Protein 6KSU (pdb70)

Radius of gyration: 32.56 Å; Cα contacts (8 Å, |Δi|>4): 2115; chains: 2; bounding box: 61×90×106 Å

InterPro domains:
  IPR001466 Beta-lactamase-related [PF00144] (13-337)
  IPR012338 Beta-lactamase/transpeptidase-like [G3DSA:3.40.710.10] (4-351)
  IPR012338 Beta-lactamase/transpeptidase-like [SSF56601] (9-341)
  IPR018506 Cytochrome b5, heme-binding site [PS00191] (429-436)
  IPR050491 Beta-lactamase AmpC-like [PTHR46825] (16-335)

Organism: NCBI:txid1886

Sequence (881 aa):
GAEGAERDAVGALFEELVREHRVTGAQLSVYRDGALSEYATGLASVRTGEPVTPRTGFPFGSVTKFLTAELVMQFVCDGDLDLDDPLAGLLPPLGTATVRQLLSHTAGVVDSIEYDEMRGPSYRRFAAACARQPALFPPGLAFSYSNTGYCLLGAVIEAASGMDWWTAMDSCLLRPLGIEPAFLHDPRPGQGGAARPVAEGHALRAGGERAEHVDHMASLSLAAAGGLVGSATDLVTAARPHLADRKTFAQHDLLPEDAVLAMRTCVPDAEPFGLADGWGLGLMRHGTGDGAWYGHDGAVGGASCNLRIHPDRSLALALTANSTAGPKLWEALVARLPEAGLDVGHYALPVPDSAPLAPDAGHLGTYANGDLEELMVTHDAAGDLFLTRESYSDYRLSLHEDDLFVARSGEPGALPITGRFVREHPAGPVALLQYGGRAMHRLAEGAERDAVGALFEELVREHRVTGAQLSVYRDGALSEYATGLASVRTGEPVTPRTGFPFGSVTKFLTAELVMQFVCDGDLDLDDPLAGLPLGTATVRQLLSHTAGVVDSIEYDEMRGPSYRRFAAACARQPALFPPGLAFSYSNTGYCLLGAVIEAASGMDWWTAMDSCLLRPLGIEPAFLHDPRPGQGGAARPVAEGHALRAGGERAEHVDHMASLSLAAAGGLVGSATDLVTAARPHLADRKTFAQHDLLPEDAVLAMRTCVPDAEPFGLADGWGLGLMRHGTGDGAWYGHDGAVGGASCNLRIHPDRSLALALTANSTAGPKLWEALVARLPEAGLDVGHYALPVPDSAPLAPDAGHLGTYANGDLELMVTHDAAGDLFLTRESYSDYRLSLHEDDLFVARSGEPGALPITGRFVREHPAGPVALLQYGGRAMHRL

Structure (mmCIF, N/CA/C/O backbone):
data_6KSU
#
_entry.id   6KSU
#
_cell.length_a   49.738
_cell.length_b   150.370
_cell.length_c   64.771
_cell.angle_alpha   90.000
_cell.angle_beta   110.710
_cell.angle_gamma   90.000
#
_symmetry.space_group_name_H-M   'P 1 21 1'
#
loop_
_entity.id
_entity.type
_entity.pdbx_description
1 polymer 'Alpha/beta hydrolase'
2 non-polymer 'SULFATE ION'
3 non-polymer 'MALONATE ION'
4 non-polymer 'YTTRIUM (III) ION'
5 water water
#
loop_
_atom_site.group_PDB
_atom_site.id
_atom_site.type_symbol
_atom_site.label_atom_id
_atom_site.label_alt_id
_atom_site.label_comp_id
_atom_site.label_asym_id
_atom_site.label_entity_id
_atom_site.label_seq_id
_atom_site.pdbx_PDB_ins_code
_atom_site.Cartn_x
_atom_site.Cartn_y
_atom_site.Cartn_z
_atom_site.occupancy
_atom_site.B_iso_or_equiv
_atom_site.auth_seq_id
_atom_site.auth_comp_id
_atom_site.auth_asym_id
_atom_site.auth_atom_id
_atom_site.pdbx_PDB_model_num
ATOM 1 N N . GLY A 1 22 ? 23.051 -19.442 -9.223 1.00 68.04 2 GLY A N 1
ATOM 2 C CA . GLY A 1 22 ? 24.365 -19.188 -9.781 1.00 64.30 2 GLY A CA 1
ATOM 3 C C . GLY A 1 22 ? 24.511 -19.656 -11.215 1.00 65.80 2 GLY A C 1
ATOM 4 O O . GLY A 1 22 ? 24.019 -19.008 -12.143 1.00 68.50 2 GLY A O 1
ATOM 5 N N . ALA A 1 23 ? 25.190 -20.793 -11.399 1.00 62.05 3 ALA A N 1
ATOM 6 C CA . ALA A 1 23 ? 25.480 -21.301 -12.735 1.00 63.76 3 ALA A CA 1
ATOM 7 C C . ALA A 1 23 ? 24.277 -21.969 -13.404 1.00 60.72 3 ALA A C 1
ATOM 8 O O . ALA A 1 23 ? 24.250 -22.069 -14.636 1.00 58.91 3 ALA A O 1
ATOM 10 N N . GLU A 1 24 ? 23.290 -22.438 -12.633 1.00 61.00 4 GLU A N 1
ATOM 11 C CA . GLU A 1 24 ? 22.051 -22.910 -13.245 1.00 53.64 4 GLU A CA 1
ATOM 12 C C . GLU A 1 24 ? 21.264 -21.750 -13.853 1.00 50.84 4 GLU A C 1
ATOM 13 O O . GLU A 1 24 ? 20.732 -21.866 -14.965 1.00 46.32 4 GLU A O 1
ATOM 19 N N . GLY A 1 25 ? 21.207 -20.613 -13.153 1.00 51.19 5 GLY A N 1
ATOM 20 C CA . GLY A 1 25 ? 20.531 -19.447 -13.702 1.00 44.24 5 GLY A CA 1
ATOM 21 C C . GLY A 1 25 ? 21.167 -18.955 -14.985 1.00 44.12 5 GLY A C 1
ATOM 22 O O . GLY A 1 25 ? 20.473 -18.529 -15.914 1.00 40.53 5 GLY A O 1
ATOM 23 N N . ALA A 1 26 ? 22.498 -19.011 -15.061 1.00 48.92 6 ALA A N 1
ATOM 24 C CA . ALA A 1 26 ? 23.175 -18.698 -16.312 1.00 45.73 6 ALA A CA 1
ATOM 25 C C . ALA A 1 26 ? 22.710 -19.617 -17.443 1.00 46.63 6 ALA A C 1
ATOM 26 O O . ALA A 1 26 ? 22.524 -19.167 -18.581 1.00 40.44 6 ALA A O 1
ATOM 28 N N . GLU A 1 27 ? 22.508 -20.910 -17.149 1.00 47.85 7 GLU A N 1
ATOM 29 C CA . GLU A 1 27 ? 22.145 -21.853 -18.205 1.00 42.49 7 GLU A CA 1
ATOM 30 C C . GLU A 1 27 ? 20.755 -21.563 -18.758 1.00 41.19 7 GLU A C 1
ATOM 31 O O . GLU A 1 27 ? 20.563 -21.533 -19.983 1.00 40.11 7 GLU A O 1
ATOM 37 N N . ARG A 1 28 ? 19.772 -21.347 -17.875 1.00 44.29 8 ARG A N 1
ATOM 38 C CA . ARG A 1 28 ? 18.426 -21.034 -18.346 1.00 39.66 8 ARG A CA 1
ATOM 39 C C . ARG A 1 28 ? 18.432 -19.777 -19.201 1.00 34.86 8 ARG A C 1
ATOM 40 O O . ARG A 1 28 ? 17.689 -19.680 -20.183 1.00 35.82 8 ARG A O 1
ATOM 48 N N . ASP A 1 29 ? 19.259 -18.796 -18.836 1.00 39.91 9 ASP A N 1
ATOM 49 C CA . ASP A 1 29 ? 19.383 -17.590 -19.650 1.00 35.32 9 ASP A CA 1
ATOM 50 C C . ASP A 1 29 ? 19.954 -17.917 -21.011 1.00 33.34 9 ASP A C 1
ATOM 51 O O . ASP A 1 29 ? 19.450 -17.447 -22.036 1.00 33.36 9 ASP A O 1
ATOM 56 N N . ALA A 1 30 ? 21.004 -18.743 -21.042 1.00 35.73 10 ALA A N 1
ATOM 57 C CA . ALA A 1 30 ? 21.586 -19.136 -22.316 1.00 35.05 10 ALA A CA 1
ATOM 58 C C . ALA A 1 30 ? 20.596 -19.910 -23.169 1.00 31.27 10 ALA A C 1
ATOM 59 O O . ALA A 1 30 ? 20.604 -19.778 -24.394 1.00 37.37 10 ALA A O 1
ATOM 61 N N . VAL A 1 31 ? 19.731 -20.714 -22.558 1.00 31.74 11 VAL A N 1
ATOM 62 C CA . VAL A 1 31 ? 18.799 -21.493 -23.367 1.00 35.66 11 VAL A CA 1
ATOM 63 C C . VAL A 1 31 ? 17.773 -20.569 -24.013 1.00 29.95 11 VAL A C 1
ATOM 64 O O . VAL A 1 31 ? 17.581 -20.582 -25.237 1.00 25.50 11 VAL A O 1
ATOM 68 N N . GLY A 1 32 ? 17.117 -19.738 -23.203 1.00 31.61 12 GLY A N 1
ATOM 69 C CA . GLY A 1 32 ? 16.206 -18.751 -23.760 1.00 30.85 12 GLY A CA 1
ATOM 70 C C . GLY A 1 32 ? 16.855 -17.882 -24.821 1.00 32.24 12 GLY A C 1
ATOM 71 O O . GLY A 1 32 ? 16.268 -17.628 -25.878 1.00 30.97 12 GLY A O 1
ATOM 72 N N . ALA A 1 33 ? 18.075 -17.415 -24.556 1.00 28.65 13 ALA A N 1
ATOM 73 C CA . ALA A 1 33 ? 18.768 -16.609 -25.553 1.00 31.92 13 ALA A CA 1
ATOM 74 C C . ALA A 1 33 ? 19.067 -17.430 -26.797 1.00 33.26 13 ALA A C 1
ATOM 75 O O . ALA A 1 33 ? 18.962 -16.920 -27.918 1.00 36.79 13 ALA A O 1
ATOM 77 N N . LEU A 1 34 ? 19.396 -18.710 -26.623 1.00 31.69 14 LEU A N 1
ATOM 78 C CA . LEU A 1 34 ? 19.629 -19.577 -27.769 1.00 31.08 14 LEU A CA 1
ATOM 79 C C . LEU A 1 34 ? 18.342 -19.788 -28.554 1.00 34.28 14 LEU A C 1
ATOM 80 O O . LEU A 1 34 ? 18.313 -19.616 -29.781 1.00 29.40 14 LEU A O 1
ATOM 85 N N . PHE A 1 35 ? 17.261 -20.134 -27.846 1.00 30.79 15 PHE A N 1
ATOM 86 C CA . PHE A 1 35 ? 15.950 -20.338 -28.464 1.00 28.60 15 PHE A CA 1
ATOM 87 C C . PHE A 1 35 ? 15.514 -19.124 -29.278 1.00 29.49 15 PHE A C 1
ATOM 88 O O . PHE A 1 35 ? 15.032 -19.258 -30.407 1.00 28.74 15 PHE A O 1
ATOM 96 N N . GLU A 1 36 ? 15.689 -17.923 -28.722 1.00 35.81 16 GLU A N 1
ATOM 97 C CA . GLU A 1 36 ? 15.293 -16.709 -29.433 1.00 38.19 16 GLU A CA 1
ATOM 98 C C . GLU A 1 36 ? 16.107 -16.520 -30.706 1.00 33.75 16 GLU A C 1
ATOM 99 O O . GLU A 1 36 ? 15.548 -16.285 -31.790 1.00 31.09 16 GLU A O 1
ATOM 105 N N . GLU A 1 37 ? 17.437 -16.630 -30.598 1.00 36.62 17 GLU A N 1
ATOM 106 C CA . GLU A 1 37 ? 18.282 -16.495 -31.784 1.00 35.28 17 GLU A CA 1
ATOM 107 C C . GLU A 1 37 ? 17.854 -17.478 -32.864 1.00 34.48 17 GLU A C 1
ATOM 108 O O . GLU A 1 37 ? 17.714 -17.102 -34.035 1.00 30.33 17 GLU A O 1
ATOM 114 N N . LEU A 1 38 ? 17.616 -18.751 -32.481 1.00 27.48 18 LEU A N 1
ATOM 115 C CA . LEU A 1 38 ? 17.367 -19.766 -33.500 1.00 27.85 18 LEU A CA 1
ATOM 116 C C . LEU A 1 38 ? 15.971 -19.661 -34.099 1.00 27.76 18 LEU A C 1
ATOM 117 O O . LEU A 1 38 ? 15.781 -19.997 -35.270 1.00 27.48 18 LEU A O 1
ATOM 122 N N . VAL A 1 39 ? 14.977 -19.219 -33.326 1.00 24.33 19 VAL A N 1
ATOM 123 C CA . VAL A 1 39 ? 13.645 -19.011 -33.899 1.00 27.12 19 VAL A CA 1
ATOM 124 C C . VAL A 1 39 ? 13.710 -17.945 -34.995 1.00 32.68 19 VAL A C 1
ATOM 125 O O . VAL A 1 39 ? 13.167 -18.112 -36.095 1.00 24.04 19 VAL A O 1
ATOM 129 N N . ARG A 1 40 ? 14.387 -16.832 -34.706 1.00 30.88 20 ARG A N 1
ATOM 130 C CA . ARG A 1 40 ? 14.525 -15.764 -35.687 1.00 36.05 20 ARG A CA 1
ATOM 131 C C . ARG A 1 40 ? 15.353 -16.227 -36.883 1.00 32.63 20 ARG A C 1
ATOM 132 O O . ARG A 1 40 ? 14.911 -16.135 -38.032 1.00 28.21 20 ARG A O 1
ATOM 140 N N . GLU A 1 41 ? 16.532 -16.784 -36.619 1.00 38.91 21 GLU A N 1
ATOM 141 C CA . GLU A 1 41 ? 17.425 -17.226 -37.685 1.00 39.89 21 GLU A CA 1
ATOM 142 C C . GLU A 1 41 ? 16.746 -18.181 -38.675 1.00 36.60 21 GLU A C 1
ATOM 143 O O . GLU A 1 41 ? 16.996 -18.103 -39.880 1.00 39.90 21 GLU A O 1
ATOM 149 N N . HIS A 1 42 ? 15.878 -19.078 -38.202 1.00 36.70 22 HIS A N 1
ATOM 150 C CA . HIS A 1 42 ? 15.109 -19.929 -39.115 1.00 32.39 22 HIS A CA 1
ATOM 151 C C . HIS A 1 42 ? 13.721 -19.361 -39.422 1.00 30.13 22 HIS A C 1
ATOM 152 O O . HIS A 1 42 ? 12.942 -19.996 -40.144 1.00 30.10 22 HIS A O 1
ATOM 159 N N . ARG A 1 43 ? 13.410 -18.173 -38.905 1.00 31.56 23 ARG A N 1
ATOM 160 C CA . ARG A 1 43 ? 12.142 -17.480 -39.141 1.00 32.46 23 ARG A CA 1
ATOM 161 C C . ARG A 1 43 ? 10.925 -18.385 -38.926 1.00 27.23 23 ARG A C 1
ATOM 162 O O . ARG A 1 43 ? 10.022 -18.488 -39.760 1.00 21.91 23 ARG A O 1
ATOM 170 N N . VAL A 1 44 ? 10.892 -19.004 -37.743 1.00 24.69 24 VAL A N 1
ATOM 171 C CA . VAL A 1 44 ? 9.708 -19.710 -37.269 1.00 24.91 24 VAL A CA 1
ATOM 172 C C . VAL A 1 44 ? 8.619 -18.716 -36.891 1.00 22.60 24 VAL A C 1
ATOM 173 O O . VAL A 1 44 ? 8.884 -17.719 -36.208 1.00 22.67 24 VAL A O 1
ATOM 177 N N . THR A 1 45 ? 7.383 -18.984 -37.334 1.00 21.66 25 THR A N 1
ATOM 178 C CA . THR A 1 45 ? 6.264 -18.106 -36.991 1.00 24.49 25 THR A CA 1
ATOM 179 C C . THR A 1 45 ? 6.110 -17.952 -35.483 1.00 24.08 25 THR A C 1
ATOM 180 O O . THR A 1 45 ? 5.996 -16.830 -34.972 1.00 24.16 25 THR A O 1
ATOM 184 N N . GLY A 1 46 ? 6.099 -19.066 -34.756 1.00 25.20 26 GLY A N 1
ATOM 185 C CA . GLY A 1 46 ? 5.939 -19.067 -33.311 1.00 18.80 26 GLY A CA 1
ATOM 186 C C . GLY A 1 46 ? 6.417 -20.393 -32.765 1.00 22.37 26 GLY A C 1
ATOM 187 O O . GLY A 1 46 ? 6.477 -21.404 -33.478 1.00 21.59 26 GLY A O 1
ATOM 188 N N . ALA A 1 47 ? 6.789 -20.382 -31.490 1.00 22.83 27 ALA A N 1
ATOM 189 C CA . ALA A 1 47 ? 7.363 -21.596 -30.928 1.00 19.49 27 ALA A CA 1
ATOM 190 C C . ALA A 1 47 ? 7.249 -21.551 -29.419 1.00 22.91 27 ALA A C 1
ATOM 191 O O . ALA A 1 47 ? 7.134 -20.481 -28.808 1.00 23.35 27 ALA A O 1
ATOM 193 N N . GLN A 1 48 ? 7.255 -22.740 -28.828 1.00 16.51 28 GLN A N 1
ATOM 194 C CA . GLN A 1 48 ? 7.376 -22.892 -27.385 1.00 22.19 28 GLN A CA 1
ATOM 195 C C . GLN A 1 48 ? 8.484 -23.887 -27.120 1.00 19.33 28 GLN A C 1
ATOM 196 O O . GLN A 1 48 ? 8.612 -24.884 -27.838 1.00 18.70 28 GLN A O 1
ATOM 202 N N . LEU A 1 49 ? 9.291 -23.593 -26.106 1.00 18.51 29 LEU A N 1
ATOM 203 C CA . LEU A 1 49 ? 10.296 -24.510 -25.596 1.00 23.33 29 LEU A CA 1
ATOM 204 C C . LEU A 1 49 ? 10.145 -24.548 -24.086 1.00 20.89 29 LEU A C 1
ATOM 205 O O . LEU A 1 49 ? 10.129 -23.503 -23.423 1.00 21.12 29 LEU A O 1
ATOM 210 N N . SER A 1 50 ? 9.966 -25.737 -23.543 1.00 22.34 30 SER A N 1
ATOM 211 C CA . SER A 1 50 ? 9.871 -25.889 -22.099 1.00 17.71 30 SER A CA 1
ATOM 212 C C . SER A 1 50 ? 10.905 -26.909 -21.677 1.00 17.12 30 SER A C 1
ATOM 213 O O . SER A 1 50 ? 11.009 -27.960 -22.300 1.00 16.04 30 SER A O 1
ATOM 216 N N . VAL A 1 51 ? 11.675 -26.587 -20.644 1.00 22.21 31 VAL A N 1
ATOM 217 C CA . VAL A 1 51 ? 12.733 -27.450 -20.133 1.00 22.25 31 VAL A CA 1
ATOM 218 C C . VAL A 1 51 ? 12.522 -27.644 -18.644 1.00 25.37 31 VAL A C 1
ATOM 219 O O . VAL A 1 51 ? 12.490 -26.664 -17.890 1.00 23.68 31 VAL A O 1
ATOM 223 N N . TYR A 1 52 ? 12.385 -28.900 -18.215 1.00 23.70 32 TYR A N 1
ATOM 224 C CA . TYR A 1 52 ? 12.423 -29.234 -16.802 1.00 23.50 32 TYR A CA 1
ATOM 225 C C . TYR A 1 52 ? 13.811 -29.778 -16.499 1.00 27.26 32 TYR A C 1
ATOM 226 O O . TYR A 1 52 ? 14.272 -30.717 -17.154 1.00 25.47 32 TYR A O 1
ATOM 235 N N . ARG A 1 53 ? 14.487 -29.163 -15.531 1.00 31.19 33 ARG A N 1
ATOM 236 C CA . ARG A 1 53 ? 15.865 -29.515 -15.227 1.00 31.60 33 ARG A CA 1
ATOM 237 C C . ARG A 1 53 ? 16.221 -28.980 -13.845 1.00 35.32 33 ARG A C 1
ATOM 238 O O . ARG A 1 53 ? 15.901 -27.834 -13.510 1.00 35.38 33 ARG A O 1
ATOM 246 N N . ASP A 1 54 ? 16.859 -29.827 -13.043 1.00 40.12 34 ASP A N 1
ATOM 247 C CA . ASP A 1 54 ? 17.262 -29.482 -11.679 1.00 38.22 34 ASP A CA 1
ATOM 248 C C . ASP A 1 54 ? 16.057 -29.155 -10.805 1.00 42.72 34 ASP A C 1
ATOM 249 O O . ASP A 1 54 ? 16.106 -28.261 -9.956 1.00 44.18 34 ASP A O 1
ATOM 254 N N . GLY A 1 55 ? 14.974 -29.908 -11.002 1.00 37.35 35 GLY A N 1
ATOM 255 C CA . GLY A 1 55 ? 13.761 -29.759 -10.228 1.00 32.69 35 GLY A CA 1
ATOM 256 C C . GLY A 1 55 ? 12.882 -28.580 -10.591 1.00 33.66 35 GLY A C 1
ATOM 257 O O . GLY A 1 55 ? 11.841 -28.391 -9.960 1.00 34.12 35 GLY A O 1
ATOM 258 N N . ALA A 1 56 ? 13.243 -27.772 -11.583 1.00 32.87 36 ALA A N 1
ATOM 259 C CA . ALA A 1 56 ? 12.410 -26.622 -11.883 1.00 29.09 36 ALA A CA 1
ATOM 260 C C . ALA A 1 56 ? 12.217 -26.475 -13.383 1.00 28.58 36 ALA A C 1
ATOM 261 O O . ALA A 1 56 ? 12.985 -26.999 -14.194 1.00 28.34 36 ALA A O 1
ATOM 263 N N . LEU A 1 57 ? 11.185 -25.720 -13.735 1.00 26.66 37 LEU A N 1
ATOM 264 C CA . LEU A 1 57 ? 10.706 -25.602 -15.098 1.00 23.56 37 LEU A CA 1
ATOM 265 C C . LEU A 1 57 ? 11.073 -24.240 -15.682 1.00 28.38 37 LEU A C 1
ATOM 266 O O . LEU A 1 57 ? 10.909 -23.209 -15.020 1.00 23.89 37 LEU A O 1
ATOM 271 N N . SER A 1 58 ? 11.566 -24.245 -16.922 1.00 23.99 38 SER A N 1
ATOM 272 C CA . SER A 1 58 ? 11.770 -23.039 -17.719 1.00 27.28 38 SER A CA 1
ATOM 273 C C . SER A 1 58 ? 10.772 -23.068 -18.863 1.00 29.03 38 SER A C 1
ATOM 274 O O . SER A 1 58 ? 10.641 -24.097 -19.533 1.00 24.21 38 SER A O 1
ATOM 277 N N . GLU A 1 59 ? 10.087 -21.947 -19.102 1.00 29.00 39 GLU A N 1
ATOM 278 C CA . GLU A 1 59 ? 9.074 -21.860 -20.152 1.00 28.89 39 GLU A CA 1
ATOM 279 C C . GLU A 1 59 ? 9.409 -20.703 -21.076 1.00 28.78 39 GLU A C 1
ATOM 280 O O . GLU A 1 59 ? 9.350 -19.539 -20.667 1.00 29.49 39 GLU A O 1
ATOM 286 N N . TYR A 1 60 ? 9.733 -21.020 -22.321 1.00 21.55 40 TYR A N 1
ATOM 287 C CA . TYR A 1 60 ? 10.032 -20.013 -23.317 1.00 22.85 40 TYR A CA 1
ATOM 288 C C . TYR A 1 60 ? 8.942 -20.070 -24.372 1.00 26.36 40 TYR A C 1
ATOM 289 O O . TYR A 1 60 ? 8.431 -21.150 -24.683 1.00 29.75 40 TYR A O 1
ATOM 298 N N . ALA A 1 61 ? 8.559 -18.907 -24.893 1.00 23.98 41 ALA A N 1
ATOM 299 C CA . ALA A 1 61 ? 7.495 -18.824 -25.883 1.00 22.42 41 ALA A CA 1
ATOM 300 C C . ALA A 1 61 ? 7.654 -17.520 -26.632 1.00 27.25 41 ALA A C 1
ATOM 301 O O . ALA A 1 61 ? 7.898 -16.484 -26.012 1.00 23.45 41 ALA A O 1
ATOM 303 N N . THR A 1 62 ? 7.481 -17.568 -27.955 1.00 23.54 42 THR A N 1
ATOM 304 C CA . THR A 1 62 ? 7.715 -16.385 -28.765 1.00 24.12 42 THR A CA 1
ATOM 305 C C . THR A 1 62 ? 6.877 -16.466 -30.030 1.00 26.00 42 THR A C 1
ATOM 306 O O . THR A 1 62 ? 6.388 -17.536 -30.416 1.00 20.84 42 THR A O 1
ATOM 310 N N . GLY A 1 63 ? 6.699 -15.306 -30.664 1.00 21.79 43 GLY A N 1
ATOM 311 C CA . GLY A 1 63 ? 6.133 -15.275 -31.996 1.00 17.31 43 GLY A CA 1
ATOM 312 C C . GLY A 1 63 ? 4.620 -15.310 -32.017 1.00 17.60 43 GLY A C 1
ATOM 313 O O . GLY A 1 63 ? 3.945 -14.972 -31.049 1.00 20.75 43 GLY A O 1
ATOM 314 N N . LEU A 1 64 ? 4.085 -15.739 -33.161 1.00 23.78 44 LEU A N 1
ATOM 315 C CA . LEU A 1 64 ? 2.685 -15.544 -33.528 1.00 19.86 44 LEU A CA 1
ATOM 316 C C . LEU A 1 64 ? 1.947 -16.875 -33.588 1.00 25.58 44 LEU A C 1
ATOM 317 O O . LEU A 1 64 ? 2.406 -17.810 -34.255 1.00 22.47 44 LEU A O 1
ATOM 322 N N . ALA A 1 65 ? 0.799 -16.950 -32.901 1.00 23.78 45 ALA A N 1
ATOM 323 C CA . ALA A 1 65 ? -0.071 -18.115 -33.020 1.00 21.62 45 ALA A CA 1
ATOM 324 C C . ALA A 1 65 ? -0.680 -18.193 -34.405 1.00 26.32 45 ALA A C 1
ATOM 325 O O . ALA A 1 65 ? -0.891 -19.291 -34.945 1.00 27.77 45 ALA A O 1
ATOM 327 N N . SER A 1 66 ? -0.979 -17.033 -34.988 1.00 23.47 46 SER A N 1
ATOM 328 C CA . SER A 1 66 ? -1.480 -16.924 -36.347 1.00 31.60 46 SER A CA 1
ATOM 329 C C . SER A 1 66 ? -0.864 -15.671 -36.955 1.00 32.88 46 SER A C 1
ATOM 330 O O . SER A 1 66 ? -0.681 -14.660 -36.267 1.00 24.34 46 SER A O 1
ATOM 333 N N . VAL A 1 67 ? -0.466 -15.757 -38.218 1.00 29.63 47 VAL A N 1
ATOM 334 C CA . VAL A 1 67 ? 0.005 -14.539 -38.858 1.00 31.30 47 VAL A CA 1
ATOM 335 C C . VAL A 1 67 ? -1.180 -13.690 -39.274 1.00 32.69 47 VAL A C 1
ATOM 336 O O . VAL A 1 67 ? -1.122 -12.463 -39.164 1.00 31.86 47 VAL A O 1
ATOM 340 N N . ARG A 1 68 ? -2.259 -14.338 -39.735 1.00 35.23 48 ARG A N 1
ATOM 341 C CA . ARG A 1 68 ? -3.493 -13.651 -40.101 1.00 35.94 48 ARG A CA 1
ATOM 342 C C . ARG A 1 68 ? -3.994 -12.796 -38.950 1.00 38.00 48 ARG A C 1
ATOM 343 O O . ARG A 1 68 ? -4.026 -11.561 -39.037 1.00 45.18 48 ARG A O 1
ATOM 351 N N . THR A 1 69 ? -4.413 -13.448 -37.865 1.00 37.68 49 THR A N 1
ATOM 352 C CA . THR A 1 69 ? -4.587 -12.801 -36.568 1.00 39.31 49 THR A CA 1
ATOM 353 C C . THR A 1 69 ? -3.265 -12.126 -36.246 1.00 37.80 49 THR A C 1
ATOM 354 O O . THR A 1 69 ? -2.242 -12.485 -36.819 1.00 40.92 49 THR A O 1
ATOM 358 N N . GLY A 1 70 ? -3.224 -11.176 -35.349 1.00 34.88 50 GLY A N 1
ATOM 359 C CA . GLY A 1 70 ? -1.861 -10.959 -34.934 1.00 33.93 50 GLY A CA 1
ATOM 360 C C . GLY A 1 70 ? -1.457 -11.719 -33.693 1.00 34.36 50 GLY A C 1
ATOM 361 O O . GLY A 1 70 ? -0.418 -11.397 -33.106 1.00 46.41 50 GLY A O 1
ATOM 362 N N . GLU A 1 71 ? -2.231 -12.720 -33.271 1.00 33.05 51 GLU A N 1
ATOM 363 C CA . GLU A 1 71 ? -2.199 -13.134 -31.857 1.00 31.02 51 GLU A CA 1
ATOM 364 C C . GLU A 1 71 ? -0.841 -13.711 -31.459 1.00 28.81 51 GLU A C 1
ATOM 365 O O . GLU A 1 71 ? -0.296 -14.565 -32.165 1.00 28.88 51 GLU A O 1
ATOM 371 N N . PRO A 1 72 ? -0.266 -13.266 -30.351 1.00 29.13 52 PRO A N 1
ATOM 372 C CA . PRO A 1 72 ? 0.966 -13.889 -29.853 1.00 29.59 52 PRO A CA 1
ATOM 373 C C . PRO A 1 72 ? 0.789 -15.305 -29.299 1.00 29.06 52 PRO A C 1
ATOM 374 O O . PRO A 1 72 ? -0.268 -15.695 -28.789 1.00 28.93 52 PRO A O 1
ATOM 378 N N . VAL A 1 73 ? 1.884 -16.058 -29.392 1.00 25.21 53 VAL A N 1
ATOM 379 C CA . VAL A 1 73 ? 2.039 -17.330 -28.700 1.00 26.96 53 VAL A CA 1
ATOM 380 C C . VAL A 1 73 ? 2.226 -17.057 -27.216 1.00 25.01 53 VAL A C 1
ATOM 381 O O . VAL A 1 73 ? 3.107 -16.284 -26.828 1.00 28.81 53 VAL A O 1
ATOM 385 N N . THR A 1 74 ? 1.429 -17.711 -26.384 1.00 22.59 54 THR A N 1
ATOM 386 C CA . THR A 1 74 ? 1.651 -17.716 -24.951 1.00 28.10 54 THR A CA 1
ATOM 387 C C . THR A 1 74 ? 1.903 -19.142 -24.499 1.00 28.01 54 THR A C 1
ATOM 388 O O . THR A 1 74 ? 1.746 -20.086 -25.281 1.00 28.02 54 THR A O 1
ATOM 392 N N . PRO A 1 75 ? 2.348 -19.344 -23.255 1.00 32.37 55 PRO A N 1
ATOM 393 C CA . PRO A 1 75 ? 2.478 -20.727 -22.755 1.00 32.84 55 PRO A CA 1
ATOM 394 C C . PRO A 1 75 ? 1.161 -21.485 -22.735 1.00 25.97 55 PRO A C 1
ATOM 395 O O . PRO A 1 75 ? 1.172 -22.715 -22.730 1.00 29.22 55 PRO A O 1
ATOM 399 N N . ARG A 1 76 ? 0.031 -20.786 -22.769 1.00 26.96 56 ARG A N 1
ATOM 400 C CA . ARG A 1 76 ? -1.264 -21.437 -22.877 1.00 26.03 56 ARG A CA 1
ATOM 401 C C . ARG A 1 76 ? -1.526 -21.973 -24.283 1.00 26.01 56 ARG A C 1
ATOM 402 O O . ARG A 1 76 ? -2.250 -22.967 -24.432 1.00 23.77 56 ARG A O 1
ATOM 410 N N . THR A 1 77 ? -0.998 -21.302 -25.312 1.00 19.64 57 THR A N 1
ATOM 411 C CA . THR A 1 77 ? -1.259 -21.668 -26.698 1.00 20.37 57 THR A CA 1
ATOM 412 C C . THR A 1 77 ? -1.013 -23.160 -26.928 1.00 23.08 57 THR A C 1
ATOM 413 O O . THR A 1 77 ? 0.026 -23.707 -26.553 1.00 24.12 57 THR A O 1
ATOM 417 N N . GLY A 1 78 ? -1.998 -23.820 -27.548 1.00 19.59 58 GLY A N 1
ATOM 418 C CA . GLY A 1 78 ? -1.848 -25.196 -27.959 1.00 22.41 58 GLY A CA 1
ATOM 419 C C . GLY A 1 78 ? -1.393 -25.346 -29.401 1.00 22.39 58 GLY A C 1
ATOM 420 O O . GLY A 1 78 ? -1.949 -24.724 -30.315 1.00 14.21 58 GLY A O 1
ATOM 421 N N . PHE A 1 79 ? -0.411 -26.215 -29.599 1.00 18.19 59 PHE A N 1
ATOM 422 C CA . PHE A 1 79 ? 0.156 -26.609 -30.875 1.00 19.94 59 PHE A CA 1
ATOM 423 C C . PHE A 1 79 ? -0.205 -28.057 -31.181 1.00 20.70 59 PHE A C 1
ATOM 424 O O . PHE A 1 79 ? -0.336 -28.876 -30.270 1.00 19.36 59 PHE A O 1
ATOM 432 N N . PRO A 1 80 ? -0.360 -28.424 -32.444 1.00 22.20 60 PRO A N 1
ATOM 433 C CA . PRO A 1 80 ? -0.587 -29.848 -32.759 1.00 18.89 60 PRO A CA 1
ATOM 434 C C . PRO A 1 80 ? 0.610 -30.688 -32.348 1.00 18.81 60 PRO A C 1
ATOM 435 O O . PRO A 1 80 ? 1.750 -30.408 -32.722 1.00 20.71 60 PRO A O 1
ATOM 439 N N . PHE A 1 81 ? 0.346 -31.725 -31.552 1.00 20.42 61 PHE A N 1
ATOM 440 C CA . PHE A 1 81 ? 1.421 -32.622 -31.184 1.00 19.65 61 PHE A CA 1
ATOM 441 C C . PHE A 1 81 ? 1.835 -33.520 -32.350 1.00 20.74 61 PHE A C 1
ATOM 442 O O . PHE A 1 81 ? 2.927 -34.096 -32.313 1.00 19.46 61 PHE A O 1
ATOM 450 N N . GLY A 1 82 ? 1.005 -33.633 -33.381 1.00 13.71 62 GLY A N 1
ATOM 451 C CA . GLY A 1 82 ? 1.227 -34.687 -34.352 1.00 23.54 62 GLY A CA 1
ATOM 452 C C . GLY A 1 82 ? 1.351 -36.046 -33.700 1.00 20.18 62 GLY A C 1
ATOM 453 O O . GLY A 1 82 ? 0.660 -36.377 -32.724 1.00 20.11 62 GLY A O 1
ATOM 454 N N . SER A 1 83 ? 2.278 -36.841 -34.221 1.00 19.50 63 SER A N 1
ATOM 455 C CA . SER A 1 83 ? 2.520 -38.178 -33.699 1.00 18.06 63 SER A CA 1
ATOM 456 C C . SER A 1 83 ? 3.028 -38.177 -32.264 1.00 17.80 63 SER A C 1
ATOM 457 O O . SER A 1 83 ? 3.058 -39.249 -31.636 1.00 20.32 63 SER A O 1
ATOM 460 N N . VAL A 1 84 ? 3.414 -37.018 -31.715 1.00 15.36 64 VAL A N 1
ATOM 461 C CA . VAL A 1 84 ? 3.769 -37.007 -30.297 1.00 20.17 64 VAL A CA 1
ATOM 462 C C . VAL A 1 84 ? 2.556 -37.432 -29.467 1.00 15.79 64 VAL A C 1
ATOM 463 O O . VAL A 1 84 ? 2.718 -37.910 -28.340 1.00 16.82 64 VAL A O 1
ATOM 467 N N . THR A 1 85 ? 1.346 -37.340 -30.046 1.00 15.58 65 THR A N 1
ATOM 468 C CA . THR A 1 85 ? 0.135 -37.854 -29.408 1.00 18.19 65 THR A CA 1
ATOM 469 C C . THR A 1 85 ? 0.295 -39.301 -28.927 1.00 21.09 65 THR A C 1
ATOM 470 O O . THR A 1 85 ? -0.356 -39.718 -27.955 1.00 20.81 65 THR A O 1
ATOM 474 N N . LYS A 1 86 ? 1.131 -40.090 -29.613 1.00 26.56 66 LYS A N 1
ATOM 475 C CA . LYS A 1 86 ? 1.263 -41.510 -29.281 1.00 20.85 66 LYS A CA 1
ATOM 476 C C . LYS A 1 86 ? 1.831 -41.707 -27.883 1.00 20.16 66 LYS A C 1
ATOM 477 O O . LYS A 1 86 ? 1.569 -42.731 -27.237 1.00 20.34 66 LYS A O 1
ATOM 483 N N . PHE A 1 87 ? 2.627 -40.757 -27.407 1.00 20.27 67 PHE A N 1
ATOM 484 C CA . PHE A 1 87 ? 3.153 -40.869 -26.054 1.00 22.91 67 PHE A CA 1
ATOM 485 C C . PHE A 1 87 ? 2.040 -40.715 -25.016 1.00 20.60 67 PHE A C 1
ATOM 486 O O . PHE A 1 87 ? 2.061 -41.380 -23.983 1.00 21.96 67 PHE A O 1
ATOM 494 N N . LEU A 1 88 ? 1.026 -39.909 -25.301 1.00 17.81 68 LEU A N 1
ATOM 495 C CA . LEU A 1 88 ? -0.057 -39.757 -24.331 1.00 20.57 68 LEU A CA 1
ATOM 496 C C . LEU A 1 88 ? -1.041 -40.907 -24.434 1.00 20.49 68 LEU A C 1
ATOM 497 O O . LEU A 1 88 ? -1.523 -41.411 -23.410 1.00 21.58 68 LEU A O 1
ATOM 502 N N . THR A 1 89 ? -1.309 -41.354 -25.662 1.00 20.17 69 THR A N 1
ATOM 503 C CA . THR A 1 89 ? -2.096 -42.561 -25.867 1.00 21.05 69 THR A CA 1
ATOM 504 C C . THR A 1 89 ? -1.443 -43.756 -25.182 1.00 18.90 69 THR A C 1
ATOM 505 O O . THR A 1 89 ? -2.119 -44.555 -24.516 1.00 18.86 69 THR A O 1
ATOM 509 N N . ALA A 1 90 ? -0.120 -43.895 -25.342 1.00 19.47 70 ALA A N 1
ATOM 510 C CA . ALA A 1 90 ? 0.592 -44.958 -24.644 1.00 18.50 70 ALA A CA 1
ATOM 511 C C . ALA A 1 90 ? 0.449 -44.791 -23.147 1.00 20.54 70 ALA A C 1
ATOM 512 O O . ALA A 1 90 ? 0.231 -45.768 -22.418 1.00 17.76 70 ALA A O 1
ATOM 514 N N . GLU A 1 91 ? 0.562 -43.550 -22.675 1.00 19.45 71 GLU A N 1
ATOM 515 C CA . GLU A 1 91 ? 0.410 -43.288 -21.259 1.00 22.67 71 GLU A CA 1
ATOM 516 C C . GLU A 1 91 ? -0.994 -43.658 -20.787 1.00 19.73 71 GLU A C 1
ATOM 517 O O . GLU A 1 91 ? -1.168 -44.245 -19.713 1.00 21.01 71 GLU A O 1
ATOM 523 N N . LEU A 1 92 ? -1.998 -43.342 -21.599 1.00 16.41 72 LEU A N 1
ATOM 524 C CA . LEU A 1 92 ? -3.369 -43.698 -21.291 1.00 18.96 72 LEU A CA 1
ATOM 525 C C . LEU A 1 92 ? -3.534 -45.212 -21.233 1.00 28.21 72 LEU A C 1
ATOM 526 O O . LEU A 1 92 ? -4.113 -45.751 -20.280 1.00 24.87 72 LEU A O 1
ATOM 531 N N . VAL A 1 93 ? -3.001 -45.919 -22.238 1.00 25.35 73 VAL A N 1
ATOM 532 C CA . VAL A 1 93 ? -3.094 -47.378 -22.266 1.00 25.74 73 VAL A CA 1
ATOM 533 C C . VAL A 1 93 ? -2.413 -47.975 -21.039 1.00 24.05 73 VAL A C 1
ATOM 534 O O . VAL A 1 93 ? -2.928 -48.914 -20.409 1.00 21.06 73 VAL A O 1
ATOM 538 N N . MET A 1 94 ? -1.243 -47.437 -20.679 1.00 19.87 74 MET A N 1
ATOM 539 C CA . MET A 1 94 ? -0.523 -47.991 -19.541 1.00 23.57 74 MET A CA 1
ATOM 540 C C . MET A 1 94 ? -1.281 -47.788 -18.232 1.00 30.14 74 MET A C 1
ATOM 541 O O . MET A 1 94 ? -1.142 -48.609 -17.321 1.00 27.68 74 MET A O 1
ATOM 546 N N . GLN A 1 95 ? -2.069 -46.706 -18.107 1.00 26.45 75 GLN A N 1
ATOM 547 C CA . GLN A 1 95 ? -2.902 -46.538 -16.914 1.00 29.34 75 GLN A CA 1
ATOM 548 C C . GLN A 1 95 ? -3.857 -47.708 -16.731 1.00 34.74 75 GLN A C 1
ATOM 549 O O . GLN A 1 95 ? -4.031 -48.210 -15.610 1.00 31.71 75 GLN A O 1
ATOM 555 N N . PHE A 1 96 ? -4.518 -48.131 -17.820 1.00 33.28 76 PHE A N 1
ATOM 556 C CA . PHE A 1 96 ? -5.506 -49.202 -17.719 1.00 30.48 76 PHE A CA 1
ATOM 557 C C . PHE A 1 96 ? -4.844 -50.520 -17.365 1.00 34.51 76 PHE A C 1
ATOM 558 O O . PHE A 1 96 ? -5.414 -51.328 -16.627 1.00 38.32 76 PHE A O 1
ATOM 566 N N . VAL A 1 97 ? -3.630 -50.729 -17.860 1.00 30.72 77 VAL A N 1
ATOM 567 C CA . VAL A 1 97 ? -2.860 -51.913 -17.510 1.00 33.27 77 VAL A CA 1
ATOM 568 C C . VAL A 1 97 ? -2.613 -51.945 -16.008 1.00 34.52 77 VAL A C 1
ATOM 569 O O . VAL A 1 97 ? -2.838 -52.960 -15.345 1.00 36.52 77 VAL A O 1
ATOM 573 N N . CYS A 1 98 ? -2.206 -50.813 -15.443 1.00 32.30 78 CYS A N 1
ATOM 574 C CA . CYS A 1 98 ? -1.845 -50.796 -14.029 1.00 36.52 78 CYS A CA 1
ATOM 575 C C . CYS A 1 98 ? -3.060 -51.007 -13.126 1.00 36.62 78 CYS A C 1
ATOM 576 O O . CYS A 1 98 ? -2.965 -51.689 -12.100 1.00 35.88 78 CYS A O 1
ATOM 579 N N . ASP A 1 99 ? -4.211 -50.457 -13.489 1.00 37.63 79 ASP A N 1
ATOM 580 C CA . ASP A 1 99 ? -5.400 -50.806 -12.726 1.00 37.90 79 ASP A CA 1
ATOM 581 C C . ASP A 1 99 ? -5.862 -52.236 -12.985 1.00 41.17 79 ASP A C 1
ATOM 582 O O . ASP A 1 99 ? -6.901 -52.639 -12.441 1.00 40.84 79 ASP A O 1
ATOM 587 N N . GLY A 1 100 ? -5.125 -53.005 -13.789 1.00 38.99 80 GLY A N 1
ATOM 588 C CA . GLY A 1 100 ? -5.505 -54.354 -14.136 1.00 31.06 80 GLY A CA 1
ATOM 589 C C . GLY A 1 100 ? -6.681 -54.458 -15.069 1.00 35.44 80 GLY A C 1
ATOM 590 O O . GLY A 1 100 ? -7.125 -55.575 -15.362 1.00 40.05 80 GLY A O 1
ATOM 591 N N . ASP A 1 101 ? -7.194 -53.327 -15.549 1.00 32.68 81 ASP A N 1
ATOM 592 C CA . ASP A 1 101 ? -8.265 -53.290 -16.540 1.00 37.49 81 ASP A CA 1
ATOM 593 C C . ASP A 1 101 ? -7.836 -53.752 -17.933 1.00 36.02 81 ASP A C 1
ATOM 594 O O . ASP A 1 101 ? -8.698 -53.883 -18.803 1.00 46.70 81 ASP A O 1
ATOM 599 N N . LEU A 1 102 ? -6.549 -53.978 -18.187 1.00 32.26 82 LEU A N 1
ATOM 600 C CA . LEU A 1 102 ? -6.093 -54.226 -19.552 1.00 37.21 82 LEU A CA 1
ATOM 601 C C . LEU A 1 102 ? -4.792 -55.009 -19.527 1.00 35.22 82 LEU A C 1
ATOM 602 O O . LEU A 1 102 ? -3.866 -54.665 -18.787 1.00 33.41 82 LEU A O 1
ATOM 607 N N . ASP A 1 103 ? -4.713 -56.036 -20.362 1.00 30.06 83 ASP A N 1
ATOM 608 C CA . ASP A 1 103 ? -3.584 -56.952 -20.352 1.00 35.97 83 ASP A CA 1
ATOM 609 C C . ASP A 1 103 ? -2.652 -56.679 -21.526 1.00 32.65 83 ASP A C 1
ATOM 610 O O . ASP A 1 103 ? -3.062 -56.757 -22.688 1.00 29.11 83 ASP A O 1
ATOM 615 N N . LEU A 1 104 ? -1.388 -56.404 -21.212 1.00 31.84 84 LEU A N 1
ATOM 616 C CA . LEU A 1 104 ? -0.423 -55.980 -22.218 1.00 36.34 84 LEU A CA 1
ATOM 617 C C . LEU A 1 104 ? -0.149 -57.082 -23.232 1.00 34.20 84 LEU A C 1
ATOM 618 O O . LEU A 1 104 ? 0.208 -56.794 -24.375 1.00 31.74 84 LEU A O 1
ATOM 623 N N . ASP A 1 105 ? -0.346 -58.338 -22.838 1.00 36.73 85 ASP A N 1
ATOM 624 C CA . ASP A 1 105 ? -0.171 -59.496 -23.698 1.00 30.94 85 ASP A CA 1
ATOM 625 C C . ASP A 1 105 ? -1.502 -60.146 -24.038 1.00 35.82 85 ASP A C 1
ATOM 626 O O . ASP A 1 105 ? -1.535 -61.323 -24.401 1.00 35.89 85 ASP A O 1
ATOM 631 N N . ASP A 1 106 ? -2.605 -59.404 -23.920 1.00 35.68 86 ASP A N 1
ATOM 632 C CA . ASP A 1 106 ? -3.788 -60.110 -24.399 1.00 40.70 86 ASP A CA 1
ATOM 633 C C . ASP A 1 106 ? -3.946 -59.949 -25.912 1.00 44.35 86 ASP A C 1
ATOM 634 O O . ASP A 1 106 ? -3.673 -58.873 -26.462 1.00 41.67 86 ASP A O 1
ATOM 639 N N . PRO A 1 107 ? -4.381 -61.010 -26.588 1.00 44.96 87 PRO A N 1
ATOM 640 C CA . PRO A 1 107 ? -4.633 -60.913 -28.029 1.00 42.89 87 PRO A CA 1
ATOM 641 C C . PRO A 1 107 ? -5.844 -60.045 -28.321 1.00 42.53 87 PRO A C 1
ATOM 642 O O . PRO A 1 107 ? -6.869 -60.129 -27.641 1.00 51.05 87 PRO A O 1
ATOM 646 N N . LEU A 1 108 ? -5.727 -59.229 -29.373 1.00 40.98 88 LEU A N 1
ATOM 647 C CA . LEU A 1 108 ? -6.786 -58.287 -29.716 1.00 41.40 88 LEU A CA 1
ATOM 648 C C . LEU A 1 108 ? -8.121 -58.963 -30.006 1.00 48.24 88 LEU A C 1
ATOM 649 O O . LEU A 1 108 ? -9.159 -58.291 -29.955 1.00 51.28 88 LEU A O 1
ATOM 654 N N . ALA A 1 109 ? -8.125 -60.264 -30.326 1.00 48.44 89 ALA A N 1
ATOM 655 C CA . ALA A 1 109 ? -9.380 -60.942 -30.648 1.00 43.00 89 ALA A CA 1
ATOM 656 C C . ALA A 1 109 ? -10.313 -60.978 -29.446 1.00 55.09 89 ALA A C 1
ATOM 657 O O . ALA A 1 109 ? -11.525 -60.778 -29.590 1.00 57.66 89 ALA A O 1
ATOM 659 N N . GLY A 1 110 ? -9.764 -61.221 -28.252 1.00 56.56 90 GLY A N 1
ATOM 660 C CA . GLY A 1 110 ? -10.568 -61.210 -27.041 1.00 55.74 90 GLY A CA 1
ATOM 661 C C . GLY A 1 110 ? -11.054 -59.835 -26.629 1.00 57.51 90 GLY A C 1
ATOM 662 O O . GLY A 1 110 ? -12.001 -59.733 -25.841 1.00 57.97 90 GLY A O 1
ATOM 663 N N . LEU A 1 111 ? -10.430 -58.777 -27.148 1.00 56.74 91 LEU A N 1
ATOM 664 C CA . LEU A 1 111 ? -10.820 -57.416 -26.809 1.00 55.00 91 LEU A CA 1
ATOM 665 C C . LEU A 1 111 ? -11.842 -56.841 -27.775 1.00 55.26 91 LEU A C 1
ATOM 666 O O . LEU A 1 111 ? -12.689 -56.042 -27.360 1.00 57.58 91 LEU A O 1
ATOM 671 N N . LEU A 1 112 ? -11.793 -57.234 -29.048 1.00 53.57 92 LEU A N 1
ATOM 672 C CA . LEU A 1 112 ? -12.708 -56.684 -30.039 1.00 56.52 92 LEU A CA 1
ATOM 673 C C . LEU A 1 112 ? -12.830 -57.620 -31.238 1.00 57.42 92 LEU A C 1
ATOM 674 O O . LEU A 1 112 ? -11.857 -57.811 -31.981 1.00 52.27 92 LEU A O 1
ATOM 679 N N . PRO A 1 113 ? -14.019 -58.209 -31.470 1.00 63.92 93 PRO A N 1
ATOM 680 C CA . PRO A 1 113 ? -14.333 -59.224 -32.491 1.00 65.60 93 PRO A CA 1
ATOM 681 C C . PRO A 1 113 ? -13.686 -58.977 -33.852 1.00 61.46 93 PRO A C 1
ATOM 682 O O . PRO A 1 113 ? -14.329 -58.354 -34.699 1.00 59.34 93 PRO A O 1
ATOM 686 N N . PRO A 1 122 ? -6.632 -62.835 -37.909 1.00 51.93 102 PRO A N 1
ATOM 687 C CA . PRO A 1 122 ? -5.187 -62.648 -38.109 1.00 52.43 102 PRO A CA 1
ATOM 688 C C . PRO A 1 122 ? -4.629 -61.522 -37.231 1.00 51.14 102 PRO A C 1
ATOM 689 O O . PRO A 1 122 ? -3.768 -61.767 -36.376 1.00 46.61 102 PRO A O 1
ATOM 693 N N . LEU A 1 123 ? -5.117 -60.294 -37.441 1.00 49.26 103 LEU A N 1
ATOM 694 C CA . LEU A 1 123 ? -4.746 -59.202 -36.552 1.00 45.70 103 LEU A CA 1
ATOM 695 C C . LEU A 1 123 ? -5.213 -59.486 -35.133 1.00 42.05 103 LEU A C 1
ATOM 696 O O . LEU A 1 123 ? -4.666 -58.918 -34.183 1.00 41.26 103 LEU A O 1
ATOM 701 N N . GLY A 1 124 ? -6.180 -60.396 -34.973 1.00 40.13 104 GLY A N 1
ATOM 702 C CA . GLY A 1 124 ? -6.655 -60.776 -33.656 1.00 43.44 104 GLY A CA 1
ATOM 703 C C . GLY A 1 124 ? -5.615 -61.451 -32.793 1.00 37.36 104 GLY A C 1
ATOM 704 O O . GLY A 1 124 ? -5.805 -61.543 -31.581 1.00 39.45 104 GLY A O 1
ATOM 705 N N . THR A 1 125 ? -4.519 -61.915 -33.385 1.00 38.53 105 THR A N 1
ATOM 706 C CA . THR A 1 125 ? -3.452 -62.558 -32.635 1.00 36.50 105 THR A CA 1
ATOM 707 C C . THR A 1 125 ? -2.346 -61.595 -32.220 1.00 36.84 105 THR A C 1
ATOM 708 O O . THR A 1 125 ? -1.437 -62.000 -31.488 1.00 31.66 105 THR A O 1
ATOM 712 N N . ALA A 1 126 ? -2.397 -60.333 -32.659 1.00 35.56 106 ALA A N 1
ATOM 713 C CA . ALA A 1 126 ? -1.454 -59.336 -32.171 1.00 32.27 106 ALA A CA 1
ATOM 714 C C . ALA A 1 126 ? -1.877 -58.841 -30.784 1.00 31.17 106 ALA A C 1
ATOM 715 O O . ALA A 1 126 ? -2.998 -59.073 -30.335 1.00 33.10 106 ALA A O 1
ATOM 717 N N . THR A 1 127 ? -0.968 -58.135 -30.105 1.00 28.39 107 THR A N 1
ATOM 718 C CA . THR A 1 127 ? -1.174 -57.703 -28.730 1.00 24.47 107 THR A CA 1
ATOM 719 C C . THR A 1 127 ? -1.024 -56.191 -28.555 1.00 26.87 107 THR A C 1
ATOM 720 O O . THR A 1 127 ? -0.318 -55.502 -29.304 1.00 22.44 107 THR A O 1
ATOM 724 N N . VAL A 1 128 ? -1.692 -55.685 -27.519 1.00 27.16 108 VAL A N 1
ATOM 725 C CA . VAL A 1 128 ? -1.467 -54.310 -27.072 1.00 26.97 108 VAL A CA 1
ATOM 726 C C . VAL A 1 128 ? 0.030 -54.008 -26.961 1.00 26.20 108 VAL A C 1
ATOM 727 O O . VAL A 1 128 ? 0.501 -52.962 -27.419 1.00 22.03 108 VAL A O 1
ATOM 731 N N . ARG A 1 129 ? 0.811 -54.927 -26.388 1.00 22.80 109 ARG A N 1
ATOM 732 C CA . ARG A 1 129 ? 2.248 -54.675 -26.280 1.00 25.66 109 ARG A CA 1
ATOM 733 C C . ARG A 1 129 ? 2.898 -54.481 -27.651 1.00 26.79 109 ARG A C 1
ATOM 734 O O . ARG A 1 129 ? 3.772 -53.618 -27.816 1.00 20.66 109 ARG A O 1
ATOM 742 N N . GLN A 1 130 ? 2.500 -55.292 -28.641 1.00 20.72 110 GLN A N 1
ATOM 743 C CA . GLN A 1 130 ? 3.039 -55.124 -29.983 1.00 25.07 110 GLN A CA 1
ATOM 744 C C . GLN A 1 130 ? 2.547 -53.842 -30.631 1.00 21.87 110 GLN A C 1
ATOM 745 O O . GLN A 1 130 ? 3.285 -53.224 -31.399 1.00 17.55 110 GLN A O 1
ATOM 751 N N . LEU A 1 131 ? 1.286 -53.469 -30.392 1.00 22.81 111 LEU A N 1
ATOM 752 C CA . LEU A 1 131 ? 0.780 -52.221 -30.949 1.00 25.10 111 LEU A CA 1
ATOM 753 C C . LEU A 1 131 ? 1.589 -51.036 -30.428 1.00 21.88 111 LEU A C 1
ATOM 754 O O . LEU A 1 131 ? 2.113 -50.237 -31.213 1.00 21.56 111 LEU A O 1
ATOM 759 N N . LEU A 1 132 ? 1.772 -50.965 -29.112 1.00 18.24 112 LEU A N 1
ATOM 760 C CA . LEU A 1 132 ? 2.530 -49.873 -28.503 1.00 23.45 112 LEU A CA 1
ATOM 761 C C . LEU A 1 132 ? 3.900 -49.702 -29.144 1.00 23.21 112 LEU A C 1
ATOM 762 O O . LEU A 1 132 ? 4.405 -48.572 -29.267 1.00 19.99 112 LEU A O 1
ATOM 767 N N . SER A 1 133 ? 4.509 -50.810 -29.561 1.00 16.95 113 SER A N 1
ATOM 768 C CA . SER A 1 133 ? 5.899 -50.849 -29.974 1.00 22.13 113 SER A CA 1
ATOM 769 C C . SER A 1 133 ? 6.046 -50.886 -31.481 1.00 18.71 113 SER A C 1
ATOM 770 O O . SER A 1 133 ? 7.170 -50.986 -31.981 1.00 16.04 113 SER A O 1
ATOM 773 N N . HIS A 1 134 ? 4.931 -50.824 -32.205 1.00 17.47 114 HIS A N 1
ATOM 774 C CA . HIS A 1 134 ? 4.932 -50.892 -33.662 1.00 20.43 114 HIS A CA 1
ATOM 775 C C . HIS A 1 134 ? 5.494 -52.227 -34.157 1.00 22.56 114 HIS A C 1
ATOM 776 O O . HIS A 1 134 ? 6.154 -52.304 -35.197 1.00 20.02 114 HIS A O 1
ATOM 783 N N . THR A 1 135 ? 5.249 -53.303 -33.425 1.00 24.76 115 THR A N 1
ATOM 784 C CA . THR A 1 135 ? 5.732 -54.608 -33.851 1.00 22.71 115 THR A CA 1
ATOM 785 C C . THR A 1 135 ? 4.574 -55.550 -34.129 1.00 24.79 115 THR A C 1
ATOM 786 O O . THR A 1 135 ? 4.712 -56.761 -33.988 1.00 32.96 115 THR A O 1
ATOM 790 N N . ALA A 1 136 ? 3.414 -55.019 -34.492 1.00 21.82 116 ALA A N 1
ATOM 791 C CA . ALA A 1 136 ? 2.260 -55.877 -34.696 1.00 23.77 116 ALA A CA 1
ATOM 792 C C . ALA A 1 136 ? 2.036 -56.236 -36.156 1.00 29.49 116 ALA A C 1
ATOM 793 O O . ALA A 1 136 ? 1.142 -57.040 -36.450 1.00 27.72 116 ALA A O 1
ATOM 795 N N . GLY A 1 137 ? 2.820 -55.676 -37.071 1.00 28.22 117 GLY A N 1
ATOM 796 C CA . GLY A 1 137 ? 2.619 -55.976 -38.467 1.00 30.88 117 GLY A CA 1
ATOM 797 C C . GLY A 1 137 ? 1.457 -55.256 -39.103 1.00 34.29 117 GLY A C 1
ATOM 798 O O . GLY A 1 137 ? 1.049 -55.627 -40.208 1.00 39.19 117 GLY A O 1
ATOM 799 N N . VAL A 1 138 ? 0.916 -54.241 -38.445 1.00 27.72 118 VAL A N 1
ATOM 800 C CA . VAL A 1 138 ? -0.124 -53.409 -39.037 1.00 27.85 118 VAL A CA 1
ATOM 801 C C . VAL A 1 138 ? 0.507 -52.445 -40.038 1.00 23.87 118 VAL A C 1
ATOM 802 O O . VAL A 1 138 ? 1.586 -51.886 -39.798 1.00 23.34 118 VAL A O 1
ATOM 806 N N . VAL A 1 139 ? -0.166 -52.248 -41.169 1.00 18.92 119 VAL A N 1
ATOM 807 C CA . VAL A 1 139 ? 0.249 -51.246 -42.144 1.00 25.16 119 VAL A CA 1
ATOM 808 C C . VAL A 1 139 ? 0.175 -49.848 -41.517 1.00 25.05 119 VAL A C 1
ATOM 809 O O . VAL A 1 139 ? -0.437 -49.651 -40.461 1.00 20.70 119 VAL A O 1
ATOM 813 N N . ASP A 1 140 ? 0.776 -48.866 -42.177 1.00 22.05 120 ASP A N 1
ATOM 814 C CA . ASP A 1 140 ? 0.860 -47.532 -41.593 1.00 25.21 120 ASP A CA 1
ATOM 815 C C . ASP A 1 140 ? -0.470 -46.781 -41.700 1.00 25.80 120 ASP A C 1
ATOM 816 O O . ASP A 1 140 ? -1.000 -46.313 -40.688 1.00 27.02 120 ASP A O 1
ATOM 821 N N . SER A 1 141 ? -1.057 -46.710 -42.894 1.00 25.80 121 SER A N 1
ATOM 822 C CA . SER A 1 141 ? -2.255 -45.916 -43.137 1.00 27.13 121 SER A CA 1
ATOM 823 C C . SER A 1 141 ? -3.325 -46.747 -43.822 1.00 35.46 121 SER A C 1
ATOM 824 O O . SER A 1 141 ? -3.038 -47.477 -44.776 1.00 38.11 121 SER A O 1
ATOM 827 N N . ILE A 1 142 ? -4.564 -46.599 -43.346 1.00 43.04 122 ILE A N 1
ATOM 828 C CA . ILE A 1 142 ? -5.747 -47.255 -43.898 1.00 47.58 122 ILE A CA 1
ATOM 829 C C . ILE A 1 142 ? -6.848 -46.209 -44.048 1.00 55.48 122 ILE A C 1
ATOM 830 O O . ILE A 1 142 ? -7.174 -45.512 -43.080 1.00 54.68 122 ILE A O 1
ATOM 835 N N . GLU A 1 143 ? -7.420 -46.100 -45.253 1.00 55.43 123 GLU A N 1
ATOM 836 C CA . GLU A 1 143 ? -8.575 -45.236 -45.490 1.00 53.39 123 GLU A CA 1
ATOM 837 C C . GLU A 1 143 ? -9.701 -45.553 -44.519 1.00 55.02 123 GLU A C 1
ATOM 838 O O . GLU A 1 143 ? -10.296 -46.633 -44.579 1.00 56.90 123 GLU A O 1
ATOM 844 N N . TYR A 1 144 ? -10.000 -44.629 -43.618 1.00 49.84 124 TYR A N 1
ATOM 845 C CA . TYR A 1 144 ? -11.271 -44.674 -42.920 1.00 51.60 124 TYR A CA 1
ATOM 846 C C . TYR A 1 144 ? -11.791 -43.256 -42.742 1.00 53.29 124 TYR A C 1
ATOM 847 O O . TYR A 1 144 ? -12.154 -42.827 -41.647 1.00 51.25 124 TYR A O 1
ATOM 856 N N . ASP A 1 145 ? -11.846 -42.514 -43.848 1.00 53.82 125 ASP A N 1
ATOM 857 C CA . ASP A 1 145 ? -12.533 -41.231 -43.865 1.00 54.70 125 ASP A CA 1
ATOM 858 C C . ASP A 1 145 ? -14.030 -41.386 -43.679 1.00 54.91 125 ASP A C 1
ATOM 859 O O . ASP A 1 145 ? -14.757 -40.386 -43.640 1.00 57.37 125 ASP A O 1
ATOM 864 N N . GLU A 1 146 ? -14.486 -42.623 -43.532 1.00 53.44 126 GLU A N 1
ATOM 865 C CA . GLU A 1 146 ? -15.872 -42.964 -43.284 1.00 49.41 126 GLU A CA 1
ATOM 866 C C . GLU A 1 146 ? -16.254 -42.869 -41.798 1.00 52.15 126 GLU A C 1
ATOM 867 O O . GLU A 1 146 ? -17.437 -43.023 -41.472 1.00 51.96 126 GLU A O 1
ATOM 873 N N . MET A 1 147 ? -15.303 -42.568 -40.901 1.00 48.82 127 MET A N 1
ATOM 874 C CA . MET A 1 147 ? -15.580 -42.440 -39.469 1.00 43.96 127 MET A CA 1
ATOM 875 C C . MET A 1 147 ? -16.182 -41.083 -39.143 1.00 47.36 127 MET A C 1
ATOM 876 O O . MET A 1 147 ? -15.652 -40.046 -39.555 1.00 44.74 127 MET A O 1
ATOM 881 N N . ARG A 1 148 ? -17.234 -41.080 -38.345 1.00 48.10 128 ARG A N 1
ATOM 882 C CA . ARG A 1 148 ? -17.835 -39.783 -38.052 1.00 51.95 128 ARG A CA 1
ATOM 883 C C . ARG A 1 148 ? -18.016 -39.501 -36.568 1.00 49.87 128 ARG A C 1
ATOM 884 O O . ARG A 1 148 ? -17.837 -38.358 -36.148 1.00 53.91 128 ARG A O 1
ATOM 892 N N . GLY A 1 149 ? -18.372 -40.496 -35.767 1.00 50.08 129 GLY A N 1
ATOM 893 C CA . GLY A 1 149 ? -18.586 -40.272 -34.354 1.00 48.30 129 GLY A CA 1
ATOM 894 C C . GLY A 1 149 ? -17.305 -40.434 -33.565 1.00 44.09 129 GLY A C 1
ATOM 895 O O . GLY A 1 149 ? -16.220 -40.578 -34.140 1.00 36.35 129 GLY A O 1
ATOM 896 N N . PRO A 1 150 ? -17.402 -40.402 -32.227 1.00 44.19 130 PRO A N 1
ATOM 897 C CA . PRO A 1 150 ? -16.218 -40.655 -31.385 1.00 39.25 130 PRO A CA 1
ATOM 898 C C . PRO A 1 150 ? -15.835 -42.121 -31.224 1.00 35.50 130 PRO A C 1
ATOM 899 O O . PRO A 1 150 ? -14.774 -42.390 -30.650 1.00 36.42 130 PRO A O 1
ATOM 903 N N . SER A 1 151 ? -16.640 -43.077 -31.676 1.00 38.55 131 SER A N 1
ATOM 904 C CA . SER A 1 151 ? -16.275 -44.483 -31.508 1.00 37.56 131 SER A CA 1
ATOM 905 C C . SER A 1 151 ? -15.301 -44.945 -32.584 1.00 33.84 131 SER A C 1
ATOM 906 O O . SER A 1 151 ? -15.445 -44.610 -33.761 1.00 33.39 131 SER A O 1
ATOM 909 N N . TYR A 1 152 ? -14.328 -45.748 -32.174 1.00 37.79 132 TYR A N 1
ATOM 910 C CA . TYR A 1 152 ? -13.399 -46.403 -33.084 1.00 33.90 132 TYR A CA 1
ATOM 911 C C . TYR A 1 152 ? -13.832 -47.826 -33.455 1.00 35.52 132 TYR A C 1
ATOM 912 O O . TYR A 1 152 ? -13.021 -48.576 -34.009 1.00 35.60 132 TYR A O 1
ATOM 921 N N . ARG A 1 153 ? -15.082 -48.213 -33.177 1.00 36.73 133 ARG A N 1
ATOM 922 C CA . ARG A 1 153 ? -15.476 -49.619 -33.334 1.00 40.97 133 ARG A CA 1
ATOM 923 C C . ARG A 1 153 ? -15.529 -50.035 -34.801 1.00 40.08 133 ARG A C 1
ATOM 924 O O . ARG A 1 153 ? -14.895 -51.021 -35.194 1.00 44.72 133 ARG A O 1
ATOM 932 N N . ARG A 1 154 ? -16.286 -49.306 -35.629 1.00 37.62 134 ARG A N 1
ATOM 933 C CA . ARG A 1 154 ? -16.316 -49.614 -37.056 1.00 41.04 134 ARG A CA 1
ATOM 934 C C . ARG A 1 154 ? -14.911 -49.615 -37.650 1.00 41.25 134 ARG A C 1
ATOM 935 O O . ARG A 1 154 ? -14.622 -50.384 -38.574 1.00 40.38 134 ARG A O 1
ATOM 943 N N . PHE A 1 155 ? -14.025 -48.757 -37.136 1.00 42.24 135 PHE A N 1
ATOM 944 C CA . PHE A 1 155 ? -12.679 -48.649 -37.688 1.00 38.56 135 PHE A CA 1
ATOM 945 C C . PHE A 1 155 ? -11.892 -49.914 -37.416 1.00 36.31 135 PHE A C 1
ATOM 946 O O . PHE A 1 155 ? -11.112 -50.363 -38.264 1.00 34.20 135 PHE A O 1
ATOM 954 N N . ALA A 1 156 ? -12.059 -50.467 -36.218 1.00 36.43 136 ALA A N 1
ATOM 955 C CA . ALA A 1 156 ? -11.443 -51.737 -35.861 1.00 40.37 136 ALA A CA 1
ATOM 956 C C . ALA A 1 156 ? -11.737 -52.807 -36.902 1.00 40.43 136 ALA A C 1
ATOM 957 O O . ALA A 1 156 ? -10.832 -53.523 -37.347 1.00 42.26 136 ALA A O 1
ATOM 959 N N . ALA A 1 157 ? -13.006 -52.931 -37.299 1.00 43.63 137 ALA A N 1
ATOM 960 C CA . ALA A 1 157 ? -13.372 -53.913 -38.319 1.00 43.14 137 ALA A CA 1
ATOM 961 C C . ALA A 1 157 ? -12.601 -53.675 -39.607 1.00 44.21 137 ALA A C 1
ATOM 962 O O . ALA A 1 157 ? -12.001 -54.602 -40.160 1.00 50.71 137 ALA A O 1
ATOM 964 N N . ALA A 1 158 ? -12.577 -52.422 -40.079 1.00 47.28 138 ALA A N 1
ATOM 965 C CA . ALA A 1 158 ? -11.952 -52.106 -41.361 1.00 40.30 138 ALA A CA 1
ATOM 966 C C . ALA A 1 158 ? -10.486 -52.506 -41.387 1.00 45.03 138 ALA A C 1
ATOM 967 O O . ALA A 1 158 ? -9.965 -52.897 -42.438 1.00 51.24 138 ALA A O 1
ATOM 969 N N . CYS A 1 159 ? -9.792 -52.410 -40.250 1.00 40.76 139 CYS A N 1
ATOM 970 C CA . CYS A 1 159 ? -8.408 -52.882 -40.223 1.00 44.87 139 CYS A CA 1
ATOM 971 C C . CYS A 1 159 ? -8.340 -54.376 -40.493 1.00 47.17 139 CYS A C 1
ATOM 972 O O . CYS A 1 159 ? -7.411 -54.855 -41.158 1.00 47.78 139 CYS A O 1
ATOM 975 N N . ALA A 1 160 ? -9.315 -55.127 -39.970 1.00 42.07 140 ALA A N 1
ATOM 976 C CA . ALA A 1 160 ? -9.290 -56.578 -40.091 1.00 45.62 140 ALA A CA 1
ATOM 977 C C . ALA A 1 160 ? -9.304 -57.010 -41.552 1.00 49.40 140 ALA A C 1
ATOM 978 O O . ALA A 1 160 ? -8.626 -57.975 -41.925 1.00 56.64 140 ALA A O 1
ATOM 980 N N . ARG A 1 161 ? -10.050 -56.301 -42.398 1.00 47.71 141 ARG A N 1
ATOM 981 C CA . ARG A 1 161 ? -10.064 -56.584 -43.834 1.00 53.52 141 ARG A CA 1
ATOM 982 C C . ARG A 1 161 ? -8.867 -55.973 -44.560 1.00 53.53 141 ARG A C 1
ATOM 983 O O . ARG A 1 161 ? -8.991 -55.459 -45.673 1.00 58.34 141 ARG A O 1
ATOM 991 N N . GLN A 1 162 ? -7.687 -56.020 -43.947 1.00 53.03 142 GLN A N 1
ATOM 992 C CA . GLN A 1 162 ? -6.488 -55.451 -44.527 1.00 51.83 142 GLN A CA 1
ATOM 993 C C . GLN A 1 162 ? -5.368 -56.452 -44.287 1.00 45.59 142 GLN A C 1
ATOM 994 O O . GLN A 1 162 ? -5.153 -56.867 -43.137 1.00 45.73 142 GLN A O 1
ATOM 1000 N N . PRO A 1 163 ? -4.643 -56.852 -45.326 1.00 43.84 143 PRO A N 1
ATOM 1001 C CA . PRO A 1 163 ? -3.547 -57.808 -45.131 1.00 45.48 143 PRO A CA 1
ATOM 1002 C C . PRO A 1 163 ? -2.492 -57.254 -44.186 1.00 42.85 143 PRO A C 1
ATOM 1003 O O . PRO A 1 163 ? -2.093 -56.094 -44.283 1.00 36.93 143 PRO A O 1
ATOM 1007 N N . ALA A 1 164 ? -2.053 -58.094 -43.257 1.00 47.28 144 ALA A N 1
ATOM 1008 C CA . ALA A 1 164 ? -0.970 -57.717 -42.368 1.00 40.12 144 ALA A CA 1
ATOM 1009 C C . ALA A 1 164 ? 0.343 -57.614 -43.142 1.00 43.11 144 ALA A C 1
ATOM 1010 O O . ALA A 1 164 ? 0.465 -58.039 -44.298 1.00 45.69 144 ALA A O 1
ATOM 1012 N N . LEU A 1 165 ? 1.347 -57.058 -42.473 1.00 38.43 145 LEU A N 1
ATOM 1013 C CA . LEU A 1 165 ? 2.639 -56.824 -43.099 1.00 38.04 145 LEU A CA 1
ATOM 1014 C C . LEU A 1 165 ? 3.529 -58.060 -43.029 1.00 41.23 145 LEU A C 1
ATOM 1015 O O . LEU A 1 165 ? 4.327 -58.306 -43.943 1.00 39.65 145 LEU A O 1
ATOM 1020 N N . PHE A 1 166 ? 3.390 -58.833 -41.959 1.00 34.54 146 PHE A N 1
ATOM 1021 C CA . PHE A 1 166 ? 4.126 -60.032 -41.583 1.00 31.91 146 PHE A CA 1
ATOM 1022 C C . PHE A 1 166 ? 3.477 -60.477 -40.278 1.00 35.17 146 PHE A C 1
ATOM 1023 O O . PHE A 1 166 ? 2.603 -59.756 -39.777 1.00 34.49 146 PHE A O 1
ATOM 1031 N N . PRO A 1 167 ? 3.819 -61.638 -39.708 1.00 37.05 147 PRO A N 1
ATOM 1032 C CA . PRO A 1 167 ? 3.144 -62.061 -38.469 1.00 42.49 147 PRO A CA 1
ATOM 1033 C C . PRO A 1 167 ? 3.556 -61.202 -37.295 1.00 36.45 147 PRO A C 1
ATOM 1034 O O . PRO A 1 167 ? 4.698 -60.702 -37.229 1.00 33.58 147 PRO A O 1
ATOM 1038 N N . PRO A 1 168 ? 2.671 -61.009 -36.318 1.00 35.46 148 PRO A N 1
ATOM 1039 C CA . PRO A 1 168 ? 2.945 -60.062 -35.229 1.00 30.65 148 PRO A CA 1
ATOM 1040 C C . PRO A 1 168 ? 4.221 -60.399 -34.471 1.00 33.68 148 PRO A C 1
ATOM 1041 O O . PRO A 1 168 ? 4.386 -61.505 -33.954 1.00 33.41 148 PRO A O 1
ATOM 1045 N N . GLY A 1 169 ? 5.133 -59.432 -34.414 1.00 31.16 149 GLY A N 1
ATOM 1046 C CA . GLY A 1 169 ? 6.329 -59.556 -33.604 1.00 29.39 149 GLY A CA 1
ATOM 1047 C C . GLY A 1 169 ? 7.624 -59.728 -34.369 1.00 27.86 149 GLY A C 1
ATOM 1048 O O . GLY A 1 169 ? 8.694 -59.678 -33.749 1.00 29.93 149 GLY A O 1
ATOM 1049 N N . LEU A 1 170 ? 7.566 -59.902 -35.693 1.00 30.95 150 LEU A N 1
ATOM 1050 C CA . LEU A 1 170 ? 8.766 -60.246 -36.450 1.00 32.40 150 LEU A CA 1
ATOM 1051 C C . LEU A 1 170 ? 9.634 -59.026 -36.755 1.00 34.96 150 LEU A C 1
ATOM 1052 O O . LEU A 1 170 ? 10.847 -59.176 -36.929 1.00 38.86 150 LEU A O 1
ATOM 1057 N N . ALA A 1 171 ? 9.064 -57.818 -36.779 1.00 37.20 151 ALA A N 1
ATOM 1058 C CA . ALA A 1 171 ? 9.873 -56.649 -37.108 1.00 30.44 151 ALA A CA 1
ATOM 1059 C C . ALA A 1 171 ? 9.151 -55.350 -36.736 1.00 28.56 151 ALA A C 1
ATOM 1060 O O . ALA A 1 171 ? 7.922 -55.283 -36.681 1.00 27.14 151 ALA A O 1
ATOM 1062 N N . PHE A 1 172 ? 9.942 -54.305 -36.529 1.00 30.83 152 PHE A N 1
ATOM 1063 C CA . PHE A 1 172 ? 9.397 -52.974 -36.303 1.00 24.82 152 PHE A CA 1
ATOM 1064 C C . PHE A 1 172 ? 8.852 -52.396 -37.609 1.00 25.56 152 PHE A C 1
ATOM 1065 O O . PHE A 1 172 ? 9.513 -52.456 -38.649 1.00 25.59 152 PHE A O 1
ATOM 1073 N N . SER A 1 173 ? 7.632 -51.867 -37.564 1.00 23.33 153 SER A N 1
ATOM 1074 C CA . SER A 1 173 ? 7.144 -51.028 -38.652 1.00 21.68 153 SER A CA 1
ATOM 1075 C C . SER A 1 173 ? 6.215 -49.966 -38.075 1.00 21.45 153 SER A C 1
ATOM 1076 O O . SER A 1 173 ? 5.183 -50.293 -37.483 1.00 21.37 153 SER A O 1
ATOM 1079 N N . TYR A 1 174 ? 6.571 -48.696 -38.264 1.00 21.64 154 TYR A N 1
ATOM 1080 C CA . TYR A 1 174 ? 5.792 -47.614 -37.676 1.00 21.01 154 TYR A CA 1
ATOM 1081 C C . TYR A 1 174 ? 4.385 -47.604 -38.258 1.00 21.02 154 TYR A C 1
ATOM 1082 O O . TYR A 1 174 ? 4.197 -47.799 -39.460 1.00 20.07 154 TYR A O 1
ATOM 1091 N N . SER A 1 175 ? 3.391 -47.376 -37.401 1.00 19.19 155 SER A N 1
ATOM 1092 C CA . SER A 1 175 ? 1.998 -47.563 -37.810 1.00 22.96 155 SER A CA 1
ATOM 1093 C C . SER A 1 175 ? 1.107 -46.590 -37.038 1.00 22.28 155 SER A C 1
ATOM 1094 O O . SER A 1 175 ? 0.926 -46.734 -35.830 1.00 22.13 155 SER A O 1
ATOM 1097 N N . ASN A 1 176 ? 0.576 -45.584 -37.733 1.00 23.95 156 ASN A N 1
ATOM 1098 C CA . ASN A 1 176 ? -0.466 -44.753 -37.148 1.00 23.30 156 ASN A CA 1
ATOM 1099 C C . ASN A 1 176 ? -1.710 -45.577 -36.867 1.00 23.31 156 ASN A C 1
ATOM 1100 O O . ASN A 1 176 ? -2.393 -45.379 -35.853 1.00 21.51 156 ASN A O 1
ATOM 1105 N N . THR A 1 177 ? -2.028 -46.492 -37.779 1.00 22.52 157 THR A N 1
ATOM 1106 C CA . THR A 1 177 ? -3.199 -47.344 -37.632 1.00 22.54 157 THR A CA 1
ATOM 1107 C C . THR A 1 177 ? -3.086 -48.230 -36.403 1.00 21.43 157 THR A C 1
ATOM 1108 O O . THR A 1 177 ? -4.085 -48.492 -35.720 1.00 23.78 157 THR A O 1
ATOM 1112 N N . GLY A 1 178 ? -1.877 -48.700 -36.104 1.00 19.71 158 GLY A N 1
ATOM 1113 C CA . GLY A 1 178 ? -1.689 -49.454 -34.880 1.00 21.76 158 GLY A CA 1
ATOM 1114 C C . GLY A 1 178 ? -2.149 -48.679 -33.660 1.00 23.46 158 GLY A C 1
ATOM 1115 O O . GLY A 1 178 ? -2.767 -49.238 -32.745 1.00 21.23 158 GLY A O 1
ATOM 1116 N N . TYR A 1 179 ? -1.892 -47.374 -33.643 1.00 25.02 159 TYR A N 1
ATOM 1117 C CA . TYR A 1 179 ? -2.313 -46.616 -32.483 1.00 23.23 159 TYR A CA 1
ATOM 1118 C C . TYR A 1 179 ? -3.789 -46.268 -32.551 1.00 22.30 159 TYR A C 1
ATOM 1119 O O . TYR A 1 179 ? -4.443 -46.190 -31.509 1.00 21.89 159 TYR A O 1
ATOM 1128 N N . CYS A 1 180 ? -4.345 -46.128 -33.755 1.00 20.33 160 CYS A N 1
ATOM 1129 C CA . CYS A 1 180 ? -5.788 -45.960 -33.851 1.00 22.43 160 CYS A CA 1
ATOM 1130 C C . CYS A 1 180 ? -6.512 -47.185 -33.313 1.00 26.68 160 CYS A C 1
ATOM 1131 O O . CYS A 1 180 ? -7.580 -47.064 -32.701 1.00 27.72 160 CYS A O 1
ATOM 1134 N N . LEU A 1 181 ? -5.930 -48.374 -33.502 1.00 25.61 161 LEU A N 1
ATOM 1135 C CA . LEU A 1 181 ? -6.468 -49.567 -32.852 1.00 26.77 161 LEU A CA 1
ATOM 1136 C C . LEU A 1 181 ? -6.330 -49.487 -31.341 1.00 28.81 161 LEU A C 1
ATOM 1137 O O . LEU A 1 181 ? -7.170 -50.028 -30.613 1.00 25.08 161 LEU A O 1
ATOM 1142 N N . LEU A 1 182 ? -5.282 -48.825 -30.845 1.00 24.44 162 LEU A N 1
ATOM 1143 C CA . LEU A 1 182 ? -5.187 -48.637 -29.405 1.00 24.91 162 LEU A CA 1
ATOM 1144 C C . LEU A 1 182 ? -6.341 -47.779 -28.890 1.00 27.81 162 LEU A C 1
ATOM 1145 O O . LEU A 1 182 ? -6.800 -47.969 -27.755 1.00 25.47 162 LEU A O 1
ATOM 1150 N N . GLY A 1 183 ? -6.843 -46.857 -29.718 1.00 27.00 163 GLY A N 1
ATOM 1151 C CA . GLY A 1 183 ? -8.045 -46.127 -29.355 1.00 25.81 163 GLY A CA 1
ATOM 1152 C C . GLY A 1 183 ? -9.256 -47.036 -29.219 1.00 29.85 163 GLY A C 1
ATOM 1153 O O . GLY A 1 183 ? -10.063 -46.888 -28.296 1.00 23.60 163 GLY A O 1
ATOM 1154 N N . ALA A 1 184 ? -9.405 -47.989 -30.135 1.00 30.65 164 ALA A N 1
ATOM 1155 C CA . ALA A 1 184 ? -10.495 -48.949 -30.001 1.00 29.27 164 ALA A CA 1
ATOM 1156 C C . ALA A 1 184 ? -10.315 -49.803 -28.747 1.00 25.48 164 ALA A C 1
ATOM 1157 O O . ALA A 1 184 ? -11.279 -50.072 -28.020 1.00 31.16 164 ALA A O 1
ATOM 1159 N N . VAL A 1 185 ? -9.074 -50.177 -28.439 1.00 22.48 165 VAL A N 1
ATOM 1160 C CA . VAL A 1 185 ? -8.802 -50.964 -27.239 1.00 29.40 165 VAL A CA 1
ATOM 1161 C C . VAL A 1 185 ? -9.190 -50.189 -25.987 1.00 29.31 165 VAL A C 1
ATOM 1162 O O . VAL A 1 185 ? -9.918 -50.697 -25.127 1.00 32.41 165 VAL A O 1
ATOM 1166 N N . ILE A 1 186 ? -8.701 -48.948 -25.865 1.00 27.49 166 ILE A N 1
ATOM 1167 C CA . ILE A 1 186 ? -9.057 -48.089 -24.737 1.00 28.49 166 ILE A CA 1
ATOM 1168 C C . ILE A 1 186 ? -10.567 -47.980 -24.613 1.00 31.26 166 ILE A C 1
ATOM 1169 O O . ILE A 1 186 ? -11.124 -48.019 -23.507 1.00 34.41 166 ILE A O 1
ATOM 1174 N N . GLU A 1 187 ? -11.258 -47.860 -25.751 1.00 30.51 167 GLU A N 1
ATOM 1175 C CA . GLU A 1 187 ? -12.707 -47.702 -25.720 1.00 33.91 167 GLU A CA 1
ATOM 1176 C C . GLU A 1 187 ? -13.390 -48.979 -25.239 1.00 37.66 167 GLU A C 1
ATOM 1177 O O . GLU A 1 187 ? -14.339 -48.915 -24.451 1.00 36.64 167 GLU A O 1
ATOM 1183 N N . ALA A 1 188 ? -12.920 -50.151 -25.684 1.00 34.66 168 ALA A N 1
ATOM 1184 C CA . ALA A 1 188 ? -13.502 -51.391 -25.171 1.00 34.66 168 ALA A CA 1
ATOM 1185 C C . ALA A 1 188 ? -13.091 -51.682 -23.729 1.00 41.11 168 ALA A C 1
ATOM 1186 O O . ALA A 1 188 ? -13.825 -52.383 -23.027 1.00 41.80 168 ALA A O 1
ATOM 1188 N N . ALA A 1 189 ? -11.946 -51.165 -23.269 1.00 37.77 169 ALA A N 1
ATOM 1189 C CA . ALA A 1 189 ? -11.435 -51.500 -21.941 1.00 36.66 169 ALA A CA 1
ATOM 1190 C C . ALA A 1 189 ? -12.077 -50.634 -20.864 1.00 42.87 169 ALA A C 1
ATOM 1191 O O . ALA A 1 189 ? -12.687 -51.144 -19.917 1.00 43.97 169 ALA A O 1
ATOM 1193 N N . SER A 1 190 ? -11.939 -49.320 -20.982 1.00 41.77 170 SER A N 1
ATOM 1194 C CA . SER A 1 190 ? -12.881 -48.420 -20.337 1.00 35.25 170 SER A CA 1
ATOM 1195 C C . SER A 1 190 ? -14.215 -48.601 -21.052 1.00 36.70 170 SER A C 1
ATOM 1196 O O . SER A 1 190 ? -14.371 -49.454 -21.926 1.00 46.10 170 SER A O 1
ATOM 1199 N N . GLY A 1 191 ? -15.198 -47.793 -20.712 1.00 33.40 171 GLY A N 1
ATOM 1200 C CA . GLY A 1 191 ? -16.372 -47.782 -21.554 1.00 31.40 171 GLY A CA 1
ATOM 1201 C C . GLY A 1 191 ? -16.507 -46.439 -22.231 1.00 37.19 171 GLY A C 1
ATOM 1202 O O . GLY A 1 191 ? -17.598 -46.066 -22.666 1.00 40.52 171 GLY A O 1
ATOM 1203 N N . MET A 1 192 ? -15.411 -45.692 -22.323 1.00 33.95 172 MET A N 1
ATOM 1204 C CA . MET A 1 192 ? -15.453 -44.361 -22.911 1.00 38.27 172 MET A CA 1
ATOM 1205 C C . MET A 1 192 ? -14.663 -44.298 -24.209 1.00 34.09 172 MET A C 1
ATOM 1206 O O . MET A 1 192 ? -13.664 -45.002 -24.391 1.00 30.58 172 MET A O 1
ATOM 1211 N N . ASP A 1 193 ? -15.105 -43.410 -25.097 1.00 34.37 173 ASP A N 1
ATOM 1212 C CA . ASP A 1 193 ? -14.359 -43.133 -26.314 1.00 32.21 173 ASP A CA 1
ATOM 1213 C C . ASP A 1 193 ? -12.976 -42.563 -25.981 1.00 31.66 173 ASP A C 1
ATOM 1214 O O . ASP A 1 193 ? -12.714 -42.095 -24.861 1.00 27.64 173 ASP A O 1
ATOM 1219 N N . TRP A 1 194 ? -12.082 -42.606 -26.975 1.00 27.67 174 TRP A N 1
ATOM 1220 C CA . TRP A 1 194 ? -10.695 -42.206 -26.739 1.00 28.56 174 TRP A CA 1
ATOM 1221 C C . TRP A 1 194 ? -10.590 -40.769 -26.229 1.00 23.85 174 TRP A C 1
ATOM 1222 O O . TRP A 1 194 ? -9.802 -40.492 -25.322 1.00 26.33 174 TRP A O 1
ATOM 1233 N N . TRP A 1 195 ? -11.358 -39.840 -26.810 1.00 22.25 175 TRP A N 1
ATOM 1234 C CA . TRP A 1 195 ? -11.331 -38.449 -26.342 1.00 28.13 175 TRP A CA 1
ATOM 1235 C C . TRP A 1 195 ? -11.713 -38.350 -24.867 1.00 27.48 175 TRP A C 1
ATOM 1236 O O . TRP A 1 195 ? -10.979 -37.764 -24.056 1.00 25.17 175 TRP A O 1
ATOM 1247 N N . THR A 1 196 ? -12.875 -38.906 -24.507 1.00 26.38 176 THR A N 1
ATOM 1248 C CA . THR A 1 196 ? -13.352 -38.799 -23.136 1.00 25.84 176 THR A CA 1
ATOM 1249 C C . THR A 1 196 ? -12.351 -39.415 -22.170 1.00 24.83 176 THR A C 1
ATOM 1250 O O . THR A 1 196 ? -12.045 -38.833 -21.125 1.00 24.08 176 THR A O 1
ATOM 1254 N N . ALA A 1 197 ? -11.808 -40.577 -22.519 1.00 26.83 177 ALA A N 1
ATOM 1255 C CA . ALA A 1 197 ? -10.868 -41.255 -21.637 1.00 22.52 177 ALA A CA 1
ATOM 1256 C C . ALA A 1 197 ? -9.551 -40.495 -21.547 1.00 24.49 177 ALA A C 1
ATOM 1257 O O . ALA A 1 197 ? -8.992 -40.342 -20.452 1.00 17.61 177 ALA A O 1
ATOM 1259 N N . MET A 1 198 ? -9.031 -40.017 -22.689 1.00 18.28 178 MET A N 1
ATOM 1260 C CA . MET A 1 198 ? -7.828 -39.191 -22.663 1.00 19.57 178 MET A CA 1
ATOM 1261 C C . MET A 1 198 ? -8.016 -37.981 -21.748 1.00 20.86 178 MET A C 1
ATOM 1262 O O . MET A 1 198 ? -7.158 -37.669 -20.910 1.00 19.43 178 MET A O 1
ATOM 1267 N N . ASP A 1 199 ? -9.146 -37.293 -21.887 1.00 19.16 179 ASP A N 1
ATOM 1268 C CA . ASP A 1 199 ? -9.420 -36.143 -21.028 1.00 24.13 179 ASP A CA 1
ATOM 1269 C C . ASP A 1 199 ? -9.497 -36.564 -19.558 1.00 25.81 179 ASP A C 1
ATOM 1270 O O . ASP A 1 199 ? -8.656 -36.178 -18.739 1.00 25.96 179 ASP A O 1
ATOM 1275 N N . SER A 1 200 ? -10.466 -37.413 -19.220 1.00 26.05 180 SER A N 1
ATOM 1276 C CA . SER A 1 200 ? -10.763 -37.683 -17.813 1.00 30.16 180 SER A CA 1
ATOM 1277 C C . SER A 1 200 ? -9.694 -38.525 -17.119 1.00 27.32 180 SER A C 1
ATOM 1278 O O . SER A 1 200 ? -9.549 -38.439 -15.899 1.00 30.73 180 SER A O 1
ATOM 1281 N N . CYS A 1 201 ? -8.955 -39.365 -17.836 1.00 27.11 181 CYS A N 1
ATOM 1282 C CA . CYS A 1 201 ? -8.014 -40.231 -17.130 1.00 25.29 181 CYS A CA 1
ATOM 1283 C C . CYS A 1 201 ? -6.593 -39.692 -17.079 1.00 25.82 181 CYS A C 1
ATOM 1284 O O . CYS A 1 201 ? -5.804 -40.163 -16.254 1.00 31.67 181 CYS A O 1
ATOM 1287 N N . LEU A 1 202 ? -6.237 -38.725 -17.927 1.00 25.09 182 LEU A N 1
ATOM 1288 C CA . LEU A 1 202 ? -4.835 -38.349 -18.027 1.00 24.36 182 LEU A CA 1
ATOM 1289 C C . LEU A 1 202 ? -4.641 -36.843 -18.139 1.00 21.45 182 LEU A C 1
ATOM 1290 O O . LEU A 1 202 ? -3.865 -36.255 -17.387 1.00 23.86 182 LEU A O 1
ATOM 1295 N N . LEU A 1 203 ? -5.292 -36.219 -19.115 1.00 24.21 183 LEU A N 1
ATOM 1296 C CA . LEU A 1 203 ? -5.110 -34.783 -19.307 1.00 24.00 183 LEU A CA 1
ATOM 1297 C C . LEU A 1 203 ? -5.609 -34.004 -18.093 1.00 22.63 183 LEU A C 1
ATOM 1298 O O . LEU A 1 203 ? -4.875 -33.187 -17.526 1.00 22.87 183 LEU A O 1
ATOM 1303 N N . ARG A 1 204 ? -6.834 -34.303 -17.634 1.00 26.25 184 ARG A N 1
ATOM 1304 C CA . ARG A 1 204 ? -7.398 -33.567 -16.502 1.00 27.98 184 ARG A CA 1
ATOM 1305 C C . ARG A 1 204 ? -6.559 -33.685 -15.234 1.00 31.87 184 ARG A C 1
ATOM 1306 O O . ARG A 1 204 ? -6.168 -32.641 -14.682 1.00 31.64 184 ARG A O 1
ATOM 1314 N N . PRO A 1 205 ? -6.249 -34.884 -14.713 1.00 22.77 185 PRO A N 1
ATOM 1315 C CA . PRO A 1 205 ? -5.418 -34.937 -13.497 1.00 26.71 185 PRO A CA 1
ATOM 1316 C C . PRO A 1 205 ? -4.036 -34.348 -13.682 1.00 28.57 185 PRO A C 1
ATOM 1317 O O . PRO A 1 205 ? -3.427 -33.945 -12.686 1.00 28.02 185 PRO A O 1
ATOM 1321 N N . LEU A 1 206 ? -3.521 -34.255 -14.918 1.00 24.81 186 LEU A N 1
ATOM 1322 C CA . LEU A 1 206 ? -2.224 -33.616 -15.124 1.00 26.42 186 LEU A CA 1
ATOM 1323 C C . LEU A 1 206 ? -2.322 -32.094 -15.136 1.00 25.00 186 LEU A C 1
ATOM 1324 O O . LEU A 1 206 ? -1.299 -31.414 -14.993 1.00 31.03 186 LEU A O 1
ATOM 1329 N N . GLY A 1 207 ? -3.517 -31.542 -15.286 1.00 23.74 187 GLY A N 1
ATOM 1330 C CA . GLY A 1 207 ? -3.663 -30.108 -15.413 1.00 26.71 187 GLY A CA 1
ATOM 1331 C C . GLY A 1 207 ? -3.641 -29.606 -16.835 1.00 28.19 187 GLY A C 1
ATOM 1332 O O . GLY A 1 207 ? -3.520 -28.392 -17.040 1.00 29.33 187 GLY A O 1
ATOM 1333 N N . ILE A 1 208 ? -3.777 -30.500 -17.819 1.00 19.20 188 ILE A N 1
ATOM 1334 C CA . ILE A 1 208 ? -3.675 -30.147 -19.234 1.00 24.89 188 ILE A CA 1
ATOM 1335 C C . ILE A 1 208 ? -5.059 -29.794 -19.750 1.00 21.96 188 ILE A C 1
ATOM 1336 O O . ILE A 1 208 ? -5.982 -30.611 -19.680 1.00 21.27 188 ILE A O 1
ATOM 1341 N N . GLU A 1 209 ? -5.199 -28.593 -20.287 1.00 19.17 189 GLU A N 1
ATOM 1342 C CA . GLU A 1 209 ? -6.431 -28.242 -20.966 1.00 24.70 189 GLU A CA 1
ATOM 1343 C C . GLU A 1 209 ? -6.560 -29.056 -22.252 1.00 24.66 189 GLU A C 1
ATOM 1344 O O . GLU A 1 209 ? -5.712 -28.933 -23.145 1.00 27.24 189 GLU A O 1
ATOM 1350 N N . PRO A 1 210 ? -7.595 -29.878 -22.389 1.00 26.04 190 PRO A N 1
ATOM 1351 C CA . PRO A 1 210 ? -7.703 -30.762 -23.555 1.00 26.44 190 PRO A CA 1
ATOM 1352 C C . PRO A 1 210 ? -8.031 -29.991 -24.825 1.00 30.39 190 PRO A C 1
ATOM 1353 O O . PRO A 1 210 ? -8.908 -29.131 -24.837 1.00 29.47 190 PRO A O 1
ATOM 1357 N N . ALA A 1 211 ? -7.345 -30.337 -25.906 1.00 24.11 191 ALA A N 1
ATOM 1358 C CA . ALA A 1 211 ? -7.669 -29.782 -27.204 1.00 24.80 191 ALA A CA 1
ATOM 1359 C C . ALA A 1 211 ? -7.277 -30.802 -28.266 1.00 24.18 191 ALA A C 1
ATOM 1360 O O . ALA A 1 211 ? -6.337 -31.589 -28.087 1.00 18.05 191 ALA A O 1
ATOM 1362 N N . PHE A 1 212 ? -8.021 -30.794 -29.367 1.00 21.58 192 PHE A N 1
ATOM 1363 C CA . PHE A 1 212 ? -7.871 -31.799 -30.400 1.00 23.15 192 PHE A CA 1
ATOM 1364 C C . PHE A 1 212 ? -7.936 -31.119 -31.755 1.00 24.35 192 PHE A C 1
ATOM 1365 O O . PHE A 1 212 ? -8.584 -30.081 -31.903 1.00 17.86 192 PHE A O 1
ATOM 1373 N N . LEU A 1 213 ? -7.243 -31.715 -32.738 1.00 25.66 193 LEU A N 1
ATOM 1374 C CA . LEU A 1 213 ? -7.451 -31.355 -34.136 1.00 28.12 193 LEU A CA 1
ATOM 1375 C C . LEU A 1 213 ? -8.931 -31.422 -34.488 1.00 27.89 193 LEU A C 1
ATOM 1376 O O . LEU A 1 213 ? -9.498 -30.471 -35.032 1.00 28.73 193 LEU A O 1
ATOM 1381 N N . HIS A 1 214 ? -9.579 -32.535 -34.162 1.00 28.51 194 HIS A N 1
ATOM 1382 C CA . HIS A 1 214 ? -11.014 -32.694 -34.370 1.00 28.58 194 HIS A CA 1
ATOM 1383 C C . HIS A 1 214 ? -11.629 -33.388 -33.174 1.00 30.71 194 HIS A C 1
ATOM 1384 O O . HIS A 1 214 ? -11.186 -34.477 -32.788 1.00 32.67 194 HIS A O 1
ATOM 1391 N N . ASP A 1 215 ? -12.671 -32.780 -32.623 1.00 32.19 195 ASP A N 1
ATOM 1392 C CA . ASP A 1 215 ? -13.445 -33.371 -31.534 1.00 32.06 195 ASP A CA 1
ATOM 1393 C C . ASP A 1 215 ? -14.846 -33.691 -32.039 1.00 32.09 195 ASP A C 1
ATOM 1394 O O . ASP A 1 215 ? -15.659 -32.765 -32.224 1.00 33.71 195 ASP A O 1
ATOM 1399 N N . PRO A 1 216 ? -15.182 -34.960 -32.285 1.00 36.94 196 PRO A N 1
ATOM 1400 C CA . PRO A 1 216 ? -16.517 -35.299 -32.803 1.00 34.79 196 PRO A CA 1
ATOM 1401 C C . PRO A 1 216 ? -17.613 -35.333 -31.749 1.00 32.02 196 PRO A C 1
ATOM 1402 O O . PRO A 1 216 ? -18.753 -35.661 -32.091 1.00 37.66 196 PRO A O 1
ATOM 1406 N N . ARG A 1 217 ? -17.315 -35.022 -30.494 1.00 31.20 197 ARG A N 1
ATOM 1407 C CA . ARG A 1 217 ? -18.402 -35.084 -29.523 1.00 35.48 197 ARG A CA 1
ATOM 1408 C C . ARG A 1 217 ? -19.106 -33.736 -29.432 1.00 38.17 197 ARG A C 1
ATOM 1409 O O . ARG A 1 217 ? -18.472 -32.688 -29.594 1.00 40.10 197 ARG A O 1
ATOM 1417 N N . PRO A 1 218 ? -20.422 -33.705 -29.205 1.00 41.20 198 PRO A N 1
ATOM 1418 C CA . PRO A 1 218 ? -21.042 -32.407 -28.887 1.00 43.86 198 PRO A CA 1
ATOM 1419 C C . PRO A 1 218 ? -20.404 -31.806 -27.656 1.00 43.05 198 PRO A C 1
ATOM 1420 O O . PRO A 1 218 ? -19.865 -30.696 -27.718 1.00 38.52 198 PRO A O 1
ATOM 1424 N N . GLY A 1 219 ? -20.383 -32.561 -26.559 1.00 50.11 199 GLY A N 1
ATOM 1425 C CA . GLY A 1 219 ? -19.644 -32.150 -25.379 1.00 53.36 199 GLY A CA 1
ATOM 1426 C C . GLY A 1 219 ? -20.408 -31.111 -24.602 1.00 56.57 199 GLY A C 1
ATOM 1427 O O . GLY A 1 219 ? -21.614 -31.249 -24.366 1.00 56.60 199 GLY A O 1
ATOM 1428 N N . GLN A 1 220 ? -19.697 -30.072 -24.179 1.00 62.62 200 GLN A N 1
ATOM 1429 C CA . GLN A 1 220 ? -20.319 -28.886 -23.608 1.00 63.85 200 GLN A CA 1
ATOM 1430 C C . GLN A 1 220 ? -19.815 -27.689 -24.413 1.00 56.83 200 GLN A C 1
ATOM 1431 O O . GLN A 1 220 ? -19.282 -27.832 -25.524 1.00 47.49 200 GLN A O 1
ATOM 1437 N N . GLY A 1 221 ? -19.995 -26.493 -23.846 1.00 48.49 201 GLY A N 1
ATOM 1438 C CA . GLY A 1 221 ? -19.562 -25.264 -24.447 1.00 55.34 201 GLY A CA 1
ATOM 1439 C C . GLY A 1 221 ? -18.434 -24.615 -23.674 1.00 60.95 201 GLY A C 1
ATOM 1440 O O . GLY A 1 221 ? -17.697 -25.268 -22.921 1.00 58.08 201 GLY A O 1
ATOM 1441 N N . GLY A 1 222 ? -18.303 -23.312 -23.853 1.00 69.94 202 GLY A N 1
ATOM 1442 C CA . GLY A 1 222 ? -17.226 -22.550 -23.256 1.00 65.69 202 GLY A CA 1
ATOM 1443 C C . GLY A 1 222 ? -16.216 -22.098 -24.297 1.00 68.56 202 GLY A C 1
ATOM 1444 O O . GLY A 1 222 ? -16.213 -22.540 -25.446 1.00 68.95 202 GLY A O 1
ATOM 1445 N N . ALA A 1 223 ? -15.347 -21.187 -23.864 1.00 63.79 203 ALA A N 1
ATOM 1446 C CA . ALA A 1 223 ? -14.305 -20.679 -24.747 1.00 63.56 203 ALA A CA 1
ATOM 1447 C C . ALA A 1 223 ? -13.324 -21.793 -25.100 1.00 59.11 203 ALA A C 1
ATOM 1448 O O . ALA A 1 223 ? -12.913 -22.569 -24.231 1.00 61.27 203 ALA A O 1
ATOM 1450 N N . ALA A 1 224 ? -12.968 -21.890 -26.379 1.00 54.40 204 ALA A N 1
ATOM 1451 C CA . ALA A 1 224 ? -12.017 -22.910 -26.802 1.00 53.40 204 ALA A CA 1
ATOM 1452 C C . ALA A 1 224 ? -10.600 -22.495 -26.429 1.00 40.23 204 ALA A C 1
ATOM 1453 O O . ALA A 1 224 ? -10.306 -21.317 -26.223 1.00 34.83 204 ALA A O 1
ATOM 1455 N N . ARG A 1 225 ? -9.724 -23.490 -26.317 1.00 38.73 205 ARG A N 1
ATOM 1456 C CA . ARG A 1 225 ? -8.341 -23.188 -25.992 1.00 35.10 205 ARG A CA 1
ATOM 1457 C C . ARG A 1 225 ? -7.703 -22.461 -27.172 1.00 23.31 205 ARG A C 1
ATOM 1458 O O . ARG A 1 225 ? -7.917 -22.853 -28.313 1.00 35.73 205 ARG A O 1
ATOM 1466 N N . PRO A 1 226 ? -6.962 -21.378 -26.938 1.00 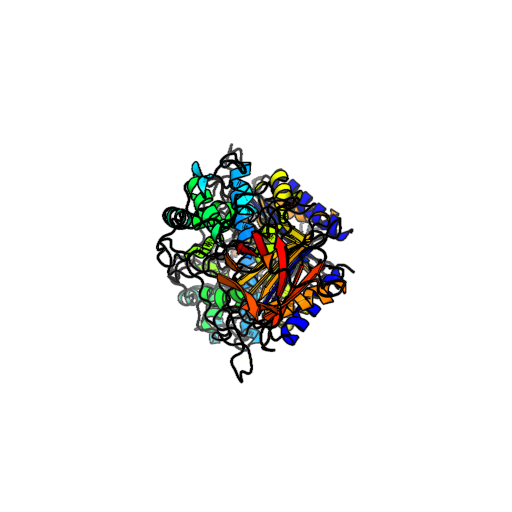25.55 206 PRO A N 1
ATOM 1467 C CA . PRO A 1 226 ? -6.286 -20.721 -28.060 1.00 26.87 206 PRO A CA 1
ATOM 1468 C C . PRO A 1 226 ? -5.279 -21.686 -28.673 1.00 26.22 206 PRO A C 1
ATOM 1469 O O . PRO A 1 226 ? -4.521 -22.359 -27.966 1.00 22.54 206 PRO A O 1
ATOM 1473 N N . VAL A 1 227 ? -5.326 -21.793 -29.994 1.00 22.55 207 VAL A N 1
ATOM 1474 C CA . VAL A 1 227 ? -4.522 -22.753 -30.730 1.00 26.70 207 VAL A CA 1
ATOM 1475 C C . VAL A 1 227 ? -3.656 -22.008 -31.731 1.00 24.30 207 VAL A C 1
ATOM 1476 O O . VAL A 1 227 ? -4.005 -20.919 -32.207 1.00 22.18 207 VAL A O 1
ATOM 1480 N N . ALA A 1 228 ? -2.524 -22.629 -32.067 1.00 19.19 208 ALA A N 1
ATOM 1481 C CA . ALA A 1 228 ? -1.647 -22.128 -33.099 1.00 23.22 208 ALA A CA 1
ATOM 1482 C C . ALA A 1 228 ? -2.045 -22.729 -34.425 1.00 23.51 208 ALA A C 1
ATOM 1483 O O . ALA A 1 228 ? -2.354 -23.917 -34.509 1.00 22.89 208 ALA A O 1
ATOM 1485 N N . GLU A 1 229 ? -2.030 -21.899 -35.459 1.00 23.66 209 GLU A N 1
ATOM 1486 C CA . GLU A 1 229 ? -2.137 -22.367 -36.828 1.00 29.19 209 GLU A CA 1
ATOM 1487 C C . GLU A 1 229 ? -0.756 -22.685 -37.400 1.00 23.76 209 GLU A C 1
ATOM 1488 O O . GLU A 1 229 ? 0.284 -22.234 -36.895 1.00 15.75 209 GLU A O 1
ATOM 1494 N N . GLY A 1 230 ? -0.765 -23.512 -38.460 1.00 23.70 210 GLY A N 1
ATOM 1495 C CA . GLY A 1 230 ? 0.449 -23.847 -39.179 1.00 27.18 210 GLY A CA 1
ATOM 1496 C C . GLY A 1 230 ? 0.769 -22.865 -40.317 1.00 27.33 210 GLY A C 1
ATOM 1497 O O . GLY A 1 230 ? -0.104 -22.181 -40.855 1.00 25.98 210 GLY A O 1
ATOM 1498 N N . HIS A 1 231 ? 2.050 -22.820 -40.682 1.00 21.95 211 HIS A N 1
ATOM 1499 C CA . HIS A 1 231 ? 2.586 -21.807 -41.571 1.00 23.07 211 HIS A CA 1
ATOM 1500 C C . HIS A 1 231 ? 3.676 -22.425 -42.431 1.00 27.92 211 HIS A C 1
ATOM 1501 O O . HIS A 1 231 ? 4.341 -23.378 -42.022 1.00 27.45 211 HIS A O 1
ATOM 1508 N N . ALA A 1 232 ? 3.836 -21.880 -43.638 1.00 24.74 212 ALA A N 1
ATOM 1509 C CA . ALA A 1 232 ? 4.866 -22.312 -44.576 1.00 31.40 212 ALA A CA 1
ATOM 1510 C C . ALA A 1 232 ? 5.195 -21.165 -45.520 1.00 28.94 212 ALA A C 1
ATOM 1511 O O . ALA A 1 232 ? 4.300 -20.441 -45.959 1.00 34.38 212 ALA A O 1
ATOM 1513 N N . LEU A 1 233 ? 6.476 -21.014 -45.835 1.00 35.19 213 LEU A N 1
ATOM 1514 C CA . LEU A 1 233 ? 6.892 -19.997 -46.798 1.00 37.86 213 LEU A CA 1
ATOM 1515 C C . LEU A 1 233 ? 6.366 -20.326 -48.188 1.00 33.17 213 LEU A C 1
ATOM 1516 O O . LEU A 1 233 ? 6.569 -21.428 -48.699 1.00 44.26 213 LEU A O 1
ATOM 1521 N N . ARG A 1 234 ? 5.667 -19.382 -48.786 1.00 33.01 214 ARG A N 1
ATOM 1522 C CA . ARG A 1 234 ? 5.237 -19.510 -50.165 1.00 43.48 214 ARG A CA 1
ATOM 1523 C C . ARG A 1 234 ? 6.216 -18.811 -51.104 1.00 37.10 214 ARG A C 1
ATOM 1524 O O . ARG A 1 234 ? 6.934 -17.890 -50.712 1.00 35.47 214 ARG A O 1
ATOM 1532 N N . ALA A 1 235 ? 6.256 -19.293 -52.343 1.00 40.75 215 ALA A N 1
ATOM 1533 C CA . ALA A 1 235 ? 7.154 -18.782 -53.372 1.00 47.21 215 ALA A CA 1
ATOM 1534 C C . ALA A 1 235 ? 7.134 -17.258 -53.428 1.00 41.97 215 ALA A C 1
ATOM 1535 O O . ALA A 1 235 ? 6.073 -16.642 -53.570 1.00 42.62 215 ALA A O 1
ATOM 1537 N N . GLY A 1 236 ? 8.309 -16.650 -53.293 1.00 42.47 216 GLY A N 1
ATOM 1538 C CA . GLY A 1 236 ? 8.416 -15.205 -53.308 1.00 46.99 216 GLY A CA 1
ATOM 1539 C C . GLY A 1 236 ? 7.928 -14.530 -52.047 1.00 52.47 216 GLY A C 1
ATOM 1540 O O . GLY A 1 236 ? 7.994 -13.299 -51.959 1.00 50.84 216 GLY A O 1
ATOM 1541 N N . GLY A 1 237 ? 7.449 -15.300 -51.071 1.00 44.04 217 GLY A N 1
ATOM 1542 C CA . GLY A 1 237 ? 6.980 -14.718 -49.841 1.00 48.94 217 GLY A CA 1
ATOM 1543 C C . GLY A 1 237 ? 8.121 -14.299 -48.938 1.00 46.55 217 GLY A C 1
ATOM 1544 O O . GLY A 1 237 ? 9.222 -14.848 -48.977 1.00 48.45 217 GLY A O 1
ATOM 1545 N N . GLU A 1 238 ? 7.829 -13.306 -48.103 1.00 38.86 218 GLU A N 1
ATOM 1546 C CA . GLU A 1 238 ? 8.784 -12.742 -47.165 1.00 42.76 218 GLU A CA 1
ATOM 1547 C C . GLU A 1 238 ? 8.726 -13.396 -45.785 1.00 44.53 218 GLU A C 1
ATOM 1548 O O . GLU A 1 238 ? 9.712 -13.336 -45.038 1.00 45.63 218 GLU A O 1
ATOM 1554 N N . ARG A 1 239 ? 7.594 -14.002 -45.428 1.00 34.11 219 ARG A N 1
ATOM 1555 C CA . ARG A 1 239 ? 7.412 -14.665 -44.148 1.00 33.91 219 ARG A CA 1
ATOM 1556 C C . ARG A 1 239 ? 6.497 -15.857 -44.381 1.00 30.86 219 ARG A C 1
ATOM 1557 O O . ARG A 1 239 ? 5.716 -15.876 -45.335 1.00 26.01 219 ARG A O 1
ATOM 1565 N N . ALA A 1 240 ? 6.590 -16.848 -43.489 1.00 29.41 220 ALA A N 1
ATOM 1566 C CA . ALA A 1 240 ? 5.716 -18.014 -43.570 1.00 29.82 220 ALA A CA 1
ATOM 1567 C C . ALA A 1 240 ? 4.257 -17.579 -43.418 1.00 22.92 220 ALA A C 1
ATOM 1568 O O . ALA A 1 240 ? 3.932 -16.762 -42.558 1.00 23.75 220 ALA A O 1
ATOM 1570 N N . GLU A 1 241 ? 3.372 -18.108 -44.257 1.00 28.57 221 GLU A N 1
ATOM 1571 C CA . GLU A 1 241 ? 1.964 -17.753 -44.172 1.00 34.77 221 GLU A CA 1
ATOM 1572 C C . GLU A 1 241 ? 1.148 -18.994 -43.824 1.00 30.58 221 GLU A C 1
ATOM 1573 O O . GLU A 1 241 ? 1.628 -20.118 -43.945 1.00 32.43 221 GLU A O 1
ATOM 1579 N N . HIS A 1 242 ? -0.073 -18.763 -43.328 1.00 36.42 222 HIS A N 1
ATOM 1580 C CA . HIS A 1 242 ? -1.035 -19.817 -43.008 1.00 36.38 222 HIS A CA 1
ATOM 1581 C C . HIS A 1 242 ? -1.025 -20.930 -44.052 1.00 35.59 222 HIS A C 1
ATOM 1582 O O . HIS A 1 242 ? -0.992 -20.674 -45.260 1.00 36.08 222 HIS A O 1
ATOM 1589 N N . VAL A 1 243 ? -1.032 -22.173 -43.574 1.00 30.01 223 VAL A N 1
ATOM 1590 C CA . VAL A 1 243 ? -1.160 -23.339 -44.435 1.00 32.75 223 VAL A CA 1
ATOM 1591 C C . VAL A 1 243 ? -2.281 -24.197 -43.870 1.00 39.89 223 VAL A C 1
ATOM 1592 O O . VAL A 1 243 ? -2.364 -24.417 -42.651 1.00 34.93 223 VAL A O 1
ATOM 1596 N N . ASP A 1 244 ? -3.186 -24.611 -44.745 1.00 40.20 224 ASP A N 1
ATOM 1597 C CA . ASP A 1 244 ? -4.257 -25.509 -44.353 1.00 48.46 224 ASP A CA 1
ATOM 1598 C C . ASP A 1 244 ? -3.734 -26.934 -44.310 1.00 48.55 224 ASP A C 1
ATOM 1599 O O . ASP A 1 244 ? -3.038 -27.373 -45.230 1.00 44.60 224 ASP A O 1
ATOM 1604 N N . HIS A 1 245 ? -4.048 -27.638 -43.225 1.00 48.50 225 HIS A N 1
ATOM 1605 C CA . HIS A 1 245 ? -3.800 -29.067 -43.097 1.00 58.45 225 HIS A CA 1
ATOM 1606 C C . HIS A 1 245 ? -5.136 -29.795 -43.103 1.00 62.51 225 HIS A C 1
ATOM 1607 O O . HIS A 1 245 ? -6.076 -29.386 -42.409 1.00 62.53 225 HIS A O 1
ATOM 1614 N N . MET A 1 246 ? -5.229 -30.847 -43.906 1.00 62.00 226 MET A N 1
ATOM 1615 C CA . MET A 1 246 ? -6.322 -31.802 -43.809 1.00 62.36 226 MET A CA 1
ATOM 1616 C C . MET A 1 246 ? -5.824 -32.964 -42.960 1.00 60.22 226 MET A C 1
ATOM 1617 O O . MET A 1 246 ? -4.790 -33.569 -43.268 1.00 60.25 226 MET A O 1
ATOM 1622 N N . ALA A 1 247 ? -6.528 -33.238 -41.869 1.00 58.73 227 ALA A N 1
ATOM 1623 C CA . ALA A 1 247 ? -6.192 -34.338 -40.977 1.00 54.27 227 ALA A CA 1
ATOM 1624 C C . ALA A 1 247 ? -7.466 -35.125 -40.728 1.00 54.55 227 ALA A C 1
ATOM 1625 O O . ALA A 1 247 ? -8.436 -34.583 -40.186 1.00 53.35 227 ALA A O 1
ATOM 1627 N N . SER A 1 248 ? -7.478 -36.383 -41.158 1.00 48.03 228 SER A N 1
ATOM 1628 C CA . SER A 1 248 ? -8.680 -37.184 -41.026 1.00 49.03 228 SER A CA 1
ATOM 1629 C C . SER A 1 248 ? -9.020 -37.397 -39.553 1.00 50.95 228 SER A C 1
ATOM 1630 O O . SER A 1 248 ? -8.144 -37.440 -38.687 1.00 41.52 228 SER A O 1
ATOM 1633 N N . LEU A 1 249 ? -10.322 -37.511 -39.282 1.00 40.05 229 LEU A N 1
ATOM 1634 C CA . LEU A 1 249 ? -10.806 -37.706 -37.922 1.00 41.57 229 LEU A CA 1
ATOM 1635 C C . LEU A 1 249 ? -10.235 -38.976 -37.297 1.00 35.23 229 LEU A C 1
ATOM 1636 O O . LEU A 1 249 ? -9.856 -38.980 -36.120 1.00 30.36 229 LEU A O 1
ATOM 1641 N N . SER A 1 250 ? -10.154 -40.057 -38.073 1.00 36.77 230 SER A N 1
ATOM 1642 C CA . SER A 1 250 ? -9.728 -41.354 -37.553 1.00 35.69 230 SER A CA 1
ATOM 1643 C C . SER A 1 250 ? -8.286 -41.369 -37.059 1.00 29.38 230 SER A C 1
ATOM 1644 O O . SER A 1 250 ? -7.909 -42.299 -36.345 1.00 28.22 230 SER A O 1
ATOM 1647 N N . LEU A 1 251 ? -7.471 -40.376 -37.404 1.00 28.15 231 LEU A N 1
ATOM 1648 C CA . LEU A 1 251 ? -6.089 -40.378 -36.933 1.00 29.45 231 LEU A CA 1
ATOM 1649 C C . LEU A 1 251 ? -5.942 -39.943 -35.475 1.00 25.44 231 LEU A C 1
ATOM 1650 O O . LEU A 1 251 ? -4.824 -40.004 -34.945 1.00 20.12 231 LEU A O 1
ATOM 1655 N N . ALA A 1 252 ? -7.050 -39.593 -34.805 1.00 24.46 232 ALA A N 1
ATOM 1656 C CA . ALA A 1 252 ? -7.011 -38.868 -33.532 1.00 26.01 232 ALA A CA 1
ATOM 1657 C C . ALA A 1 252 ? -6.119 -39.529 -32.487 1.00 22.00 232 ALA A C 1
ATOM 1658 O O . ALA A 1 252 ? -5.265 -38.864 -31.887 1.00 19.71 232 ALA A O 1
ATOM 1660 N N . ALA A 1 253 ? -6.326 -40.830 -32.216 1.00 22.45 233 ALA A N 1
ATOM 1661 C CA . ALA A 1 253 ? -5.530 -41.501 -31.189 1.00 20.62 233 ALA A CA 1
ATOM 1662 C C . ALA A 1 253 ? -4.061 -41.622 -31.583 1.00 22.42 233 ALA A C 1
ATOM 1663 O O . ALA A 1 253 ? -3.217 -41.937 -30.729 1.00 21.02 233 ALA A O 1
ATOM 1665 N N . ALA A 1 254 ? -3.740 -41.402 -32.854 1.00 26.46 234 ALA A N 1
ATOM 1666 C CA . ALA A 1 254 ? -2.362 -41.448 -33.313 1.00 23.30 234 ALA A CA 1
ATOM 1667 C C . ALA A 1 254 ? -1.736 -40.064 -33.497 1.00 19.64 234 ALA A C 1
ATOM 1668 O O . ALA A 1 254 ? -0.512 -39.950 -33.413 1.00 19.11 234 ALA A O 1
ATOM 1670 N N . GLY A 1 255 ? -2.528 -39.010 -33.723 1.00 20.52 235 GLY A N 1
ATOM 1671 C CA . GLY A 1 255 ? -1.926 -37.706 -33.985 1.00 15.55 235 GLY A CA 1
ATOM 1672 C C . GLY A 1 255 ? -2.754 -36.459 -33.712 1.00 18.24 235 GLY A C 1
ATOM 1673 O O . GLY A 1 255 ? -2.312 -35.350 -34.037 1.00 20.27 235 GLY A O 1
ATOM 1674 N N . GLY A 1 256 ? -3.936 -36.601 -33.125 1.00 16.16 236 GLY A N 1
ATOM 1675 C CA . GLY A 1 256 ? -4.875 -35.499 -33.060 1.00 18.81 236 GLY A CA 1
ATOM 1676 C C . GLY A 1 256 ? -4.867 -34.607 -31.833 1.00 19.76 236 GLY A C 1
ATOM 1677 O O . GLY A 1 256 ? -5.749 -33.752 -31.730 1.00 23.80 236 GLY A O 1
ATOM 1678 N N . LEU A 1 257 ? -3.933 -34.785 -30.896 1.00 22.71 237 LEU A N 1
ATOM 1679 C CA . LEU A 1 257 ? -3.858 -33.951 -29.707 1.00 20.50 237 LEU A CA 1
ATOM 1680 C C . LEU A 1 257 ? -3.193 -32.607 -29.992 1.00 20.20 237 LEU A C 1
ATOM 1681 O O . LEU A 1 257 ? -2.300 -32.483 -30.839 1.00 20.97 237 LEU A O 1
ATOM 1686 N N . VAL A 1 258 ? -3.625 -31.601 -29.242 1.00 21.83 238 VAL A N 1
ATOM 1687 C CA . VAL A 1 258 ? -3.223 -30.204 -29.417 1.00 18.06 238 VAL A CA 1
ATOM 1688 C C . VAL A 1 258 ? -2.901 -29.637 -28.038 1.00 19.98 238 VAL A C 1
ATOM 1689 O O . VAL A 1 258 ? -3.774 -29.593 -27.164 1.00 24.65 238 VAL A O 1
ATOM 1693 N N . GLY A 1 259 ? -1.657 -29.244 -27.819 1.00 17.47 239 GLY A N 1
ATOM 1694 C CA . GLY A 1 259 ? -1.312 -28.681 -26.531 1.00 20.56 239 GLY A CA 1
ATOM 1695 C C . GLY A 1 259 ? 0.036 -28.010 -26.564 1.00 20.56 239 GLY A C 1
ATOM 1696 O O . GLY A 1 259 ? 0.613 -27.784 -27.633 1.00 18.52 239 GLY A O 1
ATOM 1697 N N . SER A 1 260 ? 0.561 -27.747 -25.375 1.00 14.62 240 SER A N 1
ATOM 1698 C CA . SER A 1 260 ? 1.734 -26.904 -25.234 1.00 18.57 240 SER A CA 1
ATOM 1699 C C . SER A 1 260 ? 2.998 -27.708 -24.984 1.00 15.98 240 SER A C 1
ATOM 1700 O O . SER A 1 260 ? 2.969 -28.847 -24.518 1.00 18.26 240 SER A O 1
ATOM 1703 N N . ALA A 1 261 ? 4.126 -27.054 -25.235 1.00 19.76 241 ALA A N 1
ATOM 1704 C CA . ALA A 1 261 ? 5.409 -27.597 -24.801 1.00 22.06 241 ALA A CA 1
ATOM 1705 C C . ALA A 1 261 ? 5.363 -27.983 -23.335 1.00 16.21 241 ALA A C 1
ATOM 1706 O O . ALA A 1 261 ? 5.872 -29.033 -22.943 1.00 17.07 241 ALA A O 1
ATOM 1708 N N . THR A 1 262 ? 4.772 -27.122 -22.502 1.00 17.84 242 THR A N 1
ATOM 1709 C CA . THR A 1 262 ? 4.763 -27.349 -21.061 1.00 20.37 242 THR A CA 1
ATOM 1710 C C . THR A 1 262 ? 3.892 -28.544 -20.693 1.00 22.41 242 THR A C 1
ATOM 1711 O O . THR A 1 262 ? 4.225 -29.295 -19.768 1.00 22.07 242 THR A O 1
ATOM 1715 N N . ASP A 1 263 ? 2.768 -28.724 -21.397 1.00 17.57 243 ASP A N 1
ATOM 1716 C CA . ASP A 1 263 ? 1.944 -29.924 -21.223 1.00 20.70 243 ASP A CA 1
ATOM 1717 C C . ASP A 1 263 ? 2.768 -31.203 -21.434 1.00 19.82 243 ASP A C 1
ATOM 1718 O O . ASP A 1 263 ? 2.684 -32.145 -20.637 1.00 19.66 243 ASP A O 1
ATOM 1723 N N . LEU A 1 264 ? 3.587 -31.242 -22.501 1.00 15.66 244 LEU A N 1
ATOM 1724 C CA . LEU A 1 264 ? 4.362 -32.439 -22.806 1.00 18.52 244 LEU A CA 1
ATOM 1725 C C . LEU A 1 264 ? 5.415 -32.703 -21.747 1.00 19.07 244 LEU A C 1
ATOM 1726 O O . LEU A 1 264 ? 5.689 -33.865 -21.414 1.00 17.60 244 LEU A O 1
ATOM 1731 N N . VAL A 1 265 ? 6.054 -31.645 -21.246 1.00 18.11 245 VAL A N 1
ATOM 1732 C CA . VAL A 1 265 ? 7.009 -31.815 -20.150 1.00 18.60 245 VAL A CA 1
ATOM 1733 C C . VAL A 1 265 ? 6.291 -32.341 -18.905 1.00 22.53 245 VAL A C 1
ATOM 1734 O O . VAL A 1 265 ? 6.798 -33.218 -18.196 1.00 21.93 245 VAL A O 1
ATOM 1738 N N . THR A 1 266 ? 5.078 -31.854 -18.653 1.00 18.78 246 THR A N 1
ATOM 1739 C CA . THR A 1 266 ? 4.335 -32.312 -17.486 1.00 19.81 246 THR A CA 1
ATOM 1740 C C . THR A 1 266 ? 4.055 -33.807 -17.580 1.00 22.58 246 THR A C 1
ATOM 1741 O O . THR A 1 266 ? 4.292 -34.553 -16.627 1.00 21.62 246 THR A O 1
ATOM 1745 N N . ALA A 1 267 ? 3.591 -34.273 -18.750 1.00 20.58 247 ALA A N 1
ATOM 1746 C CA . ALA A 1 267 ? 3.334 -35.700 -18.947 1.00 22.85 247 ALA A CA 1
ATOM 1747 C C . ALA A 1 267 ? 4.606 -36.536 -18.833 1.00 18.97 247 ALA A C 1
ATOM 1748 O O . ALA A 1 267 ? 4.538 -37.728 -18.530 1.00 22.27 247 ALA A O 1
ATOM 1750 N N . ALA A 1 268 ? 5.768 -35.936 -19.069 1.00 17.92 248 ALA A N 1
ATOM 1751 C CA . ALA A 1 268 ? 7.040 -36.619 -18.878 1.00 18.44 248 ALA A CA 1
ATOM 1752 C C . ALA A 1 268 ? 7.460 -36.695 -17.415 1.00 26.47 248 ALA A C 1
ATOM 1753 O O . ALA A 1 268 ? 8.333 -37.508 -17.081 1.00 23.17 248 ALA A O 1
ATOM 1755 N N . ARG A 1 269 ? 6.855 -35.878 -16.534 1.00 22.20 249 ARG A N 1
ATOM 1756 C CA . ARG A 1 269 ? 7.311 -35.824 -15.147 1.00 22.26 249 ARG A CA 1
ATOM 1757 C C . ARG A 1 269 ? 7.339 -37.187 -14.466 1.00 24.33 249 ARG A C 1
ATOM 1758 O O . ARG A 1 269 ? 8.359 -37.497 -13.832 1.00 24.91 249 ARG A O 1
ATOM 1766 N N . PRO A 1 270 ? 6.303 -38.040 -14.543 1.00 23.41 250 PRO A N 1
ATOM 1767 C CA . PRO A 1 270 ? 6.400 -39.366 -13.894 1.00 28.31 250 PRO A CA 1
ATOM 1768 C C . PRO A 1 270 ? 7.507 -40.261 -14.439 1.00 25.90 250 PRO A C 1
ATOM 1769 O O . PRO A 1 270 ? 7.766 -41.312 -13.839 1.00 27.81 250 PRO A O 1
ATOM 1773 N N . HIS A 1 271 ? 8.149 -39.908 -15.551 1.00 24.52 251 HIS A N 1
ATOM 1774 C CA . HIS A 1 271 ? 9.182 -40.759 -16.117 1.00 25.76 251 HIS A CA 1
ATOM 1775 C C . HIS A 1 271 ? 10.552 -40.507 -15.526 1.00 23.53 251 HIS A C 1
ATOM 1776 O O . HIS A 1 271 ? 11.472 -41.265 -15.805 1.00 21.65 251 HIS A O 1
ATOM 1783 N N . LEU A 1 272 ? 10.713 -39.491 -14.705 1.00 23.88 252 LEU A N 1
ATOM 1784 C CA . LEU A 1 272 ? 12.053 -39.098 -14.314 1.00 24.04 252 LEU A CA 1
ATOM 1785 C C . LEU A 1 272 ? 12.420 -39.682 -12.966 1.00 24.96 252 LEU A C 1
ATOM 1786 O O . LEU A 1 272 ? 11.559 -40.101 -12.182 1.00 22.32 252 LEU A O 1
ATOM 1791 N N . ALA A 1 273 ? 13.734 -39.716 -12.728 1.00 23.82 253 ALA A N 1
ATOM 1792 C CA . ALA A 1 273 ? 14.277 -40.182 -11.454 1.00 28.69 253 ALA A CA 1
ATOM 1793 C C . ALA A 1 273 ? 13.580 -39.518 -10.278 1.00 26.18 253 ALA A C 1
ATOM 1794 O O . ALA A 1 273 ? 13.141 -40.189 -9.338 1.00 28.82 253 ALA A O 1
ATOM 1796 N N . ASP A 1 274 ? 13.462 -38.187 -10.317 1.00 29.98 254 ASP A N 1
ATOM 1797 C CA . ASP A 1 274 ? 12.898 -37.410 -9.220 1.00 29.95 254 ASP A CA 1
ATOM 1798 C C . ASP A 1 274 ? 11.367 -37.420 -9.198 1.00 31.03 254 ASP A C 1
ATOM 1799 O O . ASP A 1 274 ? 10.760 -36.493 -8.648 1.00 42.16 254 ASP A O 1
ATOM 1804 N N . ARG A 1 275 ? 10.735 -38.439 -9.777 1.00 28.08 255 ARG A N 1
ATOM 1805 C CA . ARG A 1 275 ? 9.283 -38.459 -9.923 1.00 31.44 255 ARG A CA 1
ATOM 1806 C C . ARG A 1 275 ? 8.536 -38.410 -8.587 1.00 33.30 255 ARG A C 1
ATOM 1807 O O . ARG A 1 275 ? 7.339 -38.099 -8.575 1.00 24.17 255 ARG A O 1
ATOM 1815 N N . LYS A 1 276 ? 9.191 -38.735 -7.467 1.00 35.75 256 LYS A N 1
ATOM 1816 C CA . LYS A 1 276 ? 8.480 -38.662 -6.188 1.00 39.18 256 LYS A CA 1
ATOM 1817 C C . LYS A 1 276 ? 8.199 -37.217 -5.770 1.00 41.03 256 LYS A C 1
ATOM 1818 O O . LYS A 1 276 ? 7.345 -36.992 -4.910 1.00 44.02 256 LYS A O 1
ATOM 1824 N N . THR A 1 277 ? 8.881 -36.234 -6.368 1.00 42.98 257 THR A N 1
ATOM 1825 C CA . THR A 1 277 ? 8.564 -34.831 -6.130 1.00 38.75 257 THR A CA 1
ATOM 1826 C C . THR A 1 277 ? 7.364 -34.351 -6.931 1.00 42.47 257 THR A C 1
ATOM 1827 O O . THR A 1 277 ? 6.854 -33.259 -6.659 1.00 39.98 257 THR A O 1
ATOM 1831 N N . PHE A 1 278 ? 6.917 -35.113 -7.921 1.00 36.29 258 PHE A N 1
ATOM 1832 C CA . PHE A 1 278 ? 5.779 -34.719 -8.740 1.00 32.96 258 PHE A CA 1
ATOM 1833 C C . PHE A 1 278 ? 4.500 -35.190 -8.051 1.00 37.37 258 PHE A C 1
ATOM 1834 O O . PHE A 1 278 ? 4.353 -36.383 -7.756 1.00 44.07 258 PHE A O 1
ATOM 1842 N N . ALA A 1 279 ? 3.577 -34.255 -7.792 1.00 33.41 259 ALA A N 1
ATOM 1843 C CA . ALA A 1 279 ? 2.402 -34.591 -6.990 1.00 37.84 259 ALA A CA 1
ATOM 1844 C C . ALA A 1 279 ? 1.534 -35.647 -7.660 1.00 37.97 259 ALA A C 1
ATOM 1845 O O . ALA A 1 279 ? 0.845 -36.413 -6.979 1.00 37.50 259 ALA A O 1
ATOM 1847 N N . GLN A 1 280 ? 1.548 -35.716 -8.989 1.00 41.18 260 GLN A N 1
ATOM 1848 C CA . GLN A 1 280 ? 0.692 -36.656 -9.696 1.00 40.22 260 GLN A CA 1
ATOM 1849 C C . GLN A 1 280 ? 1.462 -37.878 -10.202 1.00 37.79 260 GLN A C 1
ATOM 1850 O O . GLN A 1 280 ? 1.084 -38.477 -11.212 1.00 39.60 260 GLN A O 1
ATOM 1856 N N . HIS A 1 281 ? 2.529 -38.274 -9.507 1.00 36.13 261 HIS A N 1
ATOM 1857 C CA . HIS A 1 281 ? 3.290 -39.436 -9.950 1.00 36.91 261 HIS A CA 1
ATOM 1858 C C . HIS A 1 281 ? 2.482 -40.732 -9.849 1.00 38.78 261 HIS A C 1
ATOM 1859 O O . HIS A 1 281 ? 2.711 -41.654 -10.639 1.00 34.52 261 HIS A O 1
ATOM 1866 N N . ASP A 1 282 ? 1.525 -40.823 -8.911 1.00 43.63 262 ASP A N 1
ATOM 1867 C CA . ASP A 1 282 ? 0.683 -42.019 -8.814 1.00 38.07 262 ASP A CA 1
ATOM 1868 C C . ASP A 1 282 ? -0.072 -42.284 -10.110 1.00 40.32 262 ASP A C 1
ATOM 1869 O O . ASP A 1 282 ? -0.490 -43.424 -10.356 1.00 37.13 262 ASP A O 1
ATOM 1874 N N . LEU A 1 283 ? -0.243 -41.249 -10.942 1.00 35.87 263 LEU A N 1
ATOM 1875 C CA . LEU A 1 283 ? -1.008 -41.369 -12.179 1.00 37.04 263 LEU A CA 1
ATOM 1876 C C . LEU A 1 283 ? -0.367 -42.342 -13.162 1.00 38.79 263 LEU A C 1
ATOM 1877 O O . LEU A 1 283 ? -1.067 -42.976 -13.964 1.00 35.11 263 LEU A O 1
ATOM 1882 N N . LEU A 1 284 ? 0.959 -42.452 -13.140 1.00 31.64 264 LEU A N 1
ATOM 1883 C CA . LEU A 1 284 ? 1.667 -43.437 -13.947 1.00 33.36 264 LEU A CA 1
ATOM 1884 C C . LEU A 1 284 ? 2.732 -44.068 -13.060 1.00 35.07 264 LEU A C 1
ATOM 1885 O O . LEU A 1 284 ? 3.809 -43.478 -12.847 1.00 27.26 264 LEU A O 1
ATOM 1890 N N . PRO A 1 285 ? 2.454 -45.263 -12.523 1.00 34.62 265 PRO A N 1
ATOM 1891 C CA . PRO A 1 285 ? 3.399 -45.960 -11.641 1.00 33.98 265 PRO A CA 1
ATOM 1892 C C . PRO A 1 285 ? 4.767 -46.193 -12.266 1.00 36.07 265 PRO A C 1
ATOM 1893 O O . PRO A 1 285 ? 4.944 -46.191 -13.484 1.00 35.28 265 PRO A O 1
ATOM 1897 N N . GLU A 1 286 ? 5.738 -46.433 -11.384 1.00 31.28 266 GLU A N 1
ATOM 1898 C CA . GLU A 1 286 ? 7.119 -46.624 -11.804 1.00 38.49 266 GLU A CA 1
ATOM 1899 C C . GLU A 1 286 ? 7.270 -47.815 -12.750 1.00 36.67 266 GLU A C 1
ATOM 1900 O O . GLU A 1 286 ? 8.077 -47.773 -13.688 1.00 28.23 266 GLU A O 1
ATOM 1906 N N . ASP A 1 287 ? 6.513 -48.890 -12.526 1.00 30.67 267 ASP A N 1
ATOM 1907 C CA . ASP A 1 287 ? 6.679 -50.053 -13.394 1.00 34.75 267 ASP A CA 1
ATOM 1908 C C . ASP A 1 287 ? 6.220 -49.743 -14.817 1.00 32.34 267 ASP A C 1
ATOM 1909 O O . ASP A 1 287 ? 6.855 -50.165 -15.787 1.00 29.08 267 ASP A O 1
ATOM 1914 N N . ALA A 1 288 ? 5.136 -48.979 -14.962 1.00 32.63 268 ALA A N 1
ATOM 1915 C CA . ALA A 1 288 ? 4.698 -48.593 -16.301 1.00 32.07 268 ALA A CA 1
ATOM 1916 C C . ALA A 1 288 ? 5.720 -47.678 -16.978 1.00 31.28 268 ALA A C 1
ATOM 1917 O O . ALA A 1 288 ? 6.057 -47.872 -18.152 1.00 23.73 268 ALA A O 1
ATOM 1919 N N . VAL A 1 289 ? 6.234 -46.692 -16.242 1.00 36.15 269 VAL A N 1
ATOM 1920 C CA . VAL A 1 289 ? 7.278 -45.808 -16.758 1.00 29.57 269 VAL A CA 1
ATOM 1921 C C . VAL A 1 289 ? 8.441 -46.619 -17.321 1.00 31.50 269 VAL A C 1
ATOM 1922 O O . VAL A 1 289 ? 8.962 -46.330 -18.411 1.00 25.07 269 VAL A O 1
ATOM 1926 N N . LEU A 1 290 ? 8.880 -47.629 -16.567 1.00 28.99 270 LEU A N 1
ATOM 1927 C CA . LEU A 1 290 ? 10.016 -48.438 -16.996 1.00 34.02 270 LEU A CA 1
ATOM 1928 C C . LEU A 1 290 ? 9.667 -49.260 -18.227 1.00 27.00 270 LEU A C 1
ATOM 1929 O O . LEU A 1 290 ? 10.492 -49.414 -19.135 1.00 39.58 270 LEU A O 1
ATOM 1934 N N . ALA A 1 291 ? 8.432 -49.752 -18.297 1.00 29.75 271 ALA A N 1
ATOM 1935 C CA . ALA A 1 291 ? 7.986 -50.498 -19.472 1.00 32.72 271 ALA A CA 1
ATOM 1936 C C . ALA A 1 291 ? 7.959 -49.626 -20.736 1.00 28.83 271 ALA A C 1
ATOM 1937 O O . ALA A 1 291 ? 8.436 -50.048 -21.805 1.00 22.13 271 ALA A O 1
ATOM 1939 N N . MET A 1 292 ? 7.401 -48.407 -20.635 1.00 25.12 272 MET A N 1
ATOM 1940 C CA . MET A 1 292 ? 7.381 -47.482 -21.774 1.00 23.74 272 MET A CA 1
ATOM 1941 C C . MET A 1 292 ? 8.777 -47.212 -22.305 1.00 22.73 272 MET A C 1
ATOM 1942 O O . MET A 1 292 ? 8.961 -47.022 -23.516 1.00 23.15 272 MET A O 1
ATOM 1947 N N . ARG A 1 293 ? 9.757 -47.205 -21.405 1.00 22.04 273 ARG A N 1
ATOM 1948 C CA . ARG A 1 293 ? 11.159 -46.961 -21.695 1.00 28.26 273 ARG A CA 1
ATOM 1949 C C . ARG A 1 293 ? 11.907 -48.212 -22.164 1.00 28.19 273 ARG A C 1
ATOM 1950 O O . ARG A 1 293 ? 12.961 -48.088 -22.794 1.00 36.60 273 ARG A O 1
ATOM 1958 N N . THR A 1 294 ? 11.422 -49.410 -21.847 1.00 27.61 274 THR A N 1
ATOM 1959 C CA . THR A 1 294 ? 12.186 -50.626 -22.139 1.00 35.55 274 THR A CA 1
ATOM 1960 C C . THR A 1 294 ? 11.991 -51.034 -23.600 1.00 35.23 274 THR A C 1
ATOM 1961 O O . THR A 1 294 ? 10.879 -51.369 -24.018 1.00 32.56 274 THR A O 1
ATOM 1965 N N . CYS A 1 295 ? 13.068 -51.001 -24.375 1.00 21.28 275 CYS A N 1
ATOM 1966 C CA . CYS A 1 295 ? 12.948 -51.235 -25.803 1.00 26.79 275 CYS A CA 1
ATOM 1967 C C . CYS A 1 295 ? 12.733 -52.718 -26.109 1.00 31.82 275 CYS A C 1
ATOM 1968 O O . CYS A 1 295 ? 13.157 -53.606 -25.362 1.00 30.15 275 CYS A O 1
ATOM 1971 N N . VAL A 1 296 ? 12.011 -52.968 -27.192 1.00 29.51 276 VAL A N 1
ATOM 1972 C CA . VAL A 1 296 ? 11.797 -54.330 -27.688 1.00 31.34 276 VAL A CA 1
ATOM 1973 C C . VAL A 1 296 ? 13.111 -54.870 -28.238 1.00 34.18 276 VAL A C 1
ATOM 1974 O O . VAL A 1 296 ? 13.719 -54.223 -29.105 1.00 28.57 276 VAL A O 1
ATOM 1978 N N . PRO A 1 297 ? 13.583 -56.033 -27.779 1.00 34.98 277 PRO A N 1
ATOM 1979 C CA . PRO A 1 297 ? 14.794 -56.618 -28.361 1.00 40.02 277 PRO A CA 1
ATOM 1980 C C . PRO A 1 297 ? 14.560 -57.172 -29.754 1.00 37.72 277 PRO A C 1
ATOM 1981 O O . PRO A 1 297 ? 13.452 -57.579 -30.118 1.00 37.32 277 PRO A O 1
ATOM 1985 N N . ASP A 1 298 ? 15.638 -57.174 -30.533 1.00 40.15 278 ASP A N 1
ATOM 1986 C CA . ASP A 1 298 ? 15.674 -57.822 -31.839 1.00 42.99 278 ASP A CA 1
ATOM 1987 C C . ASP A 1 298 ? 14.651 -57.230 -32.805 1.00 42.75 278 ASP A C 1
ATOM 1988 O O . ASP A 1 298 ? 14.139 -57.933 -33.679 1.00 46.56 278 ASP A O 1
ATOM 1993 N N . ALA A 1 299 ? 14.335 -55.927 -32.662 1.00 40.98 279 ALA A N 1
ATOM 1994 C CA . ALA A 1 299 ? 13.465 -55.265 -33.645 1.00 37.73 279 ALA A CA 1
ATOM 1995 C C . ALA A 1 299 ? 13.848 -53.783 -33.720 1.00 35.03 279 ALA A C 1
ATOM 1996 O O . ALA A 1 299 ? 13.153 -52.907 -33.211 1.00 37.24 279 ALA A O 1
ATOM 1998 N N . GLU A 1 300 ? 14.960 -53.499 -34.391 1.00 32.31 280 GLU A N 1
ATOM 1999 C CA . GLU A 1 300 ? 15.436 -52.119 -34.481 1.00 37.13 280 GLU A CA 1
ATOM 2000 C C . GLU A 1 300 ? 14.517 -51.268 -35.365 1.00 35.79 280 GLU A C 1
ATOM 2001 O O . GLU A 1 300 ? 14.154 -51.694 -36.468 1.00 30.43 280 GLU A O 1
ATOM 2007 N N . PRO A 1 301 ? 14.114 -50.047 -34.914 1.00 33.40 281 PRO A N 1
ATOM 2008 C CA . PRO A 1 301 ? 13.348 -49.105 -35.776 1.00 30.15 281 PRO A CA 1
ATOM 2009 C C . PRO A 1 301 ? 14.249 -48.436 -36.805 1.00 29.66 281 PRO A C 1
ATOM 2010 O O . PRO A 1 301 ? 14.609 -47.255 -36.707 1.00 32.91 281 PRO A O 1
ATOM 2014 N N . PHE A 1 302 ? 14.614 -49.210 -37.830 1.00 33.54 282 PHE A N 1
ATOM 2015 C CA . PHE A 1 302 ? 15.694 -48.825 -38.732 1.00 32.86 282 PHE A CA 1
ATOM 2016 C C . PHE A 1 302 ? 15.359 -47.552 -39.503 1.00 31.24 282 PHE A C 1
ATOM 2017 O O . PHE A 1 302 ? 14.369 -47.498 -40.236 1.00 30.53 282 PHE A O 1
ATOM 2025 N N . GLY A 1 303 ? 16.200 -46.537 -39.357 1.00 23.28 283 GLY A N 1
ATOM 2026 C CA . GLY A 1 303 ? 15.982 -45.268 -40.021 1.00 29.08 283 GLY A CA 1
ATOM 2027 C C . GLY A 1 303 ? 15.176 -44.239 -39.247 1.00 30.33 283 GLY A C 1
ATOM 2028 O O . GLY A 1 303 ? 14.863 -43.182 -39.807 1.00 34.87 283 GLY A O 1
ATOM 2029 N N . LEU A 1 304 ? 14.817 -44.518 -37.978 1.00 27.75 284 LEU A N 1
ATOM 2030 C CA . LEU A 1 304 ? 14.060 -43.605 -37.110 1.00 29.84 284 LEU A CA 1
ATOM 2031 C C . LEU A 1 304 ? 14.679 -43.441 -35.728 1.00 23.15 284 LEU A C 1
ATOM 2032 O O . LEU A 1 304 ? 14.830 -42.311 -35.270 1.00 23.66 284 LEU A O 1
ATOM 2037 N N . ALA A 1 305 ? 15.043 -44.533 -35.057 1.00 22.57 285 ALA A N 1
ATOM 2038 C CA . ALA A 1 305 ? 15.645 -44.474 -33.732 1.00 22.32 285 ALA A CA 1
ATOM 2039 C C . ALA A 1 305 ? 16.491 -45.723 -33.523 1.00 30.57 285 ALA A C 1
ATOM 2040 O O . ALA A 1 305 ? 16.468 -46.661 -34.331 1.00 28.98 285 ALA A O 1
ATOM 2042 N N . ASP A 1 306 ? 17.207 -45.752 -32.392 1.00 26.42 286 ASP A N 1
ATOM 2043 C CA . ASP A 1 306 ? 17.973 -46.940 -32.025 1.00 28.69 286 ASP A CA 1
ATOM 2044 C C . ASP A 1 306 ? 17.126 -48.020 -31.361 1.00 28.60 286 ASP A C 1
ATOM 2045 O O . ASP A 1 306 ? 17.489 -49.199 -31.419 1.00 28.29 286 ASP A O 1
ATOM 2050 N N . GLY A 1 307 ? 16.004 -47.658 -30.758 1.00 26.14 287 GLY A N 1
ATOM 2051 C CA . GLY A 1 307 ? 15.098 -48.647 -30.206 1.00 23.30 287 GLY A CA 1
ATOM 2052 C C . GLY A 1 307 ? 13.743 -48.024 -29.978 1.00 25.92 287 GLY A C 1
ATOM 2053 O O . GLY A 1 307 ? 13.603 -46.796 -29.942 1.00 27.20 287 GLY A O 1
ATOM 2054 N N . TRP A 1 308 ? 12.737 -48.879 -29.823 1.00 20.26 288 TRP A N 1
ATOM 2055 C CA . TRP A 1 308 ? 11.393 -48.419 -29.501 1.00 23.24 288 TRP A CA 1
ATOM 2056 C C . TRP A 1 308 ? 10.858 -49.219 -28.328 1.00 25.47 288 TRP A C 1
ATOM 2057 O O . TRP A 1 308 ? 11.049 -50.440 -28.251 1.00 22.83 288 TRP A O 1
ATOM 2068 N N . GLY A 1 309 ? 10.172 -48.531 -27.436 1.00 21.50 289 GLY A N 1
ATOM 2069 C CA . GLY A 1 309 ? 9.538 -49.178 -26.306 1.00 18.88 289 GLY A CA 1
ATOM 2070 C C . GLY A 1 309 ? 8.031 -49.121 -26.440 1.00 20.50 289 GLY A C 1
ATOM 2071 O O . GLY A 1 309 ? 7.491 -49.384 -27.512 1.00 18.63 289 GLY A O 1
ATOM 2072 N N . LEU A 1 310 ? 7.327 -48.772 -25.373 1.00 21.08 290 LEU A N 1
ATOM 2073 C CA . LEU A 1 310 ? 5.877 -48.609 -25.440 1.00 23.77 290 LEU A CA 1
ATOM 2074 C C . LEU A 1 310 ? 5.595 -47.108 -25.500 1.00 24.99 290 LEU A C 1
ATOM 2075 O O . LEU A 1 310 ? 5.505 -46.438 -24.479 1.00 24.98 290 LEU A O 1
ATOM 2080 N N . GLY A 1 311 ? 5.479 -46.578 -26.713 1.00 21.97 291 GLY A N 1
ATOM 2081 C CA . GLY A 1 311 ? 5.167 -45.178 -26.910 1.00 29.50 291 GLY A CA 1
ATOM 2082 C C . GLY A 1 311 ? 6.328 -44.223 -26.758 1.00 25.84 291 GLY A C 1
ATOM 2083 O O . GLY A 1 311 ? 6.116 -43.011 -26.836 1.00 25.96 291 GLY A O 1
ATOM 2084 N N . LEU A 1 312 ? 7.532 -44.722 -26.507 1.00 21.08 292 LEU A N 1
ATOM 2085 C CA . LEU A 1 312 ? 8.757 -43.938 -26.549 1.00 18.63 292 LEU A CA 1
ATOM 2086 C C . LEU A 1 312 ? 9.763 -44.616 -27.472 1.00 24.65 292 LEU A C 1
ATOM 2087 O O . LEU A 1 312 ? 9.862 -45.845 -27.493 1.00 23.17 292 LEU A O 1
ATOM 2092 N N . MET A 1 313 ? 10.506 -43.815 -28.225 1.00 15.58 293 MET A N 1
ATOM 2093 C CA . MET A 1 313 ? 11.696 -44.262 -28.934 1.00 22.40 293 MET A CA 1
ATOM 2094 C C . MET A 1 313 ? 12.950 -43.889 -28.139 1.00 24.37 293 MET A C 1
ATOM 2095 O O . MET A 1 313 ? 12.917 -43.026 -27.258 1.00 23.87 293 MET A O 1
ATOM 2100 N N . ARG A 1 314 ? 14.070 -44.528 -28.492 1.00 23.07 294 ARG A N 1
ATOM 2101 C CA . ARG A 1 314 ? 15.365 -44.308 -27.858 1.00 22.86 294 ARG A CA 1
ATOM 2102 C C . ARG A 1 314 ? 16.384 -43.813 -28.882 1.00 27.72 294 ARG A C 1
ATOM 2103 O O . ARG A 1 314 ? 16.513 -44.395 -29.967 1.00 22.88 294 ARG A O 1
ATOM 2111 N N . HIS A 1 315 ? 17.096 -42.734 -28.539 1.00 25.54 295 HIS A N 1
ATOM 2112 C CA . HIS A 1 315 ? 18.259 -42.262 -29.279 1.00 26.28 295 HIS A CA 1
ATOM 2113 C C . HIS A 1 315 ? 19.465 -42.341 -28.352 1.00 28.51 295 HIS A C 1
ATOM 2114 O O . HIS A 1 315 ? 19.438 -41.777 -27.251 1.00 27.54 295 HIS A O 1
ATOM 2121 N N . GLY A 1 316 ? 20.524 -43.036 -28.789 1.00 30.95 296 GLY A N 1
ATOM 2122 C CA . GLY A 1 316 ? 21.673 -43.262 -27.921 1.00 32.85 296 GLY A CA 1
ATOM 2123 C C . GLY A 1 316 ? 21.532 -44.528 -27.097 1.00 34.32 296 GLY A C 1
ATOM 2124 O O . GLY A 1 316 ? 20.526 -45.245 -27.160 1.00 32.72 296 GLY A O 1
ATOM 2125 N N . THR A 1 317 ? 22.554 -44.813 -26.279 1.00 38.28 297 THR A N 1
ATOM 2126 C CA . THR A 1 317 ? 22.509 -46.183 -25.762 1.00 33.54 297 THR A CA 1
ATOM 2127 C C . THR A 1 317 ? 22.600 -46.316 -24.245 1.00 45.91 297 THR A C 1
ATOM 2128 O O . THR A 1 317 ? 21.887 -47.153 -23.668 1.00 50.21 297 THR A O 1
ATOM 2132 N N . GLY A 1 318 ? 23.445 -45.538 -23.570 1.00 36.87 298 GLY A N 1
ATOM 2133 C CA . GLY A 1 318 ? 23.622 -45.881 -22.166 1.00 40.41 298 GLY A CA 1
ATOM 2134 C C . GLY A 1 318 ? 23.281 -44.784 -21.187 1.00 43.92 298 GLY A C 1
ATOM 2135 O O . GLY A 1 318 ? 22.112 -44.522 -20.876 1.00 41.15 298 GLY A O 1
ATOM 2136 N N . ASP A 1 319 ? 24.323 -44.143 -20.672 1.00 42.64 299 ASP A N 1
ATOM 2137 C CA . ASP A 1 319 ? 24.120 -42.872 -20.009 1.00 43.87 299 ASP A CA 1
ATOM 2138 C C . ASP A 1 319 ? 23.710 -41.802 -21.000 1.00 41.21 299 ASP A C 1
ATOM 2139 O O . ASP A 1 319 ? 23.064 -40.824 -20.610 1.00 39.73 299 ASP A O 1
ATOM 2144 N N . GLY A 1 320 ? 24.042 -41.979 -22.271 1.00 35.30 300 GLY A N 1
ATOM 2145 C CA . GLY A 1 320 ? 23.698 -41.022 -23.298 1.00 38.02 300 GLY A CA 1
ATOM 2146 C C . GLY A 1 320 ? 22.399 -41.316 -24.008 1.00 33.19 300 GLY A C 1
ATOM 2147 O O . GLY A 1 320 ? 22.122 -40.728 -25.055 1.00 34.49 300 GLY A O 1
ATOM 2148 N N . ALA A 1 321 ? 21.590 -42.214 -23.469 1.00 32.09 301 ALA A N 1
ATOM 2149 C CA . ALA A 1 321 ? 20.340 -42.602 -24.103 1.00 34.98 301 ALA A CA 1
ATOM 2150 C C . ALA A 1 321 ? 19.239 -41.607 -23.751 1.00 33.10 301 ALA A C 1
ATOM 2151 O O . ALA A 1 321 ? 18.978 -41.347 -22.570 1.00 29.41 301 ALA A O 1
ATOM 2153 N N . TRP A 1 322 ? 18.584 -41.061 -24.770 1.00 27.33 302 TRP A N 1
ATOM 2154 C CA . TRP A 1 322 ? 17.439 -40.190 -24.560 1.00 27.07 302 TRP A CA 1
ATOM 2155 C C . TRP A 1 322 ? 16.200 -40.824 -25.158 1.00 28.30 302 TRP A C 1
ATOM 2156 O O . TRP A 1 322 ? 16.276 -41.558 -26.149 1.00 25.39 302 TRP A O 1
ATOM 2167 N N . TYR A 1 323 ? 15.053 -40.511 -24.561 1.00 23.41 303 TYR A N 1
ATOM 2168 C CA . TYR A 1 323 ? 13.787 -41.044 -25.019 1.00 22.03 303 TYR A CA 1
ATOM 2169 C C . TYR A 1 323 ? 12.874 -39.901 -25.422 1.00 21.18 303 TYR A C 1
ATOM 2170 O O . TYR A 1 323 ? 12.966 -38.798 -24.879 1.00 28.07 303 TYR A O 1
ATOM 2179 N N . GLY A 1 324 ? 11.984 -40.181 -26.371 1.00 19.24 304 GLY A N 1
ATOM 2180 C CA . GLY A 1 324 ? 10.963 -39.220 -26.711 1.00 23.33 304 GLY A CA 1
ATOM 2181 C C . GLY A 1 324 ? 10.107 -39.625 -27.888 1.00 24.00 304 GLY A C 1
ATOM 2182 O O . GLY A 1 324 ? 9.804 -40.807 -28.075 1.00 21.73 304 GLY A O 1
ATOM 2183 N N . HIS A 1 325 ? 9.710 -38.640 -28.683 1.00 21.88 305 HIS A N 1
ATOM 2184 C CA . HIS A 1 325 ? 8.822 -38.846 -29.817 1.00 20.36 305 HIS A CA 1
ATOM 2185 C C . HIS A 1 325 ? 8.857 -37.576 -30.643 1.00 24.90 305 HIS A C 1
ATOM 2186 O O . HIS A 1 325 ? 9.141 -36.494 -30.126 1.00 21.57 305 HIS A O 1
ATOM 2193 N N . ASP A 1 326 ? 8.566 -37.725 -31.931 1.00 22.12 306 ASP A N 1
ATOM 2194 C CA . ASP A 1 326 ? 8.527 -36.623 -32.867 1.00 19.10 306 ASP A CA 1
ATOM 2195 C C . ASP A 1 326 ? 7.149 -36.568 -33.503 1.00 20.71 306 ASP A C 1
ATOM 2196 O O . ASP A 1 326 ? 6.367 -37.519 -33.451 1.00 17.03 306 ASP A O 1
ATOM 2201 N N . GLY A 1 327 ? 6.860 -35.437 -34.108 1.00 16.83 307 GLY A N 1
ATOM 2202 C CA . GLY A 1 327 ? 5.602 -35.283 -34.797 1.00 21.12 307 GLY A CA 1
ATOM 2203 C C . GLY A 1 327 ? 5.573 -34.016 -35.611 1.00 23.41 307 GLY A C 1
ATOM 2204 O O . GLY A 1 327 ? 6.296 -33.054 -35.307 1.00 16.46 307 GLY A O 1
ATOM 2205 N N . ALA A 1 328 ? 4.742 -34.024 -36.656 1.00 24.53 308 ALA A N 1
ATOM 2206 C CA . ALA A 1 328 ? 4.530 -32.856 -37.507 1.00 23.27 308 ALA A CA 1
ATOM 2207 C C . ALA A 1 328 ? 3.195 -32.998 -38.226 1.00 23.42 308 ALA A C 1
ATOM 2208 O O . ALA A 1 328 ? 2.939 -34.011 -38.879 1.00 30.12 308 ALA A O 1
ATOM 2210 N N . VAL A 1 329 ? 2.340 -31.997 -38.110 1.00 28.75 309 VAL A N 1
ATOM 2211 C CA . VAL A 1 329 ? 1.117 -31.935 -38.895 1.00 28.06 309 VAL A CA 1
ATOM 2212 C C . VAL A 1 329 ? 1.152 -30.605 -39.635 1.00 26.87 309 VAL A C 1
ATOM 2213 O O . VAL A 1 329 ? 1.372 -29.548 -39.020 1.00 28.19 309 VAL A O 1
ATOM 2217 N N . GLY A 1 330 ? 0.972 -30.660 -40.954 1.00 27.52 310 GLY A N 1
ATOM 2218 C CA . GLY A 1 330 ? 1.052 -29.454 -41.765 1.00 33.31 310 GLY A CA 1
ATOM 2219 C C . GLY A 1 330 ? 2.274 -28.612 -41.451 1.00 30.71 310 GLY A C 1
ATOM 2220 O O . GLY A 1 330 ? 3.378 -29.141 -41.270 1.00 40.25 310 GLY A O 1
ATOM 2221 N N . GLY A 1 331 ? 2.084 -27.304 -41.347 1.00 28.35 311 GLY A N 1
ATOM 2222 C CA . GLY A 1 331 ? 3.191 -26.418 -41.047 1.00 27.24 311 GLY A CA 1
ATOM 2223 C C . GLY A 1 331 ? 3.511 -26.341 -39.567 1.00 27.33 311 GLY A C 1
ATOM 2224 O O . GLY A 1 331 ? 3.723 -25.254 -39.041 1.00 28.40 311 GLY A O 1
ATOM 2225 N N . ALA A 1 332 ? 3.533 -27.478 -38.871 1.00 26.57 312 ALA A N 1
ATOM 2226 C CA . ALA A 1 332 ? 3.821 -27.468 -37.447 1.00 26.40 312 ALA A CA 1
ATOM 2227 C C . ALA A 1 332 ? 4.595 -28.726 -37.079 1.00 25.87 312 ALA A C 1
ATOM 2228 O O . ALA A 1 332 ? 4.459 -29.766 -37.713 1.00 22.69 312 ALA A O 1
ATOM 2230 N N . SER A 1 333 ? 5.438 -28.607 -36.065 1.00 27.93 313 SER A N 1
ATOM 2231 C CA . SER A 1 333 ? 6.254 -29.718 -35.615 1.00 21.06 313 SER A CA 1
ATOM 2232 C C . SER A 1 333 ? 6.219 -29.730 -34.099 1.00 25.79 313 SER A C 1
ATOM 2233 O O . SER A 1 333 ? 5.865 -28.728 -33.452 1.00 15.63 313 SER A O 1
ATOM 2236 N N . CYS A 1 334 ? 6.633 -30.870 -33.545 1.00 21.57 314 CYS A N 1
ATOM 2237 C CA . CYS A 1 334 ? 6.605 -31.075 -32.104 1.00 22.91 314 CYS A CA 1
ATOM 2238 C C . CYS A 1 334 ? 7.615 -32.151 -31.725 1.00 18.09 314 CYS A C 1
ATOM 2239 O O . CYS A 1 334 ? 7.606 -33.227 -32.311 1.00 17.43 314 CYS A O 1
ATOM 2242 N N . ASN A 1 335 ? 8.470 -31.870 -30.740 1.00 20.12 315 ASN A N 1
ATOM 2243 C CA . ASN A 1 335 ? 9.502 -32.805 -30.309 1.00 21.10 315 ASN A CA 1
ATOM 2244 C C . ASN A 1 335 ? 9.542 -32.860 -28.793 1.00 22.46 315 ASN A C 1
ATOM 2245 O O . ASN A 1 335 ? 9.523 -31.822 -28.141 1.00 20.80 315 ASN A O 1
ATOM 2250 N N . LEU A 1 336 ? 9.635 -34.080 -28.253 1.00 20.19 316 LEU A N 1
ATOM 2251 C CA . LEU A 1 336 ? 9.727 -34.344 -26.826 1.00 23.25 316 LEU A CA 1
ATOM 2252 C C . LEU A 1 336 ? 10.953 -35.202 -26.552 1.00 23.18 316 LEU A C 1
ATOM 2253 O O . LEU A 1 336 ? 11.251 -36.136 -27.309 1.00 22.17 316 LEU A O 1
ATOM 2258 N N . ARG A 1 337 ? 11.657 -34.898 -25.459 1.00 20.12 317 ARG A N 1
ATOM 2259 C CA . ARG A 1 337 ? 12.868 -35.636 -25.113 1.00 23.04 317 ARG A CA 1
ATOM 2260 C C . ARG A 1 337 ? 12.985 -35.739 -23.607 1.00 24.83 317 ARG A C 1
ATOM 2261 O O . ARG A 1 337 ? 12.843 -34.732 -22.903 1.00 20.97 317 ARG A O 1
ATOM 2269 N N . ILE A 1 338 ? 13.284 -36.947 -23.124 1.00 22.30 318 ILE A N 1
ATOM 2270 C CA . ILE A 1 338 ? 13.310 -37.261 -21.696 1.00 22.14 318 ILE A CA 1
ATOM 2271 C C . ILE A 1 338 ? 14.609 -37.985 -21.378 1.00 25.11 318 ILE A C 1
ATOM 2272 O O . ILE A 1 338 ? 14.975 -38.940 -22.071 1.00 24.89 318 ILE A O 1
ATOM 2277 N N . HIS A 1 339 ? 15.292 -37.563 -20.325 1.00 28.77 319 HIS A N 1
ATOM 2278 C CA . HIS A 1 339 ? 16.435 -38.314 -19.809 1.00 26.64 319 HIS A CA 1
ATOM 2279 C C . HIS A 1 339 ? 16.108 -38.691 -18.379 1.00 25.99 319 HIS A C 1
ATOM 2280 O O . HIS A 1 339 ? 16.356 -37.895 -17.459 1.00 28.45 319 HIS A O 1
ATOM 2287 N N . PRO A 1 340 ? 15.571 -39.889 -18.138 1.00 26.60 320 PRO A N 1
ATOM 2288 C CA . PRO A 1 340 ? 15.087 -40.205 -16.787 1.00 27.83 320 PRO A CA 1
ATOM 2289 C C . PRO A 1 340 ? 16.150 -40.055 -15.715 1.00 33.09 320 PRO A C 1
ATOM 2290 O O . PRO A 1 340 ? 15.860 -39.517 -14.630 1.00 28.72 320 PRO A O 1
ATOM 2294 N N . ASP A 1 341 ? 17.387 -40.466 -15.995 1.00 26.65 321 ASP A N 1
ATOM 2295 C CA . ASP A 1 341 ? 18.332 -40.557 -14.887 1.00 35.98 321 ASP A CA 1
ATOM 2296 C C . ASP A 1 341 ? 18.786 -39.180 -14.431 1.00 35.97 321 ASP A C 1
ATOM 2297 O O . ASP A 1 341 ? 18.983 -38.961 -13.228 1.00 36.75 321 ASP A O 1
ATOM 2302 N N . ARG A 1 342 ? 18.905 -38.238 -15.357 1.00 27.66 322 ARG A N 1
ATOM 2303 C CA . ARG A 1 342 ? 19.205 -36.859 -15.012 1.00 30.53 322 ARG A CA 1
ATOM 2304 C C . ARG A 1 342 ? 17.956 -36.033 -14.696 1.00 26.90 322 ARG A C 1
ATOM 2305 O O . ARG A 1 342 ? 18.080 -34.830 -14.450 1.00 29.43 322 ARG A O 1
ATOM 2313 N N . SER A 1 343 ? 16.767 -36.643 -14.681 1.00 26.29 323 SER A N 1
ATOM 2314 C CA . SER A 1 343 ? 15.517 -35.943 -14.380 1.00 28.50 323 SER A CA 1
ATOM 2315 C C . SER A 1 343 ? 15.360 -34.716 -15.276 1.00 31.27 323 SER A C 1
ATOM 2316 O O . SER A 1 343 ? 15.147 -33.587 -14.808 1.00 24.96 323 SER A O 1
ATOM 2319 N N . LEU A 1 344 ? 15.494 -34.945 -16.588 1.00 26.97 324 LEU A N 1
ATOM 2320 C CA . LEU A 1 344 ? 15.476 -33.859 -17.554 1.00 25.06 324 LEU A CA 1
ATOM 2321 C C . LEU A 1 344 ? 14.457 -34.159 -18.645 1.00 29.99 324 LEU A C 1
ATOM 2322 O O . LEU A 1 344 ? 14.453 -35.256 -19.217 1.00 28.99 324 LEU A O 1
ATOM 2327 N N . ALA A 1 345 ? 13.611 -33.176 -18.942 1.00 27.19 325 ALA A N 1
ATOM 2328 C CA . ALA A 1 345 ? 12.654 -33.262 -20.032 1.00 21.37 325 ALA A CA 1
ATOM 2329 C C . ALA A 1 345 ? 12.561 -31.907 -20.712 1.00 26.33 325 ALA A C 1
ATOM 2330 O O . ALA A 1 345 ? 12.588 -30.863 -20.052 1.00 22.52 325 ALA A O 1
ATOM 2332 N N . LEU A 1 346 ? 12.458 -31.933 -22.034 1.00 24.52 326 LEU A N 1
ATOM 2333 C CA . LEU A 1 346 ? 12.316 -30.714 -22.806 1.00 22.04 326 LEU A CA 1
ATOM 2334 C C . LEU A 1 346 ? 11.430 -31.005 -24.003 1.00 20.55 326 LEU A C 1
ATOM 2335 O O . LEU A 1 346 ? 11.471 -32.094 -24.584 1.00 23.74 326 LEU A O 1
ATOM 2340 N N . ALA A 1 347 ? 10.614 -30.040 -24.345 1.00 14.92 327 ALA A N 1
ATOM 2341 C CA . ALA A 1 347 ? 9.648 -30.180 -25.413 1.00 15.38 327 ALA A CA 1
ATOM 2342 C C . ALA A 1 347 ? 9.713 -28.923 -26.241 1.00 22.00 327 ALA A C 1
ATOM 2343 O O . ALA A 1 347 ? 9.953 -27.835 -25.709 1.00 17.32 327 ALA A O 1
ATOM 2345 N N . LEU A 1 348 ? 9.529 -29.081 -27.546 1.00 17.01 328 LEU A N 1
ATOM 2346 C CA . LEU A 1 348 ? 9.540 -27.950 -28.458 1.00 19.23 328 LEU A CA 1
ATOM 2347 C C . LEU A 1 348 ? 8.295 -28.052 -29.314 1.00 20.55 328 LEU A C 1
ATOM 2348 O O . LEU A 1 348 ? 8.015 -29.128 -29.862 1.00 14.92 328 LEU A O 1
ATOM 2353 N N . THR A 1 349 ? 7.519 -26.963 -29.388 1.00 14.87 329 THR A N 1
ATOM 2354 C CA . THR A 1 349 ? 6.467 -26.857 -30.393 1.00 15.32 329 THR A CA 1
ATOM 2355 C C . THR A 1 349 ? 6.798 -25.704 -31.331 1.00 22.43 329 THR A C 1
ATOM 2356 O O . THR A 1 349 ? 7.373 -24.696 -30.913 1.00 17.10 329 THR A O 1
ATOM 2360 N N . ALA A 1 350 ? 6.488 -25.887 -32.613 1.00 18.22 330 ALA A N 1
ATOM 2361 C CA . ALA A 1 350 ? 6.709 -24.844 -33.596 1.00 22.32 330 ALA A CA 1
ATOM 2362 C C . ALA A 1 350 ? 5.574 -24.918 -34.596 1.00 23.74 330 ALA A C 1
ATOM 2363 O O . ALA A 1 350 ? 5.025 -25.991 -34.847 1.00 27.90 330 ALA A O 1
ATOM 2365 N N . ASN A 1 351 ? 5.210 -23.767 -35.148 1.00 22.22 331 ASN A N 1
ATOM 2366 C CA . ASN A 1 351 ? 4.062 -23.702 -36.034 1.00 22.98 331 ASN A CA 1
ATOM 2367 C C . ASN A 1 351 ? 4.436 -23.144 -37.409 1.00 24.87 331 ASN A C 1
ATOM 2368 O O . ASN A 1 351 ? 3.604 -22.530 -38.075 1.00 21.59 331 ASN A O 1
ATOM 2373 N N . SER A 1 352 ? 5.653 -23.412 -37.883 1.00 24.50 332 SER A N 1
ATOM 2374 C CA . SER A 1 352 ? 5.947 -23.252 -39.308 1.00 24.61 332 SER A CA 1
ATOM 2375 C C . SER A 1 352 ? 6.752 -24.451 -39.819 1.00 26.55 332 SER A C 1
ATOM 2376 O O . SER A 1 352 ? 7.352 -25.198 -39.048 1.00 24.66 332 SER A O 1
ATOM 2379 N N . THR A 1 353 ? 6.780 -24.618 -41.144 1.00 23.51 333 THR A N 1
ATOM 2380 C CA . THR A 1 353 ? 7.547 -25.704 -41.737 1.00 26.11 333 THR A CA 1
ATOM 2381 C C . THR A 1 353 ? 9.025 -25.662 -41.350 1.00 27.71 333 THR A C 1
ATOM 2382 O O . THR A 1 353 ? 9.718 -26.666 -41.523 1.00 36.33 333 THR A O 1
ATOM 2386 N N . ALA A 1 354 ? 9.523 -24.556 -40.801 1.00 25.57 334 ALA A N 1
ATOM 2387 C CA . ALA A 1 354 ? 10.914 -24.514 -40.361 1.00 28.43 334 ALA A CA 1
ATOM 2388 C C . ALA A 1 354 ? 11.138 -25.148 -38.992 1.00 30.08 334 ALA A C 1
ATOM 2389 O O . ALA A 1 354 ? 12.298 -25.264 -38.562 1.00 26.58 334 ALA A O 1
ATOM 2391 N N . GLY A 1 355 ? 10.070 -25.535 -38.293 1.00 26.13 335 GLY A N 1
ATOM 2392 C CA . GLY A 1 355 ? 10.177 -26.254 -37.038 1.00 24.82 335 GLY A CA 1
ATOM 2393 C C . GLY A 1 355 ? 11.244 -27.331 -36.987 1.00 25.84 335 GLY A C 1
ATOM 2394 O O . GLY A 1 355 ? 12.067 -27.364 -36.063 1.00 25.97 335 GLY A O 1
ATOM 2395 N N . PRO A 1 356 ? 11.252 -28.242 -37.971 1.00 27.56 336 PRO A N 1
ATOM 2396 C CA . PRO A 1 356 ? 12.282 -29.296 -37.969 1.00 25.06 336 PRO A CA 1
ATOM 2397 C C . PRO A 1 356 ? 13.708 -28.783 -37.980 1.00 28.99 336 PRO A C 1
ATOM 2398 O O . PRO A 1 356 ? 14.546 -29.341 -37.262 1.00 27.04 336 PRO A O 1
ATOM 2402 N N . LYS A 1 357 ? 14.022 -27.739 -38.753 1.00 23.67 337 LYS A N 1
ATOM 2403 C CA . LYS A 1 357 ? 15.396 -27.253 -38.729 1.00 25.17 337 LYS A CA 1
ATOM 2404 C C . LYS A 1 357 ? 15.697 -26.527 -37.426 1.00 28.47 337 LYS A C 1
ATOM 2405 O O . LYS A 1 357 ? 16.828 -26.583 -36.936 1.00 33.21 337 LYS A O 1
ATOM 2411 N N . LEU A 1 358 ? 14.691 -25.890 -36.824 1.00 28.95 338 LEU A N 1
ATOM 2412 C CA . LEU A 1 358 ? 14.868 -25.321 -35.489 1.00 34.54 338 LEU A CA 1
ATOM 2413 C C . LEU A 1 358 ? 15.157 -26.410 -34.461 1.00 26.34 338 LEU A C 1
ATOM 2414 O O . LEU A 1 358 ? 16.000 -26.236 -33.566 1.00 26.23 338 LEU A O 1
ATOM 2419 N N . TRP A 1 359 ? 14.456 -27.536 -34.553 1.00 23.46 339 TRP A N 1
ATOM 2420 C CA . TRP A 1 359 ? 14.764 -28.635 -33.642 1.00 25.97 339 TRP A CA 1
ATOM 2421 C C . TRP A 1 359 ? 16.199 -29.108 -33.837 1.00 27.44 339 TRP A C 1
ATOM 2422 O O . TRP A 1 359 ? 16.950 -29.268 -32.866 1.00 22.28 339 TRP A O 1
ATOM 2433 N N . GLU A 1 360 ? 16.602 -29.312 -35.098 1.00 28.12 340 GLU A N 1
ATOM 2434 C CA . GLU A 1 360 ? 17.957 -29.780 -35.389 1.00 30.88 340 GLU A CA 1
ATOM 2435 C C . GLU A 1 360 ? 19.004 -28.801 -34.858 1.00 28.54 340 GLU A C 1
ATOM 2436 O O . GLU A 1 360 ? 19.930 -29.195 -34.138 1.00 32.14 340 GLU A O 1
ATOM 2442 N N . ALA A 1 361 ? 18.846 -27.513 -35.165 1.00 23.89 341 ALA A N 1
ATOM 2443 C CA . ALA A 1 361 ? 19.788 -26.510 -34.675 1.00 28.31 341 ALA A CA 1
ATOM 2444 C C . ALA A 1 361 ? 19.788 -26.432 -33.151 1.00 30.15 341 ALA A C 1
ATOM 2445 O O . ALA A 1 361 ? 20.839 -26.227 -32.533 1.00 32.07 341 ALA A O 1
ATOM 2447 N N . LEU A 1 362 ? 18.619 -26.602 -32.531 1.00 27.90 342 LEU A N 1
ATOM 2448 C CA . LEU A 1 362 ? 18.540 -26.669 -31.075 1.00 30.13 342 LEU A CA 1
ATOM 2449 C C . LEU A 1 362 ? 19.329 -27.858 -30.530 1.00 32.71 342 LEU A C 1
ATOM 2450 O O . LEU A 1 362 ? 20.027 -27.745 -29.518 1.00 33.37 342 LEU A O 1
ATOM 2455 N N . VAL A 1 363 ? 19.256 -29.004 -31.202 1.00 30.92 343 VAL A N 1
ATOM 2456 C CA . VAL A 1 363 ? 19.967 -30.174 -30.694 1.00 33.81 343 VAL A CA 1
ATOM 2457 C C . VAL A 1 363 ? 21.473 -29.960 -30.776 1.00 32.29 343 VAL A C 1
ATOM 2458 O O . VAL A 1 363 ? 22.218 -30.316 -29.856 1.00 34.29 343 VAL A O 1
ATOM 2462 N N . ALA A 1 364 ? 21.941 -29.339 -31.855 1.00 27.54 344 ALA A N 1
ATOM 2463 C CA . ALA A 1 364 ? 23.372 -29.127 -32.024 1.00 30.45 344 ALA A CA 1
ATOM 2464 C C . ALA A 1 364 ? 23.906 -28.007 -31.149 1.00 32.97 344 ALA A C 1
ATOM 2465 O O . ALA A 1 364 ? 25.063 -28.068 -30.725 1.00 37.54 344 ALA A O 1
ATOM 2467 N N . ARG A 1 365 ? 23.100 -26.988 -30.849 1.00 35.02 345 ARG A N 1
ATOM 2468 C CA . ARG A 1 365 ? 23.612 -25.836 -30.109 1.00 32.89 345 ARG A CA 1
ATOM 2469 C C . ARG A 1 365 ? 23.300 -25.861 -28.615 1.00 37.54 345 ARG A C 1
ATOM 2470 O O . ARG A 1 365 ? 24.076 -25.302 -27.829 1.00 36.47 345 ARG A O 1
ATOM 2478 N N . LEU A 1 366 ? 22.215 -26.532 -28.183 1.00 35.20 346 LEU A N 1
ATOM 2479 C CA . LEU A 1 366 ? 21.950 -26.671 -26.749 1.00 34.19 346 LEU A CA 1
ATOM 2480 C C . LEU A 1 366 ? 23.109 -27.272 -25.950 1.00 37.72 346 LEU A C 1
ATOM 2481 O O . LEU A 1 366 ? 23.168 -27.052 -24.731 1.00 37.19 346 LEU A O 1
ATOM 2486 N N . PRO A 1 367 ? 24.035 -28.047 -26.542 1.00 39.46 347 PRO A N 1
ATOM 2487 C CA . PRO A 1 367 ? 25.205 -28.461 -25.744 1.00 40.18 347 PRO A CA 1
ATOM 2488 C C . PRO A 1 367 ? 25.961 -27.301 -25.120 1.00 41.15 347 PRO A C 1
ATOM 2489 O O . PRO A 1 367 ? 26.555 -27.479 -24.050 1.00 45.37 347 PRO A O 1
ATOM 2493 N N . GLU A 1 368 ? 25.936 -26.111 -25.721 1.00 33.93 348 GLU A N 1
ATOM 2494 C CA . GLU A 1 368 ? 26.604 -24.974 -25.101 1.00 43.42 348 GLU A CA 1
ATOM 2495 C C . GLU A 1 368 ? 25.862 -24.442 -23.864 1.00 48.11 348 GLU A C 1
ATOM 2496 O O . GLU A 1 368 ? 26.222 -23.379 -23.353 1.00 53.70 348 GLU A O 1
ATOM 2502 N N . ALA A 1 369 ? 24.868 -25.178 -23.348 1.00 42.55 349 ALA A N 1
ATOM 2503 C CA . ALA A 1 369 ? 24.353 -24.955 -22.001 1.00 45.09 349 ALA A CA 1
ATOM 2504 C C . ALA A 1 369 ? 24.239 -26.256 -21.206 1.00 46.30 349 ALA A C 1
ATOM 2505 O O . ALA A 1 369 ? 23.469 -26.318 -20.237 1.00 48.51 349 ALA A O 1
ATOM 2507 N N . GLY A 1 370 ? 24.993 -27.293 -21.582 1.00 42.30 350 GLY A N 1
ATOM 2508 C CA . GLY A 1 370 ? 24.985 -28.562 -20.876 1.00 37.88 350 GLY A CA 1
ATOM 2509 C C . GLY A 1 370 ? 23.870 -29.518 -21.255 1.00 44.15 350 GLY A C 1
ATOM 2510 O O . GLY A 1 370 ? 23.764 -30.599 -20.652 1.00 37.98 350 GLY A O 1
ATOM 2511 N N . LEU A 1 371 ? 23.037 -29.160 -22.234 1.00 44.39 351 LEU A N 1
ATOM 2512 C CA . LEU A 1 371 ? 21.912 -29.984 -22.668 1.00 43.89 351 LEU A CA 1
ATOM 2513 C C . LEU A 1 371 ? 22.289 -30.708 -23.953 1.00 41.71 351 LEU A C 1
ATOM 2514 O O . LEU A 1 371 ? 21.952 -30.282 -25.052 1.00 41.22 351 LEU A O 1
ATOM 2519 N N . ASP A 1 372 ? 22.962 -31.847 -23.800 1.00 42.43 352 ASP A N 1
ATOM 2520 C CA . ASP A 1 372 ? 23.431 -32.635 -24.941 1.00 45.34 352 ASP A CA 1
ATOM 2521 C C . ASP A 1 372 ? 22.411 -33.732 -25.257 1.00 42.40 352 ASP A C 1
ATOM 2522 O O . ASP A 1 372 ? 22.563 -34.902 -24.889 1.00 37.25 352 ASP A O 1
ATOM 2527 N N . VAL A 1 373 ? 21.350 -33.337 -25.964 1.00 37.74 353 VAL A N 1
ATOM 2528 C CA . VAL A 1 373 ? 20.339 -34.307 -26.359 1.00 37.68 353 VAL A CA 1
ATOM 2529 C C . VAL A 1 373 ? 20.960 -35.304 -27.325 1.00 38.10 353 VAL A C 1
ATOM 2530 O O . VAL A 1 373 ? 21.824 -34.951 -28.136 1.00 36.50 353 VAL A O 1
ATOM 2534 N N . GLY A 1 374 ? 20.534 -36.561 -27.242 1.00 37.84 354 GLY A N 1
ATOM 2535 C CA . GLY A 1 374 ? 21.072 -37.555 -28.151 1.00 39.94 354 GLY A CA 1
ATOM 2536 C C . GLY A 1 374 ? 20.726 -37.233 -29.592 1.00 44.25 354 GLY A C 1
ATOM 2537 O O . GLY A 1 374 ? 19.747 -36.540 -29.880 1.00 44.65 354 GLY A O 1
ATOM 2538 N N . HIS A 1 375 ? 21.552 -37.724 -30.507 1.00 47.90 355 HIS A N 1
ATOM 2539 C CA . HIS A 1 375 ? 21.228 -37.687 -31.924 1.00 46.88 355 HIS A CA 1
ATOM 2540 C C . HIS A 1 375 ? 20.926 -39.093 -32.426 1.00 45.74 355 HIS A C 1
ATOM 2541 O O . HIS A 1 375 ? 21.260 -40.102 -31.795 1.00 39.96 355 HIS A O 1
ATOM 2548 N N . TYR A 1 376 ? 20.269 -39.143 -33.577 1.00 42.03 356 TYR A N 1
ATOM 2549 C CA . TYR A 1 376 ? 20.177 -40.362 -34.359 1.00 39.49 356 TYR A CA 1
ATOM 2550 C C . TYR A 1 376 ? 20.580 -40.025 -35.783 1.00 42.83 356 TYR A C 1
ATOM 2551 O O . TYR A 1 376 ? 19.989 -39.134 -36.404 1.00 44.77 356 TYR A O 1
ATOM 2560 N N . ALA A 1 377 ? 21.584 -40.726 -36.293 1.00 45.08 357 ALA A N 1
ATOM 2561 C CA . ALA A 1 377 ? 21.955 -40.645 -37.697 1.00 44.91 357 ALA A CA 1
ATOM 2562 C C . ALA A 1 377 ? 21.814 -42.023 -38.322 1.00 41.44 357 ALA A C 1
ATOM 2563 O O . ALA A 1 377 ? 22.059 -43.034 -37.659 1.00 41.15 357 ALA A O 1
ATOM 2565 N N . LEU A 1 378 ? 21.400 -42.062 -39.589 1.00 47.72 358 LEU A N 1
ATOM 2566 C CA . LEU A 1 378 ? 21.377 -43.324 -40.319 1.00 46.88 358 LEU A CA 1
ATOM 2567 C C . LEU A 1 378 ? 22.804 -43.849 -40.471 1.00 44.58 358 LEU A C 1
ATOM 2568 O O . LEU A 1 378 ? 23.761 -43.074 -40.516 1.00 45.64 358 LEU A O 1
ATOM 2573 N N . PRO A 1 379 ? 22.981 -45.158 -40.575 1.00 47.75 359 PRO A N 1
ATOM 2574 C CA . PRO A 1 379 ? 24.316 -45.681 -40.874 1.00 50.46 359 PRO A CA 1
ATOM 2575 C C . PRO A 1 379 ? 24.773 -45.256 -42.261 1.00 47.78 359 PRO A C 1
ATOM 2576 O O . PRO A 1 379 ? 23.977 -45.099 -43.190 1.00 44.04 359 PRO A O 1
ATOM 2580 N N . VAL A 1 380 ? 26.074 -45.054 -42.388 1.00 48.04 360 VAL A N 1
ATOM 2581 C CA . VAL A 1 380 ? 26.719 -44.859 -43.681 1.00 52.86 360 VAL A CA 1
ATOM 2582 C C . VAL A 1 380 ? 27.599 -46.080 -43.932 1.00 54.79 360 VAL A C 1
ATOM 2583 O O . VAL A 1 380 ? 28.421 -46.430 -43.073 1.00 50.85 360 VAL A O 1
ATOM 2587 N N . PRO A 1 381 ? 27.448 -46.768 -45.065 1.00 53.87 361 PRO A N 1
ATOM 2588 C CA . PRO A 1 381 ? 28.133 -48.060 -45.252 1.00 51.74 361 PRO A CA 1
ATOM 2589 C C . PRO A 1 381 ? 29.622 -47.887 -45.522 1.00 56.41 361 PRO A C 1
ATOM 2590 O O . PRO A 1 381 ? 30.023 -47.074 -46.360 1.00 54.40 361 PRO A O 1
ATOM 2594 N N . ASP A 1 382 ? 30.439 -48.677 -44.812 1.00 59.95 362 ASP A N 1
ATOM 2595 C CA . ASP A 1 382 ? 31.887 -48.653 -45.017 1.00 62.48 362 ASP A CA 1
ATOM 2596 C C . ASP A 1 382 ? 32.261 -49.242 -46.367 1.00 63.74 362 ASP A C 1
ATOM 2597 O O . ASP A 1 382 ? 33.135 -48.717 -47.067 1.00 68.66 362 ASP A O 1
ATOM 2602 N N . SER A 1 383 ? 31.605 -50.336 -46.739 1.00 65.79 363 SER A N 1
ATOM 2603 C CA . SER A 1 383 ? 32.057 -51.254 -47.766 1.00 59.37 363 SER A CA 1
ATOM 2604 C C . SER A 1 383 ? 31.672 -50.771 -49.161 1.00 56.11 363 SER A C 1
ATOM 2605 O O . SER A 1 383 ? 30.896 -49.829 -49.341 1.00 53.89 363 SER A O 1
ATOM 2608 N N . ALA A 1 384 ? 32.238 -51.450 -50.159 1.00 53.38 364 ALA A N 1
ATOM 2609 C CA . ALA A 1 384 ? 31.938 -51.261 -51.564 1.00 50.22 364 ALA A CA 1
ATOM 2610 C C . ALA A 1 384 ? 30.612 -51.933 -51.909 1.00 46.11 364 ALA A C 1
ATOM 2611 O O . ALA A 1 384 ? 30.200 -52.878 -51.236 1.00 56.87 364 ALA A O 1
ATOM 2613 N N . PRO A 1 385 ? 29.918 -51.454 -52.939 1.00 39.64 365 PRO A N 1
ATOM 2614 C CA . PRO A 1 385 ? 28.633 -52.060 -53.307 1.00 40.85 365 PRO A CA 1
ATOM 2615 C C . PRO A 1 385 ? 28.795 -53.531 -53.654 1.00 45.05 365 PRO A C 1
ATOM 2616 O O . PRO A 1 385 ? 29.761 -53.929 -54.305 1.00 43.51 365 PRO A O 1
ATOM 2620 N N . LEU A 1 386 ? 27.835 -54.340 -53.214 1.00 35.96 366 LEU A N 1
ATOM 2621 C CA . LEU A 1 386 ? 27.852 -55.748 -53.557 1.00 37.11 366 LEU A CA 1
ATOM 2622 C C . LEU A 1 386 ? 27.401 -55.956 -55.000 1.00 41.96 366 LEU A C 1
ATOM 2623 O O . LEU A 1 386 ? 26.835 -55.066 -55.644 1.00 39.75 366 LEU A O 1
ATOM 2628 N N . ALA A 1 387 ? 27.659 -57.166 -55.491 1.00 40.60 367 ALA A N 1
ATOM 2629 C CA . ALA A 1 387 ? 27.166 -57.586 -56.792 1.00 43.35 367 ALA A CA 1
ATOM 2630 C C . ALA A 1 387 ? 25.644 -57.498 -56.828 1.00 40.23 367 ALA A C 1
ATOM 2631 O O . ALA A 1 387 ? 24.974 -57.867 -55.859 1.00 43.94 367 ALA A O 1
ATOM 2633 N N . PRO A 1 388 ? 25.065 -57.005 -57.917 1.00 41.18 368 PRO A N 1
ATOM 2634 C CA . PRO A 1 388 ? 23.603 -56.883 -57.971 1.00 43.69 368 PRO A CA 1
ATOM 2635 C C . PRO A 1 388 ? 22.965 -58.262 -57.915 1.00 49.01 368 PRO A C 1
ATOM 2636 O O . PRO A 1 388 ? 23.184 -59.095 -58.793 1.00 54.61 368 PRO A O 1
ATOM 2640 N N . ASP A 1 389 ? 22.204 -58.511 -56.856 1.00 47.67 369 ASP A N 1
ATOM 2641 C CA . ASP A 1 389 ? 21.546 -59.795 -56.670 1.00 55.52 369 ASP A CA 1
ATOM 2642 C C . ASP A 1 389 ? 20.160 -59.726 -57.301 1.00 57.09 369 ASP A C 1
ATOM 2643 O O . ASP A 1 389 ? 19.330 -58.905 -56.893 1.00 52.24 369 ASP A O 1
ATOM 2648 N N . ALA A 1 390 ? 19.910 -60.577 -58.297 1.00 53.12 370 ALA A N 1
ATOM 2649 C CA . ALA A 1 390 ? 18.630 -60.575 -58.999 1.00 50.21 370 ALA A CA 1
ATOM 2650 C C . ALA A 1 390 ? 17.542 -61.372 -58.270 1.00 49.73 370 ALA A C 1
ATOM 2651 O O . ALA A 1 390 ? 16.499 -61.660 -58.869 1.00 55.25 370 ALA A O 1
ATOM 2653 N N . GLY A 1 391 ? 17.766 -61.737 -57.006 1.00 45.95 371 GLY A N 1
ATOM 2654 C CA . GLY A 1 391 ? 16.733 -62.227 -56.121 1.00 43.56 371 GLY A CA 1
ATOM 2655 C C . GLY A 1 391 ? 16.130 -61.151 -55.249 1.00 47.37 371 GLY A C 1
ATOM 2656 O O . GLY A 1 391 ? 15.190 -61.424 -54.494 1.00 42.23 371 GLY A O 1
ATOM 2657 N N . HIS A 1 392 ? 16.663 -59.931 -55.317 1.00 43.49 372 HIS A N 1
ATOM 2658 C CA . HIS A 1 392 ? 16.048 -58.791 -54.662 1.00 35.65 372 HIS A CA 1
ATOM 2659 C C . HIS A 1 392 ? 14.899 -58.220 -55.475 1.00 33.03 372 HIS A C 1
ATOM 2660 O O . HIS A 1 392 ? 14.146 -57.398 -54.950 1.00 34.27 372 HIS A O 1
ATOM 2667 N N . LEU A 1 393 ? 14.741 -58.636 -56.732 1.00 32.91 373 LEU A N 1
ATOM 2668 C CA . LEU A 1 393 ? 13.700 -58.065 -57.577 1.00 26.66 373 LEU A CA 1
ATOM 2669 C C . LEU A 1 393 ? 12.332 -58.385 -56.997 1.00 28.86 373 LEU A C 1
ATOM 2670 O O . LEU A 1 393 ? 12.124 -59.425 -56.372 1.00 27.71 373 LEU A O 1
ATOM 2675 N N . GLY A 1 394 ? 11.394 -57.495 -57.225 1.00 27.95 374 GLY A N 1
ATOM 2676 C CA . GLY A 1 394 ? 10.048 -57.700 -56.733 1.00 28.67 374 GLY A CA 1
ATOM 2677 C C . GLY A 1 394 ? 9.406 -56.379 -56.364 1.00 28.74 374 GLY A C 1
ATOM 2678 O O . GLY A 1 394 ? 10.008 -55.315 -56.468 1.00 22.01 374 GLY A O 1
ATOM 2679 N N . THR A 1 395 ? 8.144 -56.480 -55.954 1.00 26.99 375 THR A N 1
ATOM 2680 C CA . THR A 1 395 ? 7.331 -55.352 -55.528 1.00 31.27 375 THR A CA 1
ATOM 2681 C C . THR A 1 395 ? 7.202 -55.394 -54.009 1.00 29.90 375 THR A C 1
ATOM 2682 O O . THR A 1 395 ? 6.884 -56.440 -53.445 1.00 25.94 375 THR A O 1
ATOM 2686 N N . TYR A 1 396 ? 7.465 -54.276 -53.345 1.00 28.59 376 TYR A N 1
ATOM 2687 C CA . TYR A 1 396 ? 7.346 -54.229 -51.893 1.00 28.51 376 TYR A CA 1
ATOM 2688 C C . TYR A 1 396 ? 6.264 -53.230 -51.520 1.00 30.96 376 TYR A C 1
ATOM 2689 O O . TYR A 1 396 ? 6.089 -52.212 -52.192 1.00 33.74 376 TYR A O 1
ATOM 2698 N N . ALA A 1 397 ? 5.525 -53.521 -50.453 1.00 25.45 377 ALA A N 1
ATOM 2699 C CA . ALA A 1 397 ? 4.369 -52.693 -50.174 1.00 25.51 377 ALA A CA 1
ATOM 2700 C C . ALA A 1 397 ? 4.149 -52.537 -48.683 1.00 28.61 377 ALA A C 1
ATOM 2701 O O . ALA A 1 397 ? 4.404 -53.449 -47.887 1.00 22.57 377 ALA A O 1
ATOM 2703 N N . ASN A 1 398 ? 3.668 -51.344 -48.333 1.00 27.81 378 ASN A N 1
ATOM 2704 C CA . ASN A 1 398 ? 3.082 -51.040 -47.034 1.00 24.19 378 ASN A CA 1
ATOM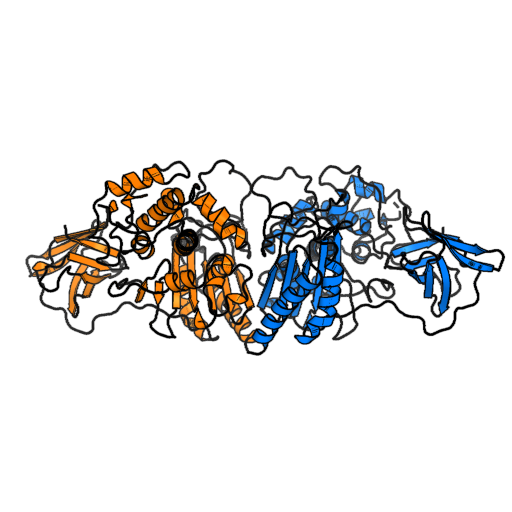 2705 C C . ASN A 1 398 ? 1.765 -50.327 -47.332 1.00 27.84 378 ASN A C 1
ATOM 2706 O O . ASN A 1 398 ? 1.748 -49.104 -47.541 1.00 25.77 378 ASN A O 1
ATOM 2711 N N . GLY A 1 399 ? 0.675 -51.095 -47.344 1.00 27.71 379 GLY A N 1
ATOM 2712 C CA . GLY A 1 399 ? -0.648 -50.542 -47.599 1.00 30.88 379 GLY A CA 1
ATOM 2713 C C . GLY A 1 399 ? -0.751 -50.016 -49.020 1.00 36.41 379 GLY A C 1
ATOM 2714 O O . GLY A 1 399 ? -0.580 -50.756 -49.992 1.00 35.30 379 GLY A O 1
ATOM 2715 N N . ASP A 1 400 ? -1.013 -48.712 -49.154 1.00 40.09 380 ASP A N 1
ATOM 2716 C CA . ASP A 1 400 ? -1.116 -48.100 -50.475 1.00 41.18 380 ASP A CA 1
ATOM 2717 C C . ASP A 1 400 ? 0.252 -47.861 -51.100 1.00 35.96 380 ASP A C 1
ATOM 2718 O O . ASP A 1 400 ? 0.378 -47.852 -52.329 1.00 39.51 380 ASP A O 1
ATOM 2723 N N . LEU A 1 401 ? 1.278 -47.668 -50.279 1.00 38.63 381 LEU A N 1
ATOM 2724 C CA . LEU A 1 401 ? 2.583 -47.245 -50.766 1.00 37.98 381 LEU A CA 1
ATOM 2725 C C . LEU A 1 401 ? 3.377 -48.442 -51.266 1.00 37.20 381 LEU A C 1
ATOM 2726 O O . LEU A 1 401 ? 3.423 -49.492 -50.616 1.00 30.96 381 LEU A O 1
ATOM 2731 N N A GLU A 1 402 ? 3.993 -48.296 -52.431 0.51 36.23 382 GLU A N 1
ATOM 2732 N N B GLU A 1 402 ? 4.014 -48.281 -52.418 0.49 39.60 382 GLU A N 1
ATOM 2733 C CA A GLU A 1 402 ? 4.699 -49.418 -53.022 0.51 36.25 382 GLU A CA 1
ATOM 2734 C CA B GLU A 1 402 ? 4.690 -49.399 -53.052 0.49 35.88 382 GLU A CA 1
ATOM 2735 C C A GLU A 1 402 ? 5.999 -48.952 -53.656 0.51 35.10 382 GLU A C 1
ATOM 2736 C C B GLU A 1 402 ? 6.009 -48.942 -53.652 0.49 34.43 382 GLU A C 1
ATOM 2737 O O A GLU A 1 402 ? 6.138 -47.798 -54.068 0.51 34.91 382 GLU A O 1
ATOM 2738 O O B GLU A 1 402 ? 6.172 -47.782 -54.041 0.49 33.49 382 GLU A O 1
ATOM 2749 N N . LEU A 1 403 ? 6.952 -49.876 -53.716 1.00 30.96 383 LEU A N 1
ATOM 2750 C CA . LEU A 1 403 ? 8.257 -49.643 -54.299 1.00 31.01 383 LEU A CA 1
ATOM 2751 C C . LEU A 1 403 ? 8.579 -50.884 -55.125 1.00 31.10 383 LEU A C 1
ATOM 2752 O O . LEU A 1 403 ? 8.097 -51.982 -54.813 1.00 30.32 383 LEU A O 1
ATOM 2757 N N . MET A 1 404 ? 9.368 -50.724 -56.192 1.00 26.42 384 MET A N 1
ATOM 2758 C CA . MET A 1 404 ? 9.759 -51.888 -56.989 1.00 29.19 384 MET A CA 1
ATOM 2759 C C . MET A 1 404 ? 11.269 -51.954 -57.132 1.00 26.80 384 MET A C 1
ATOM 2760 O O . MET A 1 404 ? 11.922 -50.944 -57.405 1.00 26.99 384 MET A O 1
ATOM 2765 N N . VAL A 1 405 ? 11.825 -53.136 -56.921 1.00 27.59 385 VAL A N 1
ATOM 2766 C CA . VAL A 1 405 ? 13.232 -53.376 -57.179 1.00 25.75 385 VAL A CA 1
ATOM 2767 C C . VAL A 1 405 ? 13.309 -54.027 -58.541 1.00 25.73 385 VAL A C 1
ATOM 2768 O O . VAL A 1 405 ? 12.850 -55.155 -58.721 1.00 26.22 385 VAL A O 1
ATOM 2772 N N . THR A 1 406 ? 13.875 -53.311 -59.496 1.00 18.88 386 THR A N 1
ATOM 2773 C CA . THR A 1 406 ? 13.954 -53.760 -60.869 1.00 25.21 386 THR A CA 1
ATOM 2774 C C . THR A 1 406 ? 15.408 -53.813 -61.291 1.00 28.65 386 THR A C 1
ATOM 2775 O O . THR A 1 406 ? 16.321 -53.556 -60.503 1.00 24.28 386 THR A O 1
ATOM 2779 N N . HIS A 1 407 ? 15.608 -54.157 -62.558 1.00 29.67 387 HIS A N 1
ATOM 2780 C CA . HIS A 1 407 ? 16.912 -54.061 -63.181 1.00 34.92 387 HIS A CA 1
ATOM 2781 C C . HIS A 1 407 ? 16.727 -53.643 -64.627 1.00 33.65 387 HIS A C 1
ATOM 2782 O O . HIS A 1 407 ? 15.636 -53.746 -65.190 1.00 32.05 387 HIS A O 1
ATOM 2789 N N . ASP A 1 408 ? 17.797 -53.137 -65.210 1.00 29.62 388 ASP A N 1
ATOM 2790 C CA . ASP A 1 408 ? 17.789 -52.776 -66.615 1.00 38.49 388 ASP A CA 1
ATOM 2791 C C . ASP A 1 408 ? 18.492 -53.870 -67.420 1.00 37.86 388 ASP A C 1
ATOM 2792 O O . ASP A 1 408 ? 18.918 -54.896 -66.884 1.00 40.13 388 ASP A O 1
ATOM 2797 N N . ALA A 1 409 ? 18.622 -53.635 -68.728 1.00 38.66 389 ALA A N 1
ATOM 2798 C CA . ALA A 1 409 ? 19.236 -54.628 -69.608 1.00 34.32 389 ALA A CA 1
ATOM 2799 C C . ALA A 1 409 ? 20.706 -54.857 -69.279 1.00 29.78 389 ALA A C 1
ATOM 2800 O O . ALA A 1 409 ? 21.211 -55.962 -69.477 1.00 30.90 389 ALA A O 1
ATOM 2802 N N . ALA A 1 410 ? 21.407 -53.844 -68.772 1.00 30.14 390 ALA A N 1
ATOM 2803 C CA . ALA A 1 410 ? 22.773 -54.041 -68.301 1.00 36.55 390 ALA A CA 1
ATOM 2804 C C . ALA A 1 410 ? 22.858 -54.864 -67.011 1.00 38.40 390 ALA A C 1
ATOM 2805 O O . ALA A 1 410 ? 23.972 -55.158 -66.560 1.00 40.95 390 ALA A O 1
ATOM 2807 N N . GLY A 1 411 ? 21.727 -55.223 -66.397 1.00 35.20 391 GLY A N 1
ATOM 2808 C CA . GLY A 1 411 ? 21.725 -55.923 -65.124 1.00 39.81 391 GLY A CA 1
ATOM 2809 C C . GLY A 1 411 ? 21.945 -55.080 -63.874 1.00 43.84 391 GLY A C 1
ATOM 2810 O O . GLY A 1 411 ? 22.257 -55.642 -62.815 1.00 45.04 391 GLY A O 1
ATOM 2811 N N . ASP A 1 412 ? 21.787 -53.762 -63.945 1.00 37.76 392 ASP A N 1
ATOM 2812 C CA . ASP A 1 412 ? 21.943 -52.906 -62.775 1.00 40.50 392 ASP A CA 1
ATOM 2813 C C . ASP A 1 412 ? 20.616 -52.751 -62.021 1.00 30.80 392 ASP A C 1
ATOM 2814 O O . ASP A 1 412 ? 19.538 -52.727 -62.618 1.00 26.89 392 ASP A O 1
ATOM 2819 N N . LEU A 1 413 ? 20.708 -52.635 -60.697 1.00 30.55 393 LEU A N 1
ATOM 2820 C CA . LEU A 1 413 ? 19.516 -52.563 -59.849 1.00 35.65 393 LEU A CA 1
ATOM 2821 C C . LEU A 1 413 ? 18.949 -51.145 -59.714 1.00 27.80 393 LEU A C 1
ATOM 2822 O O . LEU A 1 413 ? 19.683 -50.175 -59.482 1.00 28.80 393 LEU A O 1
ATOM 2827 N N . PHE A 1 414 ? 17.624 -51.041 -59.818 1.00 23.13 394 PHE A N 1
ATOM 2828 C CA . PHE A 1 414 ? 16.918 -49.786 -59.623 1.00 26.58 394 PHE A CA 1
ATOM 2829 C C . PHE A 1 414 ? 15.774 -49.950 -58.634 1.00 27.82 394 PHE A C 1
ATOM 2830 O O . PHE A 1 414 ? 15.267 -51.046 -58.395 1.00 26.05 394 PHE A O 1
ATOM 2838 N N . LEU A 1 415 ? 15.394 -48.829 -58.035 1.00 26.03 395 LEU A N 1
ATOM 2839 C CA . LEU A 1 415 ? 14.204 -48.727 -57.209 1.00 24.23 395 LEU A CA 1
ATOM 2840 C C . LEU A 1 415 ? 13.233 -47.787 -57.911 1.00 24.64 395 LEU A C 1
ATOM 2841 O O . LEU A 1 415 ? 13.584 -46.643 -58.203 1.00 21.83 395 LEU A O 1
ATOM 2846 N N . THR A 1 416 ? 12.031 -48.268 -58.203 1.00 26.23 396 THR A N 1
ATOM 2847 C CA . THR A 1 416 ? 11.051 -47.456 -58.905 1.00 27.12 396 THR A CA 1
ATOM 2848 C C . THR A 1 416 ? 9.878 -47.153 -57.977 1.00 27.76 396 THR A C 1
ATOM 2849 O O . THR A 1 416 ? 9.611 -47.866 -57.003 1.00 22.55 396 THR A O 1
ATOM 2853 N N . ARG A 1 417 ? 9.179 -46.070 -58.304 1.00 30.40 397 ARG A N 1
ATOM 2854 C CA . ARG A 1 417 ? 8.242 -45.438 -57.388 1.00 29.37 397 ARG A CA 1
ATOM 2855 C C . ARG A 1 417 ? 7.312 -44.543 -58.200 1.00 32.35 397 ARG A C 1
ATOM 2856 O O . ARG A 1 417 ? 7.788 -43.698 -58.967 1.00 34.04 397 ARG A O 1
ATOM 2864 N N . GLU A 1 418 ? 5.998 -44.706 -57.991 1.00 33.14 398 GLU A N 1
ATOM 2865 C CA . GLU A 1 418 ? 4.962 -44.312 -58.951 1.00 35.49 398 GLU A CA 1
ATOM 2866 C C . GLU A 1 418 ? 5.190 -42.993 -59.704 1.00 44.84 398 GLU A C 1
ATOM 2867 O O . GLU A 1 418 ? 5.071 -42.947 -60.935 1.00 57.76 398 GLU A O 1
ATOM 2873 N N . SER A 1 419 ? 5.478 -41.899 -59.013 1.00 35.62 399 SER A N 1
ATOM 2874 C CA . SER A 1 419 ? 5.602 -40.636 -59.735 1.00 38.18 399 SER A CA 1
ATOM 2875 C C . SER A 1 419 ? 6.988 -40.032 -59.596 1.00 41.94 399 SER A C 1
ATOM 2876 O O . SER A 1 419 ? 7.152 -38.827 -59.798 1.00 42.17 399 SER A O 1
ATOM 2879 N N . TYR A 1 420 ? 7.988 -40.837 -59.247 1.00 39.23 400 TYR A N 1
ATOM 2880 C CA . TYR A 1 420 ? 9.343 -40.349 -59.050 1.00 36.76 400 TYR A CA 1
ATOM 2881 C C . TYR A 1 420 ? 10.264 -40.939 -60.099 1.00 38.80 400 TYR A C 1
ATOM 2882 O O . TYR A 1 420 ? 10.011 -42.027 -60.629 1.00 34.11 400 TYR A O 1
ATOM 2891 N N . SER A 1 421 ? 11.351 -40.213 -60.365 1.00 33.99 401 SER A N 1
ATOM 2892 C CA . SER A 1 421 ? 12.483 -40.777 -61.084 1.00 33.64 401 SER A CA 1
ATOM 2893 C C . SER A 1 421 ? 12.963 -42.072 -60.418 1.00 30.97 401 SER A C 1
ATOM 2894 O O . SER A 1 421 ? 12.851 -42.264 -59.200 1.00 29.17 401 SER A O 1
ATOM 2897 N N . ASP A 1 422 ? 13.471 -42.983 -61.238 1.00 27.58 402 ASP A N 1
ATOM 2898 C CA . ASP A 1 422 ? 14.070 -44.204 -60.727 1.00 29.19 402 ASP A CA 1
ATOM 2899 C C . ASP A 1 422 ? 15.261 -43.871 -59.834 1.00 26.70 402 ASP A C 1
ATOM 2900 O O . ASP A 1 422 ? 15.993 -42.912 -60.081 1.00 29.58 402 ASP A O 1
ATOM 2905 N N . TYR A 1 423 ? 15.446 -44.657 -58.769 1.00 19.33 403 TYR A N 1
ATOM 2906 C CA . TYR A 1 423 ? 16.638 -44.528 -57.939 1.00 23.84 403 TYR A CA 1
ATOM 2907 C C . TYR A 1 423 ? 17.662 -45.595 -58.346 1.00 27.86 403 TYR A C 1
ATOM 2908 O O . TYR A 1 423 ? 17.302 -46.744 -58.614 1.00 27.62 403 TYR A O 1
ATOM 2917 N N . ARG A 1 424 ? 18.937 -45.221 -58.400 1.00 25.70 404 ARG A N 1
ATOM 2918 C CA . ARG A 1 424 ? 19.967 -46.245 -58.514 1.00 34.58 404 ARG A CA 1
ATOM 2919 C C . ARG A 1 424 ? 20.155 -46.927 -57.156 1.00 34.18 404 ARG A C 1
ATOM 2920 O O . ARG A 1 424 ? 20.338 -46.256 -56.131 1.00 26.70 404 ARG A O 1
ATOM 2928 N N . LEU A 1 425 ? 20.112 -48.261 -57.151 1.00 30.41 405 LEU A N 1
ATOM 2929 C CA . LEU A 1 425 ? 20.107 -49.050 -55.919 1.00 28.39 405 LEU A CA 1
ATOM 2930 C C . LEU A 1 425 ? 21.473 -49.688 -55.706 1.00 25.58 405 LEU A C 1
ATOM 2931 O O . LEU A 1 425 ? 21.888 -50.533 -56.498 1.00 31.92 405 LEU A O 1
ATOM 2936 N N . SER A 1 426 ? 22.168 -49.289 -54.653 1.00 27.00 406 SER A N 1
ATOM 2937 C CA . SER A 1 426 ? 23.434 -49.905 -54.284 1.00 26.83 406 SER A CA 1
ATOM 2938 C C . SER A 1 426 ? 23.196 -50.836 -53.113 1.00 29.27 406 SER A C 1
ATOM 2939 O O . SER A 1 426 ? 22.665 -50.410 -52.079 1.00 27.64 406 SER A O 1
ATOM 2942 N N . LEU A 1 427 ? 23.580 -52.100 -53.282 1.00 30.92 407 LEU A N 1
ATOM 2943 C CA . LEU A 1 427 ? 23.479 -53.095 -52.222 1.00 31.09 407 LEU A CA 1
ATOM 2944 C C . LEU A 1 427 ? 24.786 -53.133 -51.446 1.00 34.98 407 LEU A C 1
ATOM 2945 O O . LEU A 1 427 ? 25.867 -53.133 -52.046 1.00 37.43 407 LEU A O 1
ATOM 2950 N N . HIS A 1 428 ? 24.686 -53.160 -50.118 1.00 31.96 408 HIS A N 1
ATOM 2951 C CA . HIS A 1 428 ? 25.844 -53.075 -49.235 1.00 33.98 408 HIS A CA 1
ATOM 2952 C C . HIS A 1 428 ? 25.793 -54.210 -48.223 1.00 32.05 408 HIS A C 1
ATOM 2953 O O . HIS A 1 428 ? 24.826 -54.974 -48.163 1.00 26.94 408 HIS A O 1
ATOM 2960 N N . GLU A 1 429 ? 26.842 -54.301 -47.409 1.00 34.61 409 GLU A N 1
ATOM 2961 C CA . GLU A 1 429 ? 26.940 -55.367 -46.422 1.00 39.41 409 GLU A CA 1
ATOM 2962 C C . GLU A 1 429 ? 25.943 -55.147 -45.287 1.00 39.44 409 GLU A C 1
ATOM 2963 O O . GLU A 1 429 ? 25.403 -54.052 -45.098 1.00 37.77 409 GLU A O 1
ATOM 2969 N N . ASP A 1 430 ? 25.697 -56.218 -44.531 1.00 35.27 410 ASP A N 1
ATOM 2970 C CA . ASP A 1 430 ? 24.700 -56.234 -43.461 1.00 38.73 410 ASP A CA 1
ATOM 2971 C C . ASP A 1 430 ? 23.292 -55.963 -43.993 1.00 38.17 410 ASP A C 1
ATOM 2972 O O . ASP A 1 430 ? 22.416 -55.492 -43.252 1.00 41.62 410 ASP A O 1
ATOM 2977 N N . ASP A 1 431 ? 23.067 -56.278 -45.274 1.00 27.42 411 ASP A N 1
ATOM 2978 C CA . ASP A 1 431 ? 21.783 -56.092 -45.955 1.00 29.23 411 ASP A CA 1
ATOM 2979 C C . ASP A 1 431 ? 21.374 -54.615 -46.016 1.00 33.17 411 ASP A C 1
ATOM 2980 O O . ASP A 1 431 ? 20.190 -54.295 -46.126 1.00 25.55 411 ASP A O 1
ATOM 2985 N N . LEU A 1 432 ? 22.334 -53.699 -45.955 1.00 31.19 412 LEU A N 1
ATOM 2986 C CA . LEU A 1 432 ? 22.027 -52.293 -46.147 1.00 33.14 412 LEU A CA 1
ATOM 2987 C C . LEU A 1 432 ? 21.872 -51.964 -47.630 1.00 32.33 412 LEU A C 1
ATOM 2988 O O . LEU A 1 432 ? 22.312 -52.703 -48.512 1.00 28.01 412 LEU A O 1
ATOM 2993 N N . PHE A 1 433 ? 21.244 -50.821 -47.898 1.00 32.26 413 PHE A N 1
ATOM 2994 C CA . PHE A 1 433 ? 21.161 -50.330 -49.261 1.00 26.52 413 PHE A CA 1
ATOM 2995 C C . PHE A 1 433 ? 20.990 -48.828 -49.239 1.00 31.35 413 PHE A C 1
ATOM 2996 O O . PHE A 1 433 ? 20.368 -48.263 -48.330 1.00 27.17 413 PHE A O 1
ATOM 3004 N N . VAL A 1 434 ? 21.515 -48.197 -50.278 1.00 27.89 414 VAL A N 1
ATOM 3005 C CA . VAL A 1 434 ? 21.316 -46.780 -50.531 1.00 23.97 414 VAL A CA 1
ATOM 3006 C C . VAL A 1 434 ? 20.733 -46.638 -51.930 1.00 30.57 414 VAL A C 1
ATOM 3007 O O . VAL A 1 434 ? 21.257 -47.223 -52.891 1.00 28.59 414 VAL A O 1
ATOM 3011 N N . ALA A 1 435 ? 19.628 -45.902 -52.040 1.00 25.93 415 ALA A N 1
ATOM 3012 C CA . ALA A 1 435 ? 18.983 -45.614 -53.319 1.00 25.50 415 ALA A CA 1
ATOM 3013 C C . ALA A 1 435 ? 19.216 -44.140 -53.631 1.00 27.84 415 ALA A C 1
ATOM 3014 O O . ALA A 1 435 ? 18.733 -43.269 -52.900 1.00 25.13 415 ALA A O 1
ATOM 3016 N N . ARG A 1 436 ? 19.959 -43.853 -54.692 1.00 27.76 416 ARG A N 1
ATOM 3017 C CA . ARG A 1 436 ? 20.221 -42.468 -55.073 1.00 28.21 416 ARG A CA 1
ATOM 3018 C C . ARG A 1 436 ? 19.250 -42.069 -56.174 1.00 26.51 416 ARG A C 1
ATOM 3019 O O . ARG A 1 436 ? 19.112 -42.786 -57.166 1.00 26.22 416 ARG A O 1
ATOM 3027 N N . SER A 1 437 ? 18.565 -40.937 -55.987 1.00 26.40 417 SER A N 1
ATOM 3028 C CA . SER A 1 437 ? 17.530 -40.518 -56.926 1.00 27.24 417 SER A CA 1
ATOM 3029 C C . SER A 1 437 ? 18.116 -39.913 -58.182 1.00 29.22 417 SER A C 1
ATOM 3030 O O . SER A 1 437 ? 19.145 -39.236 -58.139 1.00 24.82 417 SER A O 1
ATOM 3033 N N . GLY A 1 438 ? 17.437 -40.155 -59.309 1.00 27.65 418 GLY A N 1
ATOM 3034 C CA . GLY A 1 438 ? 17.852 -39.551 -60.563 1.00 32.77 418 GLY A CA 1
ATOM 3035 C C . GLY A 1 438 ? 17.466 -38.093 -60.696 1.00 34.93 418 GLY A C 1
ATOM 3036 O O . GLY A 1 438 ? 17.980 -37.403 -61.578 1.00 32.15 418 GLY A O 1
ATOM 3037 N N . GLU A 1 439 ? 16.559 -37.619 -59.842 1.00 33.04 419 GLU A N 1
ATOM 3038 C CA . GLU A 1 439 ? 16.242 -36.204 -59.747 1.00 34.86 419 GLU A CA 1
ATOM 3039 C C . GLU A 1 439 ? 16.864 -35.625 -58.481 1.00 31.99 419 GLU A C 1
ATOM 3040 O O . GLU A 1 439 ? 16.547 -36.096 -57.374 1.00 27.02 419 GLU A O 1
ATOM 3046 N N . PRO A 1 440 ? 17.731 -34.606 -58.596 1.00 36.48 420 PRO A N 1
ATOM 3047 C CA . PRO A 1 440 ? 18.468 -34.098 -57.417 1.00 36.44 420 PRO A CA 1
ATOM 3048 C C . PRO A 1 440 ? 17.598 -33.411 -56.373 1.00 31.46 420 PRO A C 1
ATOM 3049 O O . PRO A 1 440 ? 18.049 -33.224 -55.234 1.00 28.58 420 PRO A O 1
ATOM 3053 N N . GLY A 1 441 ? 16.389 -33.000 -56.716 1.00 29.90 421 GLY A N 1
ATOM 3054 C CA . GLY A 1 441 ? 15.594 -32.466 -55.633 1.00 28.60 421 GLY A CA 1
ATOM 3055 C C . GLY A 1 441 ? 14.888 -33.516 -54.804 1.00 32.24 421 GLY A C 1
ATOM 3056 O O . GLY A 1 441 ? 14.044 -33.189 -53.968 1.00 22.86 421 GLY A O 1
ATOM 3057 N N . ALA A 1 442 ? 15.173 -34.793 -55.020 1.00 31.11 422 ALA A N 1
ATOM 3058 C CA . ALA A 1 442 ? 14.501 -35.817 -54.242 1.00 30.09 422 ALA A CA 1
ATOM 3059 C C . ALA A 1 442 ? 15.467 -36.418 -53.232 1.00 25.63 422 ALA A C 1
ATOM 3060 O O . ALA A 1 442 ? 16.681 -36.436 -53.439 1.00 24.97 422 ALA A O 1
ATOM 3062 N N . LEU A 1 443 ? 14.909 -36.911 -52.116 1.00 26.42 423 LEU A N 1
ATOM 3063 C CA . LEU A 1 443 ? 15.910 -37.398 -51.180 1.00 27.46 423 LEU A CA 1
ATOM 3064 C C . LEU A 1 443 ? 16.308 -38.838 -51.501 1.00 26.51 423 LEU A C 1
ATOM 3065 O O . LEU A 1 443 ? 15.481 -39.633 -51.971 1.00 20.50 423 LEU A O 1
ATOM 3070 N N . PRO A 1 444 ? 17.571 -39.184 -51.269 1.00 23.94 424 PRO A N 1
ATOM 3071 C CA . PRO A 1 444 ? 17.980 -40.589 -51.379 1.00 28.70 424 PRO A CA 1
ATOM 3072 C C . PRO A 1 444 ? 17.426 -41.389 -50.211 1.00 27.29 424 PRO A C 1
ATOM 3073 O O . PRO A 1 444 ? 17.009 -40.833 -49.195 1.00 29.01 424 PRO A O 1
ATOM 3077 N N . ILE A 1 445 ? 17.429 -42.715 -50.361 1.00 26.45 425 ILE A N 1
ATOM 3078 C CA . ILE A 1 445 ? 16.826 -43.619 -49.377 1.00 26.81 425 ILE A CA 1
ATOM 3079 C C . ILE A 1 445 ? 17.890 -44.576 -48.863 1.00 26.90 425 ILE A C 1
ATOM 3080 O O . ILE A 1 445 ? 18.393 -45.419 -49.615 1.00 30.00 425 ILE A O 1
ATOM 3085 N N . THR A 1 446 ? 18.229 -44.462 -47.582 1.00 29.48 426 THR A N 1
ATOM 3086 C CA . THR A 1 446 ? 19.012 -45.487 -46.907 1.00 29.26 426 THR A CA 1
ATOM 3087 C C . THR A 1 446 ? 18.078 -46.399 -46.128 1.00 31.49 426 THR A C 1
ATOM 3088 O O . THR A 1 446 ? 17.317 -45.937 -45.277 1.00 26.78 426 THR A O 1
ATOM 3092 N N . GLY A 1 447 ? 18.131 -47.688 -46.434 1.00 29.26 427 GLY A N 1
ATOM 3093 C CA . GLY A 1 447 ? 17.320 -48.657 -45.748 1.00 28.03 427 GLY A CA 1
ATOM 3094 C C . GLY A 1 447 ? 18.065 -49.970 -45.604 1.00 28.65 427 GLY A C 1
ATOM 3095 O O . GLY A 1 447 ? 19.275 -50.030 -45.829 1.00 32.44 427 GLY A O 1
ATOM 3096 N N . ARG A 1 448 ? 17.353 -51.023 -45.212 1.00 26.53 428 ARG A N 1
ATOM 3097 C CA . ARG A 1 448 ? 17.907 -52.371 -45.186 1.00 30.56 428 ARG A CA 1
ATOM 3098 C C . ARG A 1 448 ? 16.859 -53.367 -45.657 1.00 23.66 428 ARG A C 1
ATOM 3099 O O . ARG A 1 448 ? 15.656 -53.103 -45.651 1.00 21.29 428 ARG A O 1
ATOM 3107 N N . PHE A 1 449 ? 17.351 -54.502 -46.121 1.00 25.51 429 PHE A N 1
ATOM 3108 C CA . PHE A 1 449 ? 16.534 -55.686 -46.328 1.00 27.59 429 PHE A CA 1
ATOM 3109 C C . PHE A 1 449 ? 16.540 -56.550 -45.081 1.00 23.37 429 PHE A C 1
ATOM 3110 O O . PHE A 1 449 ? 17.501 -56.564 -44.308 1.00 24.95 429 PHE A O 1
ATOM 3118 N N . VAL A 1 450 ? 15.440 -57.258 -44.884 1.00 22.70 430 VAL A N 1
ATOM 3119 C CA . VAL A 1 450 ? 15.265 -58.145 -43.744 1.00 26.10 430 VAL A CA 1
ATOM 3120 C C . VAL A 1 450 ? 14.797 -59.499 -44.259 1.00 25.05 430 VAL A C 1
ATOM 3121 O O . VAL A 1 450 ? 13.901 -59.571 -45.110 1.00 26.17 430 VAL A O 1
ATOM 3125 N N . ARG A 1 451 ? 15.422 -60.558 -43.759 1.00 25.71 431 ARG A N 1
ATOM 3126 C CA . ARG A 1 451 ? 15.043 -61.939 -44.022 1.00 29.77 431 ARG A CA 1
ATOM 3127 C C . ARG A 1 451 ? 14.369 -62.521 -42.787 1.00 31.34 431 ARG A C 1
ATOM 3128 O O . ARG A 1 451 ? 14.667 -62.124 -41.655 1.00 31.94 431 ARG A O 1
ATOM 3136 N N . GLU A 1 452 ? 13.460 -63.472 -43.016 1.00 29.65 432 GLU A N 1
ATOM 3137 C CA . GLU A 1 452 ? 12.883 -64.225 -41.909 1.00 36.38 432 GLU A CA 1
ATOM 3138 C C . GLU A 1 452 ? 13.850 -65.265 -41.361 1.00 32.36 432 GLU A C 1
ATOM 3139 O O . GLU A 1 452 ? 13.771 -65.606 -40.179 1.00 35.38 432 GLU A O 1
ATOM 3145 N N . HIS A 1 453 ? 14.758 -65.772 -42.191 1.00 27.70 433 HIS A N 1
ATOM 3146 C CA . HIS A 1 453 ? 15.723 -66.756 -41.761 1.00 30.19 433 HIS A CA 1
ATOM 3147 C C . HIS A 1 453 ? 17.049 -66.502 -42.464 1.00 27.66 433 HIS A C 1
ATOM 3148 O O . HIS A 1 453 ? 17.056 -66.131 -43.642 1.00 28.77 433 HIS A O 1
ATOM 3155 N N . PRO A 1 454 ? 18.176 -66.692 -41.765 1.00 30.81 434 PRO A N 1
ATOM 3156 C CA . PRO A 1 454 ? 19.510 -66.522 -42.374 1.00 34.22 434 PRO A CA 1
ATOM 3157 C C . PRO A 1 454 ? 19.715 -67.127 -43.765 1.00 37.33 434 PRO A C 1
ATOM 3158 O O . PRO A 1 454 ? 20.500 -66.594 -44.556 1.00 29.19 434 PRO A O 1
ATOM 3162 N N . ALA A 1 455 ? 19.060 -68.243 -44.073 1.00 30.60 435 ALA A N 1
ATOM 3163 C CA . ALA A 1 455 ? 19.192 -68.873 -45.384 1.00 36.39 435 ALA A CA 1
ATOM 3164 C C . ALA A 1 455 ? 18.076 -68.471 -46.334 1.00 34.59 435 ALA A C 1
ATOM 3165 O O . ALA A 1 455 ? 18.127 -68.825 -47.519 1.00 29.97 435 ALA A O 1
ATOM 3167 N N . GLY A 1 456 ? 17.073 -67.749 -45.834 1.00 33.00 436 GLY A N 1
ATOM 3168 C CA . GLY A 1 456 ? 15.904 -67.429 -46.612 1.00 28.76 436 GLY A CA 1
ATOM 3169 C C . GLY A 1 456 ? 16.147 -66.294 -47.580 1.00 28.47 436 GLY A C 1
ATOM 3170 O O . GLY A 1 456 ? 17.197 -65.634 -47.589 1.00 25.05 436 GLY A O 1
ATOM 3171 N N . PRO A 1 457 ? 15.157 -66.057 -48.426 1.00 28.29 437 PRO A N 1
ATOM 3172 C CA . PRO A 1 457 ? 15.226 -64.934 -49.356 1.00 31.10 437 PRO A CA 1
ATOM 3173 C C . PRO A 1 457 ? 14.760 -63.649 -48.677 1.00 35.30 437 PRO A C 1
ATOM 3174 O O . PRO A 1 457 ? 14.293 -63.640 -47.533 1.00 26.94 437 PRO A O 1
ATOM 3178 N N . VAL A 1 458 ? 14.898 -62.555 -49.426 1.00 34.66 438 VAL A N 1
ATOM 3179 C CA . VAL A 1 458 ? 14.505 -61.234 -48.954 1.00 30.15 438 VAL A CA 1
ATOM 3180 C C . VAL A 1 458 ? 12.995 -61.204 -48.743 1.00 30.80 438 VAL A C 1
ATOM 3181 O O . VAL A 1 458 ? 12.211 -61.509 -49.650 1.00 31.97 438 VAL A O 1
ATOM 3185 N N . ALA A 1 459 ? 12.575 -60.864 -47.529 1.00 24.42 439 ALA A N 1
ATOM 3186 C CA . ALA A 1 459 ? 11.153 -60.741 -47.238 1.00 32.72 439 ALA A CA 1
ATOM 3187 C C . ALA A 1 459 ? 10.709 -59.315 -46.920 1.00 33.09 439 ALA A C 1
ATOM 3188 O O . ALA A 1 459 ? 9.537 -58.977 -47.138 1.00 29.18 439 ALA A O 1
ATOM 3190 N N . LEU A 1 460 ? 11.613 -58.474 -46.424 1.00 30.33 440 LEU A N 1
ATOM 3191 C CA . LEU A 1 460 ? 11.269 -57.113 -46.043 1.00 33.12 440 LEU A CA 1
ATOM 3192 C C . LEU A 1 460 ? 12.304 -56.123 -46.542 1.00 28.07 440 LEU A C 1
ATOM 3193 O O . LEU A 1 460 ? 13.506 -56.407 -46.560 1.00 25.05 440 LEU A O 1
ATOM 3198 N N . LEU A 1 461 ? 11.811 -54.954 -46.921 1.00 25.65 441 LEU A N 1
ATOM 3199 C CA . LEU A 1 461 ? 12.598 -53.743 -47.064 1.00 28.32 441 LEU A CA 1
ATOM 3200 C C . LEU A 1 461 ? 12.126 -52.764 -45.991 1.00 29.51 441 LEU A C 1
ATOM 3201 O O . LEU A 1 461 ? 10.919 -52.520 -45.864 1.00 32.47 441 LEU A O 1
ATOM 3206 N N . GLN A 1 462 ? 13.052 -52.227 -45.188 1.00 25.28 442 GLN A N 1
ATOM 3207 C CA . GLN A 1 462 ? 12.654 -51.162 -44.282 1.00 28.94 442 GLN A CA 1
ATOM 3208 C C . GLN A 1 462 ? 13.587 -49.958 -44.386 1.00 26.85 442 GLN A C 1
ATOM 3209 O O . GLN A 1 462 ? 14.794 -50.092 -44.612 1.00 27.69 442 GLN A O 1
ATOM 3215 N N . TYR A 1 463 ? 12.980 -48.775 -44.237 1.00 21.88 443 TYR A N 1
ATOM 3216 C CA . TYR A 1 463 ? 13.613 -47.455 -44.249 1.00 23.43 443 TYR A CA 1
ATOM 3217 C C . TYR A 1 463 ? 12.647 -46.460 -43.625 1.00 24.21 443 TYR A C 1
ATOM 3218 O O . TYR A 1 463 ? 11.429 -46.631 -43.716 1.00 24.69 443 TYR A O 1
ATOM 3227 N N . GLY A 1 464 ? 13.196 -45.394 -43.041 1.00 24.22 444 GLY A N 1
ATOM 3228 C CA . GLY A 1 464 ? 12.365 -44.439 -42.306 1.00 28.07 444 GLY A CA 1
ATOM 3229 C C . GLY A 1 464 ? 11.483 -45.100 -41.252 1.00 24.44 444 GLY A C 1
ATOM 3230 O O . GLY A 1 464 ? 10.385 -44.624 -40.962 1.00 27.70 444 GLY A O 1
ATOM 3231 N N . GLY A 1 465 ? 11.938 -46.224 -40.696 1.00 28.10 445 GLY A N 1
ATOM 3232 C CA . GLY A 1 465 ? 11.184 -46.975 -39.708 1.00 20.06 445 GLY A CA 1
ATOM 3233 C C . GLY A 1 465 ? 9.932 -47.664 -40.209 1.00 21.18 445 GLY A C 1
ATOM 3234 O O . GLY A 1 465 ? 9.211 -48.244 -39.398 1.00 19.12 445 GLY A O 1
ATOM 3235 N N . ARG A 1 466 ? 9.633 -47.630 -41.508 1.00 22.56 446 ARG A N 1
ATOM 3236 C CA . ARG A 1 466 ? 8.540 -48.433 -42.041 1.00 20.38 446 ARG A CA 1
ATOM 3237 C C . ARG A 1 466 ? 9.091 -49.695 -42.699 1.00 25.90 446 ARG A C 1
ATOM 3238 O O . ARG A 1 466 ? 10.204 -49.694 -43.223 1.00 24.17 446 ARG A O 1
ATOM 3246 N N . ALA A 1 467 ? 8.305 -50.777 -42.642 1.00 23.83 447 ALA A N 1
ATOM 3247 C CA . ALA A 1 467 ? 8.559 -51.995 -43.395 1.00 22.29 447 ALA A CA 1
ATOM 3248 C C . ALA A 1 467 ? 7.665 -52.008 -44.628 1.00 25.19 447 ALA A C 1
ATOM 3249 O O . ALA A 1 467 ? 6.583 -51.421 -44.650 1.00 24.93 447 ALA A O 1
ATOM 3251 N N . MET A 1 468 ? 8.140 -52.670 -45.668 1.00 25.72 448 MET A N 1
ATOM 3252 C CA . MET A 1 468 ? 7.345 -52.896 -46.866 1.00 28.08 448 MET A CA 1
ATOM 3253 C C . MET A 1 468 ? 7.436 -54.370 -47.204 1.00 25.07 448 MET A C 1
ATOM 3254 O O . MET A 1 468 ? 8.538 -54.913 -47.290 1.00 29.22 448 MET A O 1
ATOM 3259 N N . HIS A 1 469 ? 6.285 -55.001 -47.415 1.00 21.29 449 HIS A N 1
ATOM 3260 C CA . HIS A 1 469 ? 6.215 -56.438 -47.626 1.00 31.15 449 HIS A CA 1
ATOM 3261 C C . HIS A 1 469 ? 6.457 -56.812 -49.090 1.00 29.86 449 HIS A C 1
ATOM 3262 O O . HIS A 1 469 ? 5.727 -56.369 -49.978 1.00 28.00 449 HIS A O 1
ATOM 3269 N N . ARG A 1 470 ? 7.455 -57.662 -49.340 1.00 32.20 450 ARG A N 1
ATOM 3270 C CA . ARG A 1 470 ? 7.643 -58.228 -50.682 1.00 31.59 450 ARG A CA 1
ATOM 3271 C C . ARG A 1 470 ? 6.418 -59.040 -51.095 1.00 35.16 450 ARG A C 1
ATOM 3272 O O . ARG A 1 470 ? 6.037 -59.997 -50.417 1.00 35.85 450 ARG A O 1
ATOM 3280 N N . LEU A 1 471 ? 5.791 -58.663 -52.200 1.00 29.48 451 LEU A N 1
ATOM 3281 C CA . LEU A 1 471 ? 4.530 -59.290 -52.547 1.00 29.51 451 LEU A CA 1
ATOM 3282 C C . LEU A 1 471 ? 4.769 -60.676 -53.124 1.00 43.73 451 LEU A C 1
ATOM 3283 O O . LEU A 1 471 ? 5.799 -60.934 -53.763 1.00 41.47 451 LEU A O 1
ATOM 3289 N N . ALA B 1 23 ? 22.655 -27.348 -4.360 1.00 69.85 3 ALA B N 1
ATOM 3290 C CA . ALA B 1 23 ? 21.906 -26.897 -3.190 1.00 72.31 3 ALA B CA 1
ATOM 3291 C C . ALA B 1 23 ? 20.651 -26.103 -3.584 1.00 73.61 3 ALA B C 1
ATOM 3292 O O . ALA B 1 23 ? 19.760 -25.898 -2.758 1.00 73.04 3 ALA B O 1
ATOM 3294 N N . GLU B 1 24 ? 20.586 -25.647 -4.842 1.00 72.51 4 GLU B N 1
ATOM 3295 C CA . GLU B 1 24 ? 19.337 -25.095 -5.363 1.00 64.34 4 GLU B CA 1
ATOM 3296 C C . GLU B 1 24 ? 18.353 -26.209 -5.715 1.00 63.36 4 GLU B C 1
ATOM 3297 O O . GLU B 1 24 ? 17.142 -26.067 -5.498 1.00 60.53 4 GLU B O 1
ATOM 3303 N N . GLY B 1 25 ? 18.860 -27.328 -6.245 1.00 64.20 5 GLY B N 1
ATOM 3304 C CA . GLY B 1 25 ? 18.003 -28.467 -6.530 1.00 64.79 5 GLY B CA 1
ATOM 3305 C C . GLY B 1 25 ? 17.506 -29.166 -5.281 1.00 64.68 5 GLY B C 1
ATOM 3306 O O . GLY B 1 25 ? 16.421 -29.758 -5.288 1.00 61.59 5 GLY B O 1
ATOM 3307 N N . ALA B 1 26 ? 18.284 -29.111 -4.197 1.00 68.13 6 ALA B N 1
ATOM 3308 C CA . ALA B 1 26 ? 17.826 -29.627 -2.911 1.00 67.43 6 ALA B CA 1
ATOM 3309 C C . ALA B 1 26 ? 16.947 -28.619 -2.171 1.00 59.97 6 ALA B C 1
ATOM 3310 O O . ALA B 1 26 ? 16.095 -29.016 -1.367 1.00 56.91 6 ALA B O 1
ATOM 3312 N N . GLU B 1 27 ? 17.140 -27.321 -2.426 1.00 59.44 7 GLU B N 1
ATOM 3313 C CA . GLU B 1 27 ? 16.256 -26.310 -1.857 1.00 55.26 7 GLU B CA 1
ATOM 3314 C C . GLU B 1 27 ? 14.831 -26.447 -2.382 1.00 54.55 7 GLU B C 1
ATOM 3315 O O . GLU B 1 27 ? 13.873 -26.110 -1.676 1.00 56.97 7 GLU B O 1
ATOM 3321 N N . ARG B 1 28 ? 14.670 -26.926 -3.614 1.00 56.46 8 ARG B N 1
ATOM 3322 C CA . ARG B 1 28 ? 13.332 -27.080 -4.171 1.00 53.85 8 ARG B CA 1
ATOM 3323 C C . ARG B 1 28 ? 12.648 -28.322 -3.625 1.00 50.12 8 ARG B C 1
ATOM 3324 O O . ARG B 1 28 ? 11.434 -28.315 -3.403 1.00 47.75 8 ARG B O 1
ATOM 3332 N N . ASP B 1 29 ? 13.410 -29.396 -3.408 1.00 54.97 9 ASP B N 1
ATOM 3333 C CA . ASP B 1 29 ? 12.884 -30.535 -2.661 1.00 48.32 9 ASP B CA 1
ATOM 3334 C C . ASP B 1 29 ? 12.437 -30.112 -1.270 1.00 43.56 9 ASP B C 1
ATOM 3335 O O . ASP B 1 29 ? 11.402 -30.573 -0.780 1.00 42.74 9 ASP B O 1
ATOM 3340 N N . ALA B 1 30 ? 13.215 -29.250 -0.611 1.00 45.72 10 ALA B N 1
ATOM 3341 C CA . ALA B 1 30 ? 12.859 -28.785 0.726 1.00 44.55 10 ALA B CA 1
ATOM 3342 C C . ALA B 1 30 ? 11.490 -28.112 0.732 1.00 44.24 10 ALA B C 1
ATOM 3343 O O . ALA B 1 30 ? 10.600 -28.486 1.505 1.00 44.02 10 ALA B O 1
ATOM 3345 N N . VAL B 1 31 ? 11.302 -27.122 -0.146 1.00 44.63 11 VAL B N 1
ATOM 3346 C CA . VAL B 1 31 ? 10.053 -26.358 -0.185 1.00 40.50 11 VAL B CA 1
ATOM 3347 C C . VAL B 1 31 ? 8.856 -27.276 -0.433 1.00 37.36 11 VAL B C 1
ATOM 3348 O O . VAL B 1 31 ? 7.837 -27.197 0.262 1.00 35.20 11 VAL B O 1
ATOM 3352 N N . GLY B 1 32 ? 8.957 -28.158 -1.431 1.00 35.98 12 GLY B N 1
ATOM 3353 C CA . GLY B 1 32 ? 7.854 -29.072 -1.710 1.00 38.35 12 GLY B CA 1
ATOM 3354 C C . GLY B 1 32 ? 7.538 -30.013 -0.556 1.00 38.50 12 GLY B C 1
ATOM 3355 O O . GLY B 1 32 ? 6.370 -30.293 -0.270 1.00 43.29 12 GLY B O 1
ATOM 3356 N N . ALA B 1 33 ? 8.569 -30.524 0.116 1.00 41.41 13 ALA B N 1
ATOM 3357 C CA . ALA B 1 33 ? 8.324 -31.396 1.260 1.00 40.53 13 ALA B CA 1
ATOM 3358 C C . ALA B 1 33 ? 7.800 -30.600 2.442 1.00 40.82 13 ALA B C 1
ATOM 3359 O O . ALA B 1 33 ? 6.965 -31.098 3.205 1.00 47.70 13 ALA B O 1
ATOM 3361 N N . LEU B 1 34 ? 8.258 -29.358 2.598 1.00 39.20 14 LEU B N 1
ATOM 3362 C CA . LEU B 1 34 ? 7.712 -28.498 3.640 1.00 34.88 14 LEU B CA 1
ATOM 3363 C C . LEU B 1 34 ? 6.246 -28.182 3.365 1.00 36.71 14 LEU B C 1
ATOM 3364 O O . LEU B 1 34 ? 5.395 -28.295 4.256 1.00 36.46 14 LEU B O 1
ATOM 3369 N N . PHE B 1 35 ? 5.938 -27.808 2.123 1.00 34.86 15 PHE B N 1
ATOM 3370 C CA . PHE B 1 35 ? 4.574 -27.479 1.717 1.00 35.46 15 PHE B CA 1
ATOM 3371 C C . PHE B 1 35 ? 3.592 -28.614 2.020 1.00 33.56 15 PHE B C 1
ATOM 3372 O O . PHE B 1 35 ? 2.532 -28.397 2.611 1.00 35.02 15 PHE B O 1
ATOM 3380 N N . GLU B 1 36 ? 3.925 -29.831 1.599 1.00 38.05 16 GLU B N 1
ATOM 3381 C CA . GLU B 1 36 ? 3.034 -30.964 1.809 1.00 35.04 16 GLU B CA 1
ATOM 3382 C C . GLU B 1 36 ? 2.843 -31.253 3.289 1.00 39.83 16 GLU B C 1
ATOM 3383 O O . GLU B 1 36 ? 1.737 -31.608 3.729 1.00 34.24 16 GLU B O 1
ATOM 3389 N N . GLU B 1 37 ? 3.904 -31.084 4.079 1.00 38.22 17 GLU B N 1
ATOM 3390 C CA . GLU B 1 37 ? 3.806 -31.382 5.502 1.00 37.23 17 GLU B CA 1
ATOM 3391 C C . GLU B 1 37 ? 2.955 -30.343 6.230 1.00 37.99 17 GLU B C 1
ATOM 3392 O O . GLU B 1 37 ? 2.204 -30.687 7.160 1.00 35.14 17 GLU B O 1
ATOM 3398 N N . LEU B 1 38 ? 3.040 -29.063 5.823 1.00 36.33 18 LEU B N 1
ATOM 3399 C CA . LEU B 1 38 ? 2.214 -28.071 6.503 1.00 34.92 18 LEU B CA 1
ATOM 3400 C C . LEU B 1 38 ? 0.806 -28.005 5.962 1.00 32.47 18 LEU B C 1
ATOM 3401 O O . LEU B 1 38 ? -0.064 -27.476 6.649 1.00 33.47 18 LEU B O 1
ATOM 3406 N N . VAL B 1 39 ? 0.560 -28.514 4.755 1.00 32.19 19 VAL B N 1
ATOM 3407 C CA . VAL B 1 39 ? -0.827 -28.649 4.319 1.00 33.54 19 VAL B CA 1
ATOM 3408 C C . VAL B 1 39 ? -1.543 -29.697 5.164 1.00 34.13 19 VAL B C 1
ATOM 3409 O O . VAL B 1 39 ? -2.686 -29.501 5.600 1.00 29.29 19 VAL B O 1
ATOM 3413 N N . ARG B 1 40 ? -0.873 -30.821 5.412 1.00 34.99 20 ARG B N 1
ATOM 3414 C CA . ARG B 1 40 ? -1.464 -31.892 6.202 1.00 37.56 20 ARG B CA 1
ATOM 3415 C C . ARG B 1 40 ? -1.617 -31.474 7.665 1.00 30.72 20 ARG B C 1
ATOM 3416 O O . ARG B 1 40 ? -2.694 -31.610 8.245 1.00 35.30 20 ARG B O 1
ATOM 3424 N N . GLU B 1 41 ? -0.550 -30.933 8.254 1.00 32.21 21 GLU B N 1
ATOM 3425 C CA . GLU B 1 41 ? -0.564 -30.425 9.621 1.00 35.13 21 GLU B CA 1
ATOM 3426 C C . GLU B 1 41 ? -1.774 -29.537 9.902 1.00 37.14 21 GLU B C 1
ATOM 3427 O O . GLU B 1 41 ? -2.443 -29.690 10.932 1.00 36.58 21 GLU B O 1
ATOM 3433 N N . HIS B 1 42 ? -2.060 -28.583 9.014 1.00 39.65 22 HIS B N 1
ATOM 3434 C CA . HIS B 1 42 ? -3.211 -27.700 9.184 1.00 36.22 22 HIS B CA 1
ATOM 3435 C C . HIS B 1 42 ? -4.464 -28.230 8.490 1.00 32.33 22 HIS B C 1
ATOM 3436 O O . HIS B 1 42 ? -5.485 -27.532 8.458 1.00 37.54 22 HIS B O 1
ATOM 3443 N N . ARG B 1 43 ? -4.397 -29.443 7.943 1.00 32.18 23 ARG B N 1
ATOM 3444 C CA . ARG B 1 43 ? -5.518 -30.112 7.281 1.00 34.46 23 ARG B CA 1
ATOM 3445 C C . ARG B 1 43 ? -6.232 -29.175 6.314 1.00 31.81 23 ARG B C 1
ATOM 3446 O O . ARG B 1 43 ? -7.432 -28.927 6.408 1.00 28.23 23 ARG B O 1
ATOM 3454 N N . VAL B 1 44 ? -5.454 -28.637 5.380 1.00 25.71 24 VAL B N 1
ATOM 3455 C CA . VAL B 1 44 ? -6.014 -27.818 4.318 1.00 28.99 24 VAL B CA 1
ATOM 3456 C C . VAL B 1 44 ? -6.582 -28.746 3.248 1.00 27.56 24 VAL B C 1
ATOM 3457 O O . VAL B 1 44 ? -5.940 -29.736 2.873 1.00 24.56 24 VAL B O 1
ATOM 3461 N N . THR B 1 45 ? -7.818 -28.465 2.799 1.00 22.33 25 THR B N 1
ATOM 3462 C CA . THR B 1 45 ? -8.476 -29.330 1.815 1.00 24.65 25 THR B CA 1
ATOM 3463 C C . THR B 1 45 ? -7.662 -29.455 0.537 1.00 24.85 25 THR B C 1
ATOM 3464 O O . THR B 1 45 ? -7.551 -30.549 -0.029 1.00 22.91 25 THR B O 1
ATOM 3468 N N . GLY B 1 46 ? -7.105 -28.338 0.057 1.00 21.95 26 GLY B N 1
ATOM 3469 C CA . GLY B 1 46 ? -6.385 -28.283 -1.202 1.00 17.93 26 GLY B CA 1
ATOM 3470 C C . GLY B 1 46 ? -5.631 -26.969 -1.288 1.00 23.76 26 GLY B C 1
ATOM 3471 O O . GLY B 1 46 ? -6.042 -25.965 -0.700 1.00 18.85 26 GLY B O 1
ATOM 3472 N N . ALA B 1 47 ? -4.505 -26.968 -1.985 1.00 21.51 27 ALA B N 1
ATOM 3473 C CA . ALA B 1 47 ? -3.663 -25.782 -2.025 1.00 21.81 27 ALA B CA 1
ATOM 3474 C C . ALA B 1 47 ? -2.807 -25.871 -3.275 1.00 26.33 27 ALA B C 1
ATOM 3475 O O . ALA B 1 47 ? -2.566 -26.960 -3.806 1.00 24.30 27 ALA B O 1
ATOM 3477 N N . GLN B 1 48 ? -2.357 -24.717 -3.743 1.00 21.87 28 GLN B N 1
ATOM 3478 C CA . GLN B 1 48 ? -1.282 -24.654 -4.725 1.00 22.46 28 GLN B CA 1
ATOM 3479 C C . GLN B 1 48 ? -0.241 -23.680 -4.211 1.00 23.24 28 GLN B C 1
ATOM 3480 O O . GLN B 1 48 ? -0.575 -22.665 -3.584 1.00 22.51 28 GLN B O 1
ATOM 3486 N N . LEU B 1 49 ? 1.018 -24.000 -4.477 1.00 22.65 29 LEU B N 1
ATOM 3487 C CA . LEU B 1 49 ? 2.139 -23.155 -4.114 1.00 23.79 29 LEU B CA 1
ATOM 3488 C C . LEU B 1 49 ? 3.048 -23.067 -5.324 1.00 23.59 29 LEU B C 1
ATOM 3489 O O . LEU B 1 49 ? 3.344 -24.089 -5.949 1.00 20.49 29 LEU B O 1
ATOM 3494 N N . SER B 1 50 ? 3.471 -21.857 -5.672 1.00 19.82 30 SER B N 1
ATOM 3495 C CA . SER B 1 50 ? 4.330 -21.693 -6.831 1.00 18.58 30 SER B CA 1
ATOM 3496 C C . SER B 1 50 ? 5.427 -20.694 -6.508 1.00 24.03 30 SER B C 1
ATOM 3497 O O . SER B 1 50 ? 5.163 -19.628 -5.940 1.00 18.69 30 SER B O 1
ATOM 3500 N N . VAL B 1 51 ? 6.656 -21.034 -6.885 1.00 21.09 31 VAL B N 1
ATOM 3501 C CA . VAL B 1 51 ? 7.820 -20.200 -6.594 1.00 18.48 31 VAL B CA 1
ATOM 3502 C C . VAL B 1 51 ? 8.605 -19.997 -7.884 1.00 23.52 31 VAL B C 1
ATOM 3503 O O . VAL B 1 51 ? 9.030 -20.979 -8.518 1.00 22.71 31 VAL B O 1
ATOM 3507 N N . TYR B 1 52 ? 8.801 -18.741 -8.276 1.00 19.15 32 TYR B N 1
ATOM 3508 C CA . TYR B 1 52 ? 9.717 -18.418 -9.357 1.00 23.75 32 TYR B CA 1
ATOM 3509 C C . TYR B 1 52 ? 10.978 -17.841 -8.745 1.00 27.73 32 TYR B C 1
ATOM 3510 O O . TYR B 1 52 ? 10.919 -16.832 -8.027 1.00 24.97 32 TYR B O 1
ATOM 3519 N N . ARG B 1 53 ? 12.112 -18.457 -9.071 1.00 29.21 33 ARG B N 1
ATOM 3520 C CA . ARG B 1 53 ? 13.362 -18.252 -8.351 1.00 32.38 33 ARG B CA 1
ATOM 3521 C C . ARG B 1 53 ? 14.534 -18.684 -9.228 1.00 36.22 33 ARG B C 1
ATOM 3522 O O . ARG B 1 53 ? 14.565 -19.819 -9.705 1.00 36.42 33 ARG B O 1
ATOM 3530 N N . ASP B 1 54 ? 15.494 -17.785 -9.433 1.00 43.85 34 ASP B N 1
ATOM 3531 C CA . ASP B 1 54 ? 16.690 -18.077 -10.233 1.00 46.00 34 ASP B CA 1
ATOM 3532 C C . ASP B 1 54 ? 16.333 -18.457 -11.673 1.00 45.26 34 ASP B C 1
ATOM 3533 O O . ASP B 1 54 ? 16.928 -19.368 -12.258 1.00 43.38 34 ASP B O 1
ATOM 3538 N N . GLY B 1 55 ? 15.348 -17.759 -12.247 1.00 37.49 35 GLY B N 1
ATOM 3539 C CA . GLY B 1 55 ? 14.910 -18.008 -13.609 1.00 34.95 35 GLY B CA 1
ATOM 3540 C C . GLY B 1 55 ? 14.090 -19.261 -13.846 1.00 33.11 35 GLY B C 1
ATOM 3541 O O . GLY B 1 55 ? 13.769 -19.559 -15.000 1.00 44.69 35 GLY B O 1
ATOM 3542 N N . ALA B 1 56 ? 13.714 -19.991 -12.800 1.00 27.92 36 ALA B N 1
ATOM 3543 C CA . ALA B 1 56 ? 13.019 -21.260 -12.948 1.00 33.66 36 ALA B CA 1
ATOM 3544 C C . ALA B 1 56 ? 11.802 -21.331 -12.027 1.00 31.69 36 ALA B C 1
ATOM 3545 O O . ALA B 1 56 ? 11.742 -20.668 -10.990 1.00 28.71 36 ALA B O 1
ATOM 3547 N N . LEU B 1 57 ? 10.843 -22.179 -12.396 1.00 27.35 37 LEU B N 1
ATOM 3548 C CA . LEU B 1 57 ? 9.555 -22.258 -11.721 1.00 20.55 37 LEU B CA 1
ATOM 3549 C C . LEU B 1 57 ? 9.364 -23.612 -11.044 1.00 25.52 37 LEU B C 1
ATOM 3550 O O . LEU B 1 57 ? 9.549 -24.657 -11.679 1.00 25.73 37 LEU B O 1
ATOM 3555 N N . SER B 1 58 ? 9.005 -23.589 -9.759 1.00 22.10 38 SER B N 1
ATOM 3556 C CA . SER B 1 58 ? 8.512 -24.754 -9.025 1.00 24.20 38 SER B CA 1
ATOM 3557 C C . SER B 1 58 ? 7.008 -24.628 -8.817 1.00 25.83 38 SER B C 1
ATOM 3558 O O . SER B 1 58 ? 6.530 -23.575 -8.374 1.00 24.23 38 SER B O 1
ATOM 3561 N N . GLU B 1 59 ? 6.265 -25.696 -9.120 1.00 29.59 39 GLU B N 1
ATOM 3562 C CA . GLU B 1 59 ? 4.812 -25.732 -8.959 1.00 23.83 39 GLU B CA 1
ATOM 3563 C C . GLU B 1 59 ? 4.443 -26.910 -8.072 1.00 31.53 39 GLU B C 1
ATOM 3564 O O . GLU B 1 59 ? 4.766 -28.059 -8.392 1.00 30.41 39 GLU B O 1
ATOM 3570 N N . TYR B 1 60 ? 3.737 -26.637 -6.985 1.00 25.81 40 TYR B N 1
ATOM 3571 C CA . TYR B 1 60 ? 3.246 -27.692 -6.122 1.00 26.55 40 TYR B CA 1
ATOM 3572 C C . TYR B 1 60 ? 1.725 -27.611 -6.014 1.00 27.44 40 TYR B C 1
ATOM 3573 O O . TYR B 1 60 ? 1.147 -26.521 -5.945 1.00 19.07 40 TYR B O 1
ATOM 3582 N N . ALA B 1 61 ? 1.072 -28.767 -6.017 1.00 24.49 41 ALA B N 1
ATOM 3583 C CA . ALA B 1 61 ? -0.374 -28.813 -5.861 1.00 27.79 41 ALA B CA 1
ATOM 3584 C C . ALA B 1 61 ? -0.731 -30.106 -5.150 1.00 32.13 41 ALA B C 1
ATOM 3585 O O . ALA B 1 61 ? -0.156 -31.155 -5.444 1.00 29.24 41 ALA B O 1
ATOM 3587 N N . THR B 1 62 ? -1.682 -30.021 -4.218 1.00 33.23 42 THR B N 1
ATOM 3588 C CA . THR B 1 62 ? -2.062 -31.149 -3.381 1.00 31.12 42 THR B CA 1
ATOM 3589 C C . THR B 1 62 ? -3.530 -31.008 -2.999 1.00 31.18 42 THR B C 1
ATOM 3590 O O . THR B 1 62 ? -4.070 -29.894 -2.965 1.00 20.54 42 THR B O 1
ATOM 3594 N N . GLY B 1 63 ? -4.185 -32.150 -2.748 1.00 23.29 43 GLY B N 1
ATOM 3595 C CA . GLY B 1 63 ? -5.503 -32.142 -2.141 1.00 16.94 43 GLY B CA 1
ATOM 3596 C C . GLY B 1 63 ? -6.653 -32.057 -3.123 1.00 19.90 43 GLY B C 1
ATOM 3597 O O . GLY B 1 63 ? -6.523 -32.282 -4.326 1.00 27.42 43 GLY B O 1
ATOM 3598 N N . LEU B 1 64 ? -7.820 -31.715 -2.576 1.00 23.12 44 LEU B N 1
ATOM 3599 C CA . LEU B 1 64 ? -9.073 -31.730 -3.320 1.00 22.15 44 LEU B CA 1
ATOM 3600 C C . LEU B 1 64 ? -9.538 -30.322 -3.690 1.00 26.78 44 LEU B C 1
ATOM 3601 O O . LEU B 1 64 ? -9.473 -29.393 -2.872 1.00 20.09 44 LEU B O 1
ATOM 3606 N N . ALA B 1 65 ? -9.996 -30.175 -4.940 1.00 23.50 45 ALA B N 1
ATOM 3607 C CA . ALA B 1 65 ? -10.764 -28.994 -5.319 1.00 24.05 45 ALA B CA 1
ATOM 3608 C C . ALA B 1 65 ? -12.131 -28.988 -4.657 1.00 27.62 45 ALA B C 1
ATOM 3609 O O . ALA B 1 65 ? -12.692 -27.912 -4.397 1.00 22.42 45 ALA B O 1
ATOM 3611 N N . SER B 1 66 ? -12.700 -30.165 -4.414 1.00 21.10 46 SER B N 1
ATOM 3612 C CA . SER B 1 66 ? -13.976 -30.226 -3.712 1.00 35.92 46 SER B CA 1
ATOM 3613 C C . SER B 1 66 ? -14.017 -31.480 -2.849 1.00 32.02 46 SER B C 1
ATOM 3614 O O . SER B 1 66 ? -13.668 -32.568 -3.315 1.00 33.35 46 SER B O 1
ATOM 3617 N N . VAL B 1 67 ? -14.394 -31.322 -1.584 1.00 28.54 47 VAL B N 1
ATOM 3618 C CA . VAL B 1 67 ? -14.666 -32.511 -0.781 1.00 27.23 47 VAL B CA 1
ATOM 3619 C C . VAL B 1 67 ? -15.931 -33.202 -1.276 1.00 32.89 47 VAL B C 1
ATOM 3620 O O . VAL B 1 67 ? -16.039 -34.433 -1.209 1.00 38.18 47 VAL B O 1
ATOM 3624 N N . ARG B 1 68 ? -16.889 -32.429 -1.803 1.00 35.31 48 ARG B N 1
ATOM 3625 C CA . ARG B 1 68 ? -18.156 -32.924 -2.332 1.00 30.01 48 ARG B CA 1
ATOM 3626 C C . ARG B 1 68 ? -17.912 -33.915 -3.460 1.00 42.42 48 ARG B C 1
ATOM 3627 O O . ARG B 1 68 ? -18.190 -35.108 -3.314 1.00 46.50 48 ARG B O 1
ATOM 3635 N N . THR B 1 69 ? -17.406 -33.441 -4.596 1.00 48.65 49 THR B N 1
ATOM 3636 C CA . THR B 1 69 ? -16.872 -34.363 -5.587 1.00 44.72 49 THR B CA 1
ATOM 3637 C C . THR B 1 69 ? -15.593 -34.975 -5.018 1.00 38.77 49 THR B C 1
ATOM 3638 O O . THR B 1 69 ? -15.199 -34.712 -3.884 1.00 46.41 49 THR B O 1
ATOM 3642 N N . GLY B 1 70 ? -14.924 -35.798 -5.785 1.00 30.59 50 GLY B N 1
ATOM 3643 C CA . GLY B 1 70 ? -13.626 -36.208 -5.292 1.00 36.03 50 GLY B CA 1
ATOM 3644 C C . GLY B 1 70 ? -12.513 -35.500 -6.027 1.00 30.63 50 GLY B C 1
ATOM 3645 O O . GLY B 1 70 ? -11.361 -35.939 -6.022 1.00 28.88 50 GLY B O 1
ATOM 3646 N N . GLU B 1 71 ? -12.842 -34.403 -6.677 1.00 35.87 51 GLU B N 1
ATOM 3647 C CA . GLU B 1 71 ? -11.930 -33.893 -7.688 1.00 36.49 51 GLU B CA 1
ATOM 3648 C C . GLU B 1 71 ? -10.679 -33.311 -7.046 1.00 35.48 51 GLU B C 1
ATOM 3649 O O . GLU B 1 71 ? -10.783 -32.397 -6.214 1.00 38.02 51 GLU B O 1
ATOM 3655 N N . PRO B 1 72 ? -9.495 -33.795 -7.403 1.00 28.53 52 PRO B N 1
ATOM 3656 C CA . PRO B 1 72 ? -8.263 -33.234 -6.851 1.00 30.91 52 PRO B CA 1
ATOM 3657 C C . PRO B 1 72 ? -7.922 -31.874 -7.452 1.00 28.85 52 PRO B C 1
ATOM 3658 O O . PRO B 1 72 ? -8.495 -31.415 -8.447 1.00 26.69 52 PRO B O 1
ATOM 3662 N N . VAL B 1 73 ? -6.951 -31.241 -6.797 1.00 26.48 53 VAL B N 1
ATOM 3663 C CA . VAL B 1 73 ? -6.366 -29.968 -7.201 1.00 25.32 53 VAL B CA 1
ATOM 3664 C C . VAL B 1 73 ? -5.308 -30.237 -8.261 1.00 28.02 53 VAL B C 1
ATOM 3665 O O . VAL B 1 73 ? -4.388 -31.027 -8.033 1.00 31.59 53 VAL B O 1
ATOM 3669 N N . THR B 1 74 ? -5.418 -29.576 -9.417 1.00 20.93 54 THR B N 1
ATOM 3670 C CA . THR B 1 74 ? -4.343 -29.735 -10.399 1.00 26.56 54 THR B CA 1
ATOM 3671 C C . THR B 1 74 ? -3.640 -28.393 -10.588 1.00 27.78 54 THR B C 1
ATOM 3672 O O . THR B 1 74 ? -4.068 -27.381 -10.012 1.00 23.64 54 THR B O 1
ATOM 3676 N N . PRO B 1 75 ? -2.554 -28.334 -11.362 1.00 30.70 55 PRO B N 1
ATOM 3677 C CA . PRO B 1 75 ? -2.006 -27.017 -11.725 1.00 30.83 55 PRO B CA 1
ATOM 3678 C C . PRO B 1 75 ? -2.999 -26.122 -12.458 1.00 27.73 55 PRO B C 1
ATOM 3679 O O . PRO B 1 75 ? -2.849 -24.893 -12.440 1.00 25.29 55 PRO B O 1
ATOM 3683 N N . ARG B 1 76 ? -4.035 -26.693 -13.065 1.00 23.88 56 ARG B N 1
ATOM 3684 C CA . ARG B 1 76 ? -4.995 -25.892 -13.798 1.00 27.58 56 ARG B CA 1
ATOM 3685 C C . ARG B 1 76 ? -6.047 -25.235 -12.894 1.00 29.46 56 ARG B C 1
ATOM 3686 O O . ARG B 1 76 ? -6.664 -24.242 -13.305 1.00 23.64 56 ARG B O 1
ATOM 3694 N N . THR B 1 77 ? -6.245 -25.758 -11.683 1.00 16.86 57 THR B N 1
ATOM 3695 C CA . THR B 1 77 ? -7.396 -25.407 -10.849 1.00 22.88 57 THR B CA 1
ATOM 3696 C C . THR B 1 77 ? -7.389 -23.928 -10.461 1.00 18.97 57 THR B C 1
ATOM 3697 O O . THR B 1 77 ? -6.425 -23.426 -9.870 1.00 17.81 57 THR B O 1
ATOM 3701 N N . GLY B 1 78 ? -8.463 -23.227 -10.821 1.00 19.20 58 GLY B N 1
ATOM 3702 C CA . GLY B 1 78 ? -8.676 -21.870 -10.335 1.00 21.66 58 GLY B CA 1
ATOM 3703 C C . GLY B 1 78 ? -9.261 -21.861 -8.918 1.00 17.78 58 GLY B C 1
ATOM 3704 O O . GLY B 1 78 ? -10.311 -22.453 -8.665 1.00 13.61 58 GLY B O 1
ATOM 3705 N N . PHE B 1 79 ? -8.592 -21.140 -8.007 1.00 14.32 59 PHE B N 1
ATOM 3706 C CA . PHE B 1 79 ? -8.856 -20.697 -6.643 1.00 19.09 59 PHE B CA 1
ATOM 3707 C C . PHE B 1 79 ? -9.255 -19.224 -6.613 1.00 26.00 59 PHE B C 1
ATOM 3708 O O . PHE B 1 79 ? -8.677 -18.409 -7.341 1.00 20.37 59 PHE B O 1
ATOM 3716 N N . PRO B 1 80 ? -10.212 -18.828 -5.779 1.00 22.42 60 PRO B N 1
ATOM 3717 C CA . PRO B 1 80 ? -10.513 -17.393 -5.643 1.00 18.17 60 PRO B CA 1
ATOM 3718 C C . PRO B 1 80 ? -9.281 -16.605 -5.217 1.00 20.73 60 PRO B C 1
ATOM 3719 O O . PRO B 1 80 ? -8.644 -16.904 -4.207 1.00 21.06 60 PRO B O 1
ATOM 3723 N N . PHE B 1 81 ? -8.929 -15.591 -6.016 1.00 13.54 61 PHE B N 1
ATOM 3724 C CA . PHE B 1 81 ? -7.897 -14.656 -5.587 1.00 22.79 61 PHE B CA 1
ATOM 3725 C C . PHE B 1 81 ? -8.365 -13.750 -4.449 1.00 20.86 61 PHE B C 1
ATOM 3726 O O . PHE B 1 81 ? -7.525 -13.215 -3.719 1.00 18.38 61 PHE B O 1
ATOM 3734 N N . GLY B 1 82 ? -9.674 -13.540 -4.308 1.00 14.44 62 GLY B N 1
ATOM 3735 C CA . GLY B 1 82 ? -10.135 -12.511 -3.388 1.00 20.09 62 GLY B CA 1
ATOM 3736 C C . GLY B 1 82 ? -9.532 -11.161 -3.737 1.00 21.43 62 GLY B C 1
ATOM 3737 O O . GLY B 1 82 ? -9.420 -10.777 -4.907 1.00 21.41 62 GLY B O 1
ATOM 3738 N N . SER B 1 83 ? -9.097 -10.434 -2.709 1.00 20.40 63 SER B N 1
ATOM 3739 C CA . SER B 1 83 ? -8.571 -9.109 -2.972 1.00 20.21 63 SER B CA 1
ATOM 3740 C C . SER B 1 83 ? -7.236 -9.130 -3.690 1.00 19.61 63 SER B C 1
ATOM 3741 O O . SER B 1 83 ? -6.765 -8.061 -4.089 1.00 17.00 63 SER B O 1
ATOM 3744 N N . VAL B 1 84 ? -6.610 -10.299 -3.866 1.00 16.66 64 VAL B N 1
ATOM 3745 C CA . VAL B 1 84 ? -5.449 -10.332 -4.732 1.00 19.86 64 VAL B CA 1
ATOM 3746 C C . VAL B 1 84 ? -5.855 -9.912 -6.145 1.00 19.06 64 VAL B C 1
ATOM 3747 O O . VAL B 1 84 ? -5.020 -9.396 -6.889 1.00 20.92 64 VAL B O 1
ATOM 3751 N N . THR B 1 85 ? -7.147 -10.035 -6.495 1.00 15.53 65 THR B N 1
ATOM 3752 C CA . THR B 1 85 ? -7.664 -9.464 -7.747 1.00 17.05 65 THR B CA 1
ATOM 3753 C C . THR B 1 85 ? -7.212 -8.023 -7.966 1.00 22.10 65 THR B C 1
ATOM 3754 O O . THR B 1 85 ? -7.069 -7.573 -9.120 1.00 20.63 65 THR B O 1
ATOM 3758 N N . LYS B 1 86 ? -7.023 -7.280 -6.868 1.00 18.78 66 LYS B N 1
ATOM 3759 C CA . LYS B 1 86 ? -6.647 -5.876 -6.950 1.00 20.08 66 LYS B CA 1
ATOM 3760 C C . LYS B 1 86 ? -5.316 -5.692 -7.676 1.00 19.73 66 LYS B C 1
ATOM 3761 O O . LYS B 1 86 ? -5.141 -4.734 -8.442 1.00 19.52 66 LYS B O 1
ATOM 3767 N N . PHE B 1 87 ? -4.365 -6.593 -7.434 1.00 16.32 67 PHE B N 1
ATOM 3768 C CA . PHE B 1 87 ? -3.065 -6.505 -8.099 1.00 18.67 67 PHE B CA 1
ATOM 3769 C C . PHE B 1 87 ? -3.212 -6.569 -9.616 1.00 18.26 67 PHE B C 1
ATOM 3770 O O . PHE B 1 87 ? -2.471 -5.900 -10.339 1.00 22.48 67 PHE B O 1
ATOM 3778 N N . LEU B 1 88 ? -4.165 -7.361 -10.117 1.00 16.84 68 LEU B N 1
ATOM 3779 C CA . LEU B 1 88 ? -4.331 -7.474 -11.562 1.00 20.70 68 LEU B CA 1
ATOM 3780 C C . LEU B 1 88 ? -5.110 -6.299 -12.124 1.00 20.31 68 LEU B C 1
ATOM 3781 O O . LEU B 1 88 ? -4.768 -5.785 -13.196 1.00 22.30 68 LEU B O 1
ATOM 3786 N N . THR B 1 89 ? -6.153 -5.864 -11.414 1.00 17.57 69 THR B N 1
ATOM 3787 C CA . THR B 1 89 ? -6.847 -4.631 -11.782 1.00 19.89 69 THR B CA 1
ATOM 3788 C C . THR B 1 89 ? -5.876 -3.456 -11.864 1.00 17.57 69 THR B C 1
ATOM 3789 O O . THR B 1 89 ? -5.904 -2.665 -12.819 1.00 21.81 69 THR B O 1
ATOM 3793 N N . ALA B 1 90 ? -5.011 -3.339 -10.857 1.00 20.35 70 ALA B N 1
ATOM 3794 C CA . ALA B 1 90 ? -3.946 -2.350 -10.862 1.00 19.06 70 ALA B CA 1
ATOM 3795 C C . ALA B 1 90 ? -3.083 -2.471 -12.113 1.00 23.24 70 ALA B C 1
ATOM 3796 O O . ALA B 1 90 ? -2.849 -1.482 -12.819 1.00 17.89 70 ALA B O 1
ATOM 3798 N N . GLU B 1 91 ? -2.604 -3.683 -12.399 1.00 16.52 71 GLU B N 1
ATOM 3799 C CA . GLU B 1 91 ? -1.839 -3.939 -13.618 1.00 22.26 71 GLU B CA 1
ATOM 3800 C C . GLU B 1 91 ? -2.595 -3.495 -14.870 1.00 19.63 71 GLU B C 1
ATOM 3801 O O . GLU B 1 91 ? -2.015 -2.881 -15.774 1.00 20.65 71 GLU B O 1
ATOM 3807 N N . LEU B 1 92 ? -3.900 -3.752 -14.918 1.00 21.10 72 LEU B N 1
ATOM 3808 C CA . LEU B 1 92 ? -4.686 -3.397 -16.089 1.00 17.99 72 LEU B CA 1
ATOM 3809 C C . LEU B 1 92 ? -4.855 -1.876 -16.220 1.00 27.62 72 LEU B C 1
ATOM 3810 O O . LEU B 1 92 ? -4.753 -1.326 -17.330 1.00 23.34 72 LEU B O 1
ATOM 3815 N N . VAL B 1 93 ? -5.109 -1.175 -15.104 1.00 22.03 73 VAL B N 1
ATOM 3816 C CA . VAL B 1 93 ? -5.178 0.289 -15.142 1.00 21.56 73 VAL B CA 1
ATOM 3817 C C . VAL B 1 93 ? -3.856 0.864 -15.642 1.00 27.61 73 VAL B C 1
ATOM 3818 O O . VAL B 1 93 ? -3.820 1.795 -16.465 1.00 20.95 73 VAL B O 1
ATOM 3822 N N . MET B 1 94 ? -2.751 0.332 -15.118 1.00 25.09 74 MET B N 1
ATOM 3823 C CA . MET B 1 94 ? -1.441 0.848 -15.469 1.00 23.84 74 MET B CA 1
ATOM 3824 C C . MET B 1 94 ? -1.169 0.682 -16.957 1.00 30.63 74 MET B C 1
ATOM 3825 O O . MET B 1 94 ? -0.470 1.512 -17.552 1.00 29.04 74 MET B O 1
ATOM 3830 N N . GLN B 1 95 ? -1.741 -0.355 -17.580 1.00 25.55 75 GLN B N 1
ATOM 3831 C CA . GLN B 1 95 ? -1.638 -0.500 -19.030 1.00 36.90 75 GLN B CA 1
ATOM 3832 C C . GLN B 1 95 ? -2.176 0.735 -19.745 1.00 36.65 75 GLN B C 1
ATOM 3833 O O . GLN B 1 95 ? -1.488 1.334 -20.579 1.00 32.11 75 GLN B O 1
ATOM 3839 N N . PHE B 1 96 ? -3.410 1.131 -19.422 1.00 32.67 76 PHE B N 1
ATOM 3840 C CA . PHE B 1 96 ? -3.992 2.312 -20.052 1.00 38.04 76 PHE B CA 1
ATOM 3841 C C . PHE B 1 96 ? -3.196 3.569 -19.725 1.00 37.72 76 PHE B C 1
ATOM 3842 O O . PHE B 1 96 ? -3.071 4.466 -20.566 1.00 39.53 76 PHE B O 1
ATOM 3850 N N . VAL B 1 97 ? -2.660 3.655 -18.505 1.00 33.54 77 VAL B N 1
ATOM 3851 C CA . VAL B 1 97 ? -1.717 4.718 -18.170 1.00 32.85 77 VAL B CA 1
ATOM 3852 C C . VAL B 1 97 ? -0.566 4.738 -19.168 1.00 33.81 77 VAL B C 1
ATOM 3853 O O . VAL B 1 97 ? -0.242 5.773 -19.752 1.00 38.28 77 VAL B O 1
ATOM 3857 N N . CYS B 1 98 ? 0.065 3.586 -19.376 1.00 35.44 78 CYS B N 1
ATOM 3858 C CA . CYS B 1 98 ? 1.251 3.523 -20.218 1.00 40.23 78 CYS B CA 1
ATOM 3859 C C . CYS B 1 98 ? 0.946 3.866 -21.675 1.00 46.35 78 CYS B C 1
ATOM 3860 O O . CYS B 1 98 ? 1.787 4.457 -22.363 1.00 53.05 78 CYS B O 1
ATOM 3863 N N . ASP B 1 99 ? -0.234 3.517 -22.172 1.00 41.89 79 ASP B N 1
ATOM 3864 C CA . ASP B 1 99 ? -0.567 3.845 -23.546 1.00 45.41 79 ASP B CA 1
ATOM 3865 C C . ASP B 1 99 ? -1.226 5.207 -23.660 1.00 46.86 79 ASP B C 1
ATOM 3866 O O . ASP B 1 99 ? -1.890 5.487 -24.665 1.00 45.43 79 ASP B O 1
ATOM 3871 N N . GLY B 1 100 ? -1.056 6.055 -22.644 1.00 44.13 80 GLY B N 1
ATOM 3872 C CA . GLY B 1 100 ? -1.586 7.398 -22.642 1.00 41.88 80 GLY B CA 1
ATOM 3873 C C . GLY B 1 100 ? -3.090 7.518 -22.618 1.00 42.70 80 GLY B C 1
ATOM 3874 O O . GLY B 1 100 ? -3.600 8.640 -22.685 1.00 42.48 80 GLY B O 1
ATOM 3875 N N . ASP B 1 101 ? -3.819 6.411 -22.499 1.00 44.74 81 ASP B N 1
ATOM 3876 C CA . ASP B 1 101 ? -5.278 6.461 -22.483 1.00 45.63 81 ASP B CA 1
ATOM 3877 C C . ASP B 1 101 ? -5.856 6.853 -21.130 1.00 38.60 81 ASP B C 1
ATOM 3878 O O . ASP B 1 101 ? -7.079 6.977 -21.019 1.00 44.48 81 ASP B O 1
ATOM 3883 N N . LEU B 1 102 ? -5.025 7.079 -20.110 1.00 40.51 82 LEU B N 1
ATOM 3884 C CA . LEU B 1 102 ? -5.519 7.280 -18.749 1.00 32.71 82 LEU B CA 1
ATOM 3885 C C . LEU B 1 102 ? -4.481 8.030 -17.937 1.00 35.24 82 LEU B C 1
ATOM 3886 O O . LEU B 1 102 ? -3.299 7.681 -17.964 1.00 33.79 82 LEU B O 1
ATOM 3891 N N . ASP B 1 103 ? -4.934 9.026 -17.188 1.00 35.64 83 ASP B N 1
ATOM 3892 C CA . ASP B 1 103 ? -4.061 9.929 -16.458 1.00 38.88 83 ASP B CA 1
ATOM 3893 C C . ASP B 1 103 ? -4.185 9.668 -14.962 1.00 35.02 83 ASP B C 1
ATOM 3894 O O . ASP B 1 103 ? -5.258 9.861 -14.388 1.00 35.67 83 ASP B O 1
ATOM 3899 N N . LEU B 1 104 ? -3.071 9.291 -14.332 1.00 32.72 84 LEU B N 1
ATOM 3900 C CA . LEU B 1 104 ? -3.089 8.897 -12.925 1.00 31.84 84 LEU B CA 1
ATOM 3901 C C . LEU B 1 104 ? -3.504 10.037 -12.004 1.00 36.78 84 LEU B C 1
ATOM 3902 O O . LEU B 1 104 ? -4.057 9.789 -10.927 1.00 31.65 84 LEU B O 1
ATOM 3907 N N . ASP B 1 105 ? -3.228 11.282 -12.391 1.00 37.39 85 ASP B N 1
ATOM 3908 C CA . ASP B 1 105 ? -3.503 12.449 -11.564 1.00 36.60 85 ASP B CA 1
ATOM 3909 C C . ASP B 1 105 ? -4.670 13.262 -12.094 1.00 33.79 85 ASP B C 1
ATOM 3910 O O . ASP B 1 105 ? -4.944 14.344 -11.582 1.00 37.45 85 ASP B O 1
ATOM 3915 N N . ASP B 1 106 ? -5.370 12.753 -13.085 1.00 39.14 86 ASP B N 1
ATOM 3916 C CA . ASP B 1 106 ? -6.566 13.421 -13.575 1.00 46.48 86 ASP B CA 1
ATOM 3917 C C . ASP B 1 106 ? -7.682 13.285 -12.550 1.00 39.67 86 ASP B C 1
ATOM 3918 O O . ASP B 1 106 ? -7.896 12.190 -12.016 1.00 38.26 86 ASP B O 1
ATOM 3923 N N . PRO B 1 107 ? -8.401 14.358 -12.240 1.00 43.91 87 PRO B N 1
ATOM 3924 C CA . PRO B 1 107 ? -9.586 14.229 -11.381 1.00 39.64 87 PRO B CA 1
ATOM 3925 C C . PRO B 1 107 ? -10.633 13.320 -12.011 1.00 43.13 87 PRO B C 1
ATOM 3926 O O . PRO B 1 107 ? -10.928 13.423 -13.202 1.00 49.28 87 PRO B O 1
ATOM 3930 N N . LEU B 1 108 ? -11.207 12.436 -11.181 1.00 38.64 88 LEU B N 1
ATOM 3931 C CA . LEU B 1 108 ? -12.227 11.482 -11.615 1.00 38.45 88 LEU B CA 1
ATOM 3932 C C . LEU B 1 108 ? -13.414 12.129 -12.313 1.00 43.45 88 LEU B C 1
ATOM 3933 O O . LEU B 1 108 ? -14.110 11.449 -13.075 1.00 45.47 88 LEU B O 1
ATOM 3938 N N . ALA B 1 109 ? -13.682 13.415 -12.063 1.00 43.05 89 ALA B N 1
ATOM 3939 C CA . ALA B 1 109 ? -14.891 14.033 -12.596 1.00 47.61 89 ALA B CA 1
ATOM 3940 C C . ALA B 1 109 ? -14.898 14.115 -14.122 1.00 54.49 89 ALA B C 1
ATOM 3941 O O . ALA B 1 109 ? -15.935 14.451 -14.705 1.00 57.36 89 ALA B O 1
ATOM 3943 N N . GLY B 1 110 ? -13.782 13.815 -14.777 1.00 54.86 90 GLY B N 1
ATOM 3944 C CA . GLY B 1 110 ? -13.751 13.629 -16.210 1.00 60.28 90 GLY B CA 1
ATOM 3945 C C . GLY B 1 110 ? -14.107 12.238 -16.693 1.00 58.80 90 GLY B C 1
ATOM 3946 O O . GLY B 1 110 ? -14.098 12.001 -17.905 1.00 67.56 90 GLY B O 1
ATOM 3947 N N . LEU B 1 111 ? -14.429 11.310 -15.791 1.00 52.29 91 LEU B N 1
ATOM 3948 C CA . LEU B 1 111 ? -14.738 9.929 -16.169 1.00 57.57 91 LEU B CA 1
ATOM 3949 C C . LEU B 1 111 ? -15.842 9.330 -15.291 1.00 56.50 91 LEU B C 1
ATOM 3950 O O . LEU B 1 111 ? -16.986 9.783 -15.307 1.00 62.56 91 LEU B O 1
ATOM 3955 N N . PRO B 1 122 ? -16.688 16.317 -3.525 1.00 60.86 102 PRO B N 1
ATOM 3956 C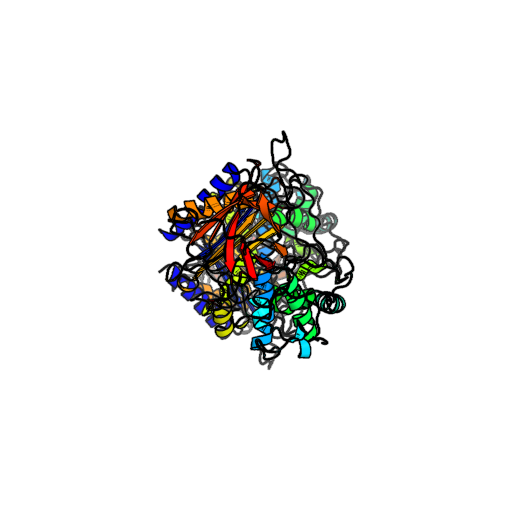 CA . PRO B 1 122 ? -17.104 14.914 -3.583 1.00 58.55 102 PRO B CA 1
ATOM 3957 C C . PRO B 1 122 ? -16.104 14.002 -4.320 1.00 53.23 102 PRO B C 1
ATOM 3958 O O . PRO B 1 122 ? -14.923 14.344 -4.466 1.00 46.08 102 PRO B O 1
ATOM 3962 N N . LEU B 1 123 ? -16.595 12.844 -4.781 1.00 49.33 103 LEU B N 1
ATOM 3963 C CA . LEU B 1 123 ? -15.757 11.877 -5.487 1.00 45.24 103 LEU B CA 1
ATOM 3964 C C . LEU B 1 123 ? -15.020 12.490 -6.673 1.00 43.74 103 LEU B C 1
ATOM 3965 O O . LEU B 1 123 ? -13.972 11.968 -7.075 1.00 35.51 103 LEU B O 1
ATOM 3970 N N . GLY B 1 124 ? -15.527 13.602 -7.220 1.00 43.67 104 GLY B N 1
ATOM 3971 C CA . GLY B 1 124 ? -14.988 14.130 -8.463 1.00 41.54 104 GLY B CA 1
ATOM 3972 C C . GLY B 1 124 ? -13.538 14.559 -8.375 1.00 36.52 104 GLY B C 1
ATOM 3973 O O . GLY B 1 124 ? -12.833 14.578 -9.387 1.00 43.70 104 GLY B O 1
ATOM 3974 N N . THR B 1 125 ? -13.069 14.894 -7.182 1.00 29.55 105 THR B N 1
ATOM 3975 C CA . THR B 1 125 ? -11.707 15.372 -6.984 1.00 36.37 105 THR B CA 1
ATOM 3976 C C . THR B 1 125 ? -10.703 14.252 -6.736 1.00 35.22 105 THR B C 1
ATOM 3977 O O . THR B 1 125 ? -9.497 14.493 -6.831 1.00 32.39 105 THR B O 1
ATOM 3981 N N . ALA B 1 126 ? -11.161 13.052 -6.401 1.00 32.63 106 ALA B N 1
ATOM 3982 C CA . ALA B 1 126 ? -10.249 11.934 -6.228 1.00 35.29 106 ALA B CA 1
ATOM 3983 C C . ALA B 1 126 ? -9.634 11.543 -7.575 1.00 30.92 106 ALA B C 1
ATOM 3984 O O . ALA B 1 126 ? -10.156 11.875 -8.638 1.00 30.51 106 ALA B O 1
ATOM 3986 N N . THR B 1 127 ? -8.505 10.828 -7.519 1.00 29.31 107 THR B N 1
ATOM 3987 C CA . THR B 1 127 ? -7.704 10.515 -8.697 1.00 26.58 107 THR B CA 1
ATOM 3988 C C . THR B 1 127 ? -7.454 9.014 -8.785 1.00 21.93 107 THR B C 1
ATOM 3989 O O . THR B 1 127 ? -7.510 8.301 -7.785 1.00 23.66 107 THR B O 1
ATOM 3993 N N . VAL B 1 128 ? -7.151 8.552 -9.999 1.00 25.59 108 VAL B N 1
ATOM 3994 C CA . VAL B 1 128 ? -6.795 7.148 -10.223 1.00 27.26 108 VAL B CA 1
ATOM 3995 C C . VAL B 1 128 ? -5.617 6.741 -9.333 1.00 26.54 108 VAL B C 1
ATOM 3996 O O . VAL B 1 128 ? -5.644 5.683 -8.693 1.00 25.48 108 VAL B O 1
ATOM 4000 N N . ARG B 1 129 ? -4.593 7.594 -9.231 1.00 22.66 109 ARG B N 1
ATOM 4001 C CA . ARG B 1 129 ? -3.477 7.284 -8.340 1.00 24.72 109 ARG B CA 1
ATOM 4002 C C . ARG B 1 129 ? -3.934 7.116 -6.894 1.00 24.80 109 ARG B C 1
ATOM 4003 O O . ARG B 1 129 ? -3.419 6.254 -6.168 1.00 19.67 109 ARG B O 1
ATOM 4011 N N . GLN B 1 130 ? -4.882 7.944 -6.451 1.00 32.08 110 GLN B N 1
ATOM 4012 C CA . GLN B 1 130 ? -5.399 7.801 -5.093 1.00 27.34 110 GLN B CA 1
ATOM 4013 C C . GLN B 1 130 ? -6.204 6.521 -4.934 1.00 21.97 110 GLN B C 1
ATOM 4014 O O . GLN B 1 130 ? -6.143 5.877 -3.886 1.00 19.47 110 GLN B O 1
ATOM 4020 N N . LEU B 1 131 ? -6.992 6.161 -5.945 1.00 27.58 111 LEU B N 1
ATOM 4021 C CA . LEU B 1 131 ? -7.764 4.927 -5.878 1.00 23.34 111 LEU B CA 1
ATOM 4022 C C . LEU B 1 131 ? -6.839 3.718 -5.797 1.00 23.66 111 LEU B C 1
ATOM 4023 O O . LEU B 1 131 ? -7.029 2.829 -4.956 1.00 23.66 111 LEU B O 1
ATOM 4028 N N . LEU B 1 132 ? -5.823 3.681 -6.663 1.00 18.27 112 LEU B N 1
ATOM 4029 C CA . LEU B 1 132 ? -4.868 2.579 -6.682 1.00 25.50 112 LEU B CA 1
ATOM 4030 C C . LEU B 1 132 ? -4.209 2.376 -5.331 1.00 22.17 112 LEU B C 1
ATOM 4031 O O . LEU B 1 132 ? -3.838 1.243 -4.990 1.00 19.39 112 LEU B O 1
ATOM 4036 N N . SER B 1 133 ? -4.062 3.448 -4.546 1.00 21.73 113 SER B N 1
ATOM 4037 C CA . SER B 1 133 ? -3.318 3.399 -3.292 1.00 20.99 113 SER B CA 1
ATOM 4038 C C . SER B 1 133 ? -4.215 3.519 -2.074 1.00 21.12 113 SER B C 1
ATOM 4039 O O . SER B 1 133 ? -3.706 3.723 -0.973 1.00 19.91 113 SER B O 1
ATOM 4042 N N . HIS B 1 134 ? -5.532 3.424 -2.250 1.00 20.89 114 HIS B N 1
ATOM 4043 C CA . HIS B 1 134 ? -6.471 3.521 -1.134 1.00 22.02 114 HIS B CA 1
ATOM 4044 C C . HIS B 1 134 ? -6.281 4.827 -0.359 1.00 24.07 114 HIS B C 1
ATOM 4045 O O . HIS B 1 134 ? -6.376 4.866 0.867 1.00 22.40 114 HIS B O 1
ATOM 4052 N N . THR B 1 135 ? -5.983 5.908 -1.071 1.00 21.77 115 THR B N 1
ATOM 4053 C CA . THR B 1 135 ? -5.826 7.196 -0.419 1.00 22.99 115 THR B CA 1
ATOM 4054 C C . THR B 1 135 ? -6.905 8.185 -0.827 1.00 27.21 115 THR B C 1
ATOM 4055 O O . THR B 1 135 ? -6.796 9.372 -0.494 1.00 31.12 115 THR B O 1
ATOM 4059 N N . ALA B 1 136 ? -7.948 7.728 -1.518 1.00 25.47 116 ALA B N 1
ATOM 4060 C CA . ALA B 1 136 ? -8.942 8.623 -2.090 1.00 27.09 116 ALA B CA 1
ATOM 4061 C C . ALA B 1 136 ? -10.064 8.946 -1.123 1.00 28.21 116 ALA B C 1
ATOM 4062 O O . ALA B 1 136 ? -10.945 9.744 -1.467 1.00 26.14 116 ALA B O 1
ATOM 4064 N N . GLY B 1 137 ? -10.037 8.363 0.075 1.00 27.33 117 GLY B N 1
ATOM 4065 C CA . GLY B 1 137 ? -11.044 8.613 1.085 1.00 29.20 117 GLY B CA 1
ATOM 4066 C C . GLY B 1 137 ? -12.375 7.959 0.825 1.00 30.63 117 GLY B C 1
ATOM 4067 O O . GLY B 1 137 ? -13.365 8.344 1.457 1.00 34.14 117 GLY B O 1
ATOM 4068 N N . VAL B 1 138 ? -12.435 6.986 -0.084 1.00 23.22 118 VAL B N 1
ATOM 4069 C CA . VAL B 1 138 ? -13.673 6.254 -0.324 1.00 26.19 118 VAL B CA 1
ATOM 4070 C C . VAL B 1 138 ? -13.928 5.273 0.817 1.00 25.17 118 VAL B C 1
ATOM 4071 O O . VAL B 1 138 ? -12.988 4.736 1.424 1.00 26.47 118 VAL B O 1
ATOM 4075 N N . VAL B 1 139 ? -15.208 5.043 1.134 1.00 23.41 119 VAL B N 1
ATOM 4076 C CA . VAL B 1 139 ? -15.519 4.062 2.171 1.00 23.76 119 VAL B CA 1
ATOM 4077 C C . VAL B 1 139 ? -15.187 2.664 1.661 1.00 24.47 119 VAL B C 1
ATOM 4078 O O . VAL B 1 139 ? -15.088 2.416 0.458 1.00 23.68 119 VAL B O 1
ATOM 4082 N N . ASP B 1 140 ? -15.017 1.736 2.603 1.00 26.80 120 ASP B N 1
ATOM 4083 C CA . ASP B 1 140 ? -14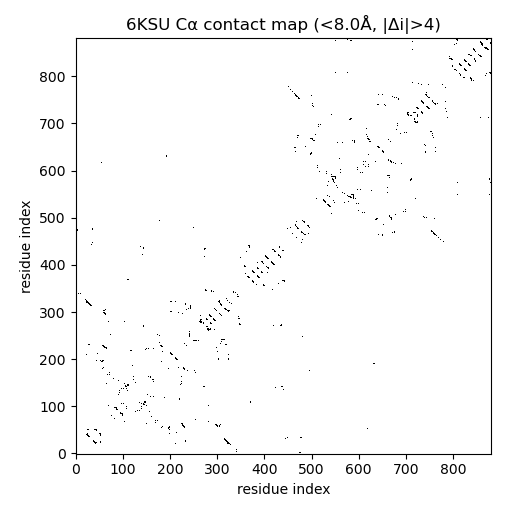.624 0.380 2.238 1.00 25.75 120 ASP B CA 1
ATOM 4084 C C . ASP B 1 140 ? -15.695 -0.317 1.412 1.00 30.55 120 ASP B C 1
ATOM 4085 O O . ASP B 1 140 ? -15.429 -0.772 0.292 1.00 29.42 120 ASP B O 1
ATOM 4090 N N . SER B 1 141 ? -16.916 -0.397 1.934 1.00 30.35 121 SER B N 1
ATOM 4091 C CA . SER B 1 141 ? -17.984 -1.169 1.298 1.00 34.46 121 SER B CA 1
ATOM 4092 C C . SER B 1 141 ? -19.208 -0.289 1.107 1.00 37.08 121 SER B C 1
ATOM 4093 O O . SER B 1 141 ? -19.669 0.348 2.062 1.00 38.49 121 SER B O 1
ATOM 4096 N N . ILE B 1 142 ? -19.724 -0.261 -0.117 1.00 40.00 122 ILE B N 1
ATOM 4097 C CA . ILE B 1 142 ? -20.991 0.371 -0.445 1.00 44.07 122 ILE B CA 1
ATOM 4098 C C . ILE B 1 142 ? -21.857 -0.725 -1.037 1.00 47.73 122 ILE B C 1
ATOM 4099 O O . ILE B 1 142 ? -21.499 -1.311 -2.067 1.00 45.66 122 ILE B O 1
ATOM 4104 N N . GLU B 1 143 ? -22.988 -1.016 -0.392 1.00 48.99 123 GLU B N 1
ATOM 4105 C CA . GLU B 1 143 ? -23.967 -1.976 -0.919 1.00 44.04 123 GLU B CA 1
ATOM 4106 C C . GLU B 1 143 ? -24.333 -1.622 -2.348 1.00 45.64 123 GLU B C 1
ATOM 4107 O O . GLU B 1 143 ? -24.717 -0.476 -2.658 1.00 51.51 123 GLU B O 1
ATOM 4113 N N . TYR B 1 144 ? -24.202 -2.589 -3.217 1.00 46.61 124 TYR B N 1
ATOM 4114 C CA . TYR B 1 144 ? -24.834 -2.511 -4.521 1.00 43.78 124 TYR B CA 1
ATOM 4115 C C . TYR B 1 144 ? -25.071 -3.918 -5.019 1.00 49.51 124 TYR B C 1
ATOM 4116 O O . TYR B 1 144 ? -24.466 -4.347 -5.992 1.00 43.75 124 TYR B O 1
ATOM 4125 N N . ASP B 1 145 ? -26.020 -4.576 -4.385 1.00 51.05 125 ASP B N 1
ATOM 4126 C CA . ASP B 1 145 ? -26.425 -5.919 -4.729 1.00 48.61 125 ASP B CA 1
ATOM 4127 C C . ASP B 1 145 ? -27.403 -5.954 -5.880 1.00 43.90 125 ASP B C 1
ATOM 4128 O O . ASP B 1 145 ? -27.809 -7.049 -6.290 1.00 45.97 125 ASP B O 1
ATOM 4133 N N . GLU B 1 146 ? -27.819 -4.798 -6.366 1.00 43.23 126 GLU B N 1
ATOM 4134 C CA . GLU B 1 146 ? -28.749 -4.701 -7.474 1.00 48.48 126 GLU B CA 1
ATOM 4135 C C . GLU B 1 146 ? -28.048 -4.703 -8.825 1.00 42.95 126 GLU B C 1
ATOM 4136 O O . GLU B 1 146 ? -28.723 -4.599 -9.853 1.00 43.68 126 GLU B O 1
ATOM 4142 N N . MET B 1 147 ? -26.717 -4.800 -8.848 1.00 41.96 127 MET B N 1
ATOM 4143 C CA . MET B 1 147 ? -25.974 -4.760 -10.107 1.00 43.54 127 MET B CA 1
ATOM 4144 C C . MET B 1 147 ? -26.290 -6.000 -10.932 1.00 38.91 127 MET B C 1
ATOM 4145 O O . MET B 1 147 ? -26.197 -7.129 -10.434 1.00 36.84 127 MET B O 1
ATOM 4150 N N . ARG B 1 148 ? -26.676 -5.801 -12.185 1.00 39.27 128 ARG B N 1
ATOM 4151 C CA . ARG B 1 148 ? -27.075 -6.921 -13.030 1.00 43.45 128 ARG B CA 1
ATOM 4152 C C . ARG B 1 148 ? -26.053 -7.243 -14.114 1.00 47.13 128 ARG B C 1
ATOM 4153 O O . ARG B 1 148 ? -25.649 -8.403 -14.260 1.00 51.19 128 ARG B O 1
ATOM 4161 N N . GLY B 1 149 ? -25.629 -6.248 -14.885 1.00 42.60 129 GLY B N 1
ATOM 4162 C CA . GLY B 1 149 ? -24.849 -6.508 -16.074 1.00 46.20 129 GLY B CA 1
ATOM 4163 C C . GLY B 1 149 ? -23.353 -6.390 -15.871 1.00 41.26 129 GLY B C 1
ATOM 4164 O O . GLY B 1 149 ? -22.849 -6.372 -14.745 1.00 39.00 129 GLY B O 1
ATOM 4165 N N . PRO B 1 150 ? -22.605 -6.340 -16.976 1.00 40.80 130 PRO B N 1
ATOM 4166 C CA . PRO B 1 150 ? -21.163 -6.091 -16.874 1.00 37.05 130 PRO B CA 1
ATOM 4167 C C . PRO B 1 150 ? -20.798 -4.630 -16.679 1.00 36.22 130 PRO B C 1
ATOM 4168 O O . PRO B 1 150 ? -19.647 -4.344 -16.314 1.00 34.83 130 PRO B O 1
ATOM 4172 N N . SER B 1 151 ? -21.727 -3.696 -16.875 1.00 36.37 131 SER B N 1
ATOM 4173 C CA . SER B 1 151 ? -21.390 -2.285 -16.766 1.00 33.47 131 SER B CA 1
ATOM 4174 C C . SER B 1 151 ? -21.325 -1.840 -15.309 1.00 34.43 131 SER B C 1
ATOM 4175 O O . SER B 1 151 ? -22.207 -2.164 -14.506 1.00 35.63 131 SER B O 1
ATOM 4178 N N . TYR B 1 152 ? -20.280 -1.076 -14.986 1.00 32.92 132 TYR B N 1
ATOM 4179 C CA . TYR B 1 152 ? -20.064 -0.472 -13.678 1.00 34.11 132 TYR B CA 1
ATOM 4180 C C . TYR B 1 152 ? -20.476 1.009 -13.626 1.00 36.18 132 TYR B C 1
ATOM 4181 O O . TYR B 1 152 ? -20.273 1.660 -12.594 1.00 35.42 132 TYR B O 1
ATOM 4190 N N . ARG B 1 153 ? -21.011 1.567 -14.717 1.00 35.14 133 ARG B N 1
ATOM 4191 C CA . ARG B 1 153 ? -21.292 3.005 -14.755 1.00 43.43 133 ARG B CA 1
ATOM 4192 C C . ARG B 1 153 ? -22.280 3.406 -13.674 1.00 44.50 133 ARG B C 1
ATOM 4193 O O . ARG B 1 153 ? -22.094 4.405 -12.966 1.00 46.13 133 ARG B O 1
ATOM 4201 N N . ARG B 1 154 ? -23.346 2.648 -13.549 1.00 38.72 134 ARG B N 1
ATOM 4202 C CA . ARG B 1 154 ? -24.389 3.023 -12.621 1.00 50.30 134 ARG B CA 1
ATOM 4203 C C . ARG B 1 154 ? -23.981 2.710 -11.177 1.00 45.05 134 ARG B C 1
ATOM 4204 O O . ARG B 1 154 ? -24.409 3.415 -10.257 1.00 43.17 134 ARG B O 1
ATOM 4212 N N . PHE B 1 155 ? -23.104 1.716 -10.967 1.00 40.18 135 PHE B N 1
ATOM 4213 C CA . PHE B 1 155 ? -22.429 1.552 -9.678 1.00 42.67 135 PHE B CA 1
ATOM 4214 C C . PHE B 1 155 ? -21.743 2.840 -9.248 1.00 40.17 135 PHE B C 1
ATOM 4215 O O . PHE B 1 155 ? -21.807 3.241 -8.079 1.00 38.44 135 PHE B O 1
ATOM 4223 N N . ALA B 1 156 ? -21.027 3.464 -10.181 1.00 42.16 136 ALA B N 1
ATOM 4224 C CA . ALA B 1 156 ? -20.296 4.689 -9.884 1.00 42.11 136 ALA B CA 1
ATOM 4225 C C . ALA B 1 156 ? -21.232 5.792 -9.393 1.00 42.38 136 ALA B C 1
ATOM 4226 O O . ALA B 1 156 ? -20.874 6.570 -8.503 1.00 40.34 136 ALA B O 1
ATOM 4228 N N . ALA B 1 157 ? -22.436 5.875 -9.962 1.00 45.30 137 ALA B N 1
ATOM 4229 C CA . ALA B 1 157 ? -23.395 6.874 -9.500 1.00 46.44 137 ALA B CA 1
ATOM 4230 C C . ALA B 1 157 ? -23.738 6.664 -8.031 1.00 48.14 137 ALA B C 1
ATOM 4231 O O . ALA B 1 157 ? -23.750 7.619 -7.246 1.00 53.48 137 ALA B O 1
ATOM 4233 N N . ALA B 1 158 ? -23.989 5.414 -7.637 1.00 46.78 1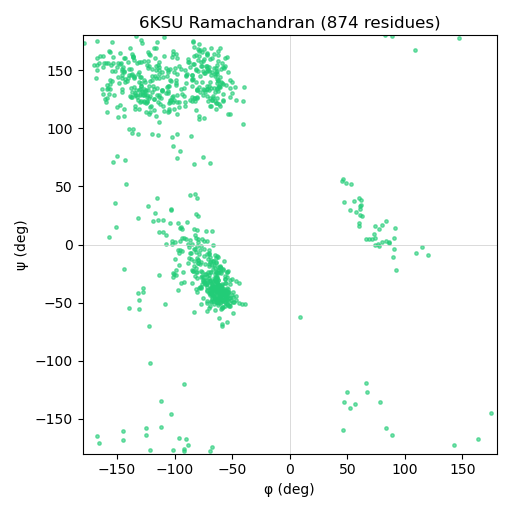38 ALA B N 1
ATOM 4234 C CA . ALA B 1 158 ? -24.323 5.112 -6.250 1.00 44.34 138 ALA B CA 1
ATOM 4235 C C . ALA B 1 158 ? -23.224 5.561 -5.296 1.00 47.21 138 ALA B C 1
ATOM 4236 O O . ALA B 1 158 ? -23.510 6.086 -4.214 1.00 46.14 138 ALA B O 1
ATOM 4238 N N . CYS B 1 159 ? -21.959 5.359 -5.679 1.00 46.04 139 CYS B N 1
ATOM 4239 C CA . CYS B 1 159 ? -20.847 5.746 -4.813 1.00 41.00 139 CYS B CA 1
ATOM 4240 C C . CYS B 1 159 ? -20.834 7.241 -4.589 1.00 41.18 139 CYS B C 1
ATOM 4241 O O . CYS B 1 159 ? -20.411 7.714 -3.532 1.00 38.99 139 CYS B O 1
ATOM 4244 N N . ALA B 1 160 ? -21.249 8.001 -5.602 1.00 43.63 140 ALA B N 1
ATOM 4245 C CA . ALA B 1 160 ? -21.194 9.451 -5.518 1.00 45.19 140 ALA B CA 1
ATOM 4246 C C . ALA B 1 160 ? -22.221 9.996 -4.531 1.00 48.16 140 ALA B C 1
ATOM 4247 O O . ALA B 1 160 ? -22.009 11.069 -3.958 1.00 51.96 140 ALA B O 1
ATOM 4249 N N . ARG B 1 161 ? -23.319 9.272 -4.303 1.00 53.39 141 ARG B N 1
ATOM 4250 C CA . ARG B 1 161 ? -24.298 9.639 -3.279 1.00 55.82 141 ARG B CA 1
ATOM 4251 C C . ARG B 1 161 ? -23.876 9.221 -1.875 1.00 52.62 141 ARG B C 1
ATOM 4252 O O . ARG B 1 161 ? -24.707 9.251 -0.968 1.00 57.27 141 ARG B O 1
ATOM 4260 N N . GLN B 1 162 ? -22.617 8.825 -1.681 1.00 54.11 142 GLN B N 1
ATOM 4261 C CA . GLN B 1 162 ? -22.081 8.364 -0.411 1.00 52.91 142 GLN B CA 1
ATOM 4262 C C . GLN B 1 162 ? -21.092 9.383 0.128 1.00 47.43 142 GLN B C 1
ATOM 4263 O O . GLN B 1 162 ? -20.237 9.863 -0.619 1.00 52.90 142 GLN B O 1
ATOM 4269 N N . PRO B 1 163 ? -21.180 9.742 1.402 1.00 48.38 143 PRO B N 1
ATOM 4270 C CA . PRO B 1 163 ? -20.211 10.695 1.960 1.00 48.85 143 PRO B CA 1
ATOM 4271 C C . PRO B 1 163 ? -18.800 10.115 1.990 1.00 48.70 143 PRO B C 1
ATOM 4272 O O . PRO B 1 163 ? -18.595 8.902 2.080 1.00 41.66 143 PRO B O 1
ATOM 4276 N N . ALA B 1 164 ? -17.820 11.009 1.906 1.00 46.12 144 ALA B N 1
ATOM 4277 C CA . ALA B 1 164 ? -16.415 10.636 1.851 1.00 43.05 144 ALA B CA 1
ATOM 4278 C C . ALA B 1 164 ? -15.845 10.475 3.252 1.00 43.34 144 ALA B C 1
ATOM 4279 O O . ALA B 1 164 ? -16.315 11.092 4.212 1.00 47.83 144 ALA B O 1
ATOM 4281 N N . LEU B 1 165 ? -14.813 9.639 3.365 1.00 42.68 145 LEU B N 1
ATOM 4282 C CA . LEU B 1 165 ? -14.211 9.418 4.674 1.00 41.57 145 LEU B CA 1
ATOM 4283 C C . LEU B 1 165 ? -13.427 10.637 5.121 1.00 39.37 145 LEU B C 1
ATOM 4284 O O . LEU B 1 165 ? -13.424 10.985 6.306 1.00 34.63 145 LEU B O 1
ATOM 4289 N N . PHE B 1 166 ? -12.742 11.271 4.196 1.00 34.93 146 PHE B N 1
ATOM 4290 C CA . PHE B 1 166 ? -11.915 12.436 4.466 1.00 34.64 146 PHE B CA 1
ATOM 4291 C C . PHE B 1 166 ? -11.580 13.005 3.097 1.00 36.94 146 PHE B C 1
ATOM 4292 O O . PHE B 1 166 ? -11.999 12.420 2.095 1.00 36.81 146 PHE B O 1
ATOM 4300 N N . PRO B 1 167 ? -10.898 14.149 2.990 1.00 40.81 147 PRO B N 1
ATOM 4301 C CA . PRO B 1 167 ? -10.568 14.674 1.668 1.00 35.23 147 PRO B CA 1
ATOM 4302 C C . PRO B 1 167 ? -9.501 13.833 0.998 1.00 33.51 147 PRO B C 1
ATOM 4303 O O . PRO B 1 167 ? -8.616 13.273 1.671 1.00 32.31 147 PRO B O 1
ATOM 4307 N N . PRO B 1 168 ? -9.501 13.757 -0.332 1.00 35.58 148 PRO B N 1
ATOM 4308 C CA . PRO B 1 168 ? -8.548 12.885 -1.027 1.00 31.91 148 PRO B CA 1
ATOM 4309 C C . PRO B 1 168 ? -7.107 13.197 -0.651 1.00 36.52 148 PRO B C 1
ATOM 4310 O O . PRO B 1 168 ? -6.713 14.359 -0.507 1.00 35.48 148 PRO B O 1
ATOM 4314 N N . GLY B 1 169 ? -6.335 12.137 -0.437 1.00 27.00 149 GLY B N 1
ATOM 4315 C CA . GLY B 1 169 ? -4.927 12.265 -0.138 1.00 28.28 149 GLY B CA 1
ATOM 4316 C C . GLY B 1 169 ? -4.588 12.372 1.328 1.00 33.30 149 GLY B C 1
ATOM 4317 O O . GLY B 1 169 ? -3.400 12.403 1.669 1.00 40.37 149 GLY B O 1
ATOM 4318 N N . LEU B 1 170 ? -5.585 12.417 2.211 1.00 28.24 150 LEU B N 1
ATOM 4319 C CA . LEU B 1 170 ? -5.300 12.698 3.612 1.00 32.06 150 LEU B CA 1
ATOM 4320 C C . LEU B 1 170 ? -4.616 11.519 4.285 1.00 32.38 150 LEU B C 1
ATOM 4321 O O . LEU B 1 170 ? -3.589 11.686 4.956 1.00 33.84 150 LEU B O 1
ATOM 4326 N N . ALA B 1 171 ? -5.166 10.316 4.112 1.00 28.08 151 ALA B N 1
ATOM 4327 C CA . ALA B 1 171 ? -4.626 9.132 4.766 1.00 34.88 151 ALA B CA 1
ATOM 4328 C C . ALA B 1 171 ? -5.035 7.893 3.985 1.00 29.94 151 ALA B C 1
ATOM 4329 O O . ALA B 1 171 ? -5.917 7.927 3.125 1.00 34.75 151 ALA B O 1
ATOM 4331 N N . PHE B 1 172 ? -4.379 6.789 4.309 1.00 28.50 152 PHE B N 1
ATOM 4332 C CA . PHE B 1 172 ? -4.705 5.503 3.710 1.00 27.30 152 PHE B CA 1
ATOM 4333 C C . PHE B 1 172 ? -5.955 4.934 4.363 1.00 25.10 152 PHE B C 1
ATOM 4334 O O . PHE B 1 172 ? -6.064 4.901 5.595 1.00 24.61 152 PHE B O 1
ATOM 4342 N N . SER B 1 173 ? -6.903 4.490 3.548 1.00 21.62 153 SER B N 1
ATOM 4343 C CA . SER B 1 173 ? -8.004 3.701 4.084 1.00 24.58 153 SER B CA 1
ATOM 4344 C C . SER B 1 173 ? -8.385 2.645 3.060 1.00 21.44 153 SER B C 1
ATOM 4345 O O . SER B 1 173 ? -8.974 2.985 2.036 1.00 20.61 153 SER B O 1
ATOM 4348 N N . TYR B 1 174 ? -8.101 1.375 3.366 1.00 19.46 154 TYR B N 1
ATOM 4349 C CA . TYR B 1 174 ? -8.398 0.292 2.441 1.00 18.80 154 TYR B CA 1
ATOM 4350 C C . TYR B 1 174 ? -9.850 0.364 1.993 1.00 21.17 154 TYR B C 1
ATOM 4351 O O . TYR B 1 174 ? -10.750 0.567 2.809 1.00 21.77 154 TYR B O 1
ATOM 4360 N N . SER B 1 175 ? -10.072 0.207 0.687 1.00 21.53 155 SER B N 1
ATOM 4361 C CA . SER B 1 175 ? -11.405 0.340 0.107 1.00 22.88 155 SER B CA 1
ATOM 4362 C C . SER B 1 175 ? -11.573 -0.663 -1.030 1.00 26.11 155 SER B C 1
ATOM 4363 O O . SER B 1 175 ? -10.857 -0.593 -2.038 1.00 25.02 155 SER B O 1
ATOM 4366 N N . ASN B 1 176 ? -12.509 -1.600 -0.855 1.00 24.07 156 ASN B N 1
ATOM 4367 C CA . ASN B 1 176 ? -12.964 -2.413 -1.976 1.00 25.36 156 ASN B CA 1
ATOM 4368 C C . ASN B 1 176 ? -13.687 -1.553 -2.999 1.00 25.47 156 ASN B C 1
ATOM 4369 O O . ASN B 1 176 ? -13.502 -1.717 -4.212 1.00 22.85 156 ASN B O 1
ATOM 4374 N N . THR B 1 177 ? -14.535 -0.644 -2.528 1.00 23.66 157 THR B N 1
ATOM 4375 C CA . THR B 1 177 ? -15.262 0.243 -3.431 1.00 22.98 157 THR B CA 1
ATOM 4376 C C . THR B 1 177 ? -14.313 1.066 -4.290 1.00 22.90 157 THR B C 1
ATOM 4377 O O . THR B 1 177 ? -14.617 1.366 -5.454 1.00 26.35 157 THR B O 1
ATOM 4381 N N . GLY B 1 178 ? -13.167 1.452 -3.730 1.00 21.22 158 GLY B N 1
ATOM 4382 C CA . GLY B 1 178 ? -12.193 2.196 -4.504 1.00 21.95 158 GLY B CA 1
ATOM 4383 C C . GLY B 1 178 ? -11.759 1.456 -5.750 1.00 23.64 158 GLY B C 1
ATOM 4384 O O . GLY B 1 178 ? -11.646 2.046 -6.827 1.00 21.31 158 GLY B O 1
ATOM 4385 N N . TYR B 1 179 ? -11.516 0.149 -5.627 1.00 20.55 159 TYR B N 1
ATOM 4386 C CA . TYR B 1 179 ? -11.103 -0.607 -6.802 1.00 18.36 159 TYR B CA 1
ATOM 4387 C C . TYR B 1 179 ? -12.269 -0.883 -7.732 1.00 20.21 159 TYR B C 1
ATOM 4388 O O . TYR B 1 179 ? -12.067 -1.044 -8.952 1.00 21.92 159 TYR B O 1
ATOM 4397 N N . CYS B 1 180 ? -13.487 -0.876 -7.203 1.00 20.01 160 CYS B N 1
ATOM 4398 C CA . CYS B 1 180 ? -14.656 -1.097 -8.044 1.00 23.26 160 CYS B CA 1
ATOM 4399 C C . CYS B 1 180 ? -14.920 0.106 -8.929 1.00 26.21 160 CYS B C 1
ATOM 4400 O O . CYS B 1 180 ? -15.398 -0.049 -10.058 1.00 27.12 160 CYS B O 1
ATOM 4403 N N . LEU B 1 181 ? -14.624 1.307 -8.430 1.00 22.65 161 LEU B N 1
ATOM 4404 C CA . LEU B 1 181 ? -14.618 2.480 -9.297 1.00 24.08 161 LEU B CA 1
ATOM 4405 C C . LEU B 1 181 ? -13.538 2.376 -10.359 1.00 25.99 161 LEU B C 1
ATOM 4406 O O . LEU B 1 181 ? -13.736 2.837 -11.491 1.00 25.27 161 LEU B O 1
ATOM 4411 N N . LEU B 1 182 ? -12.391 1.769 -10.031 1.00 25.65 162 LEU B N 1
ATOM 4412 C CA . LEU B 1 182 ? -11.381 1.569 -11.067 1.00 26.67 162 LEU B CA 1
ATOM 4413 C C . LEU B 1 182 ? -11.944 0.691 -12.174 1.00 24.95 162 LEU B C 1
ATOM 4414 O O . LEU B 1 182 ? -11.664 0.909 -13.356 1.00 30.13 162 LEU B O 1
ATOM 4419 N N . GLY B 1 183 ? -12.791 -0.272 -11.808 1.00 26.62 163 GLY B N 1
ATOM 4420 C CA . GLY B 1 183 ? -13.583 -0.968 -12.806 1.00 25.11 163 GLY B CA 1
ATOM 4421 C C . GLY B 1 183 ? -14.368 -0.011 -13.684 1.00 28.97 163 GLY B C 1
ATOM 4422 O O . GLY B 1 183 ? -14.436 -0.182 -14.905 1.00 29.46 163 GLY B O 1
ATOM 4423 N N . ALA B 1 184 ? -14.962 1.022 -13.082 1.00 29.65 164 ALA B N 1
ATOM 4424 C CA . ALA B 1 184 ? -15.685 1.990 -13.900 1.00 31.18 164 ALA B CA 1
ATOM 4425 C C . ALA B 1 184 ? -14.728 2.873 -14.690 1.00 29.17 164 ALA B C 1
ATOM 4426 O O . ALA B 1 184 ? -15.037 3.256 -15.823 1.00 34.31 164 ALA B O 1
ATOM 4428 N N . VAL B 1 185 ? -13.561 3.189 -14.124 1.00 29.09 165 VAL B N 1
ATOM 4429 C CA . VAL B 1 185 ? -12.568 3.988 -14.842 1.00 29.04 165 VAL B CA 1
ATOM 4430 C C . VAL B 1 185 ? -11.999 3.208 -16.025 1.00 35.03 165 VAL B C 1
ATOM 4431 O O . VAL B 1 185 ? -11.844 3.748 -17.129 1.00 32.55 165 VAL B O 1
ATOM 4435 N N . ILE B 1 186 ? -11.645 1.934 -15.806 1.00 31.26 166 ILE B N 1
ATOM 4436 C CA . ILE B 1 186 ? -11.178 1.100 -16.914 1.00 31.24 166 ILE B CA 1
ATOM 4437 C C . ILE B 1 186 ? -12.218 1.078 -18.013 1.00 32.85 166 ILE B C 1
ATOM 4438 O O . ILE B 1 186 ? -11.895 1.191 -19.197 1.00 34.33 166 ILE B O 1
ATOM 4443 N N . GLU B 1 187 ? -13.491 0.945 -17.634 1.00 35.80 167 GLU B N 1
ATOM 4444 C CA . GLU B 1 187 ? -14.546 0.850 -18.634 1.00 36.22 167 GLU B CA 1
ATOM 4445 C C . GLU B 1 187 ? -14.739 2.169 -19.357 1.00 37.32 167 GLU B C 1
ATOM 4446 O O . GLU B 1 187 ? -15.129 2.176 -20.525 1.00 39.40 167 GLU B O 1
ATOM 4452 N N . ALA B 1 188 ? -14.481 3.288 -18.684 1.00 39.19 168 ALA B N 1
ATOM 4453 C CA . ALA B 1 188 ? -14.541 4.578 -19.360 1.00 39.59 168 ALA B CA 1
ATOM 4454 C C . ALA B 1 188 ? -13.364 4.745 -20.313 1.00 42.68 168 ALA B C 1
ATOM 4455 O O . ALA B 1 188 ? -13.552 5.064 -21.491 1.00 45.91 168 ALA B O 1
ATOM 4457 N N . ALA B 1 189 ? -12.143 4.504 -19.828 1.00 45.89 169 ALA B N 1
ATOM 4458 C CA . ALA B 1 189 ? -10.938 4.624 -20.642 1.00 42.38 169 ALA B CA 1
ATOM 4459 C C . ALA B 1 189 ? -10.994 3.699 -21.848 1.00 46.42 169 ALA B C 1
ATOM 4460 O O . ALA B 1 189 ? -11.106 4.166 -22.986 1.00 51.77 169 ALA B O 1
ATOM 4462 N N . SER B 1 190 ? -10.889 2.390 -21.618 1.00 45.10 170 SER B N 1
ATOM 4463 C CA . SER B 1 190 ? -11.228 1.433 -22.658 1.00 39.96 170 SER B CA 1
ATOM 4464 C C . SER B 1 190 ? -12.688 1.612 -23.039 1.00 40.35 170 SER B C 1
ATOM 4465 O O . SER B 1 190 ? -13.449 2.296 -22.365 1.00 51.40 170 SER B O 1
ATOM 4468 N N . GLY B 1 191 ? -13.093 0.977 -24.122 1.00 35.51 171 GLY B N 1
ATOM 4469 C CA . GLY B 1 191 ? -14.521 0.950 -24.364 1.00 34.50 171 GLY B CA 1
ATOM 4470 C C . GLY B 1 191 ? -15.130 -0.340 -23.859 1.00 34.69 171 GLY B C 1
ATOM 4471 O O . GLY B 1 191 ? -16.235 -0.716 -24.261 1.00 33.93 171 GLY B O 1
ATOM 4472 N N . MET B 1 192 ? -14.411 -1.031 -22.978 1.00 30.12 172 MET B N 1
ATOM 4473 C CA . MET B 1 192 ? -14.720 -2.407 -22.628 1.00 25.09 172 MET B CA 1
ATOM 4474 C C . MET B 1 192 ? -15.170 -2.511 -21.181 1.00 27.67 172 MET B C 1
ATOM 4475 O O . MET B 1 192 ? -14.690 -1.776 -20.315 1.00 30.87 172 MET B O 1
ATOM 4480 N N . ASP B 1 193 ? -16.074 -3.450 -20.912 1.00 28.52 173 ASP B N 1
ATOM 4481 C CA . ASP B 1 193 ? -16.363 -3.745 -19.523 1.00 29.65 173 ASP B CA 1
ATOM 4482 C C . ASP B 1 193 ? -15.123 -4.342 -18.867 1.00 28.10 173 ASP B C 1
ATOM 4483 O O . ASP B 1 193 ? -14.176 -4.775 -19.535 1.00 27.39 173 ASP B O 1
ATOM 4488 N N . TRP B 1 194 ? -15.133 -4.346 -17.531 1.00 25.80 174 TRP B N 1
ATOM 4489 C CA . TRP B 1 194 ? -13.965 -4.794 -16.783 1.00 26.15 174 TRP B CA 1
ATOM 4490 C C . TRP B 1 194 ? -13.591 -6.245 -17.102 1.00 26.92 174 TRP B C 1
ATOM 4491 O O . TRP B 1 194 ? -12.404 -6.558 -17.232 1.00 24.09 174 TRP B O 1
ATOM 4502 N N . TRP B 1 195 ? -14.577 -7.157 -17.172 1.00 22.61 175 TRP B N 1
ATOM 4503 C CA . TRP B 1 195 ? -14.272 -8.558 -17.496 1.00 28.71 175 TRP B CA 1
ATOM 4504 C C . TRP B 1 195 ? -13.576 -8.673 -18.854 1.00 30.23 175 TRP B C 1
ATOM 4505 O O . TRP B 1 195 ? -12.563 -9.377 -19.003 1.00 26.17 175 TRP B O 1
ATOM 4516 N N . THR B 1 196 ? -14.134 -8.001 -19.864 1.00 30.31 176 THR B N 1
ATOM 4517 C CA . THR B 1 196 ? -13.607 -8.099 -21.220 1.00 32.23 176 THR B CA 1
ATOM 4518 C C . THR B 1 196 ? -12.224 -7.471 -21.316 1.00 31.00 176 THR B C 1
ATOM 4519 O O . THR B 1 196 ? -11.311 -8.054 -21.911 1.00 30.30 176 THR B O 1
ATOM 4523 N N . ALA B 1 197 ? -12.046 -6.304 -20.703 1.00 30.90 177 ALA B N 1
ATOM 4524 C CA . ALA B 1 197 ? -10.738 -5.657 -20.679 1.00 29.82 177 ALA B CA 1
ATOM 4525 C C . ALA B 1 197 ? -9.717 -6.482 -19.903 1.00 28.61 177 ALA B C 1
ATOM 4526 O O . ALA B 1 197 ? -8.585 -6.673 -20.362 1.00 26.80 177 ALA B O 1
ATOM 4528 N N . MET B 1 198 ? -10.092 -6.957 -18.710 1.00 24.12 178 MET B N 1
ATOM 4529 C CA . MET B 1 198 ? -9.201 -7.833 -17.940 1.00 28.07 178 MET B CA 1
ATOM 4530 C C . MET B 1 198 ? -8.827 -9.084 -18.733 1.00 27.06 178 MET B C 1
ATOM 4531 O O . MET B 1 198 ? -7.684 -9.552 -18.684 1.00 23.05 178 MET B O 1
ATOM 4536 N N . ASP B 1 199 ? -9.779 -9.650 -19.458 1.00 26.79 179 ASP B N 1
ATOM 4537 C CA . ASP B 1 199 ? -9.468 -10.816 -20.274 1.00 27.50 179 ASP B CA 1
ATOM 4538 C C . ASP B 1 199 ? -8.608 -10.434 -21.488 1.00 28.01 179 ASP B C 1
ATOM 4539 O O . ASP B 1 199 ? -7.495 -10.944 -21.671 1.00 25.69 179 ASP B O 1
ATOM 4544 N N . SER B 1 200 ? -9.092 -9.515 -22.321 1.00 24.31 180 SER B N 1
ATOM 4545 C CA . SER B 1 200 ? -8.393 -9.275 -23.586 1.00 31.67 180 SER B CA 1
ATOM 4546 C C . SER B 1 200 ? -7.080 -8.510 -23.426 1.00 28.50 180 SER B C 1
ATOM 4547 O O . SER B 1 200 ? -6.189 -8.665 -24.267 1.00 29.78 180 SER B O 1
ATOM 4550 N N . CYS B 1 201 ? -6.915 -7.702 -22.376 1.00 22.08 181 CYS B N 1
ATOM 4551 C CA . CYS B 1 201 ? -5.716 -6.873 -22.273 1.00 25.09 181 CYS B CA 1
ATOM 4552 C C . CYS B 1 201 ? -4.638 -7.444 -21.368 1.00 25.77 181 CYS B C 1
ATOM 4553 O O . CYS B 1 201 ? -3.469 -7.072 -21.517 1.00 22.52 181 CYS B O 1
ATOM 4556 N N . LEU B 1 202 ? -4.981 -8.338 -20.442 1.00 28.32 182 LEU B N 1
ATOM 4557 C CA . LEU B 1 202 ? -3.987 -8.773 -19.463 1.00 25.93 182 LEU B CA 1
ATOM 4558 C C . LEU B 1 202 ? -3.894 -10.295 -19.318 1.00 25.03 182 LEU B C 1
ATOM 4559 O O . LEU B 1 202 ? -2.800 -10.863 -19.437 1.00 25.69 182 LEU B O 1
ATOM 4564 N N . LEU B 1 203 ? -5.018 -10.962 -19.020 1.00 21.61 183 LEU B N 1
ATOM 4565 C CA . LEU B 1 203 ? -4.984 -12.409 -18.801 1.00 24.37 183 LEU B CA 1
ATOM 4566 C C . LEU B 1 203 ? -4.587 -13.153 -20.087 1.00 25.17 183 LEU B C 1
ATOM 4567 O O . LEU B 1 203 ? -3.683 -13.998 -20.080 1.00 23.39 183 LEU B O 1
ATOM 4572 N N . ARG B 1 204 ? -5.208 -12.801 -21.216 1.00 27.93 184 ARG B N 1
ATOM 4573 C CA . ARG B 1 204 ? -4.927 -13.514 -22.464 1.00 32.35 184 ARG B CA 1
ATOM 4574 C C . ARG B 1 204 ? -3.478 -13.367 -22.931 1.00 37.16 184 ARG B C 1
ATOM 4575 O O . ARG B 1 204 ? -2.849 -14.392 -23.253 1.00 31.39 184 ARG B O 1
ATOM 4583 N N . PRO B 1 205 ? -2.888 -12.169 -23.008 1.00 29.56 185 PRO B N 1
ATOM 4584 C CA . PRO B 1 205 ? -1.474 -12.100 -23.406 1.00 26.07 185 PRO B CA 1
ATOM 4585 C C . PRO B 1 205 ? -0.517 -12.728 -22.400 1.00 32.67 185 PRO B C 1
ATOM 4586 O O . PRO B 1 205 ? 0.622 -13.038 -22.763 1.00 29.95 185 PRO B O 1
ATOM 4590 N N . LEU B 1 206 ? -0.938 -12.942 -21.155 1.00 29.49 186 LEU B N 1
ATOM 4591 C CA . LEU B 1 206 ? -0.118 -13.611 -20.158 1.00 23.97 186 LEU B CA 1
ATOM 4592 C C . LEU B 1 206 ? -0.243 -15.123 -20.224 1.00 23.88 186 LEU B C 1
ATOM 4593 O O . LEU B 1 206 ? 0.555 -15.826 -19.596 1.00 27.96 186 LEU B O 1
ATOM 4598 N N . GLY B 1 207 ? -1.227 -15.636 -20.951 1.00 26.96 187 GLY B N 1
ATOM 4599 C CA . GLY B 1 207 ? -1.473 -17.058 -20.944 1.00 25.91 187 GLY B CA 1
ATOM 4600 C C . GLY B 1 207 ? -2.318 -17.550 -19.790 1.00 24.80 187 GLY B C 1
ATOM 4601 O O . GLY B 1 207 ? -2.279 -18.743 -19.483 1.00 23.96 187 GLY B O 1
ATOM 4602 N N . ILE B 1 208 ? -3.084 -16.672 -19.140 1.00 24.81 188 ILE B N 1
ATOM 4603 C CA . ILE B 1 208 ? -3.945 -17.052 -18.019 1.00 27.15 188 ILE B CA 1
ATOM 4604 C C . ILE B 1 208 ? -5.338 -17.361 -18.558 1.00 22.57 188 ILE B C 1
ATOM 4605 O O . ILE B 1 208 ? -5.916 -16.570 -19.309 1.00 22.46 188 ILE B O 1
ATOM 4610 N N . GLU B 1 209 ? -5.866 -18.503 -18.183 1.00 16.14 189 GLU B N 1
ATOM 4611 C CA . GLU B 1 209 ? -7.242 -18.861 -18.508 1.00 26.10 189 GLU B CA 1
ATOM 4612 C C . GLU B 1 209 ? -8.212 -18.064 -17.639 1.00 26.58 189 GLU B C 1
ATOM 4613 O O . GLU B 1 209 ? -8.311 -18.340 -16.441 1.00 25.56 189 GLU B O 1
ATOM 4619 N N . PRO B 1 210 ? -8.946 -17.096 -18.186 1.00 25.85 190 PRO B N 1
ATOM 4620 C CA . PRO B 1 210 ? -9.802 -16.249 -17.349 1.00 28.93 190 PRO B CA 1
ATOM 4621 C C . PRO B 1 210 ? -10.905 -17.042 -16.657 1.00 30.27 190 PRO B C 1
ATOM 4622 O O . PRO B 1 210 ? -11.578 -17.870 -17.270 1.00 29.47 190 PRO B O 1
ATOM 4626 N N . ALA B 1 211 ? -11.081 -16.769 -15.365 1.00 23.13 191 ALA B N 1
ATOM 4627 C CA . ALA B 1 211 ? -12.158 -17.304 -14.551 1.00 28.19 191 ALA B CA 1
ATOM 4628 C C . ALA B 1 211 ? -12.487 -16.263 -13.492 1.00 25.70 191 ALA B C 1
ATOM 4629 O O . ALA B 1 211 ? -11.591 -15.571 -12.999 1.00 23.30 191 ALA B O 1
ATOM 4631 N N . PHE B 1 212 ? -13.776 -16.153 -13.153 1.00 21.76 192 PHE B N 1
ATOM 4632 C CA . PHE B 1 212 ? -14.252 -15.189 -12.170 1.00 24.26 192 PHE B CA 1
ATOM 4633 C C . PHE B 1 212 ? -15.256 -15.867 -11.241 1.00 26.75 192 PHE B C 1
ATOM 4634 O O . PHE B 1 212 ? -15.806 -16.922 -11.573 1.00 26.58 192 PHE B O 1
ATOM 4642 N N . LEU B 1 213 ? -15.489 -15.248 -10.064 1.00 24.78 193 LEU B N 1
ATOM 4643 C CA . LEU B 1 213 ? -16.587 -15.671 -9.188 1.00 23.16 193 LEU B CA 1
ATOM 4644 C C . LEU B 1 213 ? -17.928 -15.510 -9.876 1.00 27.49 193 LEU B C 1
ATOM 4645 O O . LEU B 1 213 ? -18.786 -16.395 -9.802 1.00 32.12 193 LEU B O 1
ATOM 4650 N N . HIS B 1 214 ? -18.127 -14.383 -10.553 1.00 29.87 194 HIS B N 1
ATOM 4651 C CA . HIS B 1 214 ? -19.340 -14.098 -11.311 1.00 36.16 194 HIS B CA 1
ATOM 4652 C C . HIS B 1 214 ? -18.940 -13.457 -12.629 1.00 34.45 194 HIS B C 1
ATOM 4653 O O . HIS B 1 214 ? -18.197 -12.473 -12.633 1.00 39.85 194 HIS B O 1
ATOM 4660 N N . ASP B 1 215 ? -19.425 -14.012 -13.733 1.00 31.87 195 ASP B N 1
ATOM 4661 C CA . ASP B 1 215 ? -19.280 -13.398 -15.054 1.00 31.89 195 ASP B CA 1
ATOM 4662 C C . ASP B 1 215 ? -20.682 -13.061 -15.548 1.00 32.21 195 ASP B C 1
ATOM 4663 O O . ASP B 1 215 ? -21.468 -13.980 -15.850 1.00 27.94 195 ASP B O 1
ATOM 4668 N N . PRO B 1 216 ? -21.045 -11.782 -15.638 1.00 28.81 196 PRO B N 1
ATOM 4669 C CA . PRO B 1 216 ? -22.417 -11.396 -15.996 1.00 33.93 196 PRO B CA 1
ATOM 4670 C C . PRO B 1 216 ? -22.667 -11.220 -17.485 1.00 32.88 196 PRO B C 1
ATOM 4671 O O . PRO B 1 216 ? -23.768 -10.799 -17.856 1.00 34.08 196 PRO B O 1
ATOM 4675 N N . ARG B 1 217 ? -21.684 -11.519 -18.330 1.00 36.04 197 ARG B N 1
ATOM 4676 C CA . ARG B 1 217 ? -21.753 -11.317 -19.766 1.00 35.41 197 ARG B CA 1
ATOM 4677 C C . ARG B 1 217 ? -22.508 -12.463 -20.435 1.00 39.41 197 ARG B C 1
ATOM 4678 O O . ARG B 1 217 ? -22.479 -13.597 -19.952 1.00 39.25 197 ARG B O 1
ATOM 4686 N N . PRO B 1 218 ? -23.189 -12.198 -21.550 1.00 44.95 198 PRO B N 1
ATOM 4687 C CA . PRO B 1 218 ? -23.846 -13.287 -22.282 1.00 46.88 198 PRO B CA 1
ATOM 4688 C C . PRO B 1 218 ? -22.839 -14.331 -22.736 1.00 47.48 198 PRO B C 1
ATOM 4689 O O . PRO B 1 218 ? -21.666 -14.034 -22.970 1.00 54.46 198 PRO B O 1
ATOM 4693 N N . GLY B 1 219 ? -23.308 -15.567 -22.858 1.00 47.73 199 GLY B N 1
ATOM 4694 C CA . GLY B 1 219 ? -22.502 -16.627 -23.432 1.00 53.54 199 GLY B CA 1
ATOM 4695 C C . GLY B 1 219 ? -22.132 -17.746 -22.484 1.00 58.18 199 GLY B C 1
ATOM 4696 O O . GLY B 1 219 ? -21.492 -18.710 -22.918 1.00 62.14 199 GLY B O 1
ATOM 4697 N N . GLN B 1 220 ? -22.521 -17.665 -21.216 1.00 55.94 200 GLN B N 1
ATOM 4698 C CA . GLN B 1 220 ? -22.077 -18.621 -20.213 1.00 59.78 200 GLN B CA 1
ATOM 4699 C C . GLN B 1 220 ? -23.042 -19.807 -20.125 1.00 62.65 200 GLN B C 1
ATOM 4700 O O . GLN B 1 220 ? -23.917 -20.002 -20.974 1.00 62.91 200 GLN B O 1
ATOM 4706 N N . GLY B 1 221 ? -22.890 -20.611 -19.078 1.00 62.93 201 GLY B N 1
ATOM 4707 C CA . GLY B 1 221 ? -23.507 -21.913 -19.018 1.00 61.10 201 GLY B CA 1
ATOM 4708 C C . GLY B 1 221 ? -22.653 -23.020 -19.592 1.00 63.65 201 GLY B C 1
ATOM 4709 O O . GLY B 1 221 ? -22.988 -24.200 -19.407 1.00 65.14 201 GLY B O 1
ATOM 4710 N N . GLY B 1 222 ? -21.549 -22.674 -20.274 1.00 60.01 202 GLY B N 1
ATOM 4711 C CA . GLY B 1 222 ? -20.682 -23.672 -20.860 1.00 57.92 202 GLY B CA 1
ATOM 4712 C C . GLY B 1 222 ? -19.668 -24.224 -19.872 1.00 59.24 202 GLY B C 1
ATOM 4713 O O . GLY B 1 222 ? -19.547 -23.761 -18.734 1.00 53.37 202 GLY B O 1
ATOM 4714 N N . ALA B 1 223 ? -18.934 -25.239 -20.340 1.00 58.45 203 ALA B N 1
ATOM 4715 C CA . ALA B 1 223 ? -17.899 -25.887 -19.541 1.00 52.82 203 ALA B CA 1
ATOM 4716 C C . ALA B 1 223 ? -16.740 -24.926 -19.291 1.00 48.85 203 ALA B C 1
ATOM 4717 O O . ALA B 1 223 ? -16.136 -24.405 -20.237 1.00 50.98 203 ALA B O 1
ATOM 4719 N N . ALA B 1 224 ? -16.415 -24.715 -18.018 1.00 48.70 204 ALA B N 1
ATOM 4720 C CA . ALA B 1 224 ? -15.504 -23.664 -17.594 1.00 43.12 204 ALA B CA 1
ATOM 4721 C C . ALA B 1 224 ? -14.183 -24.255 -17.104 1.00 37.04 204 ALA B C 1
ATOM 4722 O O . ALA B 1 224 ? -13.964 -25.471 -17.105 1.00 31.30 204 ALA B O 1
ATOM 4724 N N . ARG B 1 225 ? -13.282 -23.356 -16.723 1.00 32.86 205 ARG B N 1
ATOM 4725 C CA . ARG B 1 225 ? -12.056 -23.753 -16.051 1.00 32.88 205 ARG B CA 1
ATOM 4726 C C . ARG B 1 225 ? -12.386 -24.508 -14.758 1.00 27.08 205 ARG B C 1
ATOM 4727 O O . ARG B 1 225 ? -13.320 -24.132 -14.052 1.00 25.85 205 ARG B O 1
ATOM 4735 N N . PRO B 1 226 ? -11.664 -25.583 -14.427 1.00 28.85 206 PRO B N 1
ATOM 4736 C CA . PRO B 1 226 ? -11.867 -26.229 -13.123 1.00 26.70 206 PRO B CA 1
ATOM 4737 C C . PRO B 1 226 ? -11.549 -25.264 -11.992 1.00 26.25 206 PRO B C 1
ATOM 4738 O O . PRO B 1 226 ? -10.542 -24.553 -12.031 1.00 26.74 206 PRO B O 1
ATOM 4742 N N . VAL B 1 227 ? -12.410 -25.258 -10.968 1.00 23.09 207 VAL B N 1
ATOM 4743 C CA . VAL B 1 227 ? -12.296 -24.309 -9.865 1.00 23.48 207 VAL B CA 1
ATOM 4744 C C . VAL B 1 227 ? -12.374 -25.038 -8.526 1.00 22.24 207 VAL B C 1
ATOM 4745 O O . VAL B 1 227 ? -12.908 -26.148 -8.421 1.00 21.21 207 VAL B O 1
ATOM 4749 N N . ALA B 1 228 ? -11.827 -24.409 -7.493 1.00 17.88 208 ALA B N 1
ATOM 4750 C CA . ALA B 1 228 ? -11.877 -24.991 -6.168 1.00 21.86 208 ALA B CA 1
ATOM 4751 C C . ALA B 1 228 ? -13.017 -24.349 -5.419 1.00 21.20 208 ALA B C 1
ATOM 4752 O O . ALA B 1 228 ? -13.201 -23.135 -5.491 1.00 22.16 208 ALA B O 1
ATOM 4754 N N . GLU B 1 229 ? -13.776 -25.167 -4.705 1.00 24.75 209 GLU B N 1
ATOM 4755 C CA . GLU B 1 229 ? -14.737 -24.658 -3.744 1.00 26.30 209 GLU B CA 1
ATOM 4756 C C . GLU B 1 229 ? -14.045 -24.362 -2.418 1.00 21.88 209 GLU B C 1
ATOM 4757 O O . GLU B 1 229 ? -12.926 -24.829 -2.154 1.00 18.63 209 GLU B O 1
ATOM 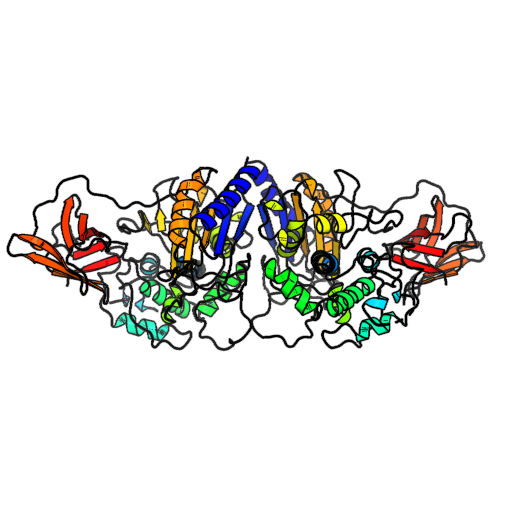4763 N N . GLY B 1 230 ? -14.737 -23.540 -1.577 1.00 25.24 210 GLY B N 1
ATOM 4764 C CA . GLY B 1 230 ? -14.272 -23.231 -0.239 1.00 23.73 210 GLY B CA 1
ATOM 4765 C C . GLY B 1 230 ? -14.734 -24.250 0.812 1.00 30.66 210 GLY B C 1
ATOM 4766 O O . GLY B 1 230 ? -15.726 -24.968 0.649 1.00 28.36 210 GLY B O 1
ATOM 4767 N N . HIS B 1 231 ? -13.987 -24.310 1.916 1.00 27.86 211 HIS B N 1
ATOM 4768 C CA . HIS B 1 231 ? -14.202 -25.316 2.937 1.00 23.83 211 HIS B CA 1
ATOM 4769 C C . HIS B 1 231 ? -13.956 -24.723 4.315 1.00 29.54 211 HIS B C 1
ATOM 4770 O O . HIS B 1 231 ? -13.124 -23.828 4.496 1.00 30.48 211 HIS B O 1
ATOM 4777 N N . ALA B 1 232 ? -14.683 -25.266 5.287 1.00 26.84 212 ALA B N 1
ATOM 4778 C CA . ALA B 1 232 ? -14.612 -24.835 6.672 1.00 30.22 212 ALA B CA 1
ATOM 4779 C C . ALA B 1 232 ? -15.064 -25.983 7.555 1.00 25.88 212 ALA B C 1
ATOM 4780 O O . ALA B 1 232 ? -16.000 -26.709 7.214 1.00 25.09 212 ALA B O 1
ATOM 4782 N N . LEU B 1 233 ? -14.391 -26.130 8.693 1.00 30.47 213 LEU B N 1
ATOM 4783 C CA . LEU B 1 233 ? -14.755 -27.140 9.679 1.00 38.62 213 LEU B CA 1
ATOM 4784 C C . LEU B 1 233 ? -16.109 -26.826 10.309 1.00 39.12 213 LEU B C 1
ATOM 4785 O O . LEU B 1 233 ? -16.321 -25.734 10.844 1.00 40.04 213 LEU B O 1
ATOM 4790 N N . ARG B 1 234 ? -17.025 -27.780 10.239 1.00 35.65 214 ARG B N 1
ATOM 4791 C CA . ARG B 1 234 ? -18.287 -27.678 10.951 1.00 37.91 214 ARG B CA 1
ATOM 4792 C C . ARG B 1 234 ? -18.161 -28.288 12.344 1.00 39.51 214 ARG B C 1
ATOM 4793 O O . ARG B 1 234 ? -17.423 -29.259 12.551 1.00 32.95 214 ARG B O 1
ATOM 4801 N N . ALA B 1 235 ? -18.871 -27.684 13.299 1.00 42.15 215 ALA B N 1
ATOM 4802 C CA . ALA B 1 235 ? -18.919 -28.140 14.683 1.00 43.78 215 ALA B CA 1
ATOM 4803 C C . ALA B 1 235 ? -19.006 -29.655 14.762 1.00 44.78 215 ALA B C 1
ATOM 4804 O O . ALA B 1 235 ? -19.911 -30.267 14.190 1.00 44.98 215 ALA B O 1
ATOM 4806 N N . GLY B 1 236 ? -18.050 -30.258 15.466 1.00 40.98 216 GLY B N 1
ATOM 4807 C CA . GLY B 1 236 ? -17.993 -31.701 15.563 1.00 44.65 216 GLY B CA 1
ATOM 4808 C C . GLY B 1 236 ? -17.525 -32.391 14.306 1.00 49.04 216 GLY B C 1
ATOM 4809 O O . GLY B 1 236 ? -17.612 -33.621 14.220 1.00 38.80 216 GLY B O 1
ATOM 4810 N N . GLY B 1 237 ? -17.034 -31.626 13.317 1.00 37.95 217 GLY B N 1
ATOM 4811 C CA . GLY B 1 237 ? -16.612 -32.215 12.075 1.00 31.90 217 GLY B CA 1
ATOM 4812 C C . GLY B 1 237 ? -15.241 -32.845 12.153 1.00 34.72 217 GLY B C 1
ATOM 4813 O O . GLY B 1 237 ? -14.404 -32.537 12.999 1.00 38.01 217 GLY B O 1
ATOM 4814 N N . GLU B 1 238 ? -15.022 -33.748 11.211 1.00 32.54 218 GLU B N 1
ATOM 4815 C CA . GLU B 1 238 ? -13.792 -34.509 11.093 1.00 36.65 218 GLU B CA 1
ATOM 4816 C C . GLU B 1 238 ? -12.807 -33.861 10.132 1.00 37.52 218 GLU B C 1
ATOM 4817 O O . GLU B 1 238 ? -11.593 -33.937 10.349 1.00 42.94 218 GLU B O 1
ATOM 4823 N N . ARG B 1 239 ? -13.321 -33.200 9.097 1.00 32.89 219 ARG B N 1
ATOM 4824 C CA . ARG B 1 239 ? -12.526 -32.539 8.073 1.00 32.31 219 ARG B CA 1
ATOM 4825 C C . ARG B 1 239 ? -13.311 -31.312 7.617 1.00 28.70 219 ARG B C 1
ATOM 4826 O O . ARG B 1 239 ? -14.518 -31.211 7.850 1.00 27.49 219 ARG B O 1
ATOM 4834 N N . ALA B 1 240 ? -12.643 -30.393 6.924 1.00 28.73 220 ALA B N 1
ATOM 4835 C CA . ALA B 1 240 ? -13.346 -29.200 6.458 1.00 27.98 220 ALA B CA 1
ATOM 4836 C C . ALA B 1 240 ? -14.326 -29.572 5.345 1.00 24.24 220 ALA B C 1
ATOM 4837 O O . ALA B 1 240 ? -14.007 -30.367 4.460 1.00 24.55 220 ALA B O 1
ATOM 4839 N N . GLU B 1 241 ? -15.533 -29.024 5.407 1.00 26.85 221 GLU B N 1
ATOM 4840 C CA . GLU B 1 241 ? -16.566 -29.314 4.426 1.00 29.25 221 GLU B CA 1
ATOM 4841 C C . GLU B 1 241 ? -16.945 -28.066 3.636 1.00 29.51 221 GLU B C 1
ATOM 4842 O O . GLU B 1 241 ? -16.607 -26.940 4.004 1.00 25.41 221 GLU B O 1
ATOM 4848 N N . HIS B 1 242 ? -17.709 -28.298 2.566 1.00 31.75 222 HIS B N 1
ATOM 4849 C CA . HIS B 1 242 ? -18.141 -27.237 1.666 1.00 32.02 222 HIS B CA 1
ATOM 4850 C C . HIS B 1 242 ? -18.695 -26.038 2.430 1.00 34.14 222 HIS B C 1
ATOM 4851 O O . HIS B 1 242 ? -19.466 -26.194 3.383 1.00 29.61 222 HIS B O 1
ATOM 4858 N N . VAL B 1 243 ? -18.284 -24.844 2.016 1.00 23.68 223 VAL B N 1
ATOM 4859 C CA . VAL B 1 243 ? -18.833 -23.611 2.555 1.00 38.09 223 VAL B CA 1
ATOM 4860 C C . VAL B 1 243 ? -19.159 -22.695 1.380 1.00 41.95 223 VAL B C 1
ATOM 4861 O O . VAL B 1 243 ? -18.334 -22.513 0.477 1.00 36.86 223 VAL B O 1
ATOM 4865 N N . ASP B 1 244 ? -20.387 -22.185 1.354 1.00 42.13 224 ASP B N 1
ATOM 4866 C CA . ASP B 1 244 ? -20.806 -21.276 0.298 1.00 55.81 224 ASP B CA 1
ATOM 4867 C C . ASP B 1 244 ? -20.257 -19.889 0.603 1.00 56.80 224 ASP B C 1
ATOM 4868 O O . ASP B 1 244 ? -20.739 -19.226 1.529 1.00 64.07 224 ASP B O 1
ATOM 4873 N N . HIS B 1 245 ? -19.252 -19.447 -0.154 1.00 57.88 225 HIS B N 1
ATOM 4874 C CA . HIS B 1 245 ? -18.921 -18.032 -0.171 1.00 64.12 225 HIS B CA 1
ATOM 4875 C C . HIS B 1 245 ? -20.121 -17.264 -0.715 1.00 68.22 225 HIS B C 1
ATOM 4876 O O . HIS B 1 245 ? -20.789 -17.704 -1.663 1.00 69.04 225 HIS B O 1
ATOM 4883 N N . MET B 1 246 ? -20.408 -16.112 -0.141 1.00 67.42 226 MET B N 1
ATOM 4884 C CA . MET B 1 246 ? -21.239 -15.209 -0.905 1.00 75.86 226 MET B CA 1
ATOM 4885 C C . MET B 1 246 ? -20.502 -13.892 -1.084 1.00 69.71 226 MET B C 1
ATOM 4886 O O . MET B 1 246 ? -20.226 -13.169 -0.121 1.00 70.69 226 MET B O 1
ATOM 4891 N N . ALA B 1 247 ? -20.144 -13.646 -2.333 1.00 67.43 227 ALA B N 1
ATOM 4892 C CA . ALA B 1 247 ? -19.549 -12.420 -2.808 1.00 53.45 227 ALA B CA 1
ATOM 4893 C C . ALA B 1 247 ? -20.510 -11.828 -3.827 1.00 49.16 227 ALA B C 1
ATOM 4894 O O . ALA B 1 247 ? -20.877 -12.494 -4.796 1.00 51.21 227 ALA B O 1
ATOM 4896 N N . SER B 1 248 ? -20.902 -10.573 -3.620 1.00 45.91 228 SER B N 1
ATOM 4897 C CA . SER B 1 248 ? -21.822 -9.938 -4.551 1.00 44.54 228 SER B CA 1
ATOM 4898 C C . SER B 1 248 ? -21.100 -9.618 -5.865 1.00 40.92 228 SER B C 1
ATOM 4899 O O . SER B 1 248 ? -19.876 -9.445 -5.918 1.00 37.87 228 SER B O 1
ATOM 4902 N N . LEU B 1 249 ? -21.883 -9.562 -6.940 1.00 31.64 229 LEU B N 1
ATOM 4903 C CA . LEU B 1 249 ? -21.344 -9.334 -8.276 1.00 32.73 229 LEU B CA 1
ATOM 4904 C C . LEU B 1 249 ? -20.484 -8.076 -8.346 1.00 32.02 229 LEU B C 1
ATOM 4905 O O . LEU B 1 249 ? -19.461 -8.044 -9.047 1.00 28.00 229 LEU B O 1
ATOM 4910 N N . SER B 1 250 ? -20.881 -7.029 -7.624 1.00 32.34 230 SER B N 1
ATOM 4911 C CA . SER B 1 250 ? -20.251 -5.727 -7.785 1.00 31.96 230 SER B CA 1
ATOM 4912 C C . SER B 1 250 ? -18.818 -5.703 -7.274 1.00 26.38 230 SER B C 1
ATOM 4913 O O . SER B 1 250 ? -18.071 -4.773 -7.592 1.00 26.01 230 SER B O 1
ATOM 4916 N N . LEU B 1 251 ? -18.412 -6.683 -6.495 1.00 22.65 231 LEU B N 1
ATOM 4917 C CA . LEU B 1 251 ? -17.047 -6.689 -5.998 1.00 24.42 231 LEU B CA 1
ATOM 4918 C C . LEU B 1 251 ? -16.030 -7.199 -7.022 1.00 20.26 231 LEU B C 1
ATOM 4919 O O . LEU B 1 251 ? -14.851 -7.319 -6.684 1.00 19.04 231 LEU B O 1
ATOM 4924 N N . ALA B 1 252 ? -16.446 -7.487 -8.256 1.00 21.43 232 ALA B N 1
ATOM 4925 C CA . ALA B 1 252 ? -15.593 -8.194 -9.210 1.00 23.63 232 ALA B CA 1
ATOM 4926 C C . ALA B 1 252 ? -14.186 -7.586 -9.318 1.00 21.63 232 ALA B C 1
ATOM 4927 O O . ALA B 1 252 ? -13.180 -8.258 -9.043 1.00 21.52 232 ALA B O 1
ATOM 4929 N N . ALA B 1 253 ? -14.092 -6.307 -9.684 1.00 19.71 233 ALA B N 1
ATOM 4930 C CA . ALA B 1 253 ? -12.773 -5.718 -9.914 1.00 19.42 233 ALA B CA 1
ATOM 4931 C C . ALA B 1 253 ? -11.955 -5.559 -8.639 1.00 18.14 233 ALA B C 1
ATOM 4932 O O . ALA B 1 253 ? -10.765 -5.236 -8.727 1.00 19.82 233 ALA B O 1
ATOM 4934 N N . ALA B 1 254 ? -12.557 -5.754 -7.468 1.00 19.09 234 ALA B N 1
ATOM 4935 C CA . ALA B 1 254 ? -11.815 -5.740 -6.217 1.00 18.09 234 ALA B CA 1
ATOM 4936 C C . ALA B 1 254 ? -11.527 -7.138 -5.673 1.00 17.69 234 ALA B C 1
ATOM 4937 O O . ALA B 1 254 ? -10.518 -7.315 -4.984 1.00 17.99 234 ALA B O 1
ATOM 4939 N N . GLY B 1 255 ? -12.372 -8.136 -5.977 1.00 15.39 235 GLY B N 1
ATOM 4940 C CA . GLY B 1 255 ? -12.183 -9.476 -5.433 1.00 18.75 235 GLY B CA 1
ATOM 4941 C C . GLY B 1 255 ? -12.666 -10.667 -6.252 1.00 17.08 235 GLY B C 1
ATOM 4942 O O . GLY B 1 255 ? -12.763 -11.770 -5.724 1.00 20.92 235 GLY B O 1
ATOM 4943 N N . GLY B 1 256 ? -12.956 -10.480 -7.533 1.00 15.11 236 GLY B N 1
ATOM 4944 C CA . GLY B 1 256 ? -13.704 -11.454 -8.290 1.00 21.80 236 GLY B CA 1
ATOM 4945 C C . GLY B 1 256 ? -12.940 -12.367 -9.234 1.00 18.32 236 GLY B C 1
ATOM 4946 O O . GLY B 1 256 ? -13.578 -13.191 -9.883 1.00 18.67 236 GLY B O 1
ATOM 4947 N N . LEU B 1 257 ? -11.612 -12.253 -9.339 1.00 21.16 237 LEU B N 1
ATOM 4948 C CA . LEU B 1 257 ? -10.846 -13.111 -10.238 1.00 21.72 237 LEU B CA 1
ATOM 4949 C C . LEU B 1 257 ? -10.576 -14.476 -9.605 1.00 22.42 237 LEU B C 1
ATOM 4950 O O . LEU B 1 257 ? -10.473 -14.621 -8.383 1.00 22.40 237 LEU B O 1
ATOM 4955 N N . VAL B 1 258 ? -10.443 -15.481 -10.461 1.00 16.60 238 VAL B N 1
ATOM 4956 C CA . VAL B 1 258 ? -10.249 -16.864 -10.040 1.00 22.10 238 VAL B CA 1
ATOM 4957 C C . VAL B 1 258 ? -9.132 -17.458 -10.889 1.00 19.97 238 VAL B C 1
ATOM 4958 O O . VAL B 1 258 ? -9.239 -17.496 -12.121 1.00 22.18 238 VAL B O 1
ATOM 4962 N N . GLY B 1 259 ? -8.052 -17.875 -10.247 1.00 17.55 239 GLY B N 1
ATOM 4963 C CA . GLY B 1 259 ? -6.954 -18.448 -11.001 1.00 21.77 239 GLY B CA 1
ATOM 4964 C C . GLY B 1 259 ? -6.000 -19.166 -10.081 1.00 17.98 239 GLY B C 1
ATOM 4965 O O . GLY B 1 259 ? -6.287 -19.377 -8.902 1.00 22.61 239 GLY B O 1
ATOM 4966 N N . SER B 1 260 ? -4.863 -19.555 -10.636 1.00 18.77 240 SER B N 1
ATOM 4967 C CA . SER B 1 260 ? -3.951 -20.454 -9.945 1.00 20.06 240 SER B CA 1
ATOM 4968 C C . SER B 1 260 ? -2.782 -19.689 -9.336 1.00 18.77 240 SER B C 1
ATOM 4969 O O . SER B 1 260 ? -2.535 -18.516 -9.628 1.00 15.69 240 SER B O 1
ATOM 4972 N N . ALA B 1 261 ? -2.062 -20.379 -8.455 1.00 17.78 241 ALA B N 1
ATOM 4973 C CA . ALA B 1 261 ? -0.854 -19.788 -7.905 1.00 19.05 241 ALA B CA 1
ATOM 4974 C C . ALA B 1 261 ? 0.134 -19.466 -9.015 1.00 18.93 241 ALA B C 1
ATOM 4975 O O . ALA B 1 261 ? 0.780 -18.413 -9.000 1.00 19.67 241 ALA B O 1
ATOM 4977 N 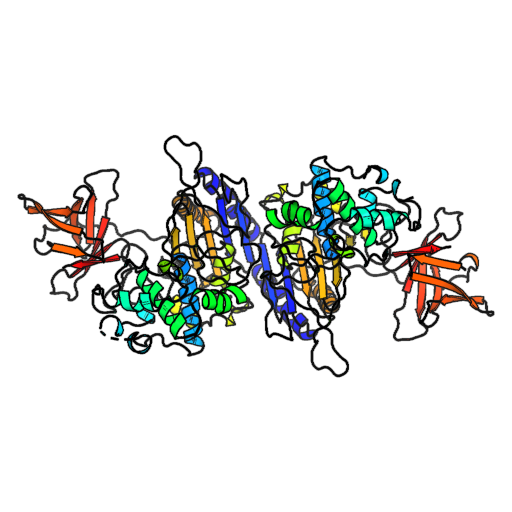N . THR B 1 262 ? 0.263 -20.369 -9.992 1.00 20.09 242 THR B N 1
ATOM 4978 C CA . THR B 1 262 ? 1.170 -20.128 -11.113 1.00 19.64 242 THR B CA 1
ATOM 4979 C C . THR B 1 262 ? 0.740 -18.918 -11.931 1.00 15.90 242 THR B C 1
ATOM 4980 O O . THR B 1 262 ? 1.585 -18.161 -12.402 1.00 20.29 242 THR B O 1
ATOM 4984 N N . ASP B 1 263 ? -0.566 -18.754 -12.150 1.00 12.76 243 ASP B N 1
ATOM 4985 C CA . ASP B 1 263 ? -1.096 -17.546 -12.777 1.00 19.03 243 ASP B CA 1
ATOM 4986 C C . ASP B 1 263 ? -0.597 -16.282 -12.061 1.00 22.05 243 ASP B C 1
ATOM 4987 O O . ASP B 1 263 ? -0.057 -15.369 -12.692 1.00 24.76 243 ASP B O 1
ATOM 4992 N N . LEU B 1 264 ? -0.779 -16.213 -10.737 1.00 23.23 244 LEU B N 1
ATOM 4993 C CA . LEU B 1 264 ? -0.343 -15.042 -9.988 1.00 18.46 244 LEU B CA 1
ATOM 4994 C C . LEU B 1 264 ? 1.153 -14.824 -10.124 1.00 20.55 244 LEU B C 1
ATOM 4995 O O . LEU B 1 264 ? 1.615 -13.680 -10.245 1.00 20.55 244 LEU B O 1
ATOM 5000 N N . VAL B 1 265 ? 1.935 -15.904 -10.071 1.00 18.16 245 VAL B N 1
ATOM 5001 C CA . VAL B 1 265 ? 3.382 -15.749 -10.226 1.00 20.39 245 VAL B CA 1
ATOM 5002 C C . VAL B 1 265 ? 3.734 -15.341 -11.647 1.00 22.44 245 VAL B C 1
ATOM 5003 O O . VAL B 1 265 ? 4.756 -14.685 -11.867 1.00 24.33 245 VAL B O 1
ATOM 5007 N N . THR B 1 266 ? 2.873 -15.646 -12.615 1.00 16.69 246 THR B N 1
ATOM 5008 C CA . THR B 1 266 ? 3.116 -15.164 -13.961 1.00 20.10 246 THR B CA 1
ATOM 5009 C C . THR B 1 266 ? 2.759 -13.682 -14.097 1.00 21.92 246 THR B C 1
ATOM 5010 O O . THR B 1 266 ? 3.469 -12.939 -14.779 1.00 26.67 246 THR B O 1
ATOM 5014 N N . ALA B 1 267 ? 1.692 -13.224 -13.424 1.00 22.33 247 ALA B N 1
ATOM 5015 C CA . ALA B 1 267 ? 1.384 -11.792 -13.381 1.00 23.35 247 ALA B CA 1
ATOM 5016 C C . ALA B 1 267 ? 2.512 -11.002 -12.736 1.00 18.34 247 ALA B C 1
ATOM 5017 O O . ALA B 1 267 ? 2.675 -9.812 -13.010 1.00 22.94 247 ALA B O 1
ATOM 5019 N N . ALA B 1 268 ? 3.322 -11.651 -11.914 1.00 19.68 248 ALA B N 1
ATOM 5020 C CA . ALA B 1 268 ? 4.419 -10.957 -11.262 1.00 25.42 248 ALA B CA 1
ATOM 5021 C C . ALA B 1 268 ? 5.691 -10.877 -12.104 1.00 21.32 248 ALA B C 1
ATOM 5022 O O . ALA B 1 268 ? 6.528 -10.018 -11.829 1.00 17.62 248 ALA B O 1
ATOM 5024 N N . ARG B 1 269 ? 5.885 -11.752 -13.089 1.00 20.02 249 ARG B N 1
ATOM 5025 C CA . ARG B 1 269 ? 7.175 -11.767 -13.785 1.00 17.95 249 ARG B CA 1
ATOM 5026 C C . ARG B 1 269 ? 7.648 -10.382 -14.241 1.00 21.83 249 ARG B C 1
ATOM 5027 O O . ARG B 1 269 ? 8.841 -10.087 -14.065 1.00 23.09 249 ARG B O 1
ATOM 5035 N N . PRO B 1 270 ? 6.803 -9.483 -14.764 1.00 20.79 250 PRO B N 1
ATOM 5036 C CA . PRO B 1 270 ? 7.322 -8.191 -15.243 1.00 23.59 250 PRO B CA 1
ATOM 5037 C C . PRO B 1 270 ? 7.877 -7.285 -14.162 1.00 27.66 250 PRO B C 1
ATOM 5038 O O . PRO B 1 270 ? 8.551 -6.304 -14.514 1.00 29.74 250 PRO B O 1
ATOM 5042 N N . HIS B 1 271 ? 7.605 -7.557 -12.877 1.00 20.10 251 HIS B N 1
ATOM 5043 C CA . HIS B 1 271 ? 8.080 -6.715 -11.788 1.00 22.10 251 HIS B CA 1
ATOM 5044 C C . HIS B 1 271 ? 9.501 -7.028 -11.371 1.00 25.63 251 HIS B C 1
ATOM 5045 O O . HIS B 1 271 ? 10.106 -6.235 -10.643 1.00 28.65 251 HIS B O 1
ATOM 5052 N N . LEU B 1 272 ? 10.038 -8.155 -11.801 1.00 20.42 252 LEU B N 1
ATOM 5053 C CA . LEU B 1 272 ? 11.320 -8.629 -11.312 1.00 22.11 252 LEU B CA 1
ATOM 5054 C C . LEU B 1 272 ? 12.477 -7.985 -12.069 1.00 24.54 252 LEU B C 1
ATOM 5055 O O . LEU B 1 272 ? 12.344 -7.548 -13.216 1.00 25.41 252 LEU B O 1
ATOM 5060 N N . ALA B 1 273 ? 13.628 -7.944 -11.403 1.00 24.53 253 ALA B N 1
ATOM 5061 C CA . ALA B 1 273 ? 14.838 -7.454 -12.039 1.00 25.43 253 ALA B CA 1
ATOM 5062 C C . ALA B 1 273 ? 15.103 -8.175 -13.360 1.00 31.01 253 ALA B C 1
ATOM 5063 O O . ALA B 1 273 ? 15.470 -7.534 -14.352 1.00 29.87 253 ALA B O 1
ATOM 5065 N N . ASP B 1 274 ? 14.886 -9.507 -13.404 1.00 23.48 254 ASP B N 1
ATOM 5066 C CA . ASP B 1 274 ? 15.119 -10.316 -14.602 1.00 29.24 254 ASP B CA 1
ATOM 5067 C C . ASP B 1 274 ? 13.964 -10.260 -15.620 1.00 28.15 254 ASP B C 1
ATOM 5068 O O . ASP B 1 274 ? 13.831 -11.185 -16.439 1.00 28.82 254 ASP B O 1
ATOM 5073 N N . ARG B 1 275 ? 13.184 -9.174 -15.624 1.00 28.38 255 ARG B N 1
ATOM 5074 C CA . ARG B 1 275 ? 11.977 -9.101 -16.444 1.00 26.88 255 ARG B CA 1
ATOM 5075 C C . ARG B 1 275 ? 12.255 -9.254 -17.938 1.00 31.81 255 ARG B C 1
ATOM 5076 O O . ARG B 1 275 ? 11.353 -9.636 -18.693 1.00 27.35 255 ARG B O 1
ATOM 5084 N N . LYS B 1 276 ? 13.473 -8.943 -18.392 1.00 28.96 256 LYS B N 1
ATOM 5085 C CA . LYS B 1 276 ? 13.767 -9.116 -19.814 1.00 40.03 256 LYS B CA 1
ATOM 5086 C C . LYS B 1 276 ? 13.708 -10.585 -20.257 1.00 35.85 256 LYS B C 1
ATOM 5087 O O . LYS B 1 276 ? 13.465 -10.852 -21.438 1.00 39.00 256 LYS B O 1
ATOM 5093 N N . THR B 1 277 ? 13.888 -11.539 -19.344 1.00 31.04 257 THR B N 1
ATOM 5094 C CA . THR B 1 277 ? 13.695 -12.941 -19.687 1.00 29.51 257 THR B CA 1
ATOM 5095 C C . THR B 1 277 ? 12.245 -13.298 -19.971 1.00 33.26 257 THR B C 1
ATOM 5096 O O . THR B 1 277 ? 11.995 -14.402 -20.458 1.00 34.11 257 THR B O 1
ATOM 5100 N N . PHE B 1 278 ? 11.286 -12.441 -19.621 1.00 33.09 258 PHE B N 1
ATOM 5101 C CA . PHE B 1 278 ? 9.872 -12.783 -19.739 1.00 31.38 258 PHE B CA 1
ATOM 5102 C C . PHE B 1 278 ? 9.387 -12.332 -21.104 1.00 31.32 258 PHE B C 1
ATOM 5103 O O . PHE B 1 278 ? 9.573 -11.170 -21.476 1.00 30.62 258 PHE B O 1
ATOM 5111 N N . ALA B 1 279 ? 8.766 -13.254 -21.847 1.00 30.96 259 ALA B N 1
ATOM 5112 C CA . ALA B 1 279 ? 8.360 -12.940 -23.216 1.00 38.95 259 ALA B CA 1
ATOM 5113 C C . ALA B 1 279 ? 7.443 -11.728 -23.259 1.00 36.61 259 ALA B C 1
ATOM 5114 O O . ALA B 1 279 ? 7.573 -10.869 -24.136 1.00 39.14 259 ALA B O 1
ATOM 5116 N N . GLN B 1 280 ? 6.531 -11.617 -22.299 1.00 39.94 260 GLN B N 1
ATOM 5117 C CA . GLN B 1 280 ? 5.515 -10.578 -22.352 1.00 39.60 260 GLN B CA 1
ATOM 5118 C C . GLN B 1 280 ? 5.813 -9.412 -21.416 1.00 37.36 260 GLN B C 1
ATOM 5119 O O . GLN B 1 280 ? 4.881 -8.768 -20.925 1.00 37.89 260 GLN B O 1
ATOM 5125 N N . HIS B 1 281 ? 7.095 -9.115 -21.170 1.00 32.90 261 HIS B N 1
ATOM 5126 C CA . HIS B 1 281 ? 7.440 -8.038 -20.251 1.00 36.16 261 HIS B CA 1
ATOM 5127 C C . HIS B 1 281 ? 6.970 -6.683 -20.761 1.00 37.92 261 HIS B C 1
ATOM 5128 O O . HIS B 1 281 ? 6.747 -5.770 -19.963 1.00 40.84 261 HIS B O 1
ATOM 5135 N N . ASP B 1 282 ? 6.778 -6.550 -22.070 1.00 42.91 262 ASP B N 1
ATOM 5136 C CA . ASP B 1 282 ? 6.254 -5.325 -22.669 1.00 39.31 262 ASP B CA 1
ATOM 5137 C C . ASP B 1 282 ? 4.812 -5.050 -22.268 1.00 40.50 262 ASP B C 1
ATOM 5138 O O . ASP B 1 282 ? 4.368 -3.900 -22.389 1.00 30.35 262 ASP B O 1
ATOM 5143 N N . LEU B 1 283 ? 4.072 -6.085 -21.823 1.00 36.69 263 LEU B N 1
ATOM 5144 C CA . LEU B 1 283 ? 2.708 -5.898 -21.327 1.00 37.69 263 LEU B CA 1
ATOM 5145 C C . LEU B 1 283 ? 2.655 -4.894 -20.185 1.00 29.11 263 LEU B C 1
ATOM 5146 O O . LEU B 1 283 ? 1.641 -4.211 -20.000 1.00 29.20 263 LEU B O 1
ATOM 5151 N N . LEU B 1 284 ? 3.729 -4.800 -19.407 1.00 30.05 264 LEU B N 1
ATOM 5152 C CA . LEU B 1 284 ? 3.806 -3.871 -18.283 1.00 32.10 264 LEU B CA 1
ATOM 5153 C C . LEU B 1 284 ? 5.212 -3.281 -18.281 1.00 35.41 264 LEU B C 1
ATOM 5154 O O . LEU B 1 284 ? 6.163 -3.925 -17.804 1.00 35.78 264 LEU B O 1
ATOM 5159 N N . PRO B 1 285 ? 5.383 -2.071 -18.821 1.00 35.71 265 PRO B N 1
ATOM 5160 C CA . PRO B 1 285 ? 6.717 -1.458 -18.907 1.00 34.37 265 PRO B CA 1
ATOM 5161 C C . PRO B 1 285 ? 7.355 -1.202 -17.546 1.00 34.03 265 PRO B C 1
ATOM 5162 O O . PRO B 1 285 ? 6.685 -1.080 -16.518 1.00 32.78 265 PRO B O 1
ATOM 5166 N N . GLU B 1 286 ? 8.686 -1.088 -17.569 1.00 28.16 266 GLU B N 1
ATOM 5167 C CA . GLU B 1 286 ? 9.463 -0.876 -16.352 1.00 34.78 266 GLU B CA 1
ATOM 5168 C C . GLU B 1 286 ? 8.906 0.263 -15.498 1.00 36.21 266 GLU B C 1
ATOM 5169 O O . GLU B 1 286 ? 8.798 0.143 -14.276 1.00 31.58 266 GLU B O 1
ATOM 5175 N N . ASP B 1 287 ? 8.564 1.379 -16.128 1.00 32.83 267 ASP B N 1
ATOM 5176 C CA . ASP B 1 287 ? 8.140 2.545 -15.378 1.00 33.46 267 ASP B CA 1
ATOM 5177 C C . ASP B 1 287 ? 6.875 2.254 -14.568 1.00 33.74 267 ASP B C 1
ATOM 5178 O O . ASP B 1 287 ? 6.741 2.695 -13.418 1.00 27.67 267 ASP B O 1
ATOM 5183 N N . ALA B 1 288 ? 5.958 1.470 -15.135 1.00 38.08 268 ALA B N 1
ATOM 5184 C CA . ALA B 1 288 ? 4.725 1.132 -14.429 1.00 33.81 268 ALA B CA 1
ATOM 5185 C C . ALA B 1 288 ? 5.008 0.220 -13.243 1.00 31.36 268 ALA B C 1
ATOM 5186 O O . ALA B 1 288 ? 4.523 0.456 -12.130 1.00 31.71 268 ALA B O 1
ATOM 5188 N N . VAL B 1 289 ? 5.770 -0.847 -13.487 1.00 32.39 269 VAL B N 1
ATOM 5189 C CA . VAL B 1 289 ? 6.223 -1.755 -12.436 1.00 31.75 269 VAL B CA 1
ATOM 5190 C C . VAL B 1 289 ? 6.803 -0.971 -11.262 1.00 31.72 269 VAL B C 1
ATOM 5191 O O . VAL B 1 289 ? 6.480 -1.219 -10.090 1.00 27.92 269 VAL B O 1
ATOM 5195 N N . LEU B 1 290 ? 7.705 -0.040 -11.557 1.00 24.82 270 LEU B N 1
ATOM 5196 C CA . LEU B 1 290 ? 8.293 0.744 -10.481 1.00 34.24 270 LEU B CA 1
ATOM 5197 C C . LEU B 1 290 ? 7.236 1.609 -9.814 1.00 30.39 270 LEU B C 1
ATOM 5198 O O . LEU B 1 290 ? 7.223 1.747 -8.586 1.00 27.49 270 LEU B O 1
ATOM 5203 N N . ALA B 1 291 ? 6.316 2.168 -10.599 1.00 20.87 271 ALA B N 1
ATOM 5204 C CA . ALA B 1 291 ? 5.230 2.940 -10.002 1.00 28.65 271 ALA B CA 1
ATOM 5205 C C . ALA B 1 291 ? 4.389 2.083 -9.056 1.00 29.20 271 ALA B C 1
ATOM 5206 O O . ALA B 1 291 ? 4.023 2.531 -7.957 1.00 25.62 271 ALA B O 1
ATOM 5208 N N . MET B 1 292 ? 4.106 0.832 -9.448 1.00 26.99 272 MET B N 1
ATOM 5209 C CA . MET B 1 292 ? 3.213 -0.016 -8.659 1.00 24.39 272 MET B CA 1
ATOM 5210 C C . MET B 1 292 ? 3.770 -0.289 -7.275 1.00 25.97 272 MET B C 1
ATOM 5211 O O . MET B 1 292 ? 3.000 -0.438 -6.316 1.00 20.47 272 MET B O 1
ATOM 5216 N N . ARG B 1 293 ? 5.095 -0.322 -7.134 1.00 23.56 273 ARG B N 1
ATOM 5217 C CA . ARG B 1 293 ? 5.693 -0.628 -5.843 1.00 25.40 273 ARG B CA 1
ATOM 5218 C C . ARG B 1 293 ? 6.329 0.572 -5.160 1.00 28.49 273 ARG B C 1
ATOM 5219 O O . ARG B 1 293 ? 6.879 0.411 -4.067 1.00 32.07 273 ARG B O 1
ATOM 5227 N N . THR B 1 294 ? 6.292 1.760 -5.766 1.00 27.42 274 THR B N 1
ATOM 5228 C CA . THR B 1 294 ? 6.760 2.961 -5.075 1.00 32.70 274 THR B CA 1
ATOM 5229 C C . THR B 1 294 ? 5.655 3.423 -4.120 1.00 33.32 274 THR B C 1
ATOM 5230 O O . THR B 1 294 ? 4.593 3.878 -4.551 1.00 38.97 274 THR B O 1
ATOM 5234 N N . CYS B 1 295 ? 5.895 3.283 -2.826 1.00 19.37 275 CYS B N 1
ATOM 5235 C CA . CYS B 1 295 ? 4.847 3.512 -1.851 1.00 27.73 275 CYS B CA 1
ATOM 5236 C C . CYS B 1 295 ? 4.545 5.001 -1.679 1.00 29.91 275 CYS B C 1
ATOM 5237 O O . CYS B 1 295 ? 5.343 5.880 -2.013 1.00 29.00 275 CYS B O 1
ATOM 5240 N N . VAL B 1 296 ? 3.365 5.266 -1.149 1.00 31.17 276 VAL B N 1
ATOM 5241 C CA . VAL B 1 296 ? 2.906 6.638 -0.936 1.00 35.03 276 VAL B CA 1
ATOM 5242 C C . VAL B 1 296 ? 3.535 7.168 0.350 1.00 31.61 276 VAL B C 1
ATOM 5243 O O . VAL B 1 296 ? 3.464 6.494 1.385 1.00 31.00 276 VAL B O 1
ATOM 5247 N N . PRO B 1 297 ? 4.194 8.322 0.320 1.00 37.45 277 PRO B N 1
ATOM 5248 C CA . PRO B 1 297 ? 4.791 8.852 1.553 1.00 39.57 277 PRO B CA 1
ATOM 5249 C C . PRO B 1 297 ? 3.730 9.363 2.517 1.00 33.44 277 PRO B C 1
ATOM 5250 O O . PRO B 1 297 ? 2.610 9.718 2.144 1.00 30.16 277 PRO B O 1
ATOM 5254 N N . ASP B 1 298 ? 4.100 9.339 3.793 1.00 46.18 278 ASP B N 1
ATOM 5255 C CA . ASP B 1 298 ? 3.297 9.862 4.898 1.00 47.37 278 ASP B CA 1
ATOM 5256 C C . ASP B 1 298 ? 1.836 9.424 4.848 1.00 50.71 278 ASP B C 1
ATOM 5257 O O . ASP B 1 298 ? 0.936 10.192 5.199 1.00 49.30 278 ASP B O 1
ATOM 5262 N N . ALA B 1 299 ? 1.587 8.177 4.407 1.00 48.73 279 ALA B N 1
ATOM 5263 C CA . ALA B 1 299 ? 0.254 7.568 4.452 1.00 41.33 279 ALA B CA 1
ATOM 5264 C C . ALA B 1 299 ? 0.470 6.095 4.788 1.00 38.72 279 ALA B C 1
ATOM 5265 O O . ALA B 1 299 ? 0.336 5.216 3.935 1.00 32.07 279 ALA B O 1
ATOM 5267 N N . GLU B 1 300 ? 0.834 5.843 6.037 1.00 37.20 280 GLU B N 1
ATOM 5268 C CA . GLU B 1 300 ? 1.057 4.484 6.501 1.00 39.63 280 GLU B CA 1
ATOM 5269 C C . GLU B 1 300 ? -0.240 3.674 6.420 1.00 38.24 280 GLU B C 1
ATOM 5270 O O . GLU B 1 300 ? -1.302 4.170 6.821 1.00 32.56 280 GLU B O 1
ATOM 5276 N N . PRO B 1 301 ? -0.204 2.442 5.888 1.00 33.92 281 PRO B N 1
ATOM 5277 C CA . PRO B 1 301 ? -1.397 1.569 5.927 1.00 32.39 281 PRO B CA 1
ATOM 5278 C C . PRO B 1 301 ? -1.473 0.854 7.271 1.00 32.07 281 PRO B C 1
ATOM 5279 O O . PRO B 1 301 ? -1.281 -0.352 7.396 1.00 25.59 281 PRO B O 1
ATOM 5283 N N . PHE B 1 302 ? -1.759 1.644 8.309 1.00 36.98 282 PHE B N 1
ATOM 5284 C CA . PHE B 1 302 ? -1.553 1.206 9.682 1.00 35.13 282 PHE B CA 1
ATOM 5285 C C . PHE B 1 302 ? -2.342 -0.059 9.986 1.00 42.31 282 PHE B C 1
ATOM 5286 O O . PHE B 1 302 ? -3.544 -0.142 9.716 1.00 36.83 282 PHE B O 1
ATOM 5294 N N . GLY B 1 303 ? -1.650 -1.051 10.536 1.00 38.82 283 GLY B N 1
ATOM 5295 C CA . GLY B 1 303 ? -2.264 -2.306 10.888 1.00 33.71 283 GLY B CA 1
ATOM 5296 C C . GLY B 1 303 ? -2.343 -3.335 9.782 1.00 33.75 283 GLY B C 1
ATOM 5297 O O . GLY B 1 303 ? -2.867 -4.427 10.023 1.00 32.59 283 GLY B O 1
ATOM 5298 N N . LEU B 1 304 ? -1.827 -3.040 8.589 1.00 30.34 284 LEU B N 1
ATOM 5299 C CA . LEU B 1 304 ? -1.876 -3.966 7.456 1.00 28.69 284 LEU B CA 1
ATOM 5300 C C . LEU B 1 304 ? -0.536 -4.144 6.753 1.00 30.02 284 LEU B C 1
ATOM 5301 O O . LEU B 1 304 ? -0.187 -5.268 6.381 1.00 32.15 284 LEU B O 1
ATOM 5306 N N . ALA B 1 305 ? 0.212 -3.063 6.552 1.00 26.53 285 ALA B N 1
ATOM 5307 C CA . ALA B 1 305 ? 1.432 -3.064 5.757 1.00 27.85 285 ALA B CA 1
ATOM 5308 C C . ALA B 1 305 ? 2.295 -1.899 6.218 1.00 30.96 285 ALA B C 1
ATOM 5309 O O . ALA B 1 305 ? 1.824 -0.986 6.904 1.00 34.31 285 ALA B O 1
ATOM 5311 N N . ASP B 1 306 ? 3.565 -1.922 5.812 1.00 25.70 286 ASP B N 1
ATOM 5312 C CA . ASP B 1 306 ? 4.446 -0.791 6.084 1.00 29.33 286 ASP B CA 1
ATOM 5313 C C . ASP B 1 306 ? 4.316 0.324 5.060 1.00 31.69 286 ASP B C 1
ATOM 5314 O O . ASP B 1 306 ? 4.630 1.484 5.368 1.00 29.07 286 ASP B O 1
ATOM 5319 N N . GLY B 1 307 ? 3.836 0.005 3.869 1.00 29.34 287 GLY B N 1
ATOM 5320 C CA . GLY B 1 307 ? 3.522 1.015 2.885 1.00 25.46 287 GLY B CA 1
ATOM 5321 C C . GLY B 1 307 ? 2.660 0.404 1.811 1.00 25.61 287 GLY B C 1
ATOM 5322 O O . GLY B 1 307 ? 2.573 -0.820 1.678 1.00 21.71 287 GLY B O 1
ATOM 5323 N N . TRP B 1 308 ? 2.006 1.268 1.059 1.00 21.47 288 TRP B N 1
ATOM 5324 C CA . TRP B 1 308 ? 1.215 0.828 -0.074 1.00 26.40 288 TRP B CA 1
ATOM 5325 C C . TRP B 1 308 ? 1.597 1.631 -1.313 1.00 25.15 288 TRP B C 1
ATOM 5326 O O . TRP B 1 308 ? 1.764 2.860 -1.258 1.00 22.76 288 TRP B O 1
ATOM 5337 N N . GLY B 1 309 ? 1.729 0.928 -2.423 1.00 24.00 289 GLY B N 1
ATOM 5338 C CA . GLY B 1 309 ? 1.950 1.509 -3.722 1.00 21.04 289 GLY B CA 1
ATOM 5339 C C . GLY B 1 309 ? 0.678 1.501 -4.537 1.00 24.50 289 GLY B C 1
ATOM 5340 O O . GLY B 1 309 ? -0.425 1.658 -4.004 1.00 26.86 289 GLY B O 1
ATOM 5341 N N . LEU B 1 310 ? 0.828 1.324 -5.844 1.00 26.35 290 LEU B N 1
ATOM 5342 C CA . LEU B 1 310 ? -0.317 1.219 -6.744 1.00 21.92 290 LEU B CA 1
ATOM 5343 C C . LEU B 1 310 ? -0.549 -0.273 -6.968 1.00 28.01 290 LEU B C 1
ATOM 5344 O O . LEU B 1 310 ? 0.107 -0.906 -7.800 1.00 27.46 290 LEU B O 1
ATOM 5349 N N . GLY B 1 311 ? -1.451 -0.840 -6.172 1.00 27.86 291 GLY B N 1
ATOM 5350 C CA . GLY B 1 311 ? -1.832 -2.215 -6.292 1.00 23.42 291 GLY B CA 1
ATOM 5351 C C . GLY B 1 311 ? -0.963 -3.196 -5.546 1.00 23.60 291 GLY B C 1
ATOM 5352 O O . GLY B 1 311 ? -1.213 -4.397 -5.651 1.00 21.31 291 GLY B O 1
ATOM 5353 N N . LEU B 1 312 ? 0.049 -2.734 -4.813 1.00 21.41 292 LEU B N 1
ATOM 5354 C CA . LEU B 1 312 ? 0.950 -3.591 -4.060 1.00 17.82 292 LEU B CA 1
ATOM 5355 C C . LEU B 1 312 ? 1.142 -2.987 -2.683 1.00 23.65 292 LEU B C 1
ATOM 5356 O O . LEU B 1 312 ? 1.219 -1.762 -2.564 1.00 21.06 292 LEU B O 1
ATOM 5361 N N . MET B 1 313 ? 1.241 -3.834 -1.656 1.00 16.82 293 MET B N 1
ATOM 5362 C CA . MET B 1 313 ? 1.701 -3.395 -0.343 1.00 18.17 293 MET B CA 1
ATOM 5363 C C . MET B 1 313 ? 3.157 -3.793 -0.134 1.00 20.36 293 MET B C 1
ATOM 5364 O O . MET B 1 313 ? 3.696 -4.653 -0.835 1.00 19.70 293 MET B O 1
ATOM 5369 N N . ARG B 1 314 ? 3.786 -3.172 0.860 1.00 20.21 294 ARG B N 1
ATOM 5370 C CA . ARG B 1 314 ? 5.156 -3.478 1.255 1.00 21.41 294 ARG B CA 1
ATOM 5371 C C . ARG B 1 314 ? 5.208 -3.994 2.689 1.00 24.29 294 ARG B C 1
ATOM 5372 O O . ARG B 1 314 ? 4.601 -3.406 3.582 1.00 24.17 294 ARG B O 1
ATOM 5380 N N . HIS B 1 315 ? 5.944 -5.080 2.905 1.00 23.36 295 HIS B N 1
ATOM 5381 C CA . HIS B 1 315 ? 6.363 -5.525 4.226 1.00 26.68 295 HIS B CA 1
ATOM 5382 C C . HIS B 1 315 ? 7.883 -5.442 4.309 1.00 28.67 295 HIS B C 1
ATOM 5383 O O . HIS B 1 315 ? 8.580 -5.900 3.395 1.00 28.89 295 HIS B O 1
ATOM 5390 N N . GLY B 1 316 ? 8.401 -4.898 5.419 1.00 29.65 296 GLY B N 1
ATOM 5391 C CA . GLY B 1 316 ? 9.814 -4.589 5.505 1.00 31.43 296 GLY B CA 1
ATOM 5392 C C . GLY B 1 316 ? 10.090 -3.253 4.849 1.00 33.64 296 GLY B C 1
ATOM 5393 O O . GLY B 1 316 ? 9.196 -2.593 4.323 1.00 32.20 296 GLY B O 1
ATOM 5394 N N . THR B 1 317 ? 11.365 -2.847 4.862 1.00 37.52 297 THR B N 1
ATOM 5395 C CA . THR B 1 317 ? 11.716 -1.470 4.513 1.00 44.40 297 THR B CA 1
ATOM 5396 C C . THR B 1 317 ? 12.692 -1.376 3.345 1.00 48.69 297 THR B C 1
ATOM 5397 O O . THR B 1 317 ? 12.309 -0.893 2.276 1.00 58.54 297 THR B O 1
ATOM 5401 N N . GLY B 1 318 ? 13.948 -1.762 3.521 1.00 37.73 298 GLY B N 1
ATOM 5402 C CA . GLY B 1 318 ? 14.923 -1.482 2.484 1.00 33.04 298 GLY B CA 1
ATOM 5403 C C . GLY B 1 318 ? 15.084 -2.593 1.466 1.00 36.01 298 GLY B C 1
ATOM 5404 O O . GLY B 1 318 ? 14.130 -2.954 0.768 1.00 34.81 298 GLY B O 1
ATOM 5405 N N . ASP B 1 319 ? 16.304 -3.127 1.354 1.00 30.65 299 ASP B N 1
ATOM 5406 C CA . ASP B 1 319 ? 16.535 -4.252 0.461 1.00 36.57 299 ASP B CA 1
ATOM 5407 C C . ASP B 1 319 ? 15.754 -5.471 0.908 1.00 30.47 299 ASP B C 1
ATOM 5408 O O . ASP B 1 319 ? 15.370 -6.293 0.075 1.00 34.71 299 ASP B O 1
ATOM 5413 N N . GLY B 1 320 ? 15.514 -5.602 2.206 1.00 30.90 300 GLY B N 1
ATOM 5414 C CA . GLY B 1 320 ? 14.745 -6.669 2.808 1.00 30.63 300 GLY B CA 1
ATOM 5415 C C . GLY B 1 320 ? 13.249 -6.588 2.620 1.00 32.92 300 GLY B C 1
ATOM 5416 O O . GLY B 1 320 ? 12.536 -7.454 3.127 1.00 30.71 300 GLY B O 1
ATOM 5417 N N . ALA B 1 321 ? 12.741 -5.599 1.885 1.00 34.80 301 ALA B N 1
ATOM 5418 C CA . ALA B 1 321 ? 11.300 -5.423 1.767 1.00 33.35 301 ALA B CA 1
ATOM 5419 C C . ALA B 1 321 ? 10.705 -6.314 0.681 1.00 31.00 301 ALA B C 1
ATOM 5420 O O . ALA B 1 321 ? 11.298 -6.526 -0.381 1.00 26.83 301 ALA B O 1
ATOM 5422 N N . TRP B 1 322 ? 9.509 -6.822 0.956 1.00 30.91 302 TRP B N 1
ATOM 5423 C CA . TRP B 1 322 ? 8.729 -7.605 0.016 1.00 26.25 302 TRP B CA 1
ATOM 5424 C C . TRP B 1 322 ? 7.438 -6.869 -0.306 1.00 25.77 302 TRP B C 1
ATOM 5425 O O . TRP B 1 322 ? 6.919 -6.095 0.508 1.00 22.83 302 TRP B O 1
ATOM 5436 N N . TYR B 1 323 ? 6.914 -7.160 -1.496 1.00 20.91 303 TYR B N 1
ATOM 5437 C CA . TYR B 1 323 ? 5.688 -6.587 -2.020 1.00 19.82 303 TYR B CA 1
ATOM 5438 C C . TYR B 1 323 ? 4.714 -7.707 -2.352 1.00 22.31 303 TYR B C 1
ATOM 5439 O O . TYR B 1 323 ? 5.103 -8.862 -2.551 1.00 25.09 303 TYR B O 1
ATOM 5448 N N . GLY B 1 324 ? 3.435 -7.373 -2.402 1.00 21.06 304 GLY B N 1
ATOM 5449 C CA . GLY B 1 324 ? 2.451 -8.425 -2.564 1.00 22.35 304 GLY B CA 1
ATOM 5450 C C . GLY B 1 324 ? 1.061 -7.932 -2.206 1.00 21.17 304 GLY B C 1
ATOM 5451 O O . GLY B 1 324 ? 0.826 -6.729 -2.066 1.00 21.01 304 GLY B O 1
ATOM 5452 N N . HIS B 1 325 ? 0.160 -8.904 -2.080 1.00 21.07 305 HIS B N 1
ATOM 5453 C CA . HIS B 1 325 ? -1.243 -8.703 -1.742 1.00 19.34 305 HIS B CA 1
ATOM 5454 C C . HIS B 1 325 ? -1.739 -9.974 -1.059 1.00 23.23 305 HIS B C 1
ATOM 5455 O O . HIS B 1 325 ? -1.133 -11.040 -1.214 1.00 18.04 305 HIS B O 1
ATOM 5462 N N . ASP B 1 326 ? -2.806 -9.835 -0.254 1.00 23.35 306 ASP B N 1
ATOM 5463 C CA . ASP B 1 326 ? -3.518 -10.942 0.371 1.00 22.03 306 ASP B CA 1
ATOM 5464 C C . ASP B 1 326 ? -4.981 -10.923 -0.051 1.00 21.62 306 ASP B C 1
ATOM 5465 O O . ASP B 1 326 ? -5.489 -9.920 -0.557 1.00 17.26 306 ASP B O 1
ATOM 5470 N N . GLY B 1 327 ? -5.653 -12.052 0.162 1.00 17.56 307 GLY B N 1
ATOM 5471 C CA . GLY B 1 327 ? -7.080 -12.128 -0.089 1.00 23.68 307 GLY B CA 1
ATOM 5472 C C . GLY B 1 327 ? -7.736 -13.374 0.473 1.00 27.68 307 GLY B C 1
ATOM 5473 O O . GLY B 1 327 ? -7.080 -14.397 0.737 1.00 25.88 307 GLY B O 1
ATOM 5474 N N . ALA B 1 328 ? -9.064 -13.282 0.625 1.00 22.15 308 ALA B N 1
ATOM 5475 C CA . ALA B 1 328 ? -9.854 -14.389 1.161 1.00 25.53 308 ALA B CA 1
ATOM 5476 C C . ALA B 1 328 ? -11.324 -14.227 0.770 1.00 23.46 308 ALA B C 1
ATOM 5477 O O . ALA B 1 328 ? -11.932 -13.195 1.050 1.00 29.54 308 ALA B O 1
ATOM 5479 N N . VAL B 1 329 ? -11.874 -15.235 0.098 1.00 25.82 309 VAL B N 1
ATOM 5480 C CA . VAL B 1 329 ? -13.304 -15.348 -0.201 1.00 28.20 309 VAL B CA 1
ATOM 5481 C C . VAL B 1 329 ? -13.794 -16.618 0.489 1.00 30.07 309 VAL B C 1
ATOM 5482 O O . VAL B 1 329 ? -13.353 -17.722 0.140 1.00 28.16 309 VAL B O 1
ATOM 5486 N N . GLY B 1 330 ? -14.698 -16.466 1.455 1.00 28.28 310 GLY B N 1
ATOM 5487 C CA . GLY B 1 330 ? -15.220 -17.607 2.192 1.00 33.66 310 GLY B CA 1
ATOM 5488 C C . GLY B 1 330 ? -14.155 -18.547 2.730 1.00 31.55 310 GLY B C 1
ATOM 5489 O O . GLY B 1 330 ? -13.202 -18.135 3.401 1.00 35.92 310 GLY B O 1
ATOM 5490 N N . GLY B 1 331 ? -14.289 -19.824 2.416 1.00 27.74 311 GLY B N 1
ATOM 5491 C CA . GLY B 1 331 ? -13.316 -20.782 2.897 1.00 29.15 311 GLY B CA 1
ATOM 5492 C C . GLY B 1 331 ? -12.099 -20.934 2.007 1.00 24.54 311 GLY B C 1
ATOM 5493 O O . GLY B 1 331 ? -11.648 -22.050 1.752 1.00 27.57 311 GLY B O 1
ATOM 5494 N N . ALA B 1 332 ? -11.567 -19.826 1.510 1.00 26.12 312 ALA B N 1
ATOM 5495 C CA . ALA B 1 332 ? -10.377 -19.881 0.683 1.00 24.38 312 ALA B CA 1
ATOM 5496 C C . ALA B 1 332 ? -9.522 -18.657 0.963 1.00 25.58 312 ALA B C 1
ATOM 5497 O O . ALA B 1 332 ? -10.020 -17.615 1.387 1.00 24.94 312 ALA B O 1
ATOM 5499 N N . SER B 1 333 ? -8.219 -18.805 0.757 1.00 27.45 313 SER B N 1
ATOM 5500 C CA . SER B 1 333 ? -7.308 -17.679 0.852 1.00 23.87 313 SER B CA 1
ATOM 5501 C C . SER B 1 333 ? -6.301 -17.777 -0.275 1.00 21.75 313 SER B C 1
ATOM 5502 O O . SER B 1 333 ? -6.180 -18.810 -0.956 1.00 15.02 313 SER B O 1
ATOM 5505 N N . CYS B 1 334 ? -5.552 -16.681 -0.421 1.00 26.16 314 CYS B N 1
ATOM 5506 C CA . CYS B 1 334 ? -4.613 -16.472 -1.513 1.00 22.12 314 CYS B CA 1
ATOM 5507 C C . CYS B 1 334 ? -3.588 -15.419 -1.089 1.00 20.11 314 CYS B C 1
ATOM 5508 O O . CYS B 1 334 ? -3.957 -14.398 -0.513 1.00 22.66 314 CYS B O 1
ATOM 5511 N N . ASN B 1 335 ? -2.306 -15.690 -1.335 1.00 15.70 315 ASN B N 1
ATOM 5512 C CA . ASN B 1 335 ? -1.209 -14.823 -0.922 1.00 16.28 315 ASN B CA 1
ATOM 5513 C C . ASN B 1 335 ? -0.204 -14.710 -2.056 1.00 22.69 315 ASN B C 1
ATOM 5514 O O . ASN B 1 335 ? 0.199 -15.734 -2.624 1.00 20.62 315 ASN B O 1
ATOM 5519 N N . LEU B 1 336 ? 0.197 -13.476 -2.375 1.00 20.84 316 LEU B N 1
ATOM 5520 C CA . LEU B 1 336 ? 1.239 -13.191 -3.359 1.00 21.82 316 LEU B CA 1
ATOM 5521 C C . LEU B 1 336 ? 2.360 -12.375 -2.724 1.00 22.05 316 LEU B C 1
ATOM 5522 O O . LEU B 1 336 ? 2.103 -11.385 -2.023 1.00 21.74 316 LEU B O 1
ATOM 5527 N N . ARG B 1 337 ? 3.601 -12.787 -2.962 1.00 23.46 317 ARG B N 1
ATOM 5528 C CA . ARG B 1 337 ? 4.755 -12.051 -2.468 1.00 24.72 317 ARG B CA 1
ATOM 5529 C C . ARG B 1 337 ? 5.768 -11.918 -3.581 1.00 24.66 317 ARG B C 1
ATOM 5530 O O . ARG B 1 337 ? 6.122 -12.916 -4.209 1.00 22.29 317 ARG B O 1
ATOM 5538 N N . ILE B 1 338 ? 6.255 -10.695 -3.798 1.00 18.56 318 ILE B N 1
ATOM 5539 C CA . ILE B 1 338 ? 7.232 -10.397 -4.839 1.00 22.04 318 ILE B CA 1
ATOM 5540 C C . ILE B 1 338 ? 8.437 -9.701 -4.219 1.00 26.83 318 ILE B C 1
ATOM 5541 O O . ILE B 1 338 ? 8.288 -8.722 -3.480 1.00 22.44 318 ILE B O 1
ATOM 5546 N N . HIS B 1 339 ? 9.636 -10.197 -4.525 1.00 26.73 319 HIS B N 1
ATOM 5547 C CA . HIS B 1 339 ? 10.862 -9.475 -4.192 1.00 26.71 319 HIS B CA 1
ATOM 5548 C C . HIS B 1 339 ? 11.528 -9.072 -5.499 1.00 26.52 319 HIS B C 1
ATOM 5549 O O . HIS B 1 339 ? 12.273 -9.869 -6.089 1.00 27.38 319 HIS B O 1
ATOM 5556 N N . PRO B 1 340 ? 11.270 -7.860 -6.000 1.00 30.03 320 PRO B N 1
ATOM 5557 C CA . PRO B 1 340 ? 11.765 -7.481 -7.339 1.00 27.86 320 PRO B CA 1
ATOM 5558 C C . PRO B 1 340 ? 13.259 -7.652 -7.544 1.00 32.21 320 PRO B C 1
ATOM 5559 O O . PRO B 1 340 ? 13.671 -8.219 -8.567 1.00 30.45 320 PRO B O 1
ATOM 5563 N N . ASP B 1 341 ? 14.089 -7.175 -6.608 1.00 31.05 321 ASP B N 1
ATOM 5564 C CA . ASP B 1 341 ? 15.528 -7.160 -6.866 1.00 34.52 321 ASP B CA 1
ATOM 5565 C C . ASP B 1 341 ? 16.089 -8.572 -6.950 1.00 32.23 321 ASP B C 1
ATOM 5566 O O . ASP B 1 341 ? 16.970 -8.850 -7.775 1.00 29.91 321 ASP B O 1
ATOM 5571 N N . ARG B 1 342 ? 15.578 -9.485 -6.126 1.00 28.81 322 ARG B N 1
ATOM 5572 C CA . ARG B 1 342 ? 16.027 -10.872 -6.173 1.00 29.69 322 ARG B CA 1
ATOM 5573 C C . ARG B 1 342 ? 15.354 -11.685 -7.276 1.00 28.34 322 ARG B C 1
ATOM 5574 O O . ARG B 1 342 ? 15.577 -12.896 -7.338 1.00 28.44 322 ARG B O 1
ATOM 5582 N N . SER B 1 343 ? 14.543 -11.055 -8.129 1.00 25.19 323 SER B N 1
ATOM 5583 C CA . SER B 1 343 ? 13.756 -11.734 -9.153 1.00 27.74 323 SER B CA 1
ATOM 5584 C C . SER B 1 343 ? 13.058 -12.976 -8.592 1.00 25.87 323 SER B C 1
ATOM 5585 O O . SER B 1 343 ? 13.173 -14.089 -9.117 1.00 27.53 323 SER B O 1
ATOM 5588 N N . LEU B 1 344 ? 12.302 -12.757 -7.522 1.00 26.37 324 LEU B N 1
ATOM 5589 C CA . LEU B 1 344 ? 11.684 -13.798 -6.722 1.00 26.08 324 LEU B CA 1
ATOM 5590 C C . LEU B 1 344 ? 10.194 -13.496 -6.595 1.00 28.45 324 LEU B C 1
ATOM 5591 O O . LEU B 1 344 ? 9.810 -12.371 -6.241 1.00 24.99 324 LEU B O 1
ATOM 5596 N N . ALA B 1 345 ? 9.356 -14.489 -6.902 1.00 24.13 325 ALA B N 1
ATOM 5597 C CA . ALA B 1 345 ? 7.921 -14.372 -6.708 1.00 21.01 325 ALA B CA 1
ATOM 5598 C C . ALA B 1 345 ? 7.385 -15.687 -6.160 1.00 28.19 325 ALA B C 1
ATOM 5599 O O . ALA B 1 345 ? 7.911 -16.766 -6.445 1.00 20.67 325 ALA B O 1
ATOM 5601 N N . LEU B 1 346 ? 6.301 -15.575 -5.398 1.00 23.39 326 LEU B N 1
ATOM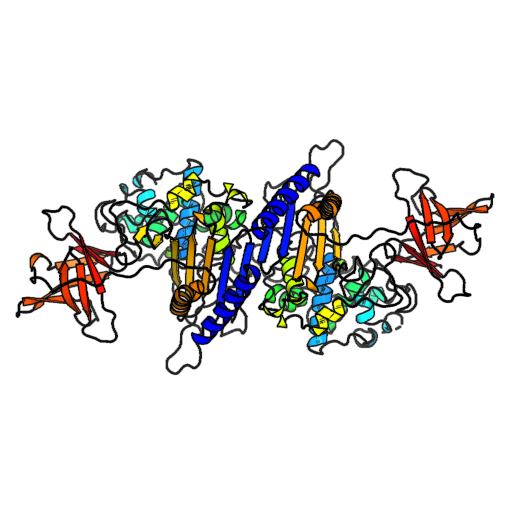 5602 C CA . LEU B 1 346 ? 5.796 -16.660 -4.572 1.00 24.88 326 LEU B CA 1
ATOM 5603 C C . LEU B 1 346 ? 4.298 -16.456 -4.421 1.00 22.97 326 LEU B C 1
ATOM 5604 O O . LEU B 1 346 ? 3.858 -15.361 -4.061 1.00 24.87 326 LEU B O 1
ATOM 5609 N N . ALA B 1 347 ? 3.516 -17.486 -4.703 1.00 20.92 327 ALA B N 1
ATOM 5610 C CA . ALA B 1 347 ? 2.081 -17.389 -4.498 1.00 17.52 327 ALA B CA 1
ATOM 5611 C C . ALA B 1 347 ? 1.562 -18.675 -3.886 1.00 21.62 327 ALA B C 1
ATOM 5612 O O . ALA B 1 347 ? 2.054 -19.759 -4.180 1.00 21.68 327 ALA B O 1
ATOM 5614 N N . LEU B 1 348 ? 0.557 -18.539 -3.036 1.00 20.43 328 LEU B N 1
ATOM 5615 C CA . LEU B 1 348 ? -0.105 -19.674 -2.413 1.00 21.85 328 LEU B CA 1
ATOM 5616 C C . LEU B 1 348 ? -1.605 -19.452 -2.508 1.00 19.49 328 LEU B C 1
ATOM 5617 O O . LEU B 1 348 ? -2.091 -18.359 -2.198 1.00 19.45 328 LEU B O 1
ATOM 5622 N N . THR B 1 349 ? -2.323 -20.449 -3.014 1.00 16.42 329 THR B N 1
ATOM 5623 C CA . THR B 1 349 ? -3.773 -20.465 -2.919 1.00 20.24 329 THR B CA 1
ATOM 5624 C C . THR B 1 349 ? -4.173 -21.627 -2.017 1.00 22.03 329 THR B C 1
ATOM 5625 O O . THR B 1 349 ? -3.443 -22.617 -1.891 1.00 18.76 329 THR B O 1
ATOM 5629 N N . ALA B 1 350 ? -5.320 -21.498 -1.361 1.00 20.57 330 ALA B N 1
ATOM 5630 C CA . ALA B 1 350 ? -5.754 -22.550 -0.450 1.00 22.85 330 ALA B CA 1
ATOM 5631 C C . ALA B 1 350 ? -7.259 -22.454 -0.319 1.00 21.46 330 ALA B C 1
ATOM 5632 O O . ALA B 1 350 ? -7.795 -21.353 -0.240 1.00 23.64 330 ALA B O 1
ATOM 5634 N N . ASN B 1 351 ? -7.934 -23.603 -0.329 1.00 22.08 331 ASN B N 1
ATOM 5635 C CA . ASN B 1 351 ? -9.394 -23.641 -0.365 1.00 23.71 331 ASN B CA 1
ATOM 5636 C C . ASN B 1 351 ? -9.969 -24.259 0.900 1.00 20.69 331 ASN B C 1
ATOM 5637 O O . ASN B 1 351 ? -10.948 -25.003 0.858 1.00 24.88 331 ASN B O 1
ATOM 5642 N N . SER B 1 352 ? -9.387 -23.932 2.045 1.00 23.02 332 SER B N 1
ATOM 5643 C CA . SER B 1 352 ? -10.089 -24.093 3.312 1.00 24.84 332 SER B CA 1
ATOM 5644 C C . SER B 1 352 ? -9.710 -22.933 4.215 1.00 27.39 332 SER B C 1
ATOM 5645 O O . SER B 1 352 ? -8.681 -22.280 4.013 1.00 24.63 332 SER B O 1
ATOM 5648 N N . THR B 1 353 ? -10.552 -22.693 5.232 1.00 29.53 333 THR B N 1
ATOM 5649 C CA . THR B 1 353 ? -10.309 -21.607 6.177 1.00 31.86 333 THR B CA 1
ATOM 5650 C C . THR B 1 353 ? -9.015 -21.795 6.967 1.00 30.48 333 THR B C 1
ATOM 5651 O O . THR B 1 353 ? -8.593 -20.865 7.659 1.00 29.79 333 THR B O 1
ATOM 5655 N N . ALA B 1 354 ? -8.366 -22.955 6.881 1.00 30.20 334 ALA B N 1
ATOM 5656 C CA . ALA B 1 354 ? -7.031 -23.070 7.456 1.00 32.68 334 ALA B CA 1
ATOM 5657 C C . ALA B 1 354 ? -5.953 -22.375 6.622 1.00 28.53 334 ALA B C 1
ATOM 5658 O O . ALA B 1 354 ? -4.811 -22.267 7.087 1.00 29.01 334 ALA B O 1
ATOM 5660 N N . GLY B 1 355 ? -6.270 -21.932 5.402 1.00 26.76 335 GLY B N 1
ATOM 5661 C CA . GLY B 1 355 ? -5.300 -21.291 4.525 1.00 21.77 335 GLY B CA 1
ATOM 5662 C C . GLY B 1 355 ? -4.398 -20.271 5.210 1.00 24.73 335 GLY B C 1
ATOM 5663 O O . GLY B 1 355 ? -3.173 -20.346 5.092 1.00 25.09 335 GLY B O 1
ATOM 5664 N N . PRO B 1 356 ? -4.974 -19.321 5.971 1.00 29.75 336 PRO B N 1
ATOM 5665 C CA . PRO B 1 356 ? -4.128 -18.279 6.579 1.00 25.73 336 PRO B CA 1
ATOM 5666 C C . PRO B 1 356 ? -3.058 -18.819 7.494 1.00 28.74 336 PRO B C 1
ATOM 5667 O O . PRO B 1 356 ? -1.930 -18.309 7.474 1.00 27.65 336 PRO B O 1
ATOM 5671 N N . LYS B 1 357 ? -3.369 -19.846 8.285 1.00 27.66 337 LYS B N 1
ATOM 5672 C CA . LYS B 1 357 ? -2.363 -20.446 9.159 1.00 29.45 337 LYS B CA 1
ATOM 5673 C C . LYS B 1 357 ? -1.356 -21.273 8.373 1.00 29.00 337 LYS B C 1
ATOM 5674 O O . LYS B 1 357 ? -0.206 -21.413 8.805 1.00 32.06 337 LYS B O 1
ATOM 5680 N N . LEU B 1 358 ? -1.773 -21.871 7.254 1.00 30.09 338 LEU B N 1
ATOM 5681 C CA . LEU B 1 358 ? -0.798 -22.481 6.356 1.00 32.74 338 LEU B CA 1
ATOM 5682 C C . LEU B 1 358 ? 0.174 -21.423 5.849 1.00 29.47 338 LEU B C 1
ATOM 5683 O O . LEU B 1 358 ? 1.392 -21.639 5.809 1.00 31.71 338 LEU B O 1
ATOM 5688 N N . TRP B 1 359 ? -0.353 -20.261 5.475 1.00 26.72 339 TRP B N 1
ATOM 5689 C CA . TRP B 1 359 ? 0.499 -19.166 5.009 1.00 26.73 339 TRP B CA 1
ATOM 5690 C C . TRP B 1 359 ? 1.454 -18.695 6.098 1.00 30.05 339 TRP B C 1
ATOM 5691 O O . TRP B 1 359 ? 2.667 -18.569 5.870 1.00 26.60 339 TRP B O 1
ATOM 5702 N N . GLU B 1 360 ? 0.918 -18.420 7.293 1.00 29.23 340 GLU B N 1
ATOM 5703 C CA . GLU B 1 360 ? 1.761 -18.003 8.408 1.00 31.98 340 GLU B CA 1
ATOM 5704 C C . GLU B 1 360 ? 2.839 -19.042 8.701 1.00 30.82 340 GLU B C 1
ATOM 5705 O O . GLU B 1 360 ? 3.990 -18.698 8.996 1.00 32.92 340 GLU B O 1
ATOM 5711 N N . ALA B 1 361 ? 2.494 -20.322 8.590 1.00 31.99 341 ALA B N 1
ATOM 5712 C CA . ALA B 1 361 ? 3.488 -21.371 8.771 1.00 29.60 341 ALA B CA 1
ATOM 5713 C C . ALA B 1 361 ? 4.536 -21.349 7.662 1.00 30.15 341 ALA B C 1
ATOM 5714 O O . ALA B 1 361 ? 5.726 -21.558 7.921 1.00 34.51 341 ALA B O 1
ATOM 5716 N N . LEU B 1 362 ? 4.114 -21.124 6.418 1.00 32.02 342 LEU B N 1
ATOM 5717 C CA . LEU B 1 362 ? 5.063 -21.072 5.305 1.00 32.36 342 LEU B CA 1
ATOM 5718 C C . LEU B 1 362 ? 6.082 -19.959 5.501 1.00 32.69 342 LEU B C 1
ATOM 5719 O O . LEU B 1 362 ? 7.283 -20.162 5.292 1.00 33.83 342 LEU B O 1
ATOM 5724 N N . VAL B 1 363 ? 5.621 -18.776 5.920 1.00 30.75 343 VAL B N 1
ATOM 5725 C CA . VAL B 1 363 ? 6.528 -17.661 6.188 1.00 35.12 343 VAL B CA 1
ATOM 5726 C C . VAL B 1 363 ? 7.500 -17.994 7.316 1.00 38.31 343 VAL B C 1
ATOM 5727 O O . VAL B 1 363 ? 8.663 -17.568 7.291 1.00 36.45 343 VAL B O 1
ATOM 5731 N N . ALA B 1 364 ? 7.052 -18.773 8.308 1.00 40.92 344 ALA B N 1
ATOM 5732 C CA . ALA B 1 364 ? 7.902 -19.121 9.447 1.00 37.65 344 ALA B CA 1
ATOM 5733 C C . ALA B 1 364 ? 8.990 -20.099 9.049 1.00 38.11 344 ALA B C 1
ATOM 5734 O O . ALA B 1 364 ? 10.134 -19.996 9.506 1.00 42.60 344 ALA B O 1
ATOM 5736 N N . ARG B 1 365 ? 8.646 -21.064 8.210 1.00 37.68 345 ARG B N 1
ATOM 5737 C CA . ARG B 1 365 ? 9.532 -22.176 7.918 1.00 38.45 345 ARG B CA 1
ATOM 5738 C C . ARG B 1 365 ? 10.276 -22.033 6.605 1.00 41.30 345 ARG B C 1
ATOM 5739 O O . ARG B 1 365 ? 11.358 -22.609 6.464 1.00 43.25 345 ARG B O 1
ATOM 5747 N N . LEU B 1 366 ? 9.730 -21.279 5.649 1.00 39.39 346 LEU B N 1
ATOM 5748 C CA . LEU B 1 366 ? 10.420 -21.112 4.371 1.00 39.79 346 LEU B CA 1
ATOM 5749 C C . LEU B 1 366 ? 11.838 -20.562 4.504 1.00 43.15 346 LEU B C 1
ATOM 5750 O O . LEU B 1 366 ? 12.656 -20.850 3.611 1.00 44.92 346 LEU B O 1
ATOM 5755 N N . PRO B 1 367 ? 12.195 -19.785 5.534 1.00 42.87 347 PRO B N 1
ATOM 5756 C CA . PRO B 1 367 ? 13.617 -19.468 5.730 1.00 44.50 347 PRO B CA 1
ATOM 5757 C C . PRO B 1 367 ? 14.514 -20.686 5.758 1.00 50.98 347 PRO B C 1
ATOM 5758 O O . PRO B 1 367 ? 15.673 -20.593 5.326 1.00 53.70 347 PRO B O 1
ATOM 5762 N N . GLU B 1 368 ? 14.010 -21.839 6.220 1.00 47.89 348 GLU B N 1
ATOM 5763 C CA . GLU B 1 368 ? 14.785 -23.081 6.277 1.00 48.73 348 GLU B CA 1
ATOM 5764 C C . GLU B 1 368 ? 15.118 -23.640 4.895 1.00 52.41 348 GLU B C 1
ATOM 5765 O O . GLU B 1 368 ? 15.568 -24.781 4.777 1.00 63.71 348 GLU B O 1
ATOM 5771 N N . ALA B 1 369 ? 14.902 -22.848 3.844 1.00 51.36 349 ALA B N 1
ATOM 5772 C CA . ALA B 1 369 ? 15.414 -23.169 2.518 1.00 50.70 349 ALA B CA 1
ATOM 5773 C C . ALA B 1 369 ? 15.649 -21.877 1.734 1.00 54.21 349 ALA B C 1
ATOM 5774 O O . ALA B 1 369 ? 15.430 -21.813 0.519 1.00 57.27 349 ALA B O 1
ATOM 5776 N N . GLY B 1 370 ? 16.082 -20.829 2.432 1.00 55.12 350 GLY B N 1
ATOM 5777 C CA . GLY B 1 370 ? 16.544 -19.616 1.803 1.00 59.60 350 GLY B CA 1
ATOM 5778 C C . GLY B 1 370 ? 15.489 -18.554 1.596 1.00 58.99 350 GLY B C 1
ATOM 5779 O O . GLY B 1 370 ? 15.835 -17.376 1.460 1.00 58.86 350 GLY B O 1
ATOM 5780 N N . LEU B 1 371 ? 14.216 -18.931 1.577 1.00 57.17 351 LEU B N 1
ATOM 5781 C CA . LEU B 1 371 ? 13.142 -17.994 1.266 1.00 58.90 351 LEU B CA 1
ATOM 5782 C C . LEU B 1 371 ? 12.749 -17.277 2.545 1.00 57.05 351 LEU B C 1
ATOM 5783 O O . LEU B 1 371 ? 11.919 -17.753 3.318 1.00 61.23 351 LEU B O 1
ATOM 5788 N N . ASP B 1 372 ? 13.355 -16.112 2.769 1.00 56.14 352 ASP B N 1
ATOM 5789 C CA . ASP B 1 372 ? 13.050 -15.302 3.944 1.00 56.80 352 ASP B CA 1
ATOM 5790 C C . ASP B 1 372 ? 12.056 -14.204 3.560 1.00 58.32 352 ASP B C 1
ATOM 5791 O O . ASP B 1 372 ? 12.384 -13.025 3.425 1.00 66.21 352 ASP B O 1
ATOM 5796 N N . VAL B 1 373 ? 10.804 -14.631 3.375 1.00 51.62 353 VAL B N 1
ATOM 5797 C CA . VAL B 1 373 ? 9.739 -13.689 3.067 1.00 44.70 353 VAL B CA 1
ATOM 5798 C C . VAL B 1 373 ? 9.561 -12.719 4.225 1.00 47.23 353 VAL B C 1
ATOM 5799 O O . VAL B 1 373 ? 9.668 -13.091 5.399 1.00 53.00 353 VAL B O 1
ATOM 5803 N N . GLY B 1 374 ? 9.298 -11.462 3.899 1.00 48.43 354 GLY B N 1
ATOM 5804 C CA . GLY B 1 374 ? 9.083 -10.476 4.928 1.00 47.02 354 GLY B CA 1
ATOM 5805 C C . GLY B 1 374 ? 7.729 -10.617 5.581 1.00 49.55 354 GLY B C 1
ATOM 5806 O O . GLY B 1 374 ? 6.794 -11.182 5.020 1.00 54.21 354 GLY B O 1
ATOM 5807 N N . HIS B 1 375 ? 7.630 -10.078 6.789 1.00 49.35 355 HIS B N 1
ATOM 5808 C CA . HIS B 1 375 ? 6.418 -10.117 7.594 1.00 50.99 355 HIS B CA 1
ATOM 5809 C C . HIS B 1 375 ? 5.996 -8.697 7.964 1.00 46.40 355 HIS B C 1
ATOM 5810 O O . HIS B 1 375 ? 6.770 -7.741 7.856 1.00 41.99 355 HIS B O 1
ATOM 5817 N N . TYR B 1 376 ? 4.756 -8.568 8.432 1.00 42.80 356 TYR B N 1
ATOM 5818 C CA . TYR B 1 376 ? 4.274 -7.335 9.043 1.00 46.51 356 TYR B CA 1
ATOM 5819 C C . TYR B 1 376 ? 3.703 -7.662 10.417 1.00 50.17 356 TYR B C 1
ATOM 5820 O O . TYR B 1 376 ? 2.795 -8.491 10.535 1.00 50.16 356 TYR B O 1
ATOM 5829 N N . ALA B 1 377 ? 4.221 -7.006 11.451 1.00 48.31 357 ALA B N 1
ATOM 5830 C CA . ALA B 1 377 ? 3.714 -7.176 12.804 1.00 52.60 357 ALA B CA 1
ATOM 5831 C C . ALA B 1 377 ? 3.196 -5.845 13.325 1.00 48.54 357 ALA B C 1
ATOM 5832 O O . ALA B 1 377 ? 3.820 -4.799 13.120 1.00 46.14 357 ALA B O 1
ATOM 5834 N N . LEU B 1 378 ? 2.041 -5.892 13.977 1.00 49.18 358 LEU B N 1
ATOM 5835 C CA . LEU B 1 378 ? 1.498 -4.700 14.602 1.00 49.85 358 LEU B CA 1
ATOM 5836 C C . LEU B 1 378 ? 2.444 -4.226 15.702 1.00 47.91 358 LEU B C 1
ATOM 5837 O O . LEU B 1 378 ? 3.093 -5.046 16.362 1.00 51.23 358 LEU B O 1
ATOM 5842 N N . PRO B 1 379 ? 2.547 -2.927 15.936 1.00 45.76 359 PRO B N 1
ATOM 5843 C CA . PRO B 1 379 ? 3.249 -2.467 17.136 1.00 51.95 359 PRO B CA 1
ATOM 5844 C C . PRO B 1 379 ? 2.450 -2.824 18.377 1.00 50.41 359 PRO B C 1
ATOM 5845 O O . PRO B 1 379 ? 1.218 -2.858 18.362 1.00 51.10 359 PRO B O 1
ATOM 5849 N N . VAL B 1 380 ? 3.156 -3.125 19.458 1.00 53.28 360 VAL B N 1
ATOM 5850 C CA . VAL B 1 380 ? 2.462 -3.248 20.737 1.00 58.78 360 VAL B CA 1
ATOM 5851 C C . VAL B 1 380 ? 3.124 -2.226 21.657 1.00 62.97 360 VAL B C 1
ATOM 5852 O O . VAL B 1 380 ? 4.361 -2.172 21.752 1.00 65.74 360 VAL B O 1
ATOM 5856 N N . PRO B 1 381 ? 2.338 -1.361 22.297 1.00 62.42 361 PRO B N 1
ATOM 5857 C CA . PRO B 1 381 ? 2.882 -0.101 22.822 1.00 59.10 361 PRO B CA 1
ATOM 5858 C C . PRO B 1 381 ? 4.050 -0.290 23.777 1.00 64.10 361 PRO B C 1
ATOM 5859 O O . PRO B 1 381 ? 4.190 -1.324 24.435 1.00 69.47 361 PRO B O 1
ATOM 5863 N N . ASP B 1 382 ? 4.898 0.740 23.838 1.00 66.38 362 ASP B N 1
ATOM 5864 C CA . ASP B 1 382 ? 6.074 0.695 24.702 1.00 70.13 362 ASP B CA 1
ATOM 5865 C C . ASP B 1 382 ? 5.694 0.892 26.165 1.00 70.07 362 ASP B C 1
ATOM 5866 O O . ASP B 1 382 ? 6.162 0.155 27.043 1.00 69.98 362 ASP B O 1
ATOM 5871 N N . SER B 1 383 ? 4.841 1.878 26.449 1.00 66.56 363 SER B N 1
ATOM 5872 C CA . SER B 1 383 ? 4.649 2.281 27.835 1.00 67.92 363 SER B CA 1
ATOM 5873 C C . SER B 1 383 ? 3.196 2.237 28.293 1.00 66.08 363 SER B C 1
ATOM 5874 O O . SER B 1 383 ? 2.363 1.527 27.716 1.00 63.07 363 SER B O 1
ATOM 5877 N N . ALA B 1 384 ? 2.893 3.011 29.366 1.00 65.83 364 ALA B N 1
ATOM 5878 C CA . ALA B 1 384 ? 1.727 2.998 30.232 1.00 64.45 364 ALA B CA 1
ATOM 5879 C C . ALA B 1 384 ? 0.595 3.818 29.639 1.00 58.11 364 ALA B C 1
ATOM 5880 O O . ALA B 1 384 ? 0.836 4.835 28.982 1.00 61.62 364 ALA B O 1
ATOM 5882 N N . PRO B 1 385 ? -0.636 3.369 29.875 1.00 54.87 365 PRO B N 1
ATOM 5883 C CA . PRO B 1 385 ? -1.800 4.118 29.396 1.00 52.67 365 PRO B CA 1
ATOM 5884 C C . PRO B 1 385 ? -1.733 5.571 29.837 1.00 53.56 365 PRO B C 1
ATOM 5885 O O . PRO B 1 385 ? -1.293 5.888 30.945 1.00 56.10 365 PRO B O 1
ATOM 5889 N N . LEU B 1 386 ? -2.154 6.455 28.946 1.00 45.36 366 LEU B N 1
ATOM 5890 C CA . LEU B 1 386 ? -2.153 7.880 29.210 1.00 48.87 366 LEU B CA 1
ATOM 5891 C C . LEU B 1 386 ? -3.490 8.313 29.784 1.00 51.26 366 LEU B C 1
ATOM 5892 O O . LEU B 1 386 ? -4.382 7.503 30.044 1.00 53.11 366 LEU B O 1
ATOM 5897 N N . ALA B 1 387 ? -3.619 9.620 29.976 1.00 53.10 367 ALA B N 1
ATOM 5898 C CA . ALA B 1 387 ? -4.815 10.177 30.576 1.00 51.29 367 ALA B CA 1
ATOM 5899 C C . ALA B 1 387 ? -6.022 9.893 29.688 1.00 46.09 367 ALA B C 1
ATOM 5900 O O . ALA B 1 387 ? -5.912 9.922 28.455 1.00 45.77 367 ALA B O 1
ATOM 5902 N N . PRO B 1 388 ? -7.174 9.608 30.275 1.00 44.71 368 PRO B N 1
ATOM 5903 C CA . PRO B 1 388 ? -8.383 9.381 29.477 1.00 48.04 368 PRO B CA 1
ATOM 5904 C C . PRO B 1 388 ? -8.910 10.640 28.802 1.00 49.52 368 PRO B C 1
ATOM 5905 O O . PRO B 1 388 ? -9.967 11.149 29.186 1.00 54.22 368 PRO B O 1
ATOM 5909 N N . ASP B 1 389 ? -8.197 11.147 27.796 1.00 51.76 369 ASP B N 1
ATOM 5910 C CA . ASP B 1 389 ? -8.625 12.348 27.082 1.00 52.81 369 ASP B CA 1
ATOM 5911 C C . ASP B 1 389 ? -10.067 12.209 26.608 1.00 54.63 369 ASP B C 1
ATOM 5912 O O . ASP B 1 389 ? -10.362 11.387 25.730 1.00 44.19 369 ASP B O 1
ATOM 5917 N N . ALA B 1 390 ? -10.972 13.006 27.193 1.00 55.55 370 ALA B N 1
ATOM 5918 C CA . ALA B 1 390 ? -12.364 13.030 26.755 1.00 54.63 370 ALA B CA 1
ATOM 5919 C C . ALA B 1 390 ? -12.549 13.765 25.436 1.00 50.65 370 ALA B C 1
ATOM 5920 O O . ALA B 1 390 ? -13.666 13.784 24.907 1.00 54.29 370 ALA B O 1
ATOM 5922 N N . GLY B 1 391 ? -11.488 14.356 24.891 1.00 47.38 371 GLY B N 1
ATOM 5923 C CA . GLY B 1 391 ? -11.561 14.983 23.590 1.00 47.75 371 GLY B CA 1
ATOM 5924 C C . GLY B 1 391 ? -11.548 13.944 22.488 1.00 53.44 371 GLY B C 1
ATOM 5925 O O . GLY B 1 391 ? -11.507 14.277 21.297 1.00 56.57 371 GLY B O 1
ATOM 5926 N N . HIS B 1 392 ? -11.574 12.670 22.889 1.00 51.00 372 HIS B N 1
ATOM 5927 C CA . HIS B 1 392 ? -11.630 11.552 21.963 1.00 43.88 372 HIS B CA 1
ATOM 5928 C C . HIS B 1 392 ? -13.025 10.976 21.801 1.00 44.77 372 HIS B C 1
ATOM 5929 O O . HIS B 1 392 ? -13.230 10.205 20.860 1.00 38.95 372 HIS B O 1
ATOM 5936 N N . LEU B 1 393 ? -13.977 11.341 22.670 1.00 33.93 373 LEU B N 1
ATOM 5937 C CA . LEU B 1 393 ? -15.337 10.806 22.600 1.00 34.46 373 LEU B CA 1
ATOM 5938 C C . LEU B 1 393 ? -15.984 11.083 21.240 1.00 37.69 373 LEU B C 1
ATOM 5939 O O . LEU B 1 393 ? -15.674 12.068 20.562 1.00 37.31 373 LEU B O 1
ATOM 5944 N N . GLY B 1 394 ? -16.911 10.218 20.860 1.00 31.70 374 GLY B N 1
ATOM 5945 C CA . GLY B 1 394 ? -17.711 10.435 19.675 1.00 33.27 374 GLY B CA 1
ATOM 5946 C C . GLY B 1 394 ? -17.986 9.142 18.927 1.00 34.37 374 GLY B C 1
ATOM 5947 O O . GLY B 1 394 ? -17.697 8.046 19.397 1.00 33.32 374 GLY B O 1
ATOM 5948 N N . THR B 1 395 ? -18.577 9.307 17.750 1.00 34.88 375 THR B N 1
ATOM 5949 C CA . THR B 1 395 ? -18.873 8.218 16.829 1.00 39.49 375 THR B CA 1
ATOM 5950 C C . THR B 1 395 ? -17.890 8.263 15.665 1.00 35.35 375 THR B C 1
ATOM 5951 O O . THR B 1 395 ? -17.583 9.341 15.146 1.00 33.94 375 THR B O 1
ATOM 5955 N N . TYR B 1 396 ? -17.379 7.099 15.283 1.00 34.61 376 TYR B N 1
ATOM 5956 C CA . TYR B 1 396 ? -16.479 6.963 14.155 1.00 29.71 376 TYR B CA 1
ATOM 5957 C C . TYR B 1 396 ? -17.084 5.981 13.172 1.00 32.71 376 TYR B C 1
ATOM 5958 O O . TYR B 1 396 ? -17.590 4.932 13.578 1.00 34.04 376 TYR B O 1
ATOM 5967 N N . ALA B 1 397 ? -17.027 6.309 11.883 1.00 25.72 377 ALA B N 1
ATOM 5968 C CA . ALA B 1 397 ? -17.736 5.524 10.892 1.00 29.49 377 ALA B CA 1
ATOM 5969 C C . ALA B 1 397 ? -16.891 5.348 9.640 1.00 31.33 377 ALA B C 1
ATOM 5970 O O . ALA B 1 397 ? -16.089 6.218 9.272 1.00 26.49 377 ALA B O 1
ATOM 5972 N N . ASN B 1 398 ? -17.064 4.176 9.022 1.00 34.08 378 ASN B N 1
ATOM 5973 C CA . ASN B 1 398 ? -16.561 3.845 7.689 1.00 29.73 378 ASN B CA 1
ATOM 5974 C C . ASN B 1 398 ? -17.723 3.119 7.024 1.00 30.72 378 ASN B C 1
ATOM 5975 O O . ASN B 1 398 ? -17.910 1.914 7.242 1.00 29.02 378 ASN B O 1
ATOM 5980 N N . GLY B 1 399 ? -18.509 3.856 6.256 1.00 27.65 379 GLY B N 1
ATOM 5981 C CA . GLY B 1 399 ? -19.664 3.262 5.617 1.00 31.09 379 GLY B CA 1
ATOM 5982 C C . GLY B 1 399 ? -20.674 2.884 6.686 1.00 35.13 379 GLY B C 1
ATOM 5983 O O . GLY B 1 399 ? -21.031 3.697 7.541 1.00 36.08 379 GLY B O 1
ATOM 5984 N N . ASP B 1 400 ? -21.119 1.630 6.683 1.00 37.71 380 ASP B N 1
ATOM 5985 C CA . ASP B 1 400 ? -22.092 1.176 7.671 1.00 46.22 380 ASP B CA 1
ATOM 5986 C C . ASP B 1 400 ? -21.454 0.669 8.959 1.00 36.62 380 ASP B C 1
ATOM 5987 O O . ASP B 1 400 ? -22.170 0.457 9.944 1.00 40.20 380 ASP B O 1
ATOM 5992 N N . LEU B 1 401 ? -20.138 0.461 8.969 1.00 38.93 381 LEU B N 1
ATOM 5993 C CA . LEU B 1 401 ? -19.432 0.066 10.182 1.00 34.33 381 LEU B CA 1
ATOM 5994 C C . LEU B 1 401 ? -19.283 1.274 11.102 1.00 35.97 381 LEU B C 1
ATOM 5995 O O . LEU B 1 401 ? -18.903 2.365 10.661 1.00 32.01 381 LEU B O 1
ATOM 6000 N N . GLU B 1 402 ? -19.583 1.077 12.379 1.00 33.11 382 GLU B N 1
ATOM 6001 C CA . GLU B 1 402 ? -19.578 2.155 13.351 1.00 38.33 382 GLU B CA 1
ATOM 6002 C C . GLU B 1 402 ? -18.912 1.683 14.631 1.00 35.12 382 GLU B C 1
ATOM 6003 O O . GLU B 1 402 ? -19.006 0.519 15.013 1.00 37.29 382 GLU B O 1
ATOM 6009 N N . LEU B 1 403 ? -18.239 2.611 15.285 1.00 35.61 383 LEU B N 1
ATOM 6010 C CA . LEU B 1 403 ? -17.607 2.390 16.574 1.00 37.63 383 LEU B CA 1
ATOM 6011 C C . LEU B 1 403 ? -17.835 3.650 17.403 1.00 38.55 383 LEU B C 1
ATOM 6012 O O . LEU B 1 403 ? -17.836 4.761 16.856 1.00 34.86 383 LEU B O 1
ATOM 6017 N N . MET B 1 404 ? -18.053 3.497 18.708 1.00 33.01 384 MET B N 1
ATOM 6018 C CA . MET B 1 404 ? -18.174 4.670 19.567 1.00 33.27 384 MET B CA 1
ATOM 6019 C C . MET B 1 404 ? -17.093 4.657 20.632 1.00 33.07 384 MET B C 1
ATOM 6020 O O . MET B 1 404 ? -16.731 3.601 21.162 1.00 33.44 384 MET B O 1
ATOM 6025 N N . VAL B 1 405 ? -16.559 5.833 20.921 1.00 28.73 385 VAL B N 1
ATOM 6026 C CA . VAL B 1 405 ? -15.681 6.018 22.063 1.00 33.37 385 VAL B CA 1
ATOM 6027 C C . VAL B 1 405 ? -16.479 6.749 23.140 1.00 28.97 385 VAL B C 1
ATOM 6028 O O . VAL B 1 405 ? -16.949 7.872 22.935 1.00 28.55 385 VAL B O 1
ATOM 6032 N N . THR B 1 406 ? -16.677 6.072 24.262 1.00 34.36 386 THR B N 1
ATOM 6033 C CA . THR B 1 406 ? -17.543 6.503 25.346 1.00 33.23 386 THR B CA 1
ATOM 6034 C C . THR B 1 406 ? -16.761 6.455 26.641 1.00 32.45 386 THR B C 1
ATOM 6035 O O . THR B 1 406 ? -15.633 5.968 26.690 1.00 30.69 386 THR B O 1
ATOM 6039 N N . HIS B 1 407 ? -17.383 6.959 27.701 1.00 40.53 387 HIS B N 1
ATOM 6040 C CA . HIS B 1 407 ? -16.848 6.801 29.043 1.00 45.13 387 HIS B CA 1
ATOM 6041 C C . HIS B 1 407 ? -17.977 6.404 29.976 1.00 44.21 387 HIS B C 1
ATOM 6042 O O . HIS B 1 407 ? -19.159 6.582 29.668 1.00 45.64 387 HIS B O 1
ATOM 6049 N N . ASP B 1 408 ? -17.592 5.807 31.097 1.00 38.61 388 ASP B N 1
ATOM 6050 C CA . ASP B 1 408 ? -18.510 5.564 32.190 1.00 46.71 388 ASP B CA 1
ATOM 6051 C C . ASP B 1 408 ? -18.441 6.745 33.158 1.00 54.27 388 ASP B C 1
ATOM 6052 O O . ASP B 1 408 ? -17.706 7.715 32.942 1.00 49.18 388 ASP B O 1
ATOM 6057 N N . ALA B 1 409 ? -19.199 6.653 34.255 1.00 54.50 389 ALA B N 1
ATOM 6058 C CA . ALA B 1 409 ? -19.147 7.666 35.297 1.00 47.34 389 ALA B CA 1
ATOM 6059 C C . ALA B 1 409 ? -17.848 7.630 36.088 1.00 46.96 389 ALA B C 1
ATOM 6060 O O . ALA B 1 409 ? -17.567 8.581 36.822 1.00 59.47 389 ALA B O 1
ATOM 6062 N N . ALA B 1 410 ? -17.048 6.574 35.948 1.00 46.31 390 ALA B N 1
ATOM 6063 C CA . ALA B 1 410 ? -15.766 6.515 36.644 1.00 51.76 390 ALA B CA 1
ATOM 6064 C C . ALA B 1 410 ? -14.716 7.405 35.980 1.00 56.43 390 ALA B C 1
ATOM 6065 O O . ALA B 1 410 ? -13.848 7.965 36.664 1.00 54.71 390 ALA B O 1
ATOM 6067 N N . GLY B 1 411 ? -14.762 7.533 34.652 1.00 56.51 391 GLY B N 1
ATOM 6068 C CA . GLY B 1 411 ? -13.757 8.265 33.894 1.00 48.76 391 GLY B CA 1
ATOM 6069 C C . GLY B 1 411 ? -13.002 7.453 32.847 1.00 52.08 391 GLY B C 1
ATOM 6070 O O . GLY B 1 411 ? -12.243 8.040 32.059 1.00 37.59 391 GLY B O 1
ATOM 6071 N N . ASP B 1 412 ? -13.161 6.128 32.806 1.00 53.93 392 ASP B N 1
ATOM 6072 C CA . ASP B 1 412 ? -12.425 5.288 31.869 1.00 48.05 392 ASP B CA 1
ATOM 6073 C C . ASP B 1 412 ? -13.116 5.261 30.505 1.00 44.99 392 ASP B C 1
ATOM 6074 O O . ASP B 1 412 ? -14.337 5.433 30.390 1.00 39.72 392 ASP B O 1
ATOM 6079 N N . LEU B 1 413 ? -12.318 4.989 29.468 1.00 38.30 393 LEU B N 1
ATOM 6080 C CA . LEU B 1 413 ? -12.779 5.008 28.086 1.00 36.74 393 LEU B CA 1
ATOM 6081 C C . LEU B 1 413 ? -13.093 3.609 27.558 1.00 38.81 393 LEU B C 1
ATOM 6082 O O . LEU B 1 413 ? -12.398 2.628 27.857 1.00 35.90 393 LEU B O 1
ATOM 6087 N N . PHE B 1 414 ? -14.157 3.530 26.767 1.00 39.73 394 PHE B N 1
ATOM 6088 C CA . PHE B 1 414 ? -14.590 2.293 26.154 1.00 35.86 394 PHE B CA 1
ATOM 6089 C C . PHE B 1 414 ? -14.852 2.516 24.674 1.00 36.93 394 PHE B C 1
ATOM 6090 O O . PHE B 1 414 ? -15.273 3.598 24.247 1.00 28.43 394 PHE B O 1
ATOM 6098 N N . LEU B 1 415 ? -14.577 1.468 23.900 1.00 33.66 395 LEU B N 1
ATOM 6099 C CA . LEU B 1 415 ? -14.977 1.360 22.509 1.00 25.90 395 LEU B CA 1
ATOM 6100 C C . LEU B 1 415 ? -16.214 0.469 22.440 1.00 30.16 395 LEU B C 1
ATOM 6101 O O . LEU B 1 415 ? -16.157 -0.709 22.805 1.00 38.77 395 LEU B O 1
ATOM 6106 N N . THR B 1 416 ? -17.331 1.017 21.993 1.00 33.84 396 THR B N 1
ATOM 6107 C CA . THR B 1 416 ? -18.536 0.215 21.874 1.00 34.28 396 THR B CA 1
ATOM 6108 C C . THR B 1 416 ? -18.827 -0.108 20.415 1.00 37.72 396 THR B C 1
ATOM 6109 O O . THR B 1 416 ? -18.537 0.673 19.501 1.00 35.91 396 THR B O 1
ATOM 6113 N N . ARG B 1 417 ? -19.417 -1.279 20.216 1.00 36.12 397 ARG B N 1
ATOM 6114 C CA . ARG B 1 417 ? -19.604 -1.832 18.889 1.00 35.90 397 ARG B CA 1
ATOM 6115 C C . ARG B 1 417 ? -20.859 -2.687 18.932 1.00 35.46 397 ARG B C 1
ATOM 6116 O O . ARG B 1 417 ? -20.901 -3.658 19.688 1.00 32.22 397 ARG B O 1
ATOM 6124 N N . GLU B 1 418 ? -21.867 -2.331 18.137 1.00 31.16 398 GLU B N 1
ATOM 6125 C CA . GLU B 1 418 ? -23.159 -2.997 18.231 1.00 41.62 398 GLU B CA 1
ATOM 6126 C C . GLU B 1 418 ? -22.998 -4.518 18.190 1.00 44.36 398 GLU B C 1
ATOM 6127 O O . GLU B 1 418 ? -22.140 -5.056 17.481 1.00 38.02 398 GLU B O 1
ATOM 6133 N N . SER B 1 419 ? -23.792 -5.199 19.017 1.00 43.64 399 SER B N 1
ATOM 6134 C CA . SER B 1 419 ? -23.789 -6.647 19.200 1.00 37.05 399 SER B CA 1
ATOM 6135 C C . SER B 1 419 ? -22.451 -7.190 19.681 1.00 37.58 399 SER B C 1
ATOM 6136 O O . SER B 1 419 ? -22.216 -8.393 19.590 1.00 32.75 399 SER B O 1
ATOM 6139 N N . TYR B 1 420 ? -21.562 -6.343 20.190 1.00 34.59 400 TYR B N 1
ATOM 6140 C CA . TYR B 1 420 ? -20.320 -6.794 20.800 1.00 32.99 400 TYR B CA 1
ATOM 6141 C C . TYR B 1 420 ? -20.250 -6.263 22.216 1.00 35.84 400 TYR B C 1
ATOM 6142 O O . TYR B 1 420 ? -20.802 -5.202 22.507 1.00 32.17 400 TYR B O 1
ATOM 6151 N N . SER B 1 421 ? -19.550 -6.997 23.085 1.00 27.52 401 SER B N 1
ATOM 6152 C CA . SER B 1 421 ? -19.162 -6.444 24.374 1.00 39.31 401 SER B CA 1
ATOM 6153 C C . SER B 1 421 ? -18.355 -5.160 24.179 1.00 31.04 401 SER B C 1
ATOM 6154 O O . SER B 1 421 ? -17.711 -4.954 23.150 1.00 34.31 401 SER B O 1
ATOM 6157 N N . ASP B 1 422 ? -18.427 -4.268 25.157 1.00 33.26 402 ASP B N 1
ATOM 6158 C CA . ASP B 1 422 ? -17.600 -3.070 25.103 1.00 39.14 402 ASP B CA 1
ATOM 6159 C C . ASP B 1 422 ? -16.133 -3.451 25.267 1.00 35.05 402 ASP B C 1
ATOM 6160 O O . ASP B 1 422 ? -15.800 -4.426 25.944 1.00 38.45 402 ASP B O 1
ATOM 6165 N N . TYR B 1 423 ? -15.249 -2.688 24.625 1.00 26.83 403 TYR B N 1
ATOM 6166 C CA . TYR B 1 423 ? -13.813 -2.884 24.783 1.00 32.07 403 TYR B CA 1
ATOM 6167 C C . TYR B 1 423 ? -13.269 -1.886 25.800 1.00 31.84 403 TYR B C 1
ATOM 6168 O O . TYR B 1 423 ? -13.737 -0.753 25.877 1.00 32.64 403 TYR B O 1
ATOM 6177 N N . ARG B 1 424 ? -12.256 -2.296 26.557 1.00 34.17 404 ARG B N 1
ATOM 6178 C CA . ARG B 1 424 ? -11.483 -1.342 27.346 1.00 39.75 404 ARG B CA 1
ATOM 6179 C C . ARG B 1 424 ? -10.433 -0.680 26.445 1.00 37.77 404 ARG B C 1
ATOM 6180 O O . ARG B 1 424 ? -9.612 -1.361 25.816 1.00 42.68 404 ARG B O 1
ATOM 6188 N N . LEU B 1 425 ? -10.466 0.642 26.371 1.00 36.72 405 LEU B N 1
ATOM 6189 C CA . LEU B 1 425 ? -9.618 1.411 25.460 1.00 35.91 405 LEU B CA 1
ATOM 6190 C C . LEU B 1 425 ? -8.510 2.095 26.250 1.00 26.35 405 LEU B C 1
ATOM 6191 O O . LEU B 1 425 ? -8.784 2.995 27.042 1.00 30.86 405 LEU B O 1
ATOM 6196 N N . SER B 1 426 ? -7.266 1.694 26.025 1.00 31.48 406 SER B N 1
ATOM 6197 C CA . SER B 1 426 ? -6.111 2.377 26.599 1.00 32.56 406 SER B CA 1
ATOM 6198 C C . SER B 1 426 ? -5.438 3.260 25.546 1.00 32.43 406 SER B C 1
ATOM 6199 O O . SER B 1 426 ? -5.089 2.785 24.462 1.00 29.93 406 SER B O 1
ATOM 6202 N N . LEU B 1 427 ? -5.241 4.532 25.871 1.00 31.48 407 LEU B N 1
ATOM 6203 C CA . LEU B 1 427 ? -4.472 5.424 25.012 1.00 30.82 407 LEU B CA 1
ATOM 6204 C C . LEU B 1 427 ? -2.982 5.281 25.317 1.00 38.19 407 LEU B C 1
ATOM 6205 O O . LEU B 1 427 ? -2.587 5.078 26.472 1.00 37.75 407 LEU B O 1
ATOM 6210 N N . HIS B 1 428 ? -2.154 5.344 24.270 1.00 32.10 408 HIS B N 1
ATOM 6211 C CA . HIS B 1 428 ? -0.713 5.181 24.415 1.00 37.17 408 HIS B CA 1
ATOM 6212 C C . HIS B 1 428 ? 0.020 6.272 23.645 1.00 41.36 408 HIS B C 1
ATOM 6213 O O . HIS B 1 428 ? -0.585 7.137 23.003 1.00 41.14 408 HIS B O 1
ATOM 6220 N N . GLU B 1 429 ? 1.347 6.210 23.725 1.00 43.15 409 GLU B N 1
ATOM 6221 C CA . GLU B 1 429 ? 2.217 7.142 23.029 1.00 48.01 409 GLU B CA 1
ATOM 6222 C C . GLU B 1 429 ? 1.966 7.090 21.526 1.00 47.17 409 GLU B C 1
ATOM 6223 O O . GLU B 1 429 ? 1.470 6.099 20.984 1.00 51.52 409 GLU B O 1
ATOM 6229 N N . ASP B 1 430 ? 2.307 8.191 20.853 1.00 45.98 410 ASP B N 1
ATOM 6230 C CA . ASP B 1 430 ? 2.240 8.288 19.394 1.00 47.24 410 ASP B CA 1
ATOM 6231 C C . ASP B 1 430 ? 0.826 8.085 18.860 1.00 44.79 410 ASP B C 1
ATOM 6232 O O . ASP B 1 430 ? 0.655 7.544 17.764 1.00 37.19 410 ASP B O 1
ATOM 6237 N N . ASP B 1 431 ? -0.185 8.514 19.628 1.00 38.14 411 ASP B N 1
ATOM 6238 C CA . ASP B 1 431 ? -1.593 8.443 19.238 1.00 35.15 411 ASP B CA 1
ATOM 6239 C C . ASP B 1 431 ? -2.061 7.001 18.971 1.00 38.60 411 ASP B C 1
ATOM 6240 O O . ASP B 1 431 ? -3.085 6.788 18.312 1.00 31.52 411 ASP B O 1
ATOM 6245 N N . LEU B 1 432 ? -1.330 5.999 19.454 1.00 34.15 412 LEU B N 1
ATOM 6246 C CA . LEU B 1 432 ? -1.797 4.625 19.359 1.00 39.84 412 LEU B CA 1
ATOM 6247 C C . LEU B 1 432 ? -2.796 4.310 20.476 1.00 36.21 412 LEU B C 1
ATOM 6248 O O . LEU B 1 432 ? -2.901 5.028 21.470 1.00 36.31 412 LEU B O 1
ATOM 6253 N N . PHE B 1 433 ? -3.548 3.225 20.288 1.00 35.26 413 PHE B N 1
ATOM 6254 C CA . PHE B 1 433 ? -4.457 2.710 21.309 1.00 30.81 413 PHE B CA 1
ATOM 6255 C C . PHE B 1 433 ? -4.538 1.198 21.193 1.00 31.07 413 PHE B C 1
ATOM 6256 O O . PHE B 1 433 ? -4.332 0.630 20.115 1.00 30.79 413 PHE B O 1
ATOM 6264 N N . VAL B 1 434 ? -4.891 0.549 22.300 1.00 28.67 414 VAL B N 1
ATOM 6265 C CA . VAL B 1 434 ? -5.288 -0.856 22.285 1.00 29.12 414 VAL B CA 1
ATOM 6266 C C . VAL B 1 434 ? -6.672 -0.950 22.903 1.00 29.44 414 VAL B C 1
ATOM 6267 O O . VAL B 1 434 ? -6.903 -0.456 24.018 1.00 28.84 414 VAL B O 1
ATOM 6271 N N . ALA B 1 435 ? -7.611 -1.494 22.146 1.00 23.23 415 ALA B N 1
ATOM 6272 C CA . ALA B 1 435 ? -8.919 -1.829 22.671 1.00 26.94 415 ALA B CA 1
ATOM 6273 C C . ALA B 1 435 ? -8.878 -3.308 23.038 1.00 33.38 415 ALA B C 1
ATOM 6274 O O . ALA B 1 435 ? -8.600 -4.164 22.183 1.00 30.79 415 ALA B O 1
ATOM 6276 N N . ARG B 1 436 ? -9.081 -3.595 24.315 1.00 29.73 416 ARG B N 1
ATOM 6277 C CA . ARG B 1 436 ? -9.094 -4.962 24.811 1.00 34.39 416 ARG B CA 1
ATOM 6278 C C . ARG B 1 436 ? -10.540 -5.387 25.004 1.00 29.00 416 ARG B C 1
ATOM 6279 O O . ARG B 1 436 ? -11.289 -4.720 25.717 1.00 33.62 416 ARG B O 1
ATOM 6287 N N . SER B 1 437 ? -10.943 -6.466 24.340 1.00 34.51 417 SER B N 1
ATOM 6288 C CA . SER B 1 437 ? -12.345 -6.863 24.378 1.00 32.93 417 SER B CA 1
ATOM 6289 C C . SER B 1 437 ? -12.728 -7.420 25.737 1.00 34.51 417 SER B C 1
ATOM 6290 O O . SER B 1 437 ? -11.908 -8.022 26.438 1.00 29.15 417 SER B O 1
ATOM 6293 N N . GLY B 1 438 ? -14.002 -7.221 26.093 1.00 34.15 418 GLY B N 1
ATOM 6294 C CA . GLY B 1 438 ? -14.537 -7.790 27.316 1.00 37.24 418 GLY B CA 1
ATOM 6295 C C . GLY B 1 438 ? -14.914 -9.246 27.189 1.00 40.49 418 GLY B C 1
ATOM 6296 O O . GLY B 1 438 ? -15.089 -9.925 28.203 1.00 42.52 418 GLY B O 1
ATOM 6297 N N . GLU B 1 439 ? -15.036 -9.743 25.963 1.00 40.30 419 GLU B N 1
ATOM 6298 C CA . GLU B 1 439 ? -15.273 -11.156 25.746 1.00 37.02 419 GLU B CA 1
ATOM 6299 C C . GLU B 1 439 ? -14.017 -11.819 25.192 1.00 32.54 419 GLU B C 1
ATOM 6300 O O . GLU B 1 439 ? -13.415 -11.309 24.233 1.00 30.25 419 GLU B O 1
ATOM 6306 N N . PRO B 1 440 ? -13.581 -12.938 25.773 1.00 34.28 420 PRO B N 1
ATOM 6307 C CA . PRO B 1 440 ? -12.353 -13.586 25.282 1.00 30.72 420 PRO B CA 1
ATOM 6308 C C . PRO B 1 440 ? -12.474 -14.119 23.867 1.00 27.99 420 PRO B C 1
ATOM 6309 O O . PRO B 1 440 ? -11.448 -14.307 23.204 1.00 29.26 420 PRO B O 1
ATOM 6313 N N . GLY B 1 441 ? -13.681 -14.347 23.364 1.00 25.76 421 GLY B N 1
ATOM 6314 C CA . GLY B 1 441 ? -13.768 -14.818 21.992 1.00 29.08 421 GLY B CA 1
ATOM 6315 C C . GLY B 1 441 ? -13.582 -13.743 20.926 1.00 34.39 421 GLY B C 1
ATOM 6316 O O . GLY B 1 441 ? -13.557 -14.073 19.736 1.00 25.64 421 GLY B O 1
ATOM 6317 N N . ALA B 1 442 ? -13.462 -12.478 21.308 1.00 33.51 422 ALA B N 1
ATOM 6318 C CA . ALA B 1 442 ? -13.265 -11.423 20.327 1.00 31.52 422 ALA B CA 1
ATOM 6319 C C . ALA B 1 442 ? -11.829 -10.922 20.386 1.00 30.70 422 ALA B C 1
ATOM 6320 O O . ALA B 1 442 ? -11.217 -10.861 21.455 1.00 33.15 422 ALA B O 1
ATOM 6322 N N . LEU B 1 443 ? -11.293 -10.561 19.215 1.00 31.16 423 LEU B N 1
ATOM 6323 C CA . LEU B 1 443 ? -9.922 -10.090 19.119 1.00 27.31 423 LEU B CA 1
ATOM 6324 C C . LEU B 1 443 ? -9.773 -8.677 19.667 1.00 27.17 423 LEU B C 1
ATOM 6325 O O . LEU B 1 443 ? -10.705 -7.867 19.575 1.00 22.96 423 LEU B O 1
ATOM 6330 N N . PRO B 1 444 ? -8.613 -8.372 20.251 1.00 27.68 424 PRO B N 1
ATOM 6331 C CA . PRO B 1 444 ? -8.299 -6.984 20.589 1.00 28.62 424 PRO B CA 1
ATOM 6332 C C . PRO B 1 444 ? -8.016 -6.185 19.323 1.00 32.28 424 PRO B C 1
ATOM 6333 O O . PRO B 1 444 ? -7.818 -6.726 18.233 1.00 32.56 424 PRO B O 1
ATOM 6337 N N . ILE B 1 445 ? -8.024 -4.870 19.481 1.00 30.97 425 ILE B N 1
ATOM 6338 C CA . ILE B 1 445 ? -7.839 -3.941 18.378 1.00 28.16 425 ILE B CA 1
ATOM 6339 C C . ILE B 1 445 ? -6.686 -3.029 18.745 1.00 28.98 425 ILE B C 1
ATOM 6340 O O . ILE B 1 445 ? -6.716 -2.363 19.786 1.00 28.49 425 ILE B O 1
ATOM 6345 N N . THR B 1 446 ? -5.656 -3.018 17.914 1.00 33.25 426 THR B N 1
ATOM 6346 C CA . THR B 1 446 ? -4.583 -2.052 18.058 1.00 26.88 426 THR B CA 1
ATOM 6347 C C . THR B 1 446 ? -4.639 -1.121 16.861 1.00 29.33 426 THR B C 1
ATOM 6348 O O . THR B 1 446 ? -4.588 -1.563 15.707 1.00 23.44 426 THR B O 1
ATOM 6352 N N . GLY B 1 447 ? -4.801 0.157 17.144 1.00 31.16 427 GLY B N 1
ATOM 6353 C CA . GLY B 1 447 ? -4.914 1.115 16.086 1.00 30.37 427 GLY B CA 1
ATOM 6354 C C . GLY B 1 447 ? -4.259 2.409 16.502 1.00 28.63 427 GLY B C 1
ATOM 6355 O O . GLY B 1 447 ? -3.441 2.432 17.426 1.00 23.61 427 GLY B O 1
ATOM 6356 N N . ARG B 1 448 ? -4.624 3.488 15.813 1.00 27.31 428 ARG B N 1
ATOM 6357 C CA . ARG B 1 448 ? -4.114 4.816 16.116 1.00 30.32 428 ARG B CA 1
ATOM 6358 C C . ARG B 1 448 ? -5.183 5.844 15.770 1.00 24.20 428 ARG B C 1
ATOM 6359 O O . ARG B 1 448 ? -6.088 5.592 14.968 1.00 23.17 428 ARG B O 1
ATOM 6367 N N . PHE B 1 449 ? -5.097 6.998 16.413 1.00 23.73 429 PHE B N 1
ATOM 6368 C CA . PHE B 1 449 ? -5.910 8.128 15.989 1.00 27.50 429 PHE B CA 1
ATOM 6369 C C . PHE B 1 449 ? -5.093 8.991 15.038 1.00 25.90 429 PHE B C 1
ATOM 6370 O O . PHE B 1 449 ? -3.858 9.006 15.081 1.00 28.13 429 PHE B O 1
ATOM 6378 N N . VAL B 1 450 ? -5.791 9.666 14.135 1.00 26.97 430 VAL B N 1
ATOM 6379 C CA . VAL B 1 450 ? -5.161 10.542 13.151 1.00 31.78 430 VAL B CA 1
ATOM 6380 C C . VAL B 1 450 ? -5.793 11.926 13.266 1.00 25.15 430 VAL B C 1
ATOM 6381 O O . VAL B 1 450 ? -7.023 12.043 13.306 1.00 29.74 430 VAL B O 1
ATOM 6385 N N . ARG B 1 451 ? -4.957 12.960 13.302 1.00 28.08 431 ARG B N 1
ATOM 6386 C CA . ARG B 1 451 ? -5.403 14.352 13.200 1.00 32.17 431 ARG B CA 1
ATOM 6387 C C . ARG B 1 451 ? -5.099 14.902 11.810 1.00 28.08 431 ARG B C 1
ATOM 6388 O O . ARG B 1 451 ? -4.047 14.609 11.237 1.00 25.10 431 ARG B O 1
ATOM 6396 N N . GLU B 1 452 ? -6.020 15.714 11.281 1.00 30.82 432 GLU B N 1
ATOM 6397 C CA . GLU B 1 452 ? -5.800 16.461 10.044 1.00 37.41 432 GLU B CA 1
ATOM 6398 C C . GLU B 1 452 ? -4.814 17.612 10.183 1.00 35.82 432 GLU B C 1
ATOM 6399 O O . GLU B 1 452 ? -4.477 18.217 9.164 1.00 32.50 432 GLU B O 1
ATOM 6405 N N . HIS B 1 453 ? -4.378 17.952 11.397 1.00 35.39 433 HIS B N 1
ATOM 6406 C CA . HIS B 1 453 ? -3.463 19.063 11.634 1.00 31.45 433 HIS B CA 1
ATOM 6407 C C . HIS B 1 453 ? -2.979 18.963 13.072 1.00 29.45 433 HIS B C 1
ATOM 6408 O O . HIS B 1 453 ? -3.751 18.556 13.944 1.00 29.92 433 HIS B O 1
ATOM 6415 N N . PRO B 1 454 ? -1.710 19.288 13.348 1.00 30.21 434 PRO B N 1
ATOM 6416 C CA . PRO B 1 454 ? -1.140 18.944 14.662 1.00 32.06 434 PRO B CA 1
ATOM 6417 C C . PRO B 1 454 ? -1.818 19.645 15.833 1.00 39.62 434 PRO B C 1
ATOM 6418 O O . PRO B 1 454 ? -1.829 19.102 16.948 1.00 31.81 434 PRO B O 1
ATOM 6422 N N . ALA B 1 455 ? -2.386 20.830 15.619 1.00 32.87 435 ALA B N 1
ATOM 6423 C CA . ALA B 1 455 ? -3.209 21.482 16.631 1.00 38.39 435 ALA B CA 1
ATOM 6424 C C . ALA B 1 455 ? -4.664 21.023 16.587 1.00 32.93 435 ALA B C 1
ATOM 6425 O O . ALA B 1 455 ? -5.451 21.379 17.477 1.00 33.78 435 ALA B O 1
ATOM 6427 N N . GLY B 1 456 ? -5.026 20.239 15.587 1.00 31.25 436 GLY B N 1
ATOM 6428 C CA . GLY B 1 456 ? -6.397 19.852 15.374 1.00 31.32 436 GLY B CA 1
ATOM 6429 C C . GLY B 1 456 ? -6.850 18.761 16.318 1.00 32.98 436 GLY B C 1
ATOM 6430 O O . GLY B 1 456 ? -6.062 18.122 17.024 1.00 29.39 436 GLY B O 1
ATOM 6431 N N . PRO B 1 457 ? -8.160 18.547 16.341 1.00 29.35 437 PRO B N 1
ATOM 6432 C CA . PRO B 1 457 ? -8.730 17.439 17.107 1.00 35.04 437 PRO B CA 1
ATOM 6433 C C . PRO B 1 457 ? -8.593 16.119 16.348 1.00 35.42 437 PRO B C 1
ATOM 6434 O O . PRO B 1 457 ? -8.266 16.074 15.159 1.00 26.75 437 PRO B O 1
ATOM 6438 N N . VAL B 1 458 ? -8.860 15.030 17.069 1.00 27.67 438 VAL B N 1
ATOM 6439 C CA . VAL B 1 458 ? -8.805 13.706 16.466 1.00 29.02 438 VAL B CA 1
ATOM 6440 C C . VAL B 1 458 ? -9.809 13.644 15.328 1.00 30.72 438 VAL B C 1
ATOM 6441 O O . VAL B 1 458 ? -11.012 13.825 15.529 1.00 27.35 438 VAL B O 1
ATOM 6445 N N . ALA B 1 459 ? -9.323 13.395 14.117 1.00 26.81 439 ALA B N 1
ATOM 6446 C CA . ALA B 1 459 ? -10.243 13.267 12.995 1.00 28.97 439 ALA B CA 1
ATOM 6447 C C . ALA B 1 459 ? -10.585 11.815 12.673 1.00 27.30 439 ALA B C 1
ATOM 6448 O O . ALA B 1 459 ? -11.734 11.515 12.341 1.00 27.83 439 ALA B O 1
ATOM 6450 N N . LEU B 1 460 ? -9.616 10.907 12.753 1.00 27.69 440 LEU B N 1
ATOM 6451 C CA . LEU B 1 460 ? -9.829 9.517 12.369 1.00 27.36 440 LEU B CA 1
ATOM 6452 C C . LEU B 1 460 ? -9.336 8.576 13.449 1.00 28.58 440 LEU B C 1
ATOM 6453 O O . LEU B 1 460 ? -8.362 8.858 14.162 1.00 23.92 440 LEU B O 1
ATOM 6458 N N . LEU B 1 461 ? -10.035 7.449 13.521 1.00 20.18 441 LEU B N 1
ATOM 6459 C CA . LEU B 1 461 ? -9.575 6.204 14.113 1.00 29.59 441 LEU B CA 1
ATOM 6460 C C . LEU B 1 461 ? -9.143 5.251 12.987 1.00 32.17 441 LEU B C 1
ATOM 6461 O O . LEU B 1 461 ? -9.912 5.018 12.041 1.00 29.47 441 LEU B O 1
ATOM 6466 N N . GLN B 1 462 ? -7.915 4.714 13.077 1.00 24.82 442 GLN B N 1
ATOM 6467 C CA . GLN B 1 462 ? -7.370 3.793 12.076 1.00 25.33 442 GLN B CA 1
ATOM 6468 C C . GLN B 1 462 ? -6.965 2.457 12.695 1.00 25.70 442 GLN B C 1
ATOM 6469 O O . GLN B 1 462 ? -6.148 2.423 13.620 1.00 29.21 442 GLN B O 1
ATOM 6475 N N . TYR B 1 463 ? -7.481 1.356 12.149 1.00 25.56 443 TYR B N 1
ATOM 6476 C CA . TYR B 1 463 ? -6.955 0.029 12.490 1.00 24.73 443 TYR B CA 1
ATOM 6477 C C . TYR B 1 463 ? -7.238 -0.945 11.357 1.00 29.65 443 TYR B C 1
ATOM 6478 O O . TYR B 1 463 ? -8.199 -0.775 10.599 1.00 28.81 443 TYR B O 1
ATOM 6487 N N . GLY B 1 464 ? -6.406 -1.985 11.270 1.00 26.41 444 GLY B N 1
ATOM 6488 C CA . GLY B 1 464 ? -6.610 -2.989 10.235 1.00 29.02 444 GLY B CA 1
ATOM 6489 C C . GLY B 1 464 ? -6.609 -2.416 8.836 1.00 31.79 444 GLY B C 1
ATOM 6490 O O . GLY B 1 464 ? -7.256 -2.972 7.946 1.00 31.92 444 GLY B O 1
ATOM 6491 N N . GLY B 1 465 ? -5.902 -1.302 8.625 1.00 27.16 445 GLY B N 1
ATOM 6492 C CA . GLY B 1 465 ? -5.816 -0.659 7.341 1.00 27.11 445 GLY B CA 1
ATOM 6493 C C . GLY B 1 465 ? -7.026 0.150 6.947 1.00 24.44 445 GLY B C 1
ATOM 6494 O O . GLY B 1 465 ? -7.023 0.739 5.862 1.00 24.60 445 GLY B O 1
ATOM 6495 N N . ARG B 1 466 ? -8.061 0.190 7.775 1.00 28.15 446 ARG B N 1
ATOM 6496 C CA . ARG B 1 466 ? -9.240 1.000 7.520 1.00 25.01 446 ARG B CA 1
ATOM 6497 C C . ARG B 1 466 ? -9.204 2.233 8.416 1.00 27.16 446 ARG B C 1
ATOM 6498 O O . ARG B 1 466 ? -8.615 2.215 9.501 1.00 27.67 446 ARG B O 1
ATOM 6506 N N . ALA B 1 467 ? -9.804 3.317 7.930 1.00 22.09 447 ALA B N 1
ATOM 6507 C CA . ALA B 1 467 ? -10.013 4.513 8.720 1.00 25.94 447 ALA B CA 1
ATOM 6508 C C . ALA B 1 467 ? -11.499 4.675 9.013 1.00 24.00 447 ALA B C 1
ATOM 6509 O O . ALA B 1 467 ? -12.357 4.322 8.203 1.00 26.28 447 ALA B O 1
ATOM 6511 N N . MET B 1 468 ? -11.795 5.180 10.197 1.00 26.08 448 MET B N 1
ATOM 6512 C CA . MET B 1 468 ? -13.164 5.437 10.618 1.00 30.34 448 MET B CA 1
ATOM 6513 C C . MET B 1 468 ? -13.297 6.924 10.924 1.00 31.13 448 MET B C 1
ATOM 6514 O O . MET B 1 468 ? -12.603 7.442 11.809 1.00 27.64 448 MET B O 1
ATOM 6519 N N . HIS B 1 469 ? -14.175 7.609 10.197 1.00 27.99 449 HIS B N 1
ATOM 6520 C CA . HIS B 1 469 ? -14.258 9.062 10.303 1.00 35.15 449 HIS B CA 1
ATOM 6521 C C . HIS B 1 469 ? -15.151 9.480 11.468 1.00 32.47 449 HIS B C 1
ATOM 6522 O O . HIS B 1 469 ? -16.310 9.061 11.556 1.00 28.66 449 HIS B O 1
ATOM 6529 N N . ARG B 1 470 ? -14.613 10.327 12.341 1.00 33.46 450 ARG B N 1
ATOM 6530 C CA . ARG B 1 470 ? -15.369 10.856 13.481 1.00 36.49 450 ARG B CA 1
ATOM 6531 C C . ARG B 1 470 ? -16.458 11.820 13.024 1.00 32.23 450 ARG B C 1
ATOM 6532 O O . ARG B 1 470 ? -16.160 12.852 12.416 1.00 41.95 450 ARG B O 1
ATOM 6540 N N . LEU B 1 471 ? -17.713 11.494 13.317 1.00 32.83 451 LEU B N 1
ATOM 6541 C CA . LEU B 1 471 ? -18.846 12.323 12.886 1.00 36.68 451 LEU B CA 1
ATOM 6542 C C . LEU B 1 471 ? -19.016 13.566 13.787 1.00 47.17 451 LEU B C 1
ATOM 6543 O O . LEU B 1 471 ? -19.158 13.478 15.015 1.00 45.81 451 LEU B O 1
#

Secondary structure (DSSP, 8-state):
-HHHHHHHHHHHHHHHHHHHTT-SEEEEEEEETTEEEEEEEEBS-SSS-PBP-TT-BEE-GGGHHHHHHHHHHHHHHTTSS-TT-BHHHH---GGG-BHHHHHTT-S---S----TT--SS--HHHHHHHHTS--SSSTTSS----HHHHHHHHHHHHHHSSS-HHHHHIIIIIHHHTPPP-BS---S----SPPPPBPPPEEPPTT-SS-EE------GGGHHHH-BEE-HHHHHHHHGGGSTTGGGSTTGGGS-HHHHHHHHSPPTT---TTT-SEE-SS-EEESSSTT-EEEEEEEETTEEEEEEEETTTTEEEEEEE-BTTHHHHHHHHHHHGGGGT------------SPPPPPPTTS-EEEEETTEEEEEEE-TT--EEEEETTEEEEEEEE-GGGEEEEEESSTTS--EEEEEEESSTTS-EEEEEETTEEEEE-/-HHHHHHHHHHHHHHHHHHTT-SEEEEEEEETTEEEEEEEEBS-SSS-PBP-TTPBEE-GGGHHHHHHHHHHHHHHTTS--TTSBGGG--GGG-BHHHHHTT-S---S----TT--SS--HHHHHHHHTS--SSSTTSS----HHHHHHHHHHHHHHSSS-HHHHHIIIIIHHHT----BS---STT-SS----BPPEEE--TT-SS-EEE-----GGGHHHH-BEE-HHHHHHHHGGGSTTGGGSTTGGGS-HHHHHHHHSPPTT---TTT-SEE-SS-EEESSSTT-EEEEEEEETTEEEEEEEETTTTEEEEEEESSTTHHHHHHHHHHHGGGGT-----------SS------GGG-EEEEETTEEEEEEE-TTS-EEEE-TTSPPEEEEE-GGGEEEEEESSTTS--EEEEEEESSTTSPEEEEEETTEEEEE-

Nearest PDB structures (foldseek):
  6ksu-assembly2_B  TM=1.002E+00  e=4.045E-87  Streptomyces albidoflavus
  6ksu-assembly1_A  TM=9.983E-01  e=3.234E-82  Streptomyces albidoflavus
  6ksv-assembly2_B  TM=9.977E-01  e=1.057E-75  Streptomyces albidoflavus
  6ksv-assembly1_A  TM=9.888E-01  e=1.893E-75  Streptomyces albidoflavus
  8fek-assembly1_A  TM=8.557E-01  e=1.293E-34  Streptomyces sp. KCB13F003

Foldseek 3Di:
DLLVVLLVVLLVLLVVLCVVLQFQKKWKWKQFPNDIDIHIFHALAVVPRHGDDQLAWEFAFQLLLLLLLLLLLLCVVVVLADQCQFCCVQAPLLSNAGNQLLLFQQAQQFADDDDLVDQALACRVVLVSSVPPDGQDHGRLAHAHHLSSQLVSQNSSCSSPVDGSQVSSVPQPCPVLVHDWDWQDDNDPPDDDDDRHYGFAFEDDVVDPHTHGDDFDDRPSSTSRTITIGGFVSLLSSCLLLAPVNVPPPCVVSRDPVSSVQQVDFDPPHQLAAAARTGGRSWGWFDDDQQIKIGDWRDTHQKIKTWIARRHSSMIMIMITRGVSVVVSVVSCQVPSVVSVDNHGDDDHDDAPDFFDDQDPLVFFWWARGPFIWTWDADPVGFTWIDGVPFAIWGWTAGPPQWIWTHGPDVVDDIWIWGFDDSDPVGGTAWIDHNSHIIGGD/DVVVLLVVLQVLLVVLCVVLQFQKKWKWKCAPNDIDIHIFHALAPVDRHGDDQQAWFFAFQLLLLLLLLLLVLCVVVVLADQCQQCCVLVSRNFGNQLLLFQQQQQFADDDDLVDQALACVVVVVSSNPDDGQDHGRQAHAHHLVSQLVSQSVSCSSPVDGSQVSSVPQPCPVLVWQWDWQDHNDPDDPDDGGHYGFAWEADVVRDHTHGDDFDDGPSSTSRTITIGGQVSLLSSCLLLAPVNVVPPVVVSGDNVSSCQQPPFDPPHQLAAAARTGGRSWGWFDDDLLIWIWDWRDTHQKIKTWIDNRHSSMIMIMITRGVSVVVSVVVCCVCSVVSPDNGGDDDHDDADDDFDALPPLPFAWWARHPFIWTWDDDPVRFIWIDGPPFAIWGWGAGPPQWIWTHGPDPVDDIWIWGFDASDPPGGGQWTHHNSRITGGD

B-factor: mean 34.17, std 11.78, range [12.76, 99.27]

Solvent-accessible surface area: 35840 Å² total; per-residue (Å²): 76,83,45,14,62,51,21,76,40,2,13,53,8,1,65,100,0,8,177,119,42,126,11,16,0,0,4,0,2,6,6,35,60,22,2,15,7,57,34,7,28,31,58,4,5,18,160,69,55,41,52,3,6,47,30,3,0,0,9,4,1,26,0,0,0,0,1,0,0,2,0,0,2,17,15,32,56,112,63,84,10,75,21,79,61,66,6,61,78,41,34,176,133,28,20,88,0,20,0,88,36,2,0,1,4,5,4,2,11,6,9,69,29,105,23,100,99,7,185,22,41,30,0,145,105,4,15,50,6,3,57,172,68,103,51,3,17,86,41,41,68,5,1,2,12,3,25,5,2,0,3,2,0,0,5,0,0,8,47,32,15,78,58,25,0,0,45,0,0,22,41,30,3,2,92,23,4,16,7,22,35,13,30,40,78,68,36,57,136,57,152,45,49,97,86,18,14,78,10,54,7,0,20,92,142,113,91,37,153,140,10,43,29,50,120,76,209,24,37,33,6,72,5,0,0,12,4,2,5,0,2,0,23,15,0,2,22,0,0,35,3,3,2,66,36,6,131,64,14,58,30,34,118,41,3,47,93,118,3,2,101,25,0,46,79,30,45,114,153,10,64,0,12,13,56,0,46,4,6,0,6,0,3,6,46,13,20,115,54,138,46,5,4,29,1,3,55,12,70,26,50,1,4,5,0,10,0,10,1,9,7,118,112,14,2,0,0,0,1,0,0,0,2,76,27,0,75,85,0,22,104,11,0,13,68,95,0,56,112,9,38,0,78,2,14,126,51,85,84,51,127,32,151,34,77,87,86,83,74,74,70,39,14,44,28,38,0,15,4,30,138,111,84,4,80,2,32,96,58,118,87,30,58,9,29,0,28,78,158,100,93,46,72,0,131,14,39,9,19,99,131,44,22,0,40,0,151,15,59,64,138,80,12,150,55,13,26,0,57,5,26,83,118,109,125,92,19,103,8,18,2,0,0,57,27,0,72,0,7,70,57,158,115,41,26,69,50,17,74,42,5,16,67,19,3,58,81,2,5,171,112,47,128,11,17,0,0,5,0,2,5,7,33,56,21,1,15,9,65,32,8,21,30,58,3,6,22,159,79,60,68,64,2,8,43,40,2,0,0,12,4,2,24,0,0,0,0,2,0,0,2,0,0,2,21,21,32,54,109,67,87,14,79,19,86,71,75,19,84,67,106,139,36,21,73,0,20,1,92,35,1,0,1,4,7,6,2,12,7,8,69,23,98,26,97,105,11,206,23,38,35,0,165,112,3,29,45,21,4,59,184,76,104,62,5,8,78,44,43,54,4,1,2,12,3,25,4,2,0,2,7,0,0,15,7,0,28,52,29,9,85,54,28,0,0,43,0,0,35,61,27,4,1,92,17,8,16,8,24,40,12,30,38,63,40,35,53,127,70,118,86,30,43,87,16,34,75,8,58,11,0,22,91,122,114,93,33,157,127,10,51,22,50,115,51,162,13,35,32,5,65,5,0,0,11,3,3,7,0,3,0,26,16,0,3,26,0,0,35,4,3,2,71,37,21,161,68,18,52,23,52,93,31,4,47,105,115,2,5,95,23,0,48,71,35,43,112,153,8,70,0,8,13,51,0,49,3,5,0,5,0,2,5,45,15,25,112,56,124,56,4,3,33,0,3,55,13,72,17,48,0,3,6,0,11,0,8,0,10,5,102,103,13,4,0,0,0,0,0,0,0,1,65,18,0,67,107,0,24,122,14,0,28,68,72,0,64,123,12,32,0,79,11,15,127,49,71,87,54,125,26,142,78,63,89,103,76,73,73,60,45,12,48,26,33,0,12,3,30,135,105,97,4,80,2,33,100,56,118,88,32,78,9,45,0,31,78,168,118,88,46,77,2,175,14,31,15,18,48,120,52,20,1,32,0,172,16,59,58,145,79,16,150,90,15,21,0,49,6,25,87,91,109,123,92,17,107,5,14,0,0,0,59,28,0,73,0,5,57,51,152